Protein AF-A0A813G9D3-F1 (afdb_monomer_lite)

Foldseek 3Di:
DDLPLLVVLLVLLVVVLVLLVVVVVVPQDCVLRVVLNVLSVVLNVLSVVVSVDVVVDDDWDDDDPVLVVVLVVLSVLLVVLSVLLVVQSPPPNHCRVPVVSSVSNVVSSVSSVVSSVVNVVSVVVRRPDDDDDDDDDDDDDDDDDDDDDDDDDDDDDDDDDDPPDLQALVNLVVVLVVPPDPVCPVVVVLLCVLQPNDDDDDPDPPDPPDDDDDDDPPPDDDGDSVVSVLCSLLPPQDQLVVCVVVVLLVVVLVVCVVVPDDHDDDDDDDDDCVPADPDADPALDDPVDLQSSVCSGHNPVVLVVQLQFEEEEEDCALVNLSVLLNSLSSNGQLDVNREYEYEAQDADDPVRVVRNVLDDPVRGRPQRQVSSVVSSCVSHVSHHYHYYNDHDDPVCCVVCDPCNLLSHQAYEYPDDDPRSLVRVLVSCQVNQHWYWDKDDDPPDIDTDTDHGPPDDTCVVDPPPPPVPPDPPCCLQPNPDDVVSVVVNVVVVCCLPPPPLVVLVVVCVVPVPVSVVVCVPPPPCVVNDDDDDDDPVVVVVVVVLCCCVRPPPSNDDVVVPPDFDDPVVVPPPPDDDDPDDDDDPAQDFAEEEEADPPVVLVVVLVVVFPQEDEPDAPVVLCCQLAVLCDQAEPCNVVSVHALADALVQQQALVRHPVSHRSLVSSLVSVVVVCVSVRPDSVVNHDYYYYDNSCLRVLSNVQSSCVVPSHNDGYEYEYEDAQQLVQLLVQLVVVVPDSSQHDDPSRNLVNLVVVVVVVPQVFDPQLVVQCDPPHDSSSNSSSSSLSVRVSSSVSNVVSVVVCVVPYHYDYDYSVCCLVPVPVVVVVVCVRTVTDDDPVSVVVSVVSSPPDDDDPDDDDPSRLVSLVRSPPTNSVVVSVVNVHDHPPDDPPDD

InterPro domains:
  IPR000594 THIF-type NAD/FAD binding fold [PF00899] (295-561)
  IPR019572 Ubiquitin-activating enzyme, SCCH domain [PF10585] (479-526)
  IPR027417 P-loop containing nucleoside triphosphate hydrolase [G3DSA:3.40.50.300] (592-875)
  IPR027417 P-loop containing nucleoside triphosphate hydrolase [SSF52540] (594-849)
  IPR033127 Ubiquitin-activating enzyme E1, Cys active site [PS00865] (471-479)
  IPR035985 Ubiquitin-activating enzyme-like [SSF69572] (220-278)
  IPR035985 Ubiquitin-activating enzyme-like [SSF69572] (285-508)
  IPR042063 Ubiquitin-activating enzyme E1, SCCH domain [G3DSA:1.10.10.2660] (463-535)
  IPR045886 ThiF/MoeB/HesA family [PTHR10953] (240-519)

Sequence (891 aa):
SDTTVLKEHAARLEVLTVQLLRATEAAVPDVLVRPALERLAEQKQVLYELIGEAARGSAPARPSGSDLESLQALESELSDLVGSQTMELDADHGPWHNPPALRRFRQAGEAISKNLFELQKLRKRMLSSRPTAGREESSSSGSQRAAAPSMAAGHSGGPRAGRDTGMTVEQALGMLLDKKDASYKGGLIGIVHAAGVQEMTPITSHSPGKFEFVFAPKSQVDVDDEFVAKFVRHFGTPIQPLCAFLGGIVAQEVVKIAGKFTPIPGWLHFNAMEALPSEQPMDCDPIGSRYDSLAAVYGHAFCQKLQKLKYFMVGCGALGCEFMKNFALNGVCCGEGGMLTVTDADRIEMSNLTRQFLFREHNVGHPKSVAASKMAKVMNPGMNVKALEMFVGPKTEDSFDDDFWIGQDGICNALDNMEARFYVDDQCVKYEKSLLESGTMGPAGNVDPVIPFKTVTYRDGGQADEGGGIPMCTLRNFPHLPDHCIEWARDQFELLFVKSVKQMHKFAEDPGTFIADRSSSTDDAQSIFEVGLEIGHVLCRGLSLFLNLLHFQFRSPDESSGIFSPRTFKNSEKSDIFVIHERISLKDNYAAGGRSGSTIFSEILSQYGQVIFLNEPRQIWIPVLPSMDVWSTAANDRAGRLQFSPREANSSAMHPGGLPVHQAIAAAYKDIAHLAGVDASRGNIILEKFPEHAFRIGLLEEISASGLCPGQCTFIHLWRNGVEVARSIARFGSSASWYGVKGERKWCQLAELMQRSELGLSAEFRAWLEEPTPLEARLFARGLVEWYLTVQAARDGLKALQATTKFIEVRYEELLESPGKILSDVEELMGLQTSAEARQYAQQVLRRSPPAAQAATSVEEEILATVRGSKLEAMLLEAGSQLPGEDDGKP

Radius of gyration: 41.53 Å; chains: 1; bounding box: 102×83×125 Å

pLDDT: mean 72.58, std 21.41, range [20.66, 98.62]

Organism: Polarella glacialis (NCBI:txid89957)

Structure (mmCIF, N/CA/C/O backbone):
data_AF-A0A813G9D3-F1
#
_entry.id   AF-A0A813G9D3-F1
#
loop_
_atom_site.group_PDB
_atom_site.id
_atom_site.type_symbol
_atom_site.label_atom_id
_atom_site.label_alt_id
_atom_site.label_comp_id
_atom_site.label_asym_id
_atom_site.label_entity_id
_atom_site.label_seq_id
_atom_site.pdbx_PDB_ins_code
_atom_site.Cartn_x
_atom_site.Cartn_y
_atom_site.Cartn_z
_atom_site.occupancy
_atom_site.B_iso_or_equiv
_atom_site.auth_seq_id
_atom_site.auth_comp_id
_atom_site.auth_asym_id
_atom_site.auth_atom_id
_atom_site.pdbx_PDB_model_num
ATOM 1 N N . SER A 1 1 ? 26.123 30.126 17.797 1.00 47.00 1 SER A N 1
ATOM 2 C CA . SER A 1 1 ? 27.139 30.340 16.746 1.00 47.00 1 SER A CA 1
ATOM 3 C C . SER A 1 1 ? 28.203 29.255 16.764 1.00 47.00 1 SER A C 1
ATOM 5 O O . SER A 1 1 ? 28.761 28.981 15.710 1.00 47.00 1 SER A O 1
ATOM 7 N N . ASP A 1 2 ? 28.473 28.608 17.902 1.00 60.81 2 ASP A N 1
ATOM 8 C CA . ASP A 1 2 ? 29.395 27.477 17.943 1.00 60.81 2 ASP A CA 1
ATOM 9 C C . ASP A 1 2 ? 28.707 26.181 17.461 1.00 60.81 2 ASP A C 1
ATOM 11 O O . ASP A 1 2 ? 27.772 25.690 18.086 1.00 60.81 2 ASP A O 1
ATOM 15 N N . THR A 1 3 ? 29.106 25.682 16.286 1.00 72.94 3 THR A N 1
ATOM 16 C CA . THR A 1 3 ? 28.625 24.401 15.706 1.00 72.94 3 THR A CA 1
ATOM 17 C C . THR A 1 3 ? 29.599 23.248 15.940 1.00 72.94 3 THR A C 1
ATOM 19 O O . THR A 1 3 ? 29.398 22.164 15.394 1.00 72.94 3 THR A O 1
ATOM 22 N N . THR A 1 4 ? 30.672 23.481 16.698 1.00 78.94 4 THR A N 1
ATOM 23 C CA . THR A 1 4 ? 31.807 22.555 16.810 1.00 78.94 4 THR A CA 1
ATOM 24 C C . THR A 1 4 ? 31.377 21.205 17.377 1.00 78.94 4 THR A C 1
ATOM 26 O O . THR A 1 4 ? 31.695 20.177 16.787 1.00 78.94 4 THR A O 1
ATOM 29 N N . VAL A 1 5 ? 30.543 21.213 18.419 1.00 80.06 5 VAL A N 1
ATOM 30 C CA . VAL A 1 5 ? 30.021 20.003 19.074 1.00 80.06 5 VAL A CA 1
ATOM 31 C C . VAL A 1 5 ? 29.170 19.154 18.117 1.00 80.06 5 VAL A C 1
ATOM 33 O O . VAL A 1 5 ? 29.385 17.954 17.975 1.00 80.06 5 VAL A O 1
ATOM 36 N N . LEU A 1 6 ? 28.260 19.774 17.355 1.00 81.06 6 LEU A N 1
ATOM 37 C CA . LEU A 1 6 ? 27.426 19.049 16.383 1.00 81.06 6 LEU A CA 1
ATOM 38 C C . LEU A 1 6 ? 28.238 18.449 15.235 1.00 81.06 6 LEU A C 1
ATOM 40 O O . LEU A 1 6 ? 27.954 17.339 14.786 1.00 81.06 6 LEU A O 1
ATOM 44 N N . LYS A 1 7 ? 29.253 19.178 14.758 1.00 83.56 7 LYS A N 1
ATOM 45 C CA . LYS A 1 7 ? 30.166 18.683 13.721 1.00 83.56 7 LYS A CA 1
ATOM 46 C C . LYS A 1 7 ? 30.992 17.502 14.225 1.00 83.56 7 LYS A C 1
ATOM 48 O O . LYS A 1 7 ? 31.224 16.566 13.465 1.00 83.56 7 LYS A O 1
ATOM 53 N N . GLU A 1 8 ? 31.393 17.524 15.493 1.00 86.00 8 GLU A N 1
ATOM 54 C CA . GLU A 1 8 ? 32.084 16.409 16.136 1.00 86.00 8 GLU A CA 1
ATOM 55 C C . GLU A 1 8 ? 31.185 15.168 16.238 1.00 86.00 8 GLU A C 1
ATOM 57 O O . GLU A 1 8 ? 31.610 14.075 15.863 1.00 86.00 8 GLU A O 1
ATOM 62 N N . HIS A 1 9 ? 29.922 15.321 16.647 1.00 84.50 9 HIS A N 1
ATOM 63 C CA . HIS A 1 9 ? 28.967 14.207 16.662 1.00 84.50 9 HIS A CA 1
ATOM 64 C C . HIS A 1 9 ? 28.716 13.636 15.265 1.00 84.50 9 HIS A C 1
ATOM 66 O O . HIS A 1 9 ? 28.762 12.420 15.095 1.00 84.50 9 HIS A O 1
ATOM 72 N N . ALA A 1 10 ? 28.527 14.488 14.251 1.00 85.69 10 ALA A N 1
ATOM 73 C CA . ALA A 1 10 ? 28.357 14.040 12.869 1.00 85.69 10 ALA A CA 1
ATOM 74 C C . ALA A 1 10 ? 29.569 13.225 12.378 1.00 85.69 10 ALA A C 1
ATOM 76 O O . ALA A 1 10 ? 29.397 12.170 11.771 1.00 85.69 10 ALA A O 1
ATOM 77 N N . ALA A 1 11 ? 30.791 13.661 12.703 1.00 86.31 11 ALA A N 1
ATOM 78 C CA . ALA A 1 11 ? 32.008 12.921 12.375 1.00 86.31 11 ALA A CA 1
ATOM 79 C C . ALA A 1 11 ? 32.083 11.559 13.091 1.00 86.31 11 ALA A C 1
ATOM 81 O O . ALA A 1 11 ? 32.472 10.565 12.480 1.00 86.31 11 ALA A O 1
ATOM 82 N N . ARG A 1 12 ? 31.675 11.479 14.363 1.00 84.69 12 ARG A N 1
ATOM 83 C CA . ARG A 1 12 ? 31.635 10.208 15.108 1.00 84.69 12 ARG A CA 1
ATOM 84 C C . ARG A 1 12 ? 30.587 9.236 14.549 1.00 84.69 12 ARG A C 1
ATOM 86 O O . ARG A 1 12 ? 30.875 8.049 14.424 1.00 84.69 12 ARG A O 1
ATOM 93 N N . LEU A 1 13 ? 29.412 9.724 14.141 1.00 87.44 13 LEU A N 1
ATOM 94 C CA . LEU A 1 13 ? 28.397 8.886 13.485 1.00 87.44 13 LEU A CA 1
ATOM 95 C C . LEU A 1 13 ? 28.847 8.387 12.100 1.00 87.44 13 LEU A C 1
ATOM 97 O O . LEU A 1 13 ? 28.481 7.282 11.697 1.00 87.44 13 LEU A O 1
ATOM 101 N N . GLU A 1 14 ? 29.662 9.157 11.372 1.00 87.88 14 GLU A N 1
ATOM 102 C CA . GLU A 1 14 ? 30.286 8.691 10.124 1.00 87.88 14 GLU A CA 1
ATOM 103 C C . GLU A 1 14 ? 31.252 7.527 10.364 1.00 87.88 14 GLU A C 1
ATOM 105 O O . GLU A 1 14 ? 31.208 6.522 9.652 1.00 87.88 14 GLU A O 1
ATOM 110 N N . VAL A 1 15 ? 32.079 7.617 11.409 1.00 85.50 15 VAL A N 1
ATOM 111 C CA . VAL A 1 15 ? 32.982 6.523 11.799 1.00 85.50 15 VAL A CA 1
ATOM 112 C C . VAL A 1 15 ? 32.186 5.261 12.146 1.00 85.50 15 VAL A C 1
ATOM 114 O O . VAL A 1 15 ? 32.488 4.193 11.611 1.00 85.50 15 VAL A O 1
ATOM 117 N N . LEU A 1 16 ? 31.119 5.391 12.942 1.00 86.38 16 LEU A N 1
ATOM 118 C CA . LEU A 1 16 ? 30.202 4.289 13.267 1.00 86.38 16 LEU A CA 1
ATOM 119 C C . LEU A 1 16 ? 29.565 3.667 12.014 1.00 86.38 16 LEU A C 1
ATOM 121 O O . LEU A 1 16 ? 29.460 2.445 11.909 1.00 86.38 16 LEU A O 1
ATOM 125 N N . THR A 1 17 ? 29.177 4.492 11.037 1.00 89.19 17 THR A N 1
ATOM 126 C CA . THR A 1 17 ? 28.597 4.026 9.766 1.00 89.19 17 THR A CA 1
ATOM 127 C C . THR A 1 17 ? 29.592 3.154 9.001 1.00 89.19 17 THR A C 1
ATOM 129 O O . THR A 1 17 ? 29.254 2.053 8.567 1.00 89.19 17 THR A O 1
ATOM 132 N N . VAL A 1 18 ? 30.845 3.602 8.883 1.00 86.38 18 VAL A N 1
ATOM 133 C CA . VAL A 1 18 ? 31.913 2.841 8.214 1.00 86.38 18 VAL A CA 1
ATOM 134 C C . VAL A 1 18 ? 32.212 1.534 8.953 1.00 86.38 18 VAL A C 1
ATOM 136 O O . VAL A 1 18 ? 32.402 0.499 8.317 1.00 86.38 18 VAL A O 1
ATOM 139 N N . GLN A 1 19 ? 32.236 1.554 10.287 1.00 84.00 19 GLN A N 1
ATOM 140 C CA . GLN A 1 19 ? 32.470 0.358 11.100 1.00 84.00 19 GLN A CA 1
ATOM 141 C C . GLN A 1 19 ? 31.348 -0.681 10.944 1.00 84.00 19 GLN A C 1
ATOM 143 O O . GLN A 1 19 ? 31.631 -1.872 10.812 1.00 84.00 19 GLN A O 1
ATOM 148 N N . LEU A 1 20 ? 30.086 -0.251 10.877 1.00 85.38 20 LEU A N 1
ATOM 149 C CA . LEU A 1 20 ? 28.953 -1.148 10.631 1.00 85.38 20 LEU A CA 1
ATOM 150 C C . LEU A 1 20 ? 28.949 -1.720 9.213 1.00 85.38 20 LEU A C 1
ATOM 152 O O . LEU A 1 20 ? 28.687 -2.907 9.041 1.00 85.38 20 LEU A O 1
ATOM 156 N N . LEU A 1 21 ? 29.295 -0.921 8.201 1.00 83.19 21 LEU A N 1
ATOM 157 C CA . LEU A 1 21 ? 29.444 -1.422 6.831 1.00 83.19 21 LEU A CA 1
ATOM 158 C C . LEU A 1 21 ? 30.542 -2.494 6.752 1.00 83.19 21 LEU A C 1
ATOM 160 O O . LEU A 1 21 ? 30.319 -3.560 6.185 1.00 83.19 21 LEU A O 1
ATOM 164 N N . ARG A 1 22 ? 31.676 -2.300 7.433 1.00 81.69 22 ARG A N 1
ATOM 165 C CA . ARG A 1 22 ? 32.717 -3.340 7.545 1.00 81.69 22 ARG A CA 1
ATOM 166 C C . ARG A 1 22 ? 32.227 -4.603 8.257 1.00 81.69 22 ARG A C 1
ATOM 168 O O . ARG A 1 22 ? 32.640 -5.701 7.897 1.00 81.69 22 ARG A O 1
ATOM 175 N N . ALA A 1 23 ? 31.328 -4.480 9.236 1.00 78.00 23 ALA A N 1
ATOM 176 C CA . ALA A 1 23 ? 30.721 -5.642 9.887 1.00 78.00 23 ALA A CA 1
ATOM 177 C C . ALA A 1 23 ? 29.853 -6.466 8.914 1.00 78.00 23 ALA A C 1
ATOM 179 O O . ALA A 1 23 ? 29.864 -7.695 8.993 1.00 78.00 23 ALA A O 1
ATOM 180 N N . THR A 1 24 ? 29.166 -5.824 7.956 1.00 73.00 24 THR A N 1
ATOM 181 C CA . THR A 1 24 ? 28.432 -6.546 6.894 1.00 73.00 24 THR A CA 1
ATOM 182 C C . THR A 1 24 ? 29.361 -7.314 5.949 1.00 73.00 24 THR A C 1
ATOM 184 O O . THR A 1 24 ? 29.026 -8.415 5.519 1.00 73.00 24 THR A O 1
ATOM 187 N N . GLU A 1 25 ? 30.565 -6.793 5.691 1.00 73.06 25 GLU A N 1
ATOM 188 C CA . GLU A 1 25 ? 31.597 -7.472 4.892 1.00 73.06 25 GLU A CA 1
ATOM 189 C C . GLU A 1 25 ? 32.242 -8.651 5.649 1.00 73.06 25 GLU A C 1
ATOM 191 O O . GLU A 1 25 ? 32.649 -9.639 5.039 1.00 73.06 25 GLU A O 1
ATOM 196 N N . ALA A 1 26 ? 32.282 -8.594 6.985 1.00 67.44 26 ALA A N 1
ATOM 197 C CA . ALA A 1 26 ? 32.881 -9.599 7.869 1.00 67.44 26 ALA A CA 1
ATOM 198 C C . ALA A 1 26 ? 31.948 -10.781 8.232 1.00 67.44 26 ALA A C 1
ATOM 200 O O . ALA A 1 26 ? 32.136 -11.425 9.264 1.00 67.44 26 ALA A O 1
ATOM 201 N N . ALA A 1 27 ? 30.948 -11.082 7.396 1.00 71.38 27 ALA A N 1
ATOM 202 C CA . ALA A 1 27 ? 29.980 -12.174 7.575 1.00 71.38 27 ALA A CA 1
ATOM 203 C C . ALA A 1 27 ? 29.052 -12.065 8.811 1.00 71.38 27 ALA A C 1
ATOM 205 O O . ALA A 1 27 ? 28.471 -13.068 9.239 1.00 71.38 27 ALA A O 1
ATOM 206 N N . VAL A 1 28 ? 28.845 -10.862 9.365 1.00 78.62 28 VAL A N 1
ATOM 207 C CA . VAL A 1 28 ? 27.774 -10.629 10.349 1.00 78.62 28 VAL A CA 1
ATOM 208 C C . VAL A 1 28 ? 26.421 -10.631 9.620 1.00 78.62 28 VAL A C 1
ATOM 210 O O . VAL A 1 28 ? 26.281 -9.940 8.611 1.00 78.62 28 VAL A O 1
ATOM 213 N N . PRO A 1 29 ? 25.402 -11.373 10.100 1.00 77.44 29 PRO A N 1
ATOM 214 C CA . PRO A 1 29 ? 24.091 -11.405 9.457 1.00 77.44 29 PRO A CA 1
ATOM 215 C C . PRO A 1 29 ? 23.488 -10.006 9.272 1.00 77.44 29 PRO A C 1
ATOM 217 O O . PRO A 1 29 ? 23.349 -9.258 10.241 1.00 77.44 29 PRO A O 1
ATOM 220 N N . ASP A 1 30 ? 23.045 -9.696 8.050 1.00 77.19 30 ASP A N 1
ATOM 221 C CA . ASP A 1 30 ? 22.475 -8.389 7.673 1.00 77.19 30 ASP A CA 1
ATOM 222 C C . ASP A 1 30 ? 21.322 -7.956 8.601 1.00 77.19 30 ASP A C 1
ATOM 224 O O . ASP A 1 30 ? 21.215 -6.797 8.994 1.00 77.19 30 ASP A O 1
ATOM 228 N N . VAL A 1 31 ? 20.527 -8.920 9.080 1.00 74.44 31 VAL A N 1
ATOM 229 C CA . VAL A 1 31 ? 19.430 -8.707 10.045 1.00 74.44 31 VAL A CA 1
ATOM 230 C C . VAL A 1 31 ? 19.875 -8.073 11.375 1.00 74.44 31 VAL A C 1
ATOM 232 O O . VAL A 1 31 ? 19.063 -7.472 12.079 1.00 74.44 31 VAL A O 1
ATOM 235 N N . LEU A 1 32 ? 21.152 -8.197 11.750 1.00 74.88 32 LEU A N 1
ATOM 236 C CA . LEU A 1 32 ? 21.699 -7.608 12.974 1.00 74.88 32 LEU A CA 1
ATOM 237 C C . LEU A 1 32 ? 22.241 -6.192 12.756 1.00 74.88 32 LEU A C 1
ATOM 239 O O . LEU A 1 32 ? 22.173 -5.386 13.686 1.00 74.88 32 LEU A O 1
ATOM 243 N N . VAL A 1 33 ? 22.744 -5.898 11.554 1.00 81.56 33 VAL A N 1
ATOM 244 C CA . VAL A 1 33 ? 23.496 -4.673 11.236 1.00 81.56 33 VAL A CA 1
ATOM 245 C C . VAL A 1 33 ? 22.619 -3.624 10.551 1.00 81.56 33 VAL A C 1
ATOM 247 O O . VAL A 1 33 ? 22.665 -2.446 10.906 1.00 81.56 33 VAL A O 1
ATOM 250 N N . ARG A 1 34 ? 21.762 -4.047 9.618 1.00 82.94 34 ARG A N 1
ATOM 251 C CA . ARG A 1 34 ? 20.936 -3.162 8.791 1.00 82.94 34 ARG A CA 1
ATOM 252 C C . ARG A 1 34 ? 20.032 -2.202 9.578 1.00 82.94 34 ARG A C 1
ATOM 254 O O . ARG A 1 34 ? 20.058 -1.016 9.260 1.00 82.94 34 ARG A O 1
ATOM 261 N N . PRO A 1 35 ? 19.330 -2.618 10.655 1.00 84.31 35 PRO A N 1
ATOM 262 C CA . PRO A 1 35 ? 18.522 -1.684 11.444 1.00 84.31 35 PRO A CA 1
ATOM 263 C C . PRO A 1 35 ? 19.343 -0.568 12.109 1.00 84.31 35 PRO A C 1
ATOM 265 O O . PRO A 1 35 ? 18.836 0.524 12.348 1.00 84.31 35 PRO A O 1
ATOM 268 N N . ALA A 1 36 ? 20.614 -0.833 12.433 1.00 84.38 36 ALA A N 1
ATOM 269 C CA . ALA A 1 36 ? 21.503 0.172 13.007 1.00 84.38 36 ALA A CA 1
ATOM 270 C C . ALA A 1 36 ? 22.026 1.148 11.943 1.00 84.38 36 ALA A C 1
ATOM 272 O O . ALA A 1 36 ? 22.144 2.337 12.227 1.00 84.38 36 ALA A O 1
ATOM 273 N N . LEU A 1 37 ? 22.292 0.663 10.723 1.00 85.81 37 LEU A N 1
ATOM 274 C CA . LEU A 1 37 ? 22.684 1.498 9.582 1.00 85.81 37 LEU A CA 1
ATOM 275 C C . LEU A 1 37 ? 21.572 2.471 9.172 1.00 85.81 37 LEU A C 1
ATOM 277 O O . LEU A 1 37 ? 21.837 3.657 8.997 1.00 85.81 37 LEU A O 1
ATOM 281 N N . GLU A 1 38 ? 20.334 1.984 9.069 1.00 86.12 38 GLU A N 1
ATOM 282 C CA . GLU A 1 38 ? 19.163 2.809 8.740 1.00 86.12 38 GLU A CA 1
ATOM 283 C C . GLU A 1 38 ? 18.964 3.914 9.794 1.00 86.12 38 GLU A C 1
ATOM 285 O O . GLU A 1 38 ? 18.857 5.093 9.460 1.00 86.12 38 GLU A O 1
ATOM 290 N N . ARG A 1 39 ? 19.062 3.559 11.080 1.00 88.44 39 ARG A N 1
ATOM 291 C CA . ARG A 1 39 ? 18.946 4.512 12.192 1.00 88.44 39 ARG A CA 1
ATOM 292 C C . ARG A 1 39 ? 20.067 5.558 12.217 1.00 88.44 39 ARG A C 1
ATOM 294 O O . ARG A 1 39 ? 19.812 6.722 12.513 1.00 88.44 39 ARG A O 1
ATOM 301 N N . LEU A 1 40 ? 21.308 5.179 11.907 1.00 88.31 40 LEU A N 1
ATOM 302 C CA . LEU A 1 40 ? 22.415 6.140 11.814 1.00 88.31 40 LEU A CA 1
ATOM 303 C C . LEU A 1 40 ? 22.229 7.122 10.659 1.00 88.31 40 LEU A C 1
ATOM 305 O O . LEU A 1 40 ? 22.580 8.293 10.803 1.00 88.31 40 LEU A O 1
ATOM 309 N N . ALA A 1 41 ? 21.671 6.674 9.532 1.00 84.69 41 ALA A N 1
ATOM 310 C CA . ALA A 1 41 ? 21.366 7.558 8.412 1.00 84.69 41 ALA A CA 1
ATOM 311 C C . ALA A 1 41 ? 20.365 8.652 8.825 1.00 84.69 41 ALA A C 1
ATOM 313 O O . ALA A 1 41 ? 20.606 9.830 8.558 1.00 84.69 41 ALA A O 1
ATOM 314 N N . GLU A 1 42 ? 19.311 8.285 9.560 1.00 88.12 42 GLU A N 1
ATOM 315 C CA . GLU A 1 42 ? 18.338 9.232 10.123 1.00 88.12 42 GLU A CA 1
ATOM 316 C C . GLU A 1 42 ? 18.993 10.217 11.105 1.00 88.12 42 GLU A C 1
ATOM 318 O O . GLU A 1 42 ? 18.824 11.431 10.991 1.00 88.12 42 GLU A O 1
ATOM 323 N N . GLN A 1 43 ? 19.799 9.720 12.047 1.00 91.62 43 GLN A N 1
ATOM 324 C CA . GLN A 1 43 ? 20.481 10.561 13.040 1.00 91.62 43 GLN A CA 1
ATOM 325 C C . GLN A 1 43 ? 21.445 11.563 12.394 1.00 91.62 43 GLN A C 1
ATOM 327 O O . GLN A 1 43 ? 21.501 12.730 12.791 1.00 91.62 43 GLN A O 1
ATOM 332 N N . LYS A 1 44 ? 22.191 11.125 11.373 1.00 91.38 44 LYS A N 1
ATOM 333 C CA . LYS A 1 44 ? 23.090 11.987 10.599 1.00 91.38 44 LYS A CA 1
ATOM 334 C C . LYS A 1 44 ? 22.321 13.071 9.853 1.00 91.38 44 LYS A C 1
ATOM 336 O O . LYS A 1 44 ? 22.753 14.222 9.869 1.00 91.38 44 LYS A O 1
ATOM 341 N N . GLN A 1 45 ? 21.188 12.725 9.244 1.00 87.56 45 GLN A N 1
ATOM 342 C CA . GLN A 1 45 ? 20.337 13.685 8.545 1.00 87.56 45 GLN A CA 1
ATOM 343 C C . GLN A 1 45 ? 19.883 14.811 9.486 1.00 87.56 45 GLN A C 1
ATOM 345 O O . GLN A 1 45 ? 20.097 15.985 9.181 1.00 87.56 45 GLN A O 1
ATOM 350 N N . VAL A 1 46 ? 19.376 14.464 10.675 1.00 87.56 46 VAL A N 1
ATOM 351 C CA . VAL A 1 46 ? 18.958 15.447 11.691 1.00 87.56 46 VAL A CA 1
ATOM 352 C C . VAL A 1 46 ? 20.134 16.328 12.137 1.00 87.56 46 VAL A C 1
ATOM 354 O O . VAL A 1 46 ? 20.000 17.547 12.244 1.00 87.56 46 VAL A O 1
ATOM 357 N N . LEU A 1 47 ? 21.323 15.754 12.349 1.00 87.38 47 LEU A N 1
ATOM 358 C CA . LEU A 1 47 ? 22.520 16.529 12.702 1.00 87.38 47 LEU A CA 1
ATOM 359 C C . LEU A 1 47 ? 22.946 17.505 11.598 1.00 87.38 47 LEU A C 1
ATOM 361 O O . LEU A 1 47 ? 23.275 18.655 11.899 1.00 87.38 47 LEU A O 1
ATOM 365 N N . TYR A 1 48 ? 22.929 17.087 10.330 1.00 86.38 48 TYR A N 1
ATOM 366 C CA . TYR A 1 48 ? 23.266 17.967 9.209 1.00 86.38 48 TYR A CA 1
ATOM 367 C C . TYR A 1 48 ? 22.256 19.101 9.037 1.00 86.38 48 TYR A C 1
ATOM 369 O O . TYR A 1 48 ? 22.659 20.235 8.758 1.00 86.38 48 TYR A O 1
ATOM 377 N N . GLU A 1 49 ? 20.972 18.839 9.274 1.00 84.44 49 GLU A N 1
ATOM 378 C CA . GLU A 1 49 ? 19.938 19.873 9.314 1.00 84.44 49 GLU A CA 1
ATOM 379 C C . GLU A 1 49 ? 20.219 20.898 10.416 1.00 84.44 49 GLU A C 1
ATOM 381 O O . GLU A 1 49 ? 20.269 22.096 10.130 1.00 84.44 49 GLU A O 1
ATOM 386 N N . LEU A 1 50 ? 20.525 20.448 11.638 1.00 81.69 50 LEU A N 1
ATOM 387 C CA . LEU A 1 50 ? 20.857 21.321 12.771 1.00 81.69 50 LEU A CA 1
ATOM 388 C C . LEU A 1 50 ? 22.127 22.154 12.539 1.00 81.69 50 LEU A C 1
ATOM 390 O O . LEU A 1 50 ? 22.204 23.313 12.965 1.00 81.69 50 LEU A O 1
ATOM 394 N N . ILE A 1 51 ? 23.133 21.587 11.865 1.00 84.12 51 ILE A N 1
ATOM 395 C CA . ILE A 1 51 ? 24.349 22.305 11.453 1.00 84.12 51 ILE A CA 1
ATOM 396 C C . ILE A 1 51 ? 24.006 23.357 10.391 1.00 84.12 51 ILE A C 1
ATOM 398 O O . ILE A 1 51 ? 24.459 24.500 10.491 1.00 84.12 51 ILE A O 1
ATOM 402 N N . GLY A 1 52 ? 23.187 22.996 9.399 1.00 79.62 52 GLY A N 1
ATOM 403 C CA . GLY A 1 52 ? 22.732 23.897 8.342 1.00 79.62 52 GLY A CA 1
ATOM 404 C C . GLY A 1 52 ? 21.892 25.058 8.876 1.00 79.62 52 GLY A C 1
ATOM 405 O O . GLY A 1 52 ? 22.104 26.204 8.486 1.00 79.62 52 GLY A O 1
ATOM 406 N N . GLU A 1 53 ? 20.979 24.796 9.812 1.00 74.69 53 GLU A N 1
ATOM 407 C CA . GLU A 1 53 ? 20.185 25.818 10.505 1.00 74.69 53 GLU A CA 1
ATOM 408 C C . GLU A 1 53 ? 21.064 26.795 11.287 1.00 74.69 53 GLU A C 1
ATOM 410 O O . GLU A 1 53 ? 20.877 28.007 11.190 1.00 74.69 53 GLU A O 1
ATOM 415 N N . ALA A 1 54 ? 22.068 26.287 12.003 1.00 70.44 54 ALA A N 1
ATOM 416 C CA . ALA A 1 54 ? 23.004 27.126 12.742 1.00 70.44 54 ALA A CA 1
ATOM 417 C C . ALA A 1 54 ? 23.913 27.970 11.829 1.00 70.44 54 ALA A C 1
ATOM 419 O O . ALA A 1 54 ? 24.303 29.074 12.213 1.00 70.44 54 ALA A O 1
ATOM 420 N N . ALA A 1 55 ? 24.241 27.474 10.630 1.00 70.81 55 ALA A N 1
ATOM 421 C CA . ALA A 1 55 ? 25.057 28.181 9.643 1.00 70.81 55 ALA A CA 1
ATOM 422 C C . ALA A 1 55 ? 24.292 29.299 8.907 1.00 70.81 55 ALA A C 1
ATOM 424 O O . ALA A 1 55 ? 24.890 30.306 8.536 1.00 70.81 55 ALA A O 1
ATOM 425 N N . ARG A 1 56 ? 22.969 29.162 8.733 1.00 70.69 56 ARG A N 1
ATOM 426 C CA . ARG A 1 56 ? 22.086 30.122 8.032 1.00 70.69 56 ARG A CA 1
ATOM 427 C C . ARG A 1 56 ? 21.706 31.371 8.852 1.00 70.69 56 ARG A C 1
ATOM 429 O O . ARG A 1 56 ? 20.798 32.095 8.460 1.00 70.69 56 ARG A O 1
ATOM 436 N N . GLY A 1 57 ? 22.368 31.604 9.986 1.00 56.09 57 GLY A N 1
ATOM 437 C CA . GLY A 1 57 ? 21.961 32.499 11.075 1.00 56.09 57 GLY A CA 1
ATOM 438 C C . GLY A 1 57 ? 21.096 33.719 10.718 1.00 56.09 57 GLY A C 1
ATOM 439 O O . GLY A 1 57 ? 21.535 34.647 10.048 1.00 56.09 57 GLY A O 1
ATOM 440 N N . SER A 1 58 ? 19.897 33.765 11.303 1.00 42.59 58 SER A N 1
ATOM 441 C CA . SER A 1 58 ? 19.244 35.016 11.715 1.00 42.59 58 SER A CA 1
ATOM 442 C C . SER A 1 58 ? 19.511 35.198 13.213 1.00 42.59 58 SER A C 1
ATOM 444 O O . SER A 1 58 ? 19.514 34.211 13.948 1.00 42.59 58 SER A O 1
ATOM 446 N N . ALA A 1 59 ? 19.787 36.420 13.674 1.00 48.00 59 ALA A N 1
ATOM 447 C CA . ALA A 1 59 ? 20.146 36.681 15.071 1.00 48.00 59 ALA A CA 1
ATOM 448 C C . ALA A 1 59 ? 19.088 36.123 16.054 1.00 48.00 59 ALA A C 1
ATOM 450 O O . ALA A 1 59 ? 17.909 36.452 15.904 1.00 48.00 59 ALA A O 1
ATOM 451 N N . PRO A 1 60 ? 19.472 35.305 17.053 1.00 49.97 60 PRO A N 1
ATOM 452 C CA . PRO A 1 60 ? 18.523 34.766 18.017 1.00 49.97 60 PRO A CA 1
ATOM 453 C C . PRO A 1 60 ? 18.092 35.848 19.014 1.00 49.97 60 PRO A C 1
ATOM 455 O O . PRO A 1 60 ? 18.886 36.710 19.409 1.00 49.97 60 PRO A O 1
ATOM 458 N N . ALA A 1 61 ? 16.843 35.767 19.474 1.00 54.66 61 ALA A N 1
ATOM 459 C CA . ALA A 1 61 ? 16.462 36.370 20.744 1.00 54.66 61 ALA A CA 1
ATOM 460 C C . ALA A 1 61 ? 17.404 35.845 21.842 1.00 54.66 61 ALA A C 1
ATOM 462 O O . ALA A 1 61 ? 17.841 34.696 21.776 1.00 54.66 61 ALA A O 1
ATOM 463 N N . ARG A 1 62 ? 17.759 36.677 22.833 1.00 57.75 62 ARG A N 1
ATOM 464 C CA . ARG A 1 62 ? 18.623 36.241 23.945 1.00 57.75 62 ARG A CA 1
ATOM 465 C C . ARG A 1 62 ? 18.003 34.987 24.589 1.00 57.75 62 ARG A C 1
ATOM 467 O O . ARG A 1 62 ? 16.910 35.118 25.141 1.00 57.75 62 ARG A O 1
ATOM 474 N N . PRO A 1 63 ? 18.652 33.809 24.512 1.00 63.88 63 PRO A N 1
ATOM 475 C CA . PRO A 1 63 ? 18.126 32.600 25.132 1.00 63.88 63 PRO A CA 1
ATOM 476 C C . PRO A 1 63 ? 18.060 32.790 26.649 1.00 63.88 63 PRO A C 1
ATOM 478 O O . PRO A 1 63 ? 18.898 33.490 27.230 1.00 63.88 63 PRO A O 1
ATOM 481 N N . SER A 1 64 ? 17.051 32.199 27.290 1.00 69.81 64 SER A N 1
ATOM 482 C CA . SER A 1 64 ? 16.963 32.197 28.750 1.00 69.81 64 SER A CA 1
ATOM 483 C C . SER A 1 64 ? 18.113 31.375 29.354 1.00 69.81 64 SER A C 1
ATOM 485 O O . SER A 1 64 ? 18.661 30.487 28.697 1.00 69.81 64 SER A O 1
ATOM 487 N N . GLY A 1 65 ? 18.493 31.653 30.607 1.00 71.69 65 GLY A N 1
ATOM 488 C CA . GLY A 1 65 ? 19.530 30.872 31.301 1.00 71.69 65 GLY A CA 1
ATOM 489 C C . GLY A 1 65 ? 19.201 29.372 31.368 1.00 71.69 65 GLY A C 1
ATOM 490 O O . GLY A 1 65 ? 20.079 28.547 31.144 1.00 71.69 65 GLY A O 1
ATOM 491 N N . SER A 1 66 ? 17.922 29.022 31.545 1.00 76.44 66 SER A N 1
ATOM 492 C CA . SER A 1 66 ? 17.439 27.635 31.576 1.00 76.44 66 SER A CA 1
ATOM 493 C C . SER A 1 66 ? 17.494 26.921 30.218 1.00 76.44 66 SER A C 1
ATOM 495 O O . SER A 1 66 ? 17.700 25.708 30.175 1.00 76.44 66 SER A O 1
ATOM 497 N N . ASP A 1 67 ? 17.329 27.642 29.101 1.00 78.94 67 ASP A N 1
ATOM 498 C CA . ASP A 1 67 ? 17.451 27.045 27.759 1.00 78.94 67 ASP A CA 1
ATOM 499 C C . ASP A 1 67 ? 18.910 26.696 27.440 1.00 78.94 67 ASP A C 1
ATOM 501 O O . ASP A 1 67 ? 19.181 25.664 26.829 1.00 78.94 67 ASP A O 1
ATOM 505 N N . LEU A 1 68 ? 19.850 27.544 27.876 1.00 78.62 68 LEU A N 1
ATOM 506 C CA . LEU A 1 68 ? 21.288 27.311 27.724 1.00 78.62 68 LEU A CA 1
ATOM 507 C C . LEU A 1 68 ? 21.751 26.095 28.537 1.00 78.62 68 LEU A C 1
ATOM 509 O O . LEU A 1 68 ? 22.485 25.264 28.008 1.00 78.62 68 LEU A O 1
ATOM 513 N N . GLU A 1 69 ? 21.284 25.960 29.781 1.00 82.44 69 GLU A N 1
ATOM 514 C CA . GLU A 1 69 ? 21.567 24.794 30.630 1.00 82.44 69 GLU A CA 1
ATOM 515 C C . GLU A 1 69 ? 20.990 23.500 30.035 1.00 82.44 69 GLU A C 1
ATOM 517 O O . GLU A 1 69 ? 21.681 22.485 29.963 1.00 82.44 69 GLU A O 1
ATOM 522 N N . SER A 1 70 ? 19.751 23.546 29.532 1.00 84.31 70 SER A N 1
ATOM 523 C CA . SER A 1 70 ? 19.105 22.393 28.884 1.00 84.31 70 SER A CA 1
ATOM 524 C C . SER A 1 70 ? 19.826 21.970 27.600 1.00 84.31 70 SER A C 1
ATOM 526 O O . SER A 1 70 ? 19.953 20.780 27.320 1.00 84.31 70 SER A O 1
ATOM 528 N N . LEU A 1 71 ? 20.324 22.938 26.823 1.00 83.12 71 LEU A N 1
ATOM 529 C CA . LEU A 1 71 ? 21.094 22.674 25.610 1.00 83.12 71 LEU A CA 1
ATOM 530 C C . LEU A 1 71 ? 22.439 22.013 25.937 1.00 83.12 71 LEU A C 1
ATOM 532 O O . LEU A 1 71 ? 22.788 21.020 25.306 1.00 83.12 71 LEU A O 1
ATOM 536 N N . GLN A 1 72 ? 23.156 22.512 26.948 1.00 83.69 72 GLN A N 1
ATOM 537 C CA . GLN A 1 72 ? 24.423 21.922 27.392 1.00 83.69 72 GLN A CA 1
ATOM 538 C C . GLN A 1 72 ? 24.241 20.503 27.948 1.00 83.69 72 GLN A C 1
ATOM 540 O O . GLN A 1 72 ? 25.061 19.630 27.669 1.00 83.69 72 GLN A O 1
ATOM 545 N N . ALA A 1 73 ? 23.158 20.252 28.690 1.00 86.75 73 ALA A N 1
ATOM 546 C CA . ALA A 1 73 ? 22.841 18.923 29.207 1.00 86.75 73 ALA A CA 1
ATOM 547 C C . ALA A 1 73 ? 22.588 17.912 28.075 1.00 86.75 73 ALA A C 1
ATOM 549 O O . ALA A 1 73 ? 23.166 16.826 28.084 1.00 86.75 73 ALA A O 1
ATOM 550 N N . LEU A 1 74 ? 21.790 18.292 27.070 1.00 87.56 74 LEU A N 1
ATOM 551 C CA . LEU A 1 74 ? 21.496 17.439 25.913 1.00 87.56 74 LEU A CA 1
ATOM 552 C C . LEU A 1 74 ? 22.738 17.167 25.054 1.00 87.56 74 LEU A C 1
ATOM 554 O O . LEU A 1 74 ? 22.939 16.037 24.613 1.00 87.56 74 LEU A O 1
ATOM 558 N N . GLU A 1 75 ? 23.580 18.177 24.821 1.00 85.44 75 GLU A N 1
ATOM 559 C CA . GLU A 1 75 ? 24.835 18.016 24.072 1.00 85.44 75 GLU A CA 1
ATOM 560 C C . GLU A 1 75 ? 25.835 17.109 24.819 1.00 85.44 75 GLU A C 1
ATOM 562 O O . GLU A 1 75 ? 26.482 16.264 24.199 1.00 85.44 75 GLU A O 1
ATOM 567 N N . SER A 1 76 ? 25.913 17.208 26.152 1.00 86.06 76 SER A N 1
ATOM 568 C CA . SER A 1 76 ? 26.735 16.304 26.970 1.00 86.06 76 SER A CA 1
ATOM 569 C C . SER A 1 76 ? 26.235 14.860 26.904 1.00 86.06 76 SER A C 1
ATOM 571 O O . SER A 1 76 ? 27.022 13.948 26.658 1.00 86.06 76 SER A O 1
ATOM 573 N N . GLU A 1 77 ? 24.929 14.646 27.070 1.00 90.38 77 GLU A N 1
ATOM 574 C CA . GLU A 1 77 ? 24.332 13.307 27.042 1.00 90.38 77 GLU A CA 1
ATOM 575 C C . GLU A 1 77 ? 24.479 12.649 25.658 1.00 90.38 77 GLU A C 1
ATOM 577 O O . GLU A 1 77 ? 24.783 11.461 25.557 1.00 90.38 77 GLU A O 1
ATOM 582 N N . LEU A 1 78 ? 24.350 13.423 24.573 1.00 88.12 78 LEU A N 1
ATOM 583 C CA . LEU A 1 78 ? 24.633 12.946 23.214 1.00 88.12 78 LEU A CA 1
ATOM 584 C C . LEU A 1 78 ? 26.085 12.480 23.052 1.00 88.12 78 LEU A C 1
ATOM 586 O O . LEU A 1 78 ? 26.329 11.457 22.411 1.00 88.12 78 LEU A O 1
ATOM 590 N N . SER A 1 79 ? 27.047 13.195 23.639 1.00 86.25 79 SER A N 1
ATOM 591 C CA . SER A 1 79 ? 28.459 12.800 23.610 1.00 86.25 79 SER A CA 1
ATOM 592 C C . SER A 1 79 ? 28.694 11.446 24.277 1.00 86.25 79 SER A C 1
ATOM 594 O O . SER A 1 79 ? 29.368 10.586 23.697 1.00 86.25 79 SER A O 1
ATOM 596 N N . ASP A 1 80 ? 28.088 11.235 25.445 1.00 89.31 80 ASP A N 1
ATOM 597 C CA . ASP A 1 80 ? 28.209 9.995 26.212 1.00 89.31 80 ASP A CA 1
ATOM 598 C C . ASP A 1 80 ? 27.555 8.814 25.482 1.00 89.31 80 ASP A C 1
ATOM 600 O O . ASP A 1 80 ? 28.133 7.727 25.395 1.00 89.31 80 ASP A O 1
ATOM 604 N N . LEU A 1 81 ? 26.376 9.029 24.891 1.00 90.44 81 LEU A N 1
ATOM 605 C CA . LEU A 1 81 ? 25.651 7.999 24.147 1.00 90.44 81 LEU A CA 1
ATOM 606 C C . LEU A 1 81 ? 26.386 7.571 22.871 1.00 90.44 81 LEU A C 1
ATOM 608 O O . LEU A 1 81 ? 26.520 6.372 22.615 1.00 90.44 81 LEU A O 1
ATOM 612 N N . VAL A 1 82 ? 26.907 8.529 22.096 1.00 86.56 82 VAL A N 1
ATOM 613 C CA . VAL A 1 82 ? 27.714 8.242 20.898 1.00 86.56 82 VAL A CA 1
ATOM 614 C C . VAL A 1 82 ? 29.011 7.522 21.283 1.00 86.56 82 VAL A C 1
ATOM 616 O O . VAL A 1 82 ? 29.419 6.577 20.603 1.00 86.56 82 VAL A O 1
ATOM 619 N N . GLY A 1 83 ? 29.642 7.913 22.395 1.00 85.19 83 GLY A N 1
ATOM 620 C CA . GLY A 1 83 ? 30.821 7.232 22.932 1.00 85.19 83 GLY A CA 1
ATOM 621 C C . GLY A 1 83 ? 30.533 5.780 23.323 1.00 85.19 83 GLY A C 1
ATOM 622 O O . GLY A 1 83 ? 31.246 4.875 22.895 1.00 85.19 83 GLY A O 1
ATOM 623 N N . SER A 1 84 ? 29.445 5.545 24.057 1.00 84.69 84 SER A N 1
ATOM 624 C CA . SER A 1 84 ? 28.995 4.207 24.463 1.00 84.69 84 SER A CA 1
ATOM 625 C C . SER A 1 84 ? 28.718 3.295 23.263 1.00 84.69 84 SER A C 1
ATOM 627 O O . SER A 1 84 ? 29.173 2.151 23.220 1.00 84.69 84 SER A O 1
ATOM 629 N N . GLN A 1 85 ? 28.037 3.819 22.239 1.00 86.00 85 GLN A N 1
ATOM 630 C CA . GLN A 1 85 ? 27.741 3.063 21.023 1.00 86.00 85 GLN A CA 1
ATOM 631 C C . GLN A 1 85 ? 29.013 2.700 20.237 1.00 86.00 85 GLN A C 1
ATOM 633 O O . GLN A 1 85 ? 29.099 1.600 19.692 1.00 86.00 85 GLN A O 1
ATOM 638 N N . THR A 1 86 ? 30.009 3.590 20.227 1.00 84.44 86 THR A N 1
ATOM 639 C CA . THR A 1 86 ? 31.324 3.349 19.606 1.00 84.44 86 THR A CA 1
ATOM 640 C C . THR A 1 86 ? 32.101 2.269 20.357 1.00 84.44 86 THR A C 1
ATOM 642 O O . THR A 1 86 ? 32.589 1.326 19.743 1.00 84.44 86 THR A O 1
ATOM 645 N N . MET A 1 87 ? 32.133 2.331 21.691 1.00 84.12 87 MET A N 1
ATOM 646 C CA . MET A 1 87 ? 32.819 1.330 22.518 1.00 84.12 87 MET A CA 1
ATOM 647 C C . MET A 1 87 ? 32.256 -0.085 22.347 1.00 84.12 87 MET A C 1
ATOM 649 O O . MET A 1 87 ? 33.019 -1.047 22.305 1.00 84.12 87 MET A O 1
ATOM 653 N N . GLU A 1 88 ? 30.932 -0.229 22.254 1.00 83.75 88 GLU A N 1
ATOM 654 C CA . GLU A 1 88 ? 30.300 -1.538 22.031 1.00 83.75 88 GLU A CA 1
ATOM 655 C C . GLU A 1 88 ? 30.623 -2.106 20.637 1.00 83.75 88 GLU A C 1
ATOM 657 O O . GLU A 1 88 ? 30.658 -3.325 20.464 1.00 83.75 88 GLU A O 1
ATOM 662 N N . LEU A 1 89 ? 30.877 -1.241 19.649 1.00 81.69 89 LEU A N 1
ATOM 663 C CA . LEU A 1 89 ? 31.237 -1.638 18.287 1.00 81.69 89 LEU A CA 1
ATOM 664 C C . LEU A 1 89 ? 32.726 -1.992 18.142 1.00 81.69 89 LEU A C 1
ATOM 666 O O . LEU A 1 89 ? 33.046 -2.921 17.404 1.00 81.69 89 LEU A O 1
ATOM 670 N N . ASP A 1 90 ? 33.600 -1.300 18.879 1.00 76.44 90 ASP A N 1
ATOM 671 C CA . ASP A 1 90 ? 35.061 -1.488 18.879 1.00 76.44 90 ASP A CA 1
ATOM 672 C C . ASP A 1 90 ? 35.547 -2.691 19.709 1.00 76.44 90 ASP A C 1
ATOM 674 O O . ASP A 1 90 ? 36.734 -3.022 19.685 1.00 76.44 90 ASP A O 1
ATOM 678 N N . ALA A 1 91 ? 34.664 -3.366 20.451 1.00 73.44 91 ALA A N 1
ATOM 679 C CA . ALA A 1 91 ? 35.009 -4.612 21.134 1.00 73.44 91 ALA A CA 1
ATOM 680 C C . ALA A 1 91 ? 35.480 -5.682 20.122 1.00 73.44 91 ALA A C 1
ATOM 682 O O . ALA A 1 91 ? 34.964 -5.728 19.009 1.00 73.44 91 ALA A O 1
ATOM 683 N N . ASP A 1 92 ? 36.395 -6.585 20.515 1.00 60.31 92 ASP A N 1
ATOM 684 C CA . ASP A 1 92 ? 37.116 -7.539 19.632 1.00 60.31 92 ASP A CA 1
ATOM 685 C C . ASP A 1 92 ? 36.240 -8.355 18.648 1.00 60.31 92 ASP A C 1
ATOM 687 O O . ASP A 1 92 ? 36.740 -8.880 17.650 1.00 60.31 92 ASP A O 1
ATOM 691 N N . HIS A 1 93 ? 34.927 -8.453 18.890 1.00 66.50 93 HIS A N 1
ATOM 692 C CA . HIS A 1 93 ? 33.955 -9.124 18.020 1.00 66.50 93 HIS A CA 1
ATOM 693 C C . HIS A 1 93 ? 32.658 -8.323 17.777 1.00 66.50 93 HIS A C 1
ATOM 695 O O . HIS A 1 93 ? 31.659 -8.897 17.337 1.00 66.50 93 HIS A O 1
ATOM 701 N N . GLY A 1 94 ? 32.641 -7.023 18.087 1.00 77.62 94 GLY A N 1
ATOM 702 C CA . GLY A 1 94 ? 31.439 -6.188 18.114 1.00 77.62 94 GLY A CA 1
ATOM 703 C C . GLY A 1 94 ? 30.346 -6.717 19.062 1.00 77.62 94 GLY A C 1
ATOM 704 O O . GLY A 1 94 ? 30.534 -7.706 19.780 1.00 77.62 94 GLY A O 1
ATOM 705 N N . PRO A 1 95 ? 29.143 -6.116 19.061 1.00 85.00 95 PRO A N 1
ATOM 706 C CA . PRO A 1 95 ? 28.061 -6.540 19.949 1.00 85.00 95 PRO A CA 1
ATOM 707 C C . PRO A 1 95 ? 27.358 -7.828 19.472 1.00 85.00 95 PRO A C 1
ATOM 709 O O . PRO A 1 95 ? 26.464 -8.341 20.146 1.00 85.00 95 PRO A O 1
ATOM 712 N N . TRP A 1 96 ? 27.740 -8.363 18.309 1.00 83.88 96 TRP A N 1
ATOM 713 C CA . TRP A 1 96 ? 26.986 -9.354 17.529 1.00 83.88 96 TRP A CA 1
ATOM 714 C C . TRP A 1 96 ? 26.796 -10.695 18.235 1.00 83.88 96 TRP A C 1
ATOM 716 O O . TRP A 1 96 ? 25.755 -11.334 18.093 1.00 83.88 96 TRP A O 1
ATOM 726 N N . HIS A 1 97 ? 27.786 -11.104 19.026 1.00 77.75 97 HIS A N 1
ATOM 727 C CA . HIS A 1 97 ? 27.801 -12.398 19.711 1.00 77.75 97 HIS A CA 1
ATOM 728 C C . HIS A 1 97 ? 27.386 -12.302 21.190 1.00 77.75 97 HIS A C 1
ATOM 730 O O . HIS A 1 97 ? 27.355 -13.312 21.891 1.00 77.75 97 HIS A O 1
ATOM 736 N N . ASN A 1 98 ? 27.043 -11.101 21.673 1.00 78.94 98 ASN A N 1
ATOM 737 C CA . ASN A 1 98 ? 26.713 -10.829 23.071 1.00 78.94 98 ASN A CA 1
ATOM 738 C C . ASN A 1 98 ? 25.344 -10.123 23.165 1.00 78.94 98 ASN A C 1
ATOM 740 O O . ASN A 1 98 ? 25.256 -8.907 23.001 1.00 78.94 98 ASN A O 1
ATOM 744 N N . PRO A 1 99 ? 24.246 -10.851 23.455 1.00 69.50 99 PRO A N 1
ATOM 745 C CA . PRO A 1 99 ? 22.902 -10.267 23.471 1.00 69.50 99 PRO A CA 1
ATOM 746 C C . PRO A 1 99 ? 22.715 -9.079 24.442 1.00 69.50 99 PRO A C 1
ATOM 748 O O . PRO A 1 99 ? 21.994 -8.139 24.103 1.00 69.50 99 PRO A O 1
ATOM 751 N N . PRO A 1 100 ? 23.325 -9.057 25.647 1.00 74.62 100 PRO A N 1
ATOM 752 C CA . PRO A 1 100 ? 23.420 -7.841 26.462 1.00 74.62 100 PRO A CA 1
ATOM 753 C C . PRO A 1 100 ? 24.106 -6.650 25.772 1.00 74.62 100 PRO A C 1
ATOM 755 O O . PRO A 1 100 ? 23.561 -5.550 25.829 1.00 74.62 100 PRO A O 1
ATOM 758 N N . ALA A 1 101 ? 25.249 -6.860 25.111 1.00 78.12 101 ALA A N 1
ATOM 759 C CA . ALA A 1 101 ? 25.963 -5.815 24.365 1.00 78.12 101 ALA A CA 1
ATOM 760 C C . ALA A 1 101 ? 25.124 -5.277 23.199 1.00 78.12 101 ALA A C 1
ATOM 762 O O . ALA A 1 101 ? 24.937 -4.071 23.070 1.00 78.12 101 ALA A O 1
ATOM 763 N N . LEU A 1 102 ? 24.494 -6.167 22.425 1.00 80.44 102 LEU A N 1
ATOM 764 C CA . LEU A 1 102 ? 23.592 -5.790 21.334 1.00 80.44 102 LEU A CA 1
ATOM 765 C C . LEU A 1 102 ? 22.381 -4.985 21.816 1.00 80.44 102 LEU A C 1
ATOM 767 O O . LEU A 1 102 ? 21.948 -4.051 21.141 1.00 80.44 102 LEU A O 1
ATOM 771 N N . ARG A 1 103 ? 21.834 -5.314 22.993 1.00 79.88 103 ARG A N 1
ATOM 772 C CA . ARG A 1 103 ? 20.759 -4.522 23.608 1.00 79.88 103 ARG A CA 1
ATOM 773 C C . ARG A 1 103 ? 21.233 -3.129 24.001 1.00 79.88 103 ARG A C 1
ATOM 775 O O . ARG A 1 103 ? 20.551 -2.172 23.651 1.00 79.88 103 ARG A O 1
ATOM 782 N N . ARG A 1 104 ? 22.390 -3.005 24.657 1.00 84.31 104 ARG A N 1
ATOM 783 C CA . ARG A 1 104 ? 22.958 -1.695 25.021 1.00 84.31 104 ARG A CA 1
ATOM 784 C C . ARG A 1 104 ? 23.270 -0.851 23.787 1.00 84.31 104 ARG A C 1
ATOM 786 O O . ARG A 1 104 ? 22.881 0.309 23.743 1.00 84.31 104 ARG A O 1
ATOM 793 N N . PHE A 1 105 ? 23.852 -1.457 22.752 1.00 85.81 105 PHE A N 1
ATOM 794 C CA . PHE A 1 105 ? 24.118 -0.810 21.467 1.00 85.81 105 PHE A CA 1
ATOM 795 C C . PHE A 1 105 ? 22.835 -0.259 20.813 1.00 85.81 105 PHE A C 1
ATOM 797 O O . PHE A 1 105 ? 22.804 0.881 20.350 1.00 85.81 105 PHE A O 1
ATOM 804 N N . ARG A 1 106 ? 21.740 -1.035 20.817 1.00 85.50 106 ARG A N 1
ATOM 805 C CA . ARG A 1 106 ? 20.438 -0.598 20.274 1.00 85.50 106 ARG A CA 1
ATOM 806 C C . ARG A 1 106 ? 19.770 0.487 21.120 1.00 85.50 106 ARG A C 1
ATOM 808 O O . ARG A 1 106 ? 19.232 1.433 20.549 1.00 85.50 106 ARG A O 1
ATOM 815 N N . GLN A 1 107 ? 19.830 0.361 22.446 1.00 86.31 107 GLN A N 1
ATOM 816 C CA . GLN A 1 107 ? 19.289 1.343 23.392 1.00 86.31 107 GLN A CA 1
ATOM 817 C C . GLN A 1 107 ? 20.018 2.686 23.295 1.00 86.31 107 GLN A C 1
ATOM 819 O O . GLN A 1 107 ? 19.364 3.725 23.276 1.00 86.31 107 GLN A O 1
ATOM 824 N N . ALA A 1 108 ? 21.348 2.671 23.161 1.00 87.38 108 ALA A N 1
ATOM 825 C CA . ALA A 1 108 ? 22.134 3.877 22.913 1.00 87.38 108 ALA A CA 1
ATOM 826 C C . ALA A 1 108 ? 21.693 4.559 21.609 1.00 87.38 108 ALA A C 1
ATOM 828 O O . ALA A 1 108 ? 21.431 5.758 21.603 1.00 87.38 108 ALA A O 1
ATOM 829 N N . GLY A 1 109 ? 21.492 3.784 20.536 1.00 87.75 109 GLY A N 1
ATOM 830 C CA . GLY A 1 109 ? 20.942 4.301 19.283 1.00 87.75 109 GLY A CA 1
ATOM 831 C C . GLY A 1 109 ? 19.558 4.950 19.443 1.00 87.75 109 GLY A C 1
ATOM 832 O O . GLY A 1 109 ? 19.315 6.010 18.883 1.00 87.75 109 GLY A O 1
ATOM 833 N N . GLU A 1 110 ? 18.645 4.369 20.222 1.00 87.75 110 GLU A N 1
ATOM 834 C CA . GLU A 1 110 ? 17.319 4.973 20.472 1.00 87.75 110 GLU A CA 1
ATOM 835 C C . GLU A 1 110 ? 17.405 6.268 21.280 1.00 87.75 110 GLU A C 1
ATOM 837 O O . GLU A 1 110 ? 16.731 7.249 20.958 1.00 87.75 110 GLU A O 1
ATOM 842 N N . ALA A 1 111 ? 18.267 6.293 22.295 1.00 89.75 111 ALA A N 1
ATOM 843 C CA . ALA A 1 111 ? 18.490 7.474 23.115 1.00 89.75 111 ALA A CA 1
ATOM 844 C C . ALA A 1 111 ? 19.098 8.632 22.303 1.00 89.75 111 ALA A C 1
ATOM 846 O O . ALA A 1 111 ? 18.662 9.771 22.458 1.00 89.75 111 ALA A O 1
ATOM 847 N N . ILE A 1 112 ? 20.022 8.352 21.373 1.00 90.62 112 ILE A N 1
ATOM 848 C CA . ILE A 1 112 ? 20.580 9.369 20.463 1.00 90.62 112 ILE A CA 1
ATOM 849 C C . ILE A 1 112 ? 19.472 9.990 19.610 1.00 90.62 112 ILE A C 1
ATOM 851 O O . ILE A 1 112 ? 19.374 11.214 19.541 1.00 90.62 112 ILE A O 1
ATOM 855 N N . SER A 1 113 ? 18.602 9.175 19.002 1.00 90.50 113 SER A N 1
ATOM 856 C CA . SER A 1 113 ? 17.491 9.687 18.186 1.00 90.50 113 SER A CA 1
ATOM 857 C C . SER A 1 113 ? 16.548 10.580 19.000 1.00 90.50 113 SER A C 1
ATOM 859 O O . SER A 1 113 ? 16.168 11.658 18.543 1.00 90.50 113 SER A O 1
ATOM 861 N N . LYS A 1 114 ? 16.218 10.176 20.234 1.00 90.94 114 LYS A N 1
ATOM 862 C CA . LYS A 1 114 ? 15.387 10.974 21.144 1.00 90.94 114 LYS A CA 1
ATOM 863 C C . LYS A 1 114 ? 16.046 12.310 21.500 1.00 90.94 114 LYS A C 1
ATOM 865 O O . LYS A 1 114 ? 15.391 13.349 21.447 1.00 90.94 114 LYS A O 1
ATOM 870 N N . ASN A 1 115 ? 17.336 12.298 21.826 1.00 89.81 115 ASN A N 1
ATOM 871 C CA . ASN A 1 115 ? 18.051 13.508 22.218 1.00 89.81 115 ASN A CA 1
ATOM 872 C C . ASN A 1 115 ? 18.250 14.474 21.045 1.00 89.81 115 ASN A C 1
ATOM 874 O O . ASN A 1 115 ? 18.123 15.682 21.234 1.00 89.81 115 ASN A O 1
ATOM 878 N N . LEU A 1 116 ? 18.484 13.970 19.829 1.00 89.25 116 LEU A N 1
ATOM 879 C CA . LEU A 1 116 ? 18.532 14.802 18.621 1.00 89.25 116 LEU A CA 1
ATOM 880 C C . LEU A 1 116 ? 17.186 15.482 18.338 1.00 89.25 116 LEU A C 1
ATOM 882 O O . LEU A 1 116 ? 17.161 16.664 17.992 1.00 89.25 116 LEU A O 1
ATOM 886 N N . PHE A 1 117 ? 16.073 14.777 18.554 1.00 87.12 117 PHE A N 1
ATOM 887 C CA . PHE A 1 117 ? 14.732 15.345 18.418 1.00 87.12 117 PHE A CA 1
ATOM 888 C C . PHE A 1 117 ? 14.455 16.453 19.451 1.00 87.12 117 PHE A C 1
ATOM 890 O O . PHE A 1 117 ? 13.997 17.543 19.097 1.00 87.12 117 PHE A O 1
ATOM 897 N N . GLU A 1 118 ? 14.785 16.226 20.727 1.00 87.25 118 GLU A N 1
ATOM 898 C CA . GLU A 1 118 ? 14.634 17.254 21.768 1.00 87.25 118 GLU A CA 1
ATOM 899 C C . GLU A 1 118 ? 15.547 18.464 21.523 1.00 87.25 118 GLU A C 1
ATOM 901 O O . GLU A 1 118 ? 15.128 19.612 21.704 1.00 87.25 118 GLU A O 1
ATOM 906 N N . LEU A 1 119 ? 16.764 18.235 21.022 1.00 85.38 119 LEU A N 1
ATOM 907 C CA . LEU A 1 119 ? 17.690 19.295 20.633 1.00 85.38 119 LEU A CA 1
ATOM 908 C C . LEU A 1 119 ? 17.127 20.150 19.484 1.00 85.38 119 LEU A C 1
ATOM 910 O O . LEU A 1 119 ? 17.199 21.384 19.533 1.00 85.38 119 LEU A O 1
ATOM 914 N N . GLN A 1 120 ? 16.505 19.519 18.485 1.00 84.56 120 GLN A N 1
ATOM 915 C CA . GLN A 1 120 ? 15.824 20.201 17.381 1.00 84.56 120 GLN A CA 1
ATOM 916 C C . GLN A 1 120 ? 14.636 21.037 17.875 1.00 84.56 120 GLN A C 1
ATOM 918 O O . GLN A 1 120 ? 14.502 22.212 17.520 1.00 84.56 120 GLN A O 1
ATOM 923 N N . LYS A 1 121 ? 13.815 20.485 18.775 1.00 83.94 121 LYS A N 1
ATOM 924 C CA . LYS A 1 121 ? 12.684 21.190 19.398 1.00 83.94 121 LYS A CA 1
ATOM 925 C C . LYS A 1 121 ? 13.138 22.393 20.226 1.00 83.94 121 LYS A C 1
ATOM 927 O O . LYS A 1 121 ? 12.537 23.469 20.142 1.00 83.94 121 LYS A O 1
ATOM 932 N N . LEU A 1 122 ? 14.198 22.239 21.020 1.00 82.50 122 LEU A N 1
ATOM 933 C CA . LEU A 1 122 ? 14.762 23.313 21.837 1.00 82.50 122 LEU A CA 1
ATOM 934 C C . LEU A 1 122 ? 15.321 24.447 20.964 1.00 82.50 122 LEU A C 1
ATOM 936 O O . LEU A 1 122 ? 15.021 25.616 21.215 1.00 82.50 122 LEU A O 1
ATOM 940 N N . ARG A 1 123 ? 16.050 24.128 19.887 1.00 76.00 123 ARG A N 1
ATOM 941 C CA . ARG A 1 123 ? 16.563 25.135 18.940 1.00 76.00 123 ARG A CA 1
ATOM 942 C C . ARG A 1 123 ? 15.459 25.860 18.175 1.00 76.00 123 ARG A C 1
ATOM 944 O O . ARG A 1 123 ? 15.513 27.084 18.069 1.00 76.00 123 ARG A O 1
ATOM 951 N N . LYS A 1 124 ? 14.416 25.154 17.728 1.00 75.12 124 LYS A N 1
ATOM 952 C CA . LYS A 1 124 ? 13.249 25.771 17.074 1.00 75.12 124 LYS A CA 1
ATOM 953 C C . LYS A 1 124 ? 12.523 26.747 18.006 1.00 75.12 124 LYS A C 1
ATOM 955 O O . LYS A 1 124 ? 12.158 27.846 17.590 1.00 75.12 124 LYS A O 1
ATOM 960 N N . ARG A 1 125 ? 12.392 26.392 19.289 1.00 74.94 125 ARG A N 1
ATOM 961 C CA . ARG A 1 125 ? 11.837 27.267 20.335 1.00 74.94 125 ARG A CA 1
ATOM 962 C C . ARG A 1 125 ? 12.659 28.547 20.492 1.00 74.94 125 ARG A C 1
ATOM 964 O O . ARG A 1 125 ? 12.083 29.631 20.450 1.00 74.94 125 ARG A O 1
ATOM 971 N N . MET A 1 126 ? 13.987 28.429 20.575 1.00 70.50 126 MET A N 1
ATOM 972 C CA . MET A 1 126 ? 14.903 29.577 20.664 1.00 70.50 126 MET A CA 1
ATOM 973 C C . MET A 1 126 ? 14.868 30.500 19.432 1.00 70.50 126 MET A C 1
ATOM 975 O O . MET A 1 126 ? 15.152 31.688 19.556 1.00 70.50 126 MET A O 1
ATOM 979 N N . LEU A 1 127 ? 14.496 29.986 18.254 1.00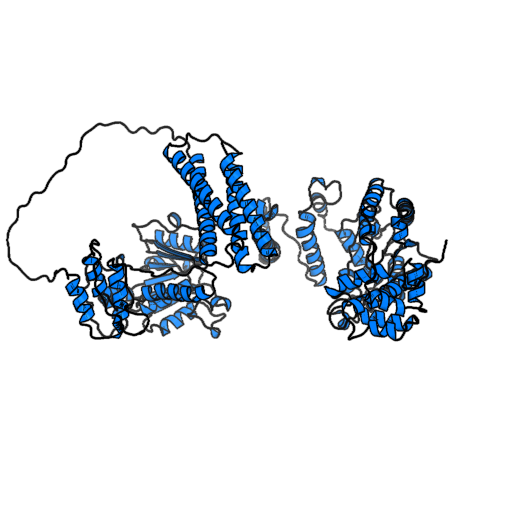 64.75 127 LEU A N 1
ATOM 980 C CA . LEU A 1 127 ? 14.336 30.776 17.024 1.00 64.75 127 LEU A CA 1
ATOM 981 C C . LEU A 1 127 ? 12.961 31.467 16.913 1.00 64.75 127 LEU A C 1
ATOM 983 O O . LEU A 1 127 ? 12.824 32.446 16.183 1.00 64.75 127 LEU A O 1
ATOM 987 N N . SER A 1 128 ? 11.946 30.975 17.631 1.00 54.56 128 SER A N 1
ATOM 988 C CA . SER A 1 128 ? 10.545 31.419 17.521 1.00 54.56 128 SER A CA 1
ATOM 989 C C . SER A 1 128 ? 10.130 32.583 18.441 1.00 54.56 128 SER A C 1
ATOM 991 O O . SER A 1 128 ? 9.031 33.118 18.285 1.00 54.56 128 SER A O 1
ATOM 993 N N . SER A 1 129 ? 10.974 33.029 19.380 1.00 45.47 129 SER A N 1
ATOM 994 C CA . SER A 1 129 ? 10.613 34.088 20.336 1.00 45.47 129 SER A CA 1
ATOM 995 C C . SER A 1 129 ? 10.780 35.505 19.754 1.00 45.47 129 SER A C 1
ATOM 997 O O . SER A 1 129 ? 11.839 36.126 19.828 1.00 45.47 129 SER A O 1
ATOM 999 N N . ARG A 1 130 ? 9.703 36.072 19.193 1.00 34.72 130 ARG A N 1
ATOM 1000 C CA . ARG A 1 130 ? 9.582 37.526 18.955 1.00 34.72 130 ARG A CA 1
ATOM 1001 C C . ARG A 1 130 ? 9.132 38.250 20.235 1.00 34.72 130 ARG A C 1
ATOM 1003 O O . ARG A 1 130 ? 8.286 37.719 20.951 1.00 34.72 130 ARG A O 1
ATOM 1010 N N . PRO A 1 131 ? 9.612 39.478 20.509 1.00 33.53 131 PRO A N 1
ATOM 1011 C CA . PRO A 1 131 ? 9.097 40.289 21.605 1.00 33.53 131 PRO A CA 1
ATOM 1012 C C . PRO A 1 131 ? 7.720 40.857 21.230 1.00 33.53 131 PRO A C 1
ATOM 1014 O O . PRO A 1 131 ? 7.587 41.604 20.260 1.00 33.53 131 PRO A O 1
ATOM 1017 N N . THR A 1 132 ? 6.688 40.528 22.002 1.00 31.27 132 THR A N 1
ATOM 1018 C CA . THR A 1 132 ? 5.398 41.225 21.954 1.00 31.27 132 THR A CA 1
ATOM 1019 C C . THR A 1 132 ? 5.525 42.563 22.677 1.00 31.27 132 THR A C 1
ATOM 1021 O O . THR A 1 132 ? 5.708 42.607 23.893 1.00 31.27 132 THR A O 1
ATOM 1024 N N . ALA A 1 133 ? 5.438 43.661 21.928 1.00 29.28 133 ALA A N 1
ATOM 1025 C CA . ALA A 1 133 ? 5.288 44.999 22.476 1.00 29.28 133 ALA A CA 1
ATOM 1026 C C . ALA A 1 133 ? 3.822 45.249 22.874 1.00 29.28 133 ALA A C 1
ATOM 1028 O O . ALA A 1 133 ? 2.930 45.134 22.041 1.00 29.28 133 ALA A O 1
ATOM 1029 N N . GLY A 1 134 ? 3.617 45.635 24.136 1.00 27.75 134 GLY A N 1
ATOM 1030 C CA . GLY A 1 134 ? 2.544 46.528 24.581 1.00 27.75 134 GLY A CA 1
ATOM 1031 C C . GLY A 1 134 ? 1.113 45.985 24.612 1.00 27.75 134 GLY A C 1
ATOM 1032 O O . GLY A 1 134 ? 0.334 46.225 23.694 1.00 27.75 134 GLY A O 1
ATOM 1033 N N . ARG A 1 135 ? 0.704 45.440 25.761 1.00 27.06 135 ARG A N 1
ATOM 1034 C CA . ARG A 1 135 ? -0.601 45.780 26.343 1.00 27.06 135 ARG A CA 1
ATOM 1035 C C . ARG A 1 135 ? -0.456 45.908 27.853 1.00 27.06 135 ARG A C 1
ATOM 1037 O O . ARG A 1 135 ? 0.060 45.019 28.518 1.00 27.06 135 ARG A O 1
ATOM 1044 N N . GLU A 1 136 ? -0.818 47.091 28.319 1.00 25.77 136 GLU A N 1
ATOM 1045 C CA . GLU A 1 136 ? -0.789 47.546 29.698 1.00 25.77 136 GLU A CA 1
ATOM 1046 C C . GLU A 1 136 ? -1.685 46.660 30.567 1.00 25.77 136 GLU A C 1
ATOM 1048 O O . GLU A 1 136 ? -2.882 46.556 30.310 1.00 25.77 136 GLU A O 1
ATOM 1053 N N . GLU A 1 137 ? -1.124 46.083 31.627 1.00 25.56 137 GLU A N 1
ATOM 1054 C CA . GLU A 1 137 ? -1.903 45.734 32.809 1.00 25.56 137 GLU A CA 1
ATOM 1055 C C . GLU A 1 137 ? -1.399 46.563 33.985 1.00 25.56 137 GLU A C 1
ATOM 1057 O O . GLU A 1 137 ? -0.239 46.524 34.401 1.00 25.56 137 GLU A O 1
ATOM 1062 N N . SER A 1 138 ? -2.320 47.393 34.453 1.00 25.62 138 SER A N 1
ATOM 1063 C CA . SER A 1 138 ? -2.223 48.280 35.592 1.00 25.62 138 SER A CA 1
ATOM 1064 C C . SER A 1 138 ? -1.870 47.530 36.872 1.00 25.62 138 SER A C 1
ATOM 1066 O O . SER A 1 138 ? -2.519 46.562 37.261 1.00 25.62 138 SER A O 1
ATOM 1068 N N . SER A 1 139 ? -0.884 48.068 37.575 1.00 24.23 139 SER A N 1
ATOM 1069 C CA . SER A 1 139 ? -0.514 47.726 38.940 1.00 24.23 139 SER A CA 1
ATOM 1070 C C . SER A 1 139 ? -1.650 47.962 39.945 1.00 24.23 139 SER A C 1
ATOM 1072 O O . SER A 1 139 ? -2.122 49.092 40.079 1.00 24.23 139 SER A O 1
ATOM 1074 N N . SER A 1 140 ? -1.954 46.967 40.779 1.00 25.69 140 SER A N 1
ATOM 1075 C CA . SER A 1 140 ? -2.407 47.212 42.153 1.00 25.69 140 SER A CA 1
ATOM 1076 C C . SER A 1 140 ? -1.879 46.138 43.110 1.00 25.69 140 SER A C 1
ATOM 1078 O O . SER A 1 140 ? -2.366 45.016 43.164 1.00 25.69 140 SER A O 1
ATOM 1080 N N . SER A 1 141 ? -0.825 46.531 43.823 1.00 25.19 141 SER A N 1
ATOM 1081 C CA . SER A 1 141 ? -0.479 46.213 45.213 1.00 25.19 141 SER A CA 1
ATOM 1082 C C . SER A 1 141 ? -1.188 45.054 45.939 1.00 25.19 141 SER A C 1
ATOM 1084 O O . SER A 1 141 ? -2.353 45.162 46.303 1.00 25.19 141 SER A O 1
ATOM 1086 N N . GLY A 1 142 ? -0.365 44.116 46.416 1.00 23.22 142 GLY A N 1
ATOM 1087 C CA . GLY A 1 142 ? -0.179 43.937 47.858 1.00 23.22 142 GLY A CA 1
ATOM 1088 C C . GLY A 1 142 ? -0.946 42.808 48.552 1.00 23.22 142 GLY A C 1
ATOM 1089 O O . GLY A 1 142 ? -2.138 42.623 48.365 1.00 23.22 142 GLY A O 1
ATOM 1090 N N . SER A 1 143 ? -0.224 42.182 49.489 1.00 23.45 143 SER A N 1
ATOM 1091 C CA . SER A 1 143 ? -0.712 41.466 50.680 1.00 23.45 143 SER A CA 1
ATOM 1092 C C . SER A 1 143 ? -0.723 39.931 50.651 1.00 23.45 143 SER A C 1
ATOM 1094 O O . SER A 1 143 ? -1.684 39.282 50.267 1.00 23.45 143 SER A O 1
ATOM 1096 N N . GLN A 1 144 ? 0.379 39.394 51.186 1.00 24.20 144 GLN A N 1
ATOM 1097 C CA . GLN A 1 144 ? 0.442 38.488 52.343 1.00 24.20 144 GLN A CA 1
ATOM 1098 C C . GLN A 1 144 ? -0.448 37.232 52.400 1.00 24.20 144 GLN A C 1
ATOM 1100 O O . GLN A 1 144 ? -1.666 37.274 52.528 1.00 24.20 144 GLN A O 1
ATOM 1105 N N . ARG A 1 145 ? 0.274 36.107 52.518 1.00 26.91 145 ARG A N 1
ATOM 1106 C CA . ARG A 1 145 ? -0.074 34.892 53.270 1.00 26.91 145 ARG A CA 1
ATOM 1107 C C . ARG A 1 145 ? -0.995 35.161 54.470 1.00 26.91 145 ARG A C 1
ATOM 1109 O O . ARG A 1 145 ? -0.602 35.883 55.383 1.00 26.91 145 ARG A O 1
ATOM 1116 N N . ALA A 1 146 ? -2.093 34.415 54.548 1.00 22.50 146 ALA A N 1
ATOM 1117 C CA . ALA A 1 146 ? -2.703 34.017 55.811 1.00 22.50 146 ALA A CA 1
ATOM 1118 C C . ALA A 1 146 ? -3.422 32.670 55.649 1.00 22.50 146 ALA A C 1
ATOM 1120 O O . ALA A 1 146 ? -4.280 32.502 54.788 1.00 22.50 146 ALA A O 1
ATOM 1121 N N . ALA A 1 147 ? -3.032 31.718 56.494 1.00 28.03 147 ALA A N 1
ATOM 1122 C CA . ALA A 1 147 ? -3.786 30.513 56.801 1.00 28.03 147 ALA A CA 1
ATOM 1123 C C . ALA A 1 147 ? -5.060 30.869 57.584 1.00 28.03 147 ALA A C 1
ATOM 1125 O O . ALA A 1 147 ? -5.044 31.814 58.373 1.00 28.03 147 ALA A O 1
ATOM 1126 N N . ALA A 1 148 ? -6.126 30.085 57.420 1.00 22.62 148 ALA A N 1
ATOM 1127 C CA . ALA A 1 148 ? -7.305 30.089 58.290 1.00 22.62 148 ALA A CA 1
ATOM 1128 C C . ALA A 1 148 ? -8.112 28.775 58.082 1.00 22.62 148 ALA A C 1
ATOM 1130 O O . ALA A 1 148 ? -7.861 28.072 57.106 1.00 22.62 148 ALA A O 1
ATOM 1131 N N . PRO A 1 149 ? -9.049 28.398 58.970 1.00 27.05 149 PRO A N 1
ATOM 1132 C CA . PRO A 1 149 ? -8.734 27.586 60.146 1.00 27.05 149 PRO A CA 1
ATOM 1133 C C . PRO A 1 149 ? -9.683 26.384 60.340 1.00 27.05 149 PRO A C 1
ATOM 1135 O O . PRO A 1 149 ? -10.775 26.314 59.782 1.00 27.05 149 PRO A O 1
ATOM 1138 N N . SER A 1 150 ? -9.289 25.462 61.222 1.00 24.94 150 SER A N 1
ATOM 1139 C CA . SER A 1 150 ? -10.187 24.464 61.809 1.00 24.94 150 SER A CA 1
ATOM 1140 C C . SER A 1 150 ? -11.155 25.117 62.800 1.00 24.94 150 SER A C 1
ATOM 1142 O O . SER A 1 150 ? -10.707 25.846 63.686 1.00 24.94 150 SER A O 1
ATOM 1144 N N . MET A 1 151 ? -12.440 24.769 62.740 1.00 25.05 151 MET A N 1
ATOM 1145 C CA . MET A 1 151 ? -13.387 24.922 63.849 1.00 25.05 151 MET A CA 1
ATOM 1146 C C . MET A 1 151 ? -14.402 23.779 63.797 1.00 25.05 151 MET A C 1
ATOM 1148 O O . MET A 1 151 ? -15.125 23.613 62.819 1.00 25.05 151 MET A O 1
ATOM 1152 N N . ALA A 1 152 ? -14.437 22.999 64.872 1.00 25.56 152 ALA A N 1
ATOM 1153 C CA . ALA A 1 152 ? -15.444 21.990 65.151 1.00 25.56 152 ALA A CA 1
ATOM 1154 C C . ALA A 1 152 ? -16.591 22.597 65.974 1.00 25.56 152 ALA A C 1
ATOM 1156 O O . ALA A 1 152 ? -16.340 23.381 66.886 1.00 25.56 152 ALA A O 1
ATOM 1157 N N . ALA A 1 153 ? -17.826 22.161 65.718 1.00 26.00 153 ALA A N 1
ATOM 1158 C CA . ALA A 1 153 ? -18.909 22.106 66.702 1.00 26.00 153 ALA A CA 1
ATOM 1159 C C . ALA A 1 153 ? -19.981 21.124 66.199 1.00 26.00 153 ALA A C 1
ATOM 1161 O O . ALA A 1 153 ? -20.548 21.311 65.126 1.00 26.00 153 ALA A O 1
ATOM 1162 N N . GLY A 1 154 ? -20.216 20.048 66.955 1.00 25.56 154 GLY A N 1
ATOM 1163 C CA . GLY A 1 154 ? -21.187 19.005 66.620 1.00 25.56 154 GLY A CA 1
ATOM 1164 C C . GLY A 1 154 ? -22.611 19.328 67.063 1.00 25.56 154 GLY A C 1
ATOM 1165 O O . GLY A 1 154 ? -22.810 20.261 67.833 1.00 25.56 154 GLY A O 1
ATOM 1166 N N . HIS A 1 155 ? -23.570 18.506 66.627 1.00 27.19 155 HIS A N 1
ATOM 1167 C CA . HIS A 1 155 ? -24.835 18.206 67.310 1.00 27.19 155 HIS A CA 1
ATOM 1168 C C . HIS A 1 155 ? -25.259 16.760 66.986 1.00 27.19 155 HIS A C 1
ATOM 1170 O O . HIS A 1 155 ? -24.954 16.215 65.928 1.00 27.19 155 HIS A O 1
ATOM 1176 N N . SER A 1 156 ? -25.895 16.141 67.971 1.00 27.50 156 SER A N 1
ATOM 1177 C CA . SER A 1 156 ? -26.168 14.720 68.173 1.00 27.50 156 SER A CA 1
ATOM 1178 C C . SER A 1 156 ? -27.497 14.245 67.563 1.00 27.50 156 SER A C 1
ATOM 1180 O O . SER A 1 156 ? -28.482 14.977 67.579 1.00 27.50 156 SER A O 1
ATOM 1182 N N . GLY A 1 157 ? -27.564 12.976 67.125 1.00 25.52 157 GLY A N 1
ATOM 1183 C CA . GLY A 1 157 ? -28.845 12.296 66.876 1.00 25.52 157 GLY A CA 1
ATOM 1184 C C . GLY A 1 157 ? -28.781 10.968 66.104 1.00 25.52 157 GLY A C 1
ATOM 1185 O O . GLY A 1 157 ? -28.934 10.978 64.895 1.00 25.52 157 GLY A O 1
ATOM 1186 N N . GLY A 1 158 ? -28.646 9.842 66.826 1.00 26.44 158 GLY A N 1
ATOM 1187 C CA . GLY A 1 158 ? -29.244 8.520 66.521 1.00 26.44 158 GLY A CA 1
ATOM 1188 C C . GLY A 1 158 ? -28.771 7.708 65.289 1.00 26.44 158 GLY A C 1
ATOM 1189 O O . GLY A 1 158 ? -28.938 8.155 64.161 1.00 26.44 158 GLY A O 1
ATOM 1190 N N . PRO A 1 159 ? -28.299 6.451 65.450 1.00 28.23 159 PRO A N 1
ATOM 1191 C CA . PRO A 1 159 ? -27.860 5.620 64.330 1.00 28.23 159 PRO A CA 1
ATOM 1192 C C . PRO A 1 159 ? -29.048 4.944 63.622 1.00 28.23 159 PRO A C 1
ATOM 1194 O O . PRO A 1 159 ? -29.819 4.206 64.239 1.00 28.23 159 PRO A O 1
ATOM 1197 N N . ARG A 1 160 ? -29.165 5.121 62.301 1.00 30.03 160 ARG A N 1
ATOM 1198 C CA . ARG A 1 160 ? -29.879 4.183 61.420 1.00 30.03 160 ARG A CA 1
ATOM 1199 C C . ARG A 1 160 ? -28.940 3.756 60.299 1.00 30.03 160 ARG A C 1
ATOM 1201 O O . ARG A 1 160 ? -28.365 4.588 59.613 1.00 30.03 160 ARG A O 1
ATOM 1208 N N . ALA A 1 161 ? -28.759 2.444 60.204 1.00 35.62 161 ALA A N 1
ATOM 1209 C CA . ALA A 1 161 ? -27.741 1.759 59.425 1.00 35.62 161 ALA A CA 1
ATOM 1210 C C . ALA A 1 161 ? -27.777 2.113 57.927 1.00 35.62 161 ALA A C 1
ATOM 1212 O O . ALA A 1 161 ? -28.619 1.607 57.190 1.00 35.62 161 ALA A O 1
ATOM 1213 N N . GLY A 1 162 ? -26.818 2.924 57.483 1.00 28.36 162 GLY A N 1
ATOM 1214 C CA . GLY A 1 162 ? -26.288 2.869 56.126 1.00 28.36 162 GLY A CA 1
ATOM 1215 C C . GLY A 1 162 ? -25.081 1.938 56.149 1.00 28.36 162 GLY A C 1
ATOM 1216 O O . GLY A 1 162 ? -24.175 2.137 56.958 1.00 28.36 162 GLY A O 1
ATOM 1217 N N . ARG A 1 163 ? -25.080 0.884 55.327 1.00 39.38 163 ARG A N 1
ATOM 1218 C CA . ARG A 1 163 ? -23.871 0.088 55.072 1.00 39.38 163 ARG A CA 1
ATOM 1219 C C . ARG A 1 163 ? -22.953 0.904 54.172 1.00 39.38 163 ARG A C 1
ATOM 1221 O O . ARG A 1 163 ? -22.866 0.650 52.981 1.00 39.38 163 ARG A O 1
ATOM 1228 N N . ASP A 1 164 ? -22.313 1.885 54.782 1.00 37.25 164 ASP A N 1
ATOM 1229 C CA . ASP A 1 164 ? -21.097 2.505 54.291 1.00 37.25 164 ASP A CA 1
ATOM 1230 C C . ASP A 1 164 ? -19.998 2.062 55.260 1.00 37.25 164 ASP A C 1
ATOM 1232 O O . ASP A 1 164 ? -19.637 2.741 56.218 1.00 37.25 164 ASP A O 1
ATOM 1236 N N . THR A 1 165 ? -19.604 0.797 55.137 1.00 36.50 165 THR A N 1
ATOM 1237 C CA . THR A 1 165 ? -18.454 0.268 55.867 1.00 36.50 165 THR A CA 1
ATOM 1238 C C . THR A 1 165 ? -17.344 0.128 54.850 1.00 36.50 165 THR A C 1
ATOM 1240 O O . THR A 1 165 ? -17.399 -0.785 54.023 1.00 36.50 165 THR A O 1
ATOM 1243 N N . GLY A 1 166 ? -16.370 1.041 54.904 1.00 41.81 166 GLY A N 1
ATOM 1244 C CA . GLY A 1 166 ? -15.093 0.887 54.218 1.00 41.81 166 GLY A CA 1
ATOM 1245 C C . GLY A 1 166 ? -14.562 -0.518 54.485 1.00 41.81 166 GLY A C 1
ATOM 1246 O O . GLY A 1 166 ? -14.352 -0.905 55.635 1.00 41.81 166 GLY A O 1
ATOM 1247 N N . MET A 1 167 ? -14.478 -1.314 53.425 1.00 45.41 167 MET A N 1
ATOM 1248 C CA . MET A 1 167 ? -13.960 -2.671 53.484 1.00 45.41 167 MET A CA 1
ATOM 1249 C C . MET A 1 167 ? -12.443 -2.566 53.585 1.00 45.41 167 MET A C 1
ATOM 1251 O O . MET A 1 167 ? -11.825 -1.991 52.694 1.00 45.41 167 MET A O 1
ATOM 1255 N N . THR A 1 168 ? -11.844 -3.087 54.656 1.00 45.06 168 THR A N 1
ATOM 1256 C CA . THR A 1 168 ? -10.378 -3.064 54.786 1.00 45.06 168 THR A CA 1
ATOM 1257 C C . THR A 1 168 ? -9.742 -4.020 53.776 1.00 45.06 168 THR A C 1
ATOM 1259 O O . THR A 1 168 ? -10.377 -4.988 53.338 1.00 45.06 168 THR A O 1
ATOM 1262 N N . VAL A 1 169 ? -8.472 -3.796 53.423 1.00 45.47 169 VAL A N 1
ATOM 1263 C CA . VAL A 1 169 ? -7.701 -4.696 52.545 1.00 45.47 169 VAL A CA 1
ATOM 1264 C C . VAL A 1 169 ? -7.757 -6.148 53.037 1.00 45.47 169 VAL A C 1
ATOM 1266 O O . VAL A 1 169 ? -7.903 -7.057 52.218 1.00 45.47 169 VAL A O 1
ATOM 1269 N N . GLU A 1 170 ? -7.742 -6.397 54.354 1.00 44.72 170 GLU A N 1
ATOM 1270 C CA . GLU A 1 170 ? -7.875 -7.760 54.889 1.00 44.72 170 GLU A CA 1
ATOM 1271 C C . GLU A 1 170 ? -9.255 -8.380 54.633 1.00 44.72 170 GLU A C 1
ATOM 1273 O O . GLU A 1 170 ? -9.346 -9.572 54.339 1.00 44.72 170 GLU A O 1
ATOM 1278 N N . GLN A 1 171 ? -10.334 -7.596 54.711 1.00 47.56 171 GLN A N 1
ATOM 1279 C CA . GLN A 1 171 ? -11.690 -8.076 54.421 1.00 47.56 171 GLN A CA 1
ATOM 1280 C C . GLN A 1 171 ? -11.871 -8.370 52.927 1.00 47.56 171 GLN A C 1
ATOM 1282 O O . GLN A 1 171 ? -12.449 -9.396 52.562 1.00 47.56 171 GLN A O 1
ATOM 1287 N N . ALA A 1 172 ? -11.321 -7.511 52.067 1.00 46.59 172 ALA A N 1
ATOM 1288 C CA . ALA A 1 172 ? -11.349 -7.673 50.618 1.00 46.59 172 ALA A CA 1
ATOM 1289 C C . ALA A 1 172 ? -10.537 -8.908 50.166 1.00 46.59 172 ALA A C 1
ATOM 1291 O O . ALA A 1 172 ? -11.009 -9.714 49.359 1.00 46.59 172 ALA A O 1
ATOM 1292 N N . LEU A 1 173 ? -9.351 -9.121 50.750 1.00 49.25 173 LEU A N 1
ATOM 1293 C CA . LEU A 1 173 ? -8.538 -10.325 50.541 1.00 49.25 173 LEU A CA 1
ATOM 1294 C C . LEU A 1 173 ? -9.211 -11.589 51.100 1.00 49.25 173 LEU A C 1
ATOM 1296 O O . LEU A 1 173 ? -9.162 -12.638 50.458 1.00 49.25 173 LEU A O 1
ATOM 1300 N N . GLY A 1 174 ? -9.890 -11.495 52.247 1.00 48.19 174 GLY A N 1
ATOM 1301 C CA . GLY A 1 174 ? -10.666 -12.595 52.828 1.00 48.19 174 GLY A CA 1
ATOM 1302 C C . GLY A 1 174 ? -11.772 -13.100 51.895 1.00 48.19 174 GLY A C 1
ATOM 1303 O O . GLY A 1 174 ? -11.898 -14.304 51.686 1.00 48.19 174 GLY A O 1
ATOM 1304 N N . MET A 1 175 ? -12.504 -12.195 51.234 1.00 50.56 175 MET A N 1
ATOM 1305 C CA . MET A 1 175 ? -13.544 -12.560 50.256 1.00 50.56 175 MET A CA 1
ATOM 1306 C C . MET A 1 175 ? -12.996 -13.271 49.010 1.00 50.56 175 MET A C 1
ATOM 1308 O O . MET A 1 175 ? -13.677 -14.113 48.421 1.00 50.56 175 MET A O 1
ATOM 1312 N N . LEU A 1 176 ? -11.771 -12.937 48.599 1.00 47.34 176 LEU A N 1
ATOM 1313 C CA . LEU A 1 176 ? -11.058 -13.596 47.503 1.00 47.34 176 LEU A CA 1
ATOM 1314 C C . LEU A 1 176 ? -10.604 -15.010 47.871 1.00 47.34 176 LEU A C 1
ATOM 1316 O O . LEU A 1 176 ? -10.661 -15.906 47.031 1.00 47.34 176 LEU A O 1
ATOM 1320 N N . LEU A 1 177 ? -10.174 -15.209 49.118 1.00 48.03 177 LEU A N 1
ATOM 1321 C CA . LEU A 1 177 ? -9.723 -16.501 49.636 1.00 48.03 177 LEU A CA 1
ATOM 1322 C C . LEU A 1 177 ? -10.892 -17.444 49.979 1.00 48.03 177 LEU A C 1
ATOM 1324 O O . LEU A 1 177 ? -10.754 -18.658 49.824 1.00 48.03 177 LEU A O 1
ATOM 1328 N N . ASP A 1 178 ? -12.052 -16.907 50.373 1.00 47.62 178 ASP A N 1
ATOM 1329 C CA . ASP A 1 178 ? -13.262 -17.687 50.677 1.00 47.62 178 ASP A CA 1
ATOM 1330 C C . ASP A 1 178 ? -13.990 -18.216 49.425 1.00 47.62 178 ASP A C 1
ATOM 1332 O O . ASP A 1 178 ? -14.741 -19.198 49.500 1.00 47.62 178 ASP A O 1
ATOM 1336 N N . LYS A 1 179 ? -13.743 -17.638 48.239 1.00 46.38 179 LYS A N 1
ATOM 1337 C CA . LYS A 1 179 ? -14.193 -18.208 46.959 1.00 46.38 179 LYS A CA 1
ATOM 1338 C C . LYS A 1 179 ? -13.336 -19.440 46.625 1.00 46.38 179 LYS A C 1
ATOM 1340 O O . LYS A 1 179 ? -12.310 -19.344 45.963 1.00 46.38 179 LYS A O 1
ATOM 1345 N N . LYS A 1 180 ? -13.783 -20.610 47.101 1.00 39.97 180 LYS A N 1
ATOM 1346 C CA . LYS A 1 180 ? -13.173 -21.965 47.041 1.00 39.97 180 LYS A CA 1
ATOM 1347 C C . LYS A 1 180 ? -12.791 -22.537 45.654 1.00 39.97 180 LYS A C 1
ATOM 1349 O O . LYS A 1 180 ? -12.700 -23.757 45.517 1.00 39.97 180 LYS A O 1
ATOM 1354 N N . ASP A 1 181 ? -12.557 -21.733 44.625 1.00 41.12 181 ASP A N 1
ATOM 1355 C CA . ASP A 1 181 ? -12.237 -22.237 43.288 1.00 41.12 181 ASP A CA 1
ATOM 1356 C C . ASP A 1 181 ? -10.742 -22.058 42.954 1.00 41.12 181 ASP A C 1
ATOM 1358 O O . ASP A 1 181 ? -10.205 -20.953 42.871 1.00 41.12 181 ASP A O 1
ATOM 1362 N N . ALA A 1 182 ? -10.041 -23.186 42.789 1.00 39.28 182 ALA A N 1
ATOM 1363 C CA . ALA A 1 182 ? -8.591 -23.259 42.589 1.00 39.28 182 ALA A CA 1
ATOM 1364 C C . ALA A 1 182 ? -8.102 -22.605 41.279 1.00 39.28 182 ALA A C 1
ATOM 1366 O O . ALA A 1 182 ? -6.901 -22.365 41.134 1.00 39.28 182 ALA A O 1
ATOM 1367 N N . SER A 1 183 ? -9.017 -22.295 40.358 1.00 40.88 183 SER A N 1
ATOM 1368 C CA . SER A 1 183 ? -8.764 -21.575 39.104 1.00 40.88 183 SER A CA 1
ATOM 1369 C C . SER A 1 183 ? -8.406 -20.089 39.296 1.00 40.88 183 SER A C 1
ATOM 1371 O O . SER A 1 183 ? -7.750 -19.501 38.437 1.00 40.88 183 SER A O 1
ATOM 1373 N N . TYR A 1 184 ? -8.730 -19.491 40.449 1.00 46.22 184 TYR A N 1
ATOM 1374 C CA . TYR A 1 184 ? -8.508 -18.063 40.734 1.00 46.22 184 TYR A CA 1
ATOM 1375 C C . TYR A 1 184 ? -7.094 -17.690 41.217 1.00 46.22 184 TYR A C 1
ATOM 1377 O O . TYR A 1 184 ? -6.788 -16.508 41.394 1.00 46.22 184 TYR A O 1
ATOM 1385 N N . LYS A 1 185 ? -6.192 -18.668 41.381 1.00 41.47 185 LYS A N 1
ATOM 1386 C CA . LYS A 1 185 ? -4.834 -18.457 41.924 1.00 41.47 185 LYS A CA 1
ATOM 1387 C C . LYS A 1 185 ? -3.951 -17.512 41.091 1.00 41.47 185 LYS A C 1
ATOM 1389 O O . LYS A 1 185 ? -3.038 -16.912 41.648 1.00 41.47 185 LYS A O 1
ATOM 1394 N N . GLY A 1 186 ? -4.228 -17.343 39.794 1.00 43.41 186 GLY A N 1
ATOM 1395 C CA . GLY A 1 186 ? -3.505 -16.404 38.922 1.00 43.41 186 GLY A CA 1
ATOM 1396 C C . GLY A 1 186 ? -3.932 -14.936 39.071 1.00 43.41 186 GLY A C 1
ATOM 1397 O O . GLY A 1 186 ? -3.117 -14.043 38.867 1.00 43.41 186 GLY A O 1
ATOM 1398 N N . GLY A 1 187 ? -5.181 -14.669 39.476 1.00 40.50 187 GLY A N 1
ATOM 1399 C CA . GLY A 1 187 ? -5.710 -13.303 39.616 1.00 40.50 187 GLY A CA 1
ATOM 1400 C C . GLY A 1 187 ? -5.231 -12.576 40.878 1.00 40.50 187 GLY A C 1
ATOM 1401 O O . GLY A 1 187 ? -5.112 -11.354 40.871 1.00 40.50 187 GLY A O 1
ATOM 1402 N N . LEU A 1 188 ? -4.867 -13.323 41.928 1.00 45.12 188 LEU A N 1
ATOM 1403 C CA . LEU A 1 188 ? -4.261 -12.780 43.153 1.00 45.12 188 LEU A CA 1
ATOM 1404 C C . LEU A 1 188 ? -2.892 -12.120 42.909 1.00 45.12 188 LEU A C 1
ATOM 1406 O O . LEU A 1 188 ? -2.529 -11.188 43.618 1.00 45.12 188 LEU A O 1
ATOM 1410 N N . ILE A 1 189 ? -2.151 -12.560 41.887 1.00 45.72 189 ILE A N 1
ATOM 1411 C CA . ILE A 1 189 ? -0.828 -12.020 41.534 1.00 45.72 189 ILE A CA 1
ATOM 1412 C C . ILE A 1 189 ? -0.948 -10.560 41.053 1.00 45.72 189 ILE A C 1
ATOM 1414 O O . ILE A 1 189 ? -0.129 -9.720 41.423 1.00 45.72 189 ILE A O 1
ATOM 1418 N N . GLY A 1 190 ? -2.005 -10.232 40.299 1.00 45.00 190 GLY A N 1
ATOM 1419 C CA . GLY A 1 190 ? -2.272 -8.866 39.830 1.00 45.00 190 GLY A CA 1
ATOM 1420 C C . GLY A 1 190 ? -2.647 -7.898 40.958 1.00 45.00 190 GLY A C 1
ATOM 1421 O O . GLY A 1 190 ? -2.194 -6.760 40.954 1.00 45.00 190 GLY A O 1
ATOM 1422 N N . ILE A 1 191 ? -3.398 -8.374 41.959 1.00 46.28 191 ILE A N 1
ATOM 1423 C CA . ILE A 1 191 ? -3.810 -7.599 43.147 1.00 46.28 191 ILE A CA 1
ATOM 1424 C C . ILE A 1 191 ? -2.593 -7.169 43.965 1.00 46.28 191 ILE A C 1
ATOM 1426 O O . ILE A 1 191 ? -2.469 -6.013 44.352 1.00 46.28 191 ILE A O 1
ATOM 1430 N N . VAL A 1 192 ? -1.673 -8.107 44.190 1.00 46.66 192 VAL A N 1
ATOM 1431 C CA . VAL A 1 192 ? -0.460 -7.908 44.991 1.00 46.66 192 VAL A CA 1
ATOM 1432 C C . VAL A 1 192 ? 0.505 -6.931 44.303 1.00 46.66 192 VAL A C 1
ATOM 1434 O O . VAL A 1 192 ? 1.092 -6.077 44.962 1.00 46.66 192 VAL A O 1
ATOM 1437 N N . HIS A 1 193 ? 0.610 -6.982 42.973 1.00 46.31 193 HIS A N 1
ATOM 1438 C CA . HIS A 1 193 ? 1.485 -6.086 42.213 1.00 46.31 193 HIS A CA 1
ATOM 1439 C C . HIS A 1 193 ? 0.885 -4.678 42.020 1.00 46.31 193 HIS A C 1
ATOM 1441 O O . HIS A 1 193 ? 1.617 -3.692 42.090 1.00 46.31 193 HIS A O 1
ATOM 1447 N N . ALA A 1 194 ? -0.437 -4.564 41.817 1.00 43.22 194 ALA A N 1
ATOM 1448 C CA . ALA A 1 194 ? -1.143 -3.278 41.735 1.00 43.22 194 ALA A CA 1
ATOM 1449 C C . ALA A 1 194 ? -1.191 -2.544 43.090 1.00 43.22 194 ALA A C 1
ATOM 1451 O O . ALA A 1 194 ? -1.158 -1.320 43.119 1.00 43.22 194 ALA A O 1
ATOM 1452 N N . ALA A 1 195 ? -1.182 -3.287 44.203 1.00 42.44 195 ALA A N 1
ATOM 1453 C CA . ALA A 1 195 ? -1.033 -2.766 45.563 1.00 42.44 195 ALA A CA 1
ATOM 1454 C C . ALA A 1 195 ? 0.435 -2.475 45.969 1.00 42.44 195 ALA A C 1
ATOM 1456 O O . ALA A 1 195 ? 0.716 -2.250 47.141 1.00 42.44 195 ALA A O 1
ATOM 1457 N N . GLY A 1 196 ? 1.393 -2.489 45.031 1.00 39.84 196 GLY A N 1
ATOM 1458 C CA . GLY A 1 196 ? 2.770 -2.042 45.280 1.00 39.84 196 GLY A CA 1
ATOM 1459 C C . GLY A 1 196 ? 3.759 -3.089 45.815 1.00 39.84 196 GLY A C 1
ATOM 1460 O O . GLY A 1 196 ? 4.856 -2.721 46.231 1.00 39.84 196 GLY A O 1
ATOM 1461 N N . VAL A 1 197 ? 3.446 -4.389 45.784 1.00 41.31 197 VAL A N 1
ATOM 1462 C CA . VAL A 1 197 ? 4.388 -5.442 46.214 1.00 41.31 197 VAL A CA 1
ATOM 1463 C C . VAL A 1 197 ? 5.237 -5.916 45.025 1.00 41.31 197 VAL A C 1
ATOM 1465 O O . VAL A 1 197 ? 4.741 -6.565 44.105 1.00 41.31 197 VAL A O 1
ATOM 1468 N N . GLN A 1 198 ? 6.535 -5.588 45.044 1.00 37.53 198 GLN A N 1
ATOM 1469 C CA . GLN A 1 198 ? 7.449 -5.719 43.894 1.00 37.53 198 GLN A CA 1
ATOM 1470 C C . GLN A 1 198 ? 8.264 -7.029 43.786 1.00 37.53 198 GLN A C 1
ATOM 1472 O O . GLN A 1 198 ? 9.026 -7.166 42.834 1.00 37.53 198 GLN A O 1
ATOM 1477 N N . GLU A 1 199 ? 8.145 -8.016 44.685 1.00 37.22 199 GLU A N 1
ATOM 1478 C CA . GLU A 1 199 ? 8.927 -9.267 44.563 1.00 37.22 199 GLU A CA 1
ATOM 1479 C C . GLU A 1 199 ? 8.109 -10.545 44.799 1.00 37.22 199 GLU A C 1
ATOM 1481 O O . GLU A 1 199 ? 7.410 -10.684 45.799 1.00 37.22 199 GLU A O 1
ATOM 1486 N N . MET A 1 200 ? 8.282 -11.523 43.899 1.00 37.50 200 MET A N 1
ATOM 1487 C CA . MET A 1 200 ? 7.948 -12.935 44.112 1.00 37.50 200 MET A CA 1
ATOM 1488 C C . MET A 1 200 ? 9.220 -13.771 43.939 1.00 37.50 200 MET A C 1
ATOM 1490 O O . MET A 1 200 ? 9.831 -13.750 42.872 1.00 37.50 200 MET A O 1
ATOM 1494 N N . THR A 1 201 ? 9.627 -14.521 44.966 1.00 32.66 201 THR A N 1
ATOM 1495 C CA . THR A 1 201 ? 10.763 -15.455 44.881 1.00 32.66 201 THR A CA 1
ATOM 1496 C C . THR A 1 201 ? 10.265 -16.890 44.653 1.00 32.66 201 THR A C 1
ATOM 1498 O O . THR A 1 201 ? 9.399 -17.354 45.397 1.00 32.66 201 THR A O 1
ATOM 1501 N N . PRO A 1 202 ? 10.792 -17.641 43.664 1.00 29.67 202 PRO A N 1
ATOM 1502 C CA . PRO A 1 202 ? 10.503 -19.067 43.529 1.00 29.67 202 PRO A CA 1
ATOM 1503 C C . PRO A 1 202 ? 11.198 -19.833 44.660 1.00 29.67 202 PRO A C 1
ATOM 1505 O O . PRO A 1 202 ? 12.403 -19.682 44.846 1.00 29.67 202 PRO A O 1
ATOM 1508 N N . ILE A 1 203 ? 10.469 -20.680 45.395 1.00 39.38 203 ILE A N 1
ATOM 1509 C CA . ILE A 1 203 ? 11.035 -21.361 46.572 1.00 39.38 203 ILE A CA 1
ATOM 1510 C C . ILE A 1 203 ? 12.131 -22.369 46.199 1.00 39.38 203 ILE A C 1
ATOM 1512 O O . ILE A 1 203 ? 13.099 -22.469 46.936 1.00 39.38 203 ILE A O 1
ATOM 1516 N N . THR A 1 204 ? 12.063 -23.082 45.072 1.00 35.09 204 THR A N 1
ATOM 1517 C CA . THR A 1 204 ? 13.169 -23.945 44.602 1.00 35.09 204 THR A CA 1
ATOM 1518 C C . THR A 1 204 ? 12.995 -24.340 43.134 1.00 35.09 204 THR A C 1
ATOM 1520 O O . THR A 1 204 ? 11.882 -24.438 42.622 1.00 35.09 204 THR A O 1
ATOM 1523 N N . SER A 1 205 ? 14.103 -24.652 42.462 1.00 36.47 205 SER A N 1
ATOM 1524 C CA . SER A 1 205 ? 14.198 -25.092 41.060 1.00 36.47 205 SER A CA 1
ATOM 1525 C C . SER A 1 205 ? 13.583 -26.472 40.742 1.00 36.47 205 SER A C 1
ATOM 1527 O O . SER A 1 205 ? 13.800 -26.983 39.649 1.00 36.47 205 SER A O 1
ATOM 1529 N N . HIS A 1 206 ? 12.845 -27.106 41.665 1.00 34.94 206 HIS A N 1
ATOM 1530 C CA . HIS A 1 206 ? 12.532 -28.545 41.586 1.00 34.94 206 HIS A CA 1
ATOM 1531 C C . HIS A 1 206 ? 11.049 -28.931 41.777 1.00 34.94 206 HIS A C 1
ATOM 1533 O O . HIS A 1 206 ? 10.747 -30.105 41.988 1.00 34.94 206 HIS A O 1
ATOM 1539 N N . SER A 1 207 ? 10.081 -28.011 41.676 1.00 32.34 207 SER A N 1
ATOM 1540 C CA . SER A 1 207 ? 8.653 -28.394 41.627 1.00 32.34 207 SER A CA 1
ATOM 1541 C C . SER A 1 207 ? 7.763 -27.336 40.955 1.00 32.34 207 SER A C 1
ATOM 1543 O O . SER A 1 207 ? 7.427 -26.340 41.592 1.00 32.34 207 SER A O 1
ATOM 1545 N N . PRO A 1 208 ? 7.301 -27.548 39.707 1.00 34.38 208 PRO A N 1
ATOM 1546 C CA . PRO A 1 208 ? 6.542 -26.555 38.935 1.00 34.38 208 PRO A CA 1
ATOM 1547 C C . PRO A 1 208 ? 5.054 -26.421 39.338 1.00 34.38 208 PRO A C 1
ATOM 1549 O O . PRO A 1 208 ? 4.216 -26.111 38.501 1.00 34.38 208 PRO A O 1
ATOM 1552 N N . GLY A 1 209 ? 4.685 -26.658 40.604 1.00 32.34 209 GLY A N 1
ATOM 1553 C CA . GLY A 1 209 ? 3.267 -26.739 41.000 1.00 32.34 209 GLY A CA 1
ATOM 1554 C C . GLY A 1 209 ? 2.895 -26.262 42.404 1.00 32.34 209 GLY A C 1
ATOM 1555 O O . GLY A 1 209 ? 1.732 -26.387 42.785 1.00 32.34 209 GLY A O 1
ATOM 1556 N N . LYS A 1 210 ? 3.831 -25.723 43.193 1.00 31.31 210 LYS A N 1
ATOM 1557 C CA . LYS A 1 210 ? 3.540 -25.202 44.539 1.00 31.31 210 LYS A CA 1
ATOM 1558 C C . LYS A 1 210 ? 4.105 -23.794 44.698 1.00 31.31 210 LYS A C 1
ATOM 1560 O O . LYS A 1 210 ? 5.275 -23.625 45.016 1.00 31.31 210 LYS A O 1
ATOM 1565 N N . PHE A 1 211 ? 3.255 -22.797 44.476 1.00 36.81 211 PHE A N 1
ATOM 1566 C CA . PHE A 1 211 ? 3.492 -21.436 44.949 1.00 36.81 211 PHE A CA 1
ATOM 1567 C C . PHE A 1 211 ? 2.931 -21.343 46.371 1.00 36.81 211 PHE A C 1
ATOM 1569 O O . PHE A 1 211 ? 1.721 -21.468 46.559 1.00 36.81 211 PHE A O 1
ATOM 1576 N N . GLU A 1 212 ? 3.796 -21.180 47.371 1.00 34.66 212 GLU A N 1
ATOM 1577 C CA . GLU A 1 212 ? 3.380 -20.694 48.688 1.00 34.66 212 GLU A CA 1
ATOM 1578 C C . GLU A 1 212 ? 3.514 -19.169 48.684 1.00 34.66 212 GLU A C 1
ATOM 1580 O O . GLU A 1 212 ? 4.586 -18.632 48.405 1.00 34.66 212 GLU A O 1
ATOM 1585 N N . PHE A 1 213 ? 2.403 -18.474 48.933 1.00 38.62 213 PHE A N 1
ATOM 1586 C CA . PHE A 1 213 ? 2.354 -17.015 48.982 1.00 38.62 213 PHE A CA 1
ATOM 1587 C C . PHE A 1 213 ? 2.986 -16.538 50.294 1.00 38.62 213 PHE A C 1
ATOM 1589 O O . PHE A 1 213 ? 2.320 -16.479 51.327 1.00 38.62 213 PHE A O 1
ATOM 1596 N N . VAL A 1 214 ? 4.279 -16.213 50.271 1.00 32.59 214 VAL A N 1
ATOM 1597 C CA . VAL A 1 214 ? 4.930 -15.538 51.400 1.00 32.59 214 VAL A CA 1
ATOM 1598 C C . VAL A 1 214 ? 4.636 -14.043 51.285 1.00 32.59 214 VAL A C 1
ATOM 1600 O O . VAL A 1 214 ? 5.270 -13.326 50.515 1.00 32.59 214 VAL A O 1
ATOM 1603 N N . PHE A 1 215 ? 3.641 -13.576 52.042 1.00 37.84 215 PHE A N 1
ATOM 1604 C CA . PHE A 1 215 ? 3.366 -12.153 52.227 1.00 37.84 215 PHE A CA 1
ATOM 1605 C C . PHE A 1 215 ? 4.480 -11.539 53.082 1.00 37.84 215 PHE A C 1
ATOM 1607 O O . PHE A 1 215 ? 4.441 -11.604 54.308 1.00 37.84 215 PHE A O 1
ATOM 1614 N N . ALA A 1 216 ? 5.492 -10.959 52.441 1.00 34.12 216 ALA A N 1
ATOM 1615 C CA . ALA A 1 216 ? 6.462 -10.105 53.114 1.00 34.12 216 ALA A CA 1
ATOM 1616 C C . ALA A 1 216 ? 6.218 -8.656 52.667 1.00 34.12 216 ALA A C 1
ATOM 1618 O O . ALA A 1 216 ? 6.657 -8.284 51.577 1.00 34.12 216 ALA A O 1
ATOM 1619 N N . PRO A 1 217 ? 5.507 -7.826 53.455 1.00 35.31 217 PRO A N 1
ATOM 1620 C CA . PRO A 1 217 ? 5.437 -6.403 53.169 1.00 35.31 217 PRO A CA 1
ATOM 1621 C C . PRO A 1 217 ? 6.854 -5.830 53.296 1.00 35.31 217 PRO A C 1
ATOM 1623 O O . PRO A 1 217 ? 7.391 -5.716 54.399 1.00 35.31 217 PRO A O 1
ATOM 1626 N N . LYS A 1 218 ? 7.490 -5.478 52.170 1.00 35.03 218 LYS A N 1
ATOM 1627 C CA . LYS A 1 218 ? 8.585 -4.507 52.218 1.00 35.03 218 LYS A CA 1
ATOM 1628 C C . LYS A 1 218 ? 7.929 -3.185 52.608 1.00 35.03 218 LYS A C 1
ATOM 1630 O O . LYS A 1 218 ? 7.062 -2.681 51.908 1.00 35.03 218 LYS A O 1
ATOM 1635 N N . SER A 1 219 ? 8.289 -2.715 53.793 1.00 43.31 219 SER A N 1
ATOM 1636 C CA . SER A 1 219 ? 7.934 -1.424 54.377 1.00 43.31 219 SER A CA 1
ATOM 1637 C C . SER A 1 219 ? 7.705 -0.305 53.343 1.00 43.31 219 SER A C 1
ATOM 1639 O O . SER A 1 219 ? 8.580 -0.090 52.508 1.00 43.31 219 SER A O 1
ATOM 1641 N N . GLN A 1 220 ? 6.615 0.460 53.522 1.00 41.28 220 GLN A N 1
ATOM 1642 C CA . GLN A 1 220 ? 6.308 1.777 52.917 1.00 41.28 220 GLN A CA 1
ATOM 1643 C C . GLN A 1 220 ? 5.665 1.836 51.513 1.00 41.28 220 GLN A C 1
ATOM 1645 O O . GLN A 1 220 ? 6.139 2.575 50.655 1.00 41.28 220 GLN A O 1
ATOM 1650 N N . VAL A 1 221 ? 4.519 1.183 51.297 1.00 46.25 221 VAL A N 1
ATOM 1651 C CA . VAL A 1 221 ? 3.555 1.654 50.281 1.00 46.25 221 VAL A CA 1
ATOM 1652 C C . VAL A 1 221 ? 2.182 1.747 50.944 1.00 46.25 221 VAL A C 1
ATOM 1654 O O . VAL A 1 221 ? 1.666 0.733 51.408 1.00 46.25 221 VAL A O 1
ATOM 1657 N N . ASP A 1 222 ? 1.628 2.959 51.041 1.00 50.16 222 ASP A N 1
ATOM 1658 C CA . ASP A 1 222 ? 0.223 3.164 51.413 1.00 50.16 222 ASP A CA 1
ATOM 1659 C C . ASP A 1 222 ? -0.639 2.569 50.293 1.00 50.16 222 ASP A C 1
ATOM 1661 O O . ASP A 1 222 ? -0.659 3.076 49.169 1.00 50.16 222 ASP A O 1
ATOM 1665 N N . VAL A 1 223 ? -1.289 1.442 50.572 1.00 53.84 223 VAL A N 1
ATOM 1666 C CA . VAL A 1 223 ? -2.236 0.815 49.648 1.00 53.84 223 VAL A CA 1
ATOM 1667 C C . VAL A 1 223 ? -3.540 1.603 49.714 1.00 53.84 223 VAL A C 1
ATOM 1669 O O . VAL A 1 223 ? -4.085 1.793 50.796 1.00 53.84 223 VAL A O 1
ATOM 1672 N N . ASP A 1 224 ? -4.037 2.061 48.566 1.00 69.25 224 ASP A N 1
ATOM 1673 C CA . ASP A 1 224 ? -5.331 2.740 48.487 1.00 69.25 224 ASP A CA 1
ATOM 1674 C C . ASP A 1 224 ? -6.473 1.735 48.721 1.00 69.25 224 ASP A C 1
ATOM 1676 O O . ASP A 1 224 ? -6.818 0.928 47.849 1.00 69.25 224 ASP A O 1
ATOM 1680 N N . ASP A 1 225 ? -7.053 1.788 49.922 1.00 67.56 225 ASP A N 1
ATOM 1681 C CA . ASP A 1 225 ? -8.191 0.968 50.339 1.00 67.56 225 ASP A CA 1
ATOM 1682 C C . ASP A 1 225 ? -9.384 1.102 49.374 1.00 67.56 225 ASP A C 1
ATOM 1684 O O . ASP A 1 225 ? -10.082 0.119 49.105 1.00 67.56 225 ASP A O 1
ATOM 1688 N N . GLU A 1 226 ? -9.608 2.292 48.801 1.00 75.06 226 GLU A N 1
ATOM 1689 C CA . GLU A 1 226 ? -10.711 2.541 47.870 1.00 75.06 226 GLU A CA 1
ATOM 1690 C C . GLU A 1 226 ? -10.486 1.806 46.543 1.00 75.06 226 GLU A C 1
ATOM 1692 O O . GLU A 1 226 ? -11.401 1.156 46.017 1.00 75.06 226 GLU A O 1
ATOM 1697 N N . PHE A 1 227 ? -9.259 1.847 46.021 1.00 75.12 227 PHE A N 1
ATOM 1698 C CA . PHE A 1 227 ? -8.874 1.102 44.826 1.00 75.12 227 PHE A CA 1
ATOM 1699 C C . PHE A 1 227 ? -9.039 -0.408 45.025 1.00 75.12 227 PHE A C 1
ATOM 1701 O O . PHE A 1 227 ? -9.652 -1.080 44.188 1.00 75.12 227 PHE A O 1
ATOM 1708 N N . VAL A 1 228 ? -8.536 -0.951 46.140 1.00 69.31 228 VAL A N 1
ATOM 1709 C CA . VAL A 1 228 ? -8.634 -2.389 46.433 1.00 69.31 228 VAL A CA 1
ATOM 1710 C C . VAL A 1 228 ? -10.096 -2.809 46.575 1.00 69.31 228 VAL A C 1
ATOM 1712 O O . VAL A 1 228 ? -10.501 -3.811 45.981 1.00 69.31 228 VAL A O 1
ATOM 1715 N N . ALA A 1 229 ? -10.916 -2.026 47.279 1.00 71.12 229 ALA A N 1
ATOM 1716 C CA . ALA A 1 229 ? -12.340 -2.306 47.424 1.00 71.12 229 ALA A CA 1
ATOM 1717 C C . ALA A 1 229 ? -13.070 -2.325 46.067 1.00 71.12 229 ALA A C 1
ATOM 1719 O O . ALA A 1 229 ? -13.829 -3.263 45.791 1.00 71.12 229 ALA A O 1
ATOM 1720 N N . LYS A 1 230 ? -12.816 -1.340 45.190 1.00 77.38 230 LYS A N 1
ATOM 1721 C CA . LYS A 1 230 ? -13.378 -1.302 43.825 1.00 77.38 230 LYS A CA 1
ATOM 1722 C C . LYS A 1 230 ? -12.924 -2.502 42.995 1.00 77.38 230 LYS A C 1
ATOM 1724 O O . LYS A 1 230 ? -13.746 -3.148 42.347 1.00 77.38 230 LYS A O 1
ATOM 1729 N N . PHE A 1 231 ? -11.639 -2.844 43.047 1.00 75.12 231 PHE A N 1
ATOM 1730 C CA . PHE A 1 231 ? -11.092 -3.977 42.306 1.00 75.12 231 PHE A CA 1
ATOM 1731 C C . PHE A 1 231 ? -11.721 -5.307 42.740 1.00 75.12 231 PHE A C 1
ATOM 1733 O O . PHE A 1 231 ? -12.219 -6.059 41.901 1.00 75.12 231 PHE A O 1
ATOM 1740 N N . VAL A 1 232 ? -11.737 -5.600 44.047 1.00 70.88 232 VAL A N 1
ATOM 1741 C CA . VAL A 1 232 ? -12.266 -6.866 44.584 1.00 70.88 232 VAL A CA 1
ATOM 1742 C C . VAL A 1 232 ? -13.752 -7.022 44.281 1.00 70.88 232 VAL A C 1
ATOM 1744 O O . VAL A 1 232 ? -14.199 -8.120 43.946 1.00 70.88 232 VAL A O 1
ATOM 1747 N N . ARG A 1 233 ? -14.512 -5.924 44.331 1.00 75.19 233 ARG A N 1
ATOM 1748 C CA . ARG A 1 233 ? -15.942 -5.918 44.009 1.00 75.19 233 ARG A CA 1
ATOM 1749 C C . ARG A 1 233 ? -16.231 -6.419 42.595 1.00 75.19 233 ARG A C 1
ATOM 1751 O O . ARG A 1 233 ? -17.169 -7.189 42.411 1.00 75.19 233 ARG A O 1
ATOM 1758 N N . HIS A 1 234 ? -15.432 -6.005 41.615 1.00 78.44 234 HIS A N 1
ATOM 1759 C CA . HIS A 1 234 ? -15.636 -6.358 40.206 1.00 78.44 234 HIS A CA 1
ATOM 1760 C C . HIS A 1 234 ? -14.756 -7.527 39.742 1.00 78.44 234 HIS A C 1
ATOM 1762 O O . HIS A 1 234 ? -14.807 -7.936 38.579 1.00 78.44 234 HIS A O 1
ATOM 1768 N N . PHE A 1 235 ? -13.972 -8.110 40.648 1.00 74.69 235 PHE A N 1
ATOM 1769 C CA . PHE A 1 235 ? -13.034 -9.174 40.334 1.00 74.69 235 PHE A CA 1
ATOM 1770 C C . PHE A 1 235 ? -13.716 -10.401 39.716 1.00 74.69 235 PHE A C 1
ATOM 1772 O O . PHE A 1 235 ? -14.719 -10.914 40.216 1.00 74.69 235 PHE A O 1
ATOM 1779 N N . GLY A 1 236 ? -13.128 -10.903 38.629 1.00 71.19 236 GLY A N 1
ATOM 1780 C CA . GLY A 1 236 ? -13.649 -12.050 37.887 1.00 71.19 236 GLY A CA 1
ATOM 1781 C C . GLY A 1 236 ? -14.846 -11.731 36.986 1.00 71.19 236 GLY A C 1
ATOM 1782 O O . GLY A 1 236 ? -15.402 -12.657 36.403 1.00 71.19 236 GLY A O 1
ATOM 1783 N N . THR A 1 237 ? -15.230 -10.459 36.849 1.00 84.00 237 THR A N 1
ATOM 1784 C CA . THR A 1 237 ? -16.315 -10.036 35.956 1.00 84.00 237 THR A CA 1
ATOM 1785 C C . THR A 1 237 ? -15.755 -9.697 34.571 1.00 84.00 237 THR A C 1
ATOM 1787 O O . THR A 1 237 ? -14.997 -8.733 34.448 1.00 84.00 237 THR A O 1
ATOM 1790 N N . PRO A 1 238 ? -16.088 -10.456 33.511 1.00 85.69 238 PRO A N 1
ATOM 1791 C CA . PRO A 1 238 ? -15.631 -10.136 32.166 1.00 85.69 238 PRO A CA 1
ATOM 1792 C C . PRO A 1 238 ? -16.411 -8.941 31.606 1.00 85.69 238 PRO A C 1
ATOM 1794 O O . PRO A 1 238 ? -17.640 -8.953 31.560 1.00 85.69 238 PRO A O 1
ATOM 1797 N N . ILE A 1 239 ? -15.691 -7.924 31.133 1.00 89.69 239 ILE A N 1
ATOM 1798 C CA . ILE A 1 239 ? -16.268 -6.754 30.463 1.00 89.69 239 ILE A CA 1
ATOM 1799 C C . ILE A 1 239 ? -15.739 -6.710 29.033 1.00 89.69 239 ILE A C 1
ATOM 1801 O O . ILE A 1 239 ? -14.531 -6.645 28.802 1.00 89.69 239 ILE A O 1
ATOM 1805 N N . GLN A 1 240 ? -16.650 -6.741 28.062 1.00 92.19 240 GLN A N 1
ATOM 1806 C CA . GLN A 1 240 ? -16.310 -6.966 26.659 1.00 92.19 240 GLN A CA 1
ATOM 1807 C C . GLN A 1 240 ? -15.320 -5.936 26.065 1.00 92.19 240 GLN A C 1
ATOM 1809 O O . GLN A 1 240 ? -14.390 -6.368 25.379 1.00 92.19 240 GLN A O 1
ATOM 1814 N N . PRO A 1 241 ? -15.438 -4.614 26.322 1.00 91.94 241 PRO A N 1
ATOM 1815 C CA . PRO A 1 241 ? -14.420 -3.642 25.914 1.00 91.94 241 PRO A CA 1
ATOM 1816 C C . PRO A 1 241 ? -13.006 -3.969 26.420 1.00 91.94 241 PRO A C 1
ATOM 1818 O O . PRO A 1 241 ? -12.053 -3.904 25.646 1.00 91.94 241 PRO A O 1
ATOM 1821 N N . LEU A 1 242 ? -12.866 -4.400 27.681 1.00 90.94 242 LEU A N 1
ATOM 1822 C CA . LEU A 1 242 ? -11.572 -4.801 28.245 1.00 90.94 242 LEU A CA 1
ATOM 1823 C C . LEU A 1 242 ? -11.061 -6.102 27.621 1.00 90.94 242 LEU A C 1
ATOM 1825 O O . LEU A 1 242 ? -9.869 -6.218 27.346 1.00 90.94 242 LEU A O 1
ATOM 1829 N N . CYS A 1 243 ? -11.950 -7.058 27.335 1.00 93.06 243 CYS A N 1
ATOM 1830 C CA . CYS A 1 243 ? -11.589 -8.276 26.611 1.00 93.06 243 CYS A CA 1
ATOM 1831 C C . CYS A 1 243 ? -11.072 -7.970 25.197 1.00 93.06 243 CYS A C 1
ATOM 1833 O O . CYS A 1 243 ? -10.098 -8.581 24.767 1.00 93.06 243 CYS A O 1
ATOM 1835 N N . ALA A 1 244 ? -11.691 -7.025 24.481 1.00 94.38 244 ALA A N 1
ATOM 1836 C CA . ALA A 1 244 ? -11.232 -6.604 23.159 1.00 94.38 244 ALA A CA 1
ATOM 1837 C C . ALA A 1 244 ? -9.863 -5.903 23.229 1.00 94.38 244 ALA A C 1
ATOM 1839 O O . ALA A 1 244 ? -8.961 -6.251 22.470 1.00 94.38 244 ALA A O 1
ATOM 1840 N N . PHE A 1 245 ? -9.689 -4.979 24.178 1.00 93.69 245 PHE A N 1
ATOM 1841 C CA . PHE A 1 245 ? -8.438 -4.246 24.381 1.00 93.69 245 PHE A CA 1
ATOM 1842 C C . PHE A 1 245 ? -7.269 -5.171 24.755 1.00 93.69 245 PHE A C 1
ATOM 1844 O O . PHE A 1 245 ? -6.259 -5.225 24.051 1.00 93.69 245 PHE A O 1
ATOM 1851 N N . LEU A 1 246 ? -7.422 -5.963 25.823 1.00 91.75 246 LEU A N 1
ATOM 1852 C CA . LEU A 1 246 ? -6.386 -6.898 26.272 1.00 91.75 246 LEU A CA 1
ATOM 1853 C C . LEU A 1 246 ? -6.164 -8.026 25.262 1.00 91.75 246 LEU A C 1
ATOM 1855 O O . LEU A 1 246 ? -5.025 -8.425 25.038 1.00 91.75 246 LEU A O 1
ATOM 1859 N N . GLY A 1 247 ? -7.227 -8.516 24.619 1.00 94.00 247 GLY A N 1
ATOM 1860 C CA . GLY A 1 247 ? -7.132 -9.525 23.566 1.00 94.00 247 GLY A CA 1
ATOM 1861 C C . GLY A 1 247 ? -6.295 -9.049 22.380 1.00 94.00 247 GLY A C 1
ATOM 1862 O O . GLY A 1 247 ? -5.452 -9.802 21.898 1.00 94.00 247 GLY A O 1
ATOM 1863 N N . GLY A 1 248 ? -6.464 -7.789 21.961 1.00 94.00 248 GLY A N 1
ATOM 1864 C CA . GLY A 1 248 ? -5.638 -7.167 20.926 1.00 94.00 248 GLY A CA 1
ATOM 1865 C C . GLY A 1 248 ? -4.163 -7.073 21.323 1.00 94.00 248 GLY A C 1
ATOM 1866 O O . GLY A 1 248 ? -3.293 -7.456 20.543 1.00 94.00 248 GLY A O 1
ATOM 1867 N N . ILE A 1 249 ? -3.874 -6.649 22.559 1.00 93.00 249 ILE A N 1
ATOM 1868 C CA . ILE A 1 249 ? -2.500 -6.578 23.081 1.00 93.00 249 ILE A CA 1
ATOM 1869 C C . ILE A 1 249 ? -1.862 -7.967 23.129 1.00 93.00 249 ILE A C 1
ATOM 1871 O O . ILE A 1 249 ? -0.764 -8.152 22.615 1.00 93.00 249 ILE A O 1
ATOM 1875 N N . VAL A 1 250 ? -2.553 -8.959 23.696 1.00 92.62 250 VAL A N 1
ATOM 1876 C CA . VAL A 1 250 ? -2.041 -10.333 23.801 1.00 92.62 250 VAL A CA 1
ATOM 1877 C C . VAL A 1 250 ? -1.814 -10.939 22.417 1.00 92.62 250 VAL A C 1
ATOM 1879 O O . VAL A 1 250 ? -0.769 -11.545 22.184 1.00 92.62 250 VAL A O 1
ATOM 1882 N N . ALA A 1 251 ? -2.743 -10.747 21.476 1.00 93.88 251 ALA A N 1
ATOM 1883 C CA . ALA A 1 251 ? -2.563 -11.194 20.097 1.00 93.88 251 ALA A CA 1
ATOM 1884 C C . ALA A 1 251 ? -1.327 -10.545 19.458 1.00 93.88 251 ALA A C 1
ATOM 1886 O O . ALA A 1 251 ? -0.539 -11.233 18.805 1.00 93.88 251 ALA A O 1
ATOM 1887 N N . GLN A 1 252 ? -1.108 -9.250 19.702 1.00 93.19 252 GLN A N 1
ATOM 1888 C CA . GLN A 1 252 ? 0.084 -8.564 19.226 1.00 93.19 252 GLN A CA 1
ATOM 1889 C C . GLN A 1 252 ? 1.354 -9.122 19.882 1.00 93.19 252 GLN A C 1
ATOM 1891 O O . GLN A 1 252 ? 2.307 -9.393 19.159 1.00 93.19 252 GLN A O 1
ATOM 1896 N N . GLU A 1 253 ? 1.381 -9.371 21.196 1.00 91.75 253 GLU A N 1
ATOM 1897 C CA . GLU A 1 253 ? 2.528 -9.992 21.884 1.00 91.75 253 GLU A CA 1
ATOM 1898 C C . GLU A 1 253 ? 2.898 -11.360 21.291 1.00 91.75 253 GLU A C 1
ATOM 1900 O O . GLU A 1 253 ? 4.081 -11.662 21.132 1.00 91.75 253 GLU A O 1
ATOM 1905 N N . VAL A 1 254 ? 1.910 -12.160 20.877 1.00 91.25 254 VAL A N 1
ATOM 1906 C CA . VAL A 1 254 ? 2.162 -13.429 20.172 1.00 91.25 254 VAL A CA 1
ATOM 1907 C C . VAL A 1 254 ? 2.850 -13.185 18.825 1.00 91.25 254 VAL A C 1
ATOM 1909 O O . VAL A 1 254 ? 3.808 -13.878 18.488 1.00 91.25 254 VAL A O 1
ATOM 1912 N N . VAL A 1 255 ? 2.428 -12.170 18.065 1.00 88.75 255 VAL A N 1
ATOM 1913 C CA . VAL A 1 255 ? 3.073 -11.804 16.789 1.00 88.75 255 VAL A CA 1
ATOM 1914 C C . VAL A 1 255 ? 4.508 -11.309 17.002 1.00 88.75 255 VAL A C 1
ATOM 1916 O O . VAL A 1 255 ? 5.379 -11.560 16.166 1.00 88.75 255 VAL A O 1
ATOM 1919 N N . LYS A 1 256 ? 4.803 -10.658 18.135 1.00 90.31 256 LYS A N 1
ATOM 1920 C CA . LYS A 1 256 ? 6.155 -10.167 18.463 1.00 90.31 256 LYS A CA 1
ATOM 1921 C C . LYS A 1 256 ? 7.195 -11.278 18.612 1.00 90.31 256 LYS A C 1
ATOM 1923 O O . LYS A 1 256 ? 8.382 -10.996 18.455 1.00 90.31 256 LYS A O 1
ATOM 1928 N N . ILE A 1 257 ? 6.779 -12.535 18.798 1.00 80.44 257 ILE A N 1
ATOM 1929 C CA . ILE A 1 257 ? 7.669 -13.711 18.765 1.00 80.44 257 ILE A CA 1
ATOM 1930 C C . ILE A 1 257 ? 8.444 -13.791 17.436 1.00 80.44 257 ILE A C 1
ATOM 1932 O O . ILE A 1 257 ? 9.577 -14.263 17.417 1.00 80.44 257 ILE A O 1
ATOM 1936 N N . ALA A 1 258 ? 7.896 -13.252 16.340 1.00 82.12 258 ALA A N 1
ATOM 1937 C CA . ALA A 1 258 ? 8.581 -13.161 15.049 1.00 82.12 258 ALA A CA 1
ATOM 1938 C C . ALA A 1 258 ? 9.782 -12.185 15.031 1.00 82.12 258 ALA A C 1
ATOM 1940 O O . ALA A 1 258 ? 10.443 -12.050 14.005 1.00 82.12 258 ALA A O 1
ATOM 1941 N N . GLY A 1 259 ? 10.060 -11.474 16.130 1.00 81.38 259 GLY A N 1
ATOM 1942 C CA . GLY A 1 259 ? 11.230 -10.603 16.278 1.00 81.38 259 GLY A CA 1
ATOM 1943 C C . GLY A 1 259 ? 11.103 -9.219 15.632 1.00 81.38 259 GLY A C 1
ATOM 1944 O O . GLY A 1 259 ? 12.090 -8.492 15.581 1.00 81.38 259 GLY A O 1
ATOM 1945 N N . LYS A 1 260 ? 9.909 -8.839 15.148 1.00 83.19 260 LYS A N 1
ATOM 1946 C CA . LYS A 1 260 ? 9.676 -7.562 14.445 1.00 83.19 260 LYS A CA 1
ATOM 1947 C C . LYS A 1 260 ? 9.460 -6.356 15.370 1.00 83.19 260 LYS A C 1
ATOM 1949 O O . LYS A 1 260 ? 9.881 -5.259 15.022 1.00 83.19 260 LYS A O 1
ATOM 1954 N N . PHE A 1 261 ? 8.801 -6.531 16.519 1.00 89.19 261 PHE A N 1
ATOM 1955 C CA . PHE A 1 261 ? 8.535 -5.441 17.471 1.00 89.19 261 PHE A CA 1
ATOM 1956 C C . PHE A 1 261 ? 8.966 -5.819 18.889 1.00 89.19 261 PHE A C 1
ATOM 1958 O O . PHE A 1 261 ? 9.026 -7.000 19.223 1.00 89.19 261 PHE A O 1
ATOM 1965 N N . THR A 1 262 ? 9.206 -4.813 19.732 1.00 90.75 262 THR A N 1
ATOM 1966 C CA . THR A 1 262 ? 9.622 -4.985 21.131 1.00 90.75 262 THR A CA 1
ATOM 1967 C C . THR A 1 262 ? 8.494 -5.585 21.984 1.00 90.75 262 THR A C 1
ATOM 1969 O O . THR A 1 262 ? 7.439 -4.946 22.116 1.00 90.75 262 THR A O 1
ATOM 1972 N N . PRO A 1 263 ? 8.671 -6.794 22.560 1.00 89.62 263 PRO A N 1
ATOM 1973 C CA . PRO A 1 263 ? 7.720 -7.373 23.510 1.00 89.62 263 PRO A CA 1
ATOM 1974 C C . PRO A 1 263 ? 7.619 -6.540 24.786 1.00 89.62 263 PRO A C 1
ATOM 1976 O O . PRO A 1 263 ? 8.570 -5.847 25.152 1.00 89.62 263 PRO A O 1
ATOM 1979 N N . ILE A 1 264 ? 6.488 -6.629 25.480 1.00 86.00 264 ILE A N 1
ATOM 1980 C CA . ILE A 1 264 ? 6.321 -6.013 26.798 1.00 86.00 264 ILE A CA 1
ATOM 1981 C C . ILE A 1 264 ? 7.274 -6.710 27.785 1.00 86.00 264 ILE A C 1
ATOM 1983 O O . ILE A 1 264 ? 7.167 -7.924 27.989 1.00 86.00 264 ILE A O 1
ATOM 1987 N N . PRO A 1 265 ? 8.216 -5.988 28.420 1.00 77.81 265 PRO A N 1
ATOM 1988 C CA . PRO A 1 265 ? 9.124 -6.593 29.381 1.00 77.81 265 PRO A CA 1
ATOM 1989 C C . PRO A 1 265 ? 8.411 -6.796 30.724 1.00 77.81 265 PRO A C 1
ATOM 1991 O O . PRO A 1 265 ? 8.249 -5.865 31.510 1.00 77.81 265 PRO A O 1
ATOM 1994 N N . GLY A 1 266 ? 8.004 -8.032 31.010 1.00 77.75 266 GLY A N 1
ATOM 1995 C CA . GLY A 1 266 ? 7.393 -8.389 32.291 1.00 77.75 266 GLY A CA 1
ATOM 1996 C C . GLY A 1 266 ? 5.883 -8.165 32.308 1.00 77.75 266 GLY A C 1
ATOM 1997 O O . GLY A 1 266 ? 5.148 -8.971 31.744 1.00 77.75 266 GLY A O 1
ATOM 1998 N N . TRP A 1 267 ? 5.420 -7.118 32.995 1.00 73.38 267 TRP A N 1
ATOM 1999 C CA . TRP A 1 267 ? 4.005 -6.938 33.342 1.00 73.38 267 TRP A CA 1
ATOM 2000 C C . TRP A 1 267 ? 3.399 -5.690 32.701 1.00 73.38 267 TRP A C 1
ATOM 2002 O O . TRP A 1 267 ? 3.980 -4.610 32.768 1.00 73.38 267 TRP A O 1
ATOM 2012 N N . LEU A 1 268 ? 2.185 -5.831 32.164 1.00 78.44 268 LEU A N 1
ATOM 2013 C CA . LEU A 1 268 ? 1.317 -4.715 31.797 1.00 78.44 268 LEU A CA 1
ATOM 2014 C C . LEU A 1 268 ? 0.082 -4.735 32.697 1.00 78.44 268 LEU A C 1
ATOM 2016 O O . LEU A 1 268 ? -0.700 -5.684 32.656 1.00 78.44 268 LEU A O 1
ATOM 2020 N N . HIS A 1 269 ? -0.100 -3.669 33.472 1.00 78.56 269 HIS A N 1
ATOM 2021 C CA . HIS A 1 269 ? -1.306 -3.440 34.263 1.00 78.56 269 HIS A CA 1
ATOM 2022 C C . HIS A 1 269 ? -2.129 -2.344 33.598 1.00 78.56 269 HIS A C 1
ATOM 2024 O O . HIS A 1 269 ? -1.605 -1.274 33.296 1.00 78.56 269 HIS A O 1
ATOM 2030 N N . PHE A 1 270 ? -3.411 -2.610 33.373 1.00 83.25 270 PHE A N 1
ATOM 2031 C CA . PHE A 1 270 ? -4.349 -1.644 32.813 1.00 83.25 270 PHE A CA 1
ATOM 2032 C C . PHE A 1 270 ? -5.643 -1.661 33.621 1.00 83.25 270 PHE A C 1
ATOM 2034 O O . PHE A 1 270 ? -6.160 -2.730 33.951 1.00 83.25 270 PHE A O 1
ATOM 2041 N N . ASN A 1 271 ? -6.168 -0.478 33.925 1.00 84.50 271 ASN A N 1
ATOM 2042 C CA . ASN A 1 271 ? -7.477 -0.297 34.531 1.00 84.50 271 ASN A CA 1
ATOM 2043 C C . ASN A 1 271 ? -8.190 0.884 33.856 1.00 84.50 271 ASN A C 1
ATOM 2045 O O . ASN A 1 271 ? -7.543 1.724 33.240 1.00 84.50 271 ASN A O 1
ATOM 2049 N N . ALA A 1 272 ? -9.515 0.907 33.968 1.00 87.69 272 ALA A N 1
ATOM 2050 C CA . ALA A 1 272 ? -10.370 1.988 33.486 1.00 87.69 272 ALA A CA 1
ATOM 2051 C C . ALA A 1 272 ? -11.396 2.326 34.578 1.00 87.69 272 ALA A C 1
ATOM 2053 O O . ALA A 1 272 ? -12.607 2.231 34.369 1.00 87.69 272 ALA A O 1
ATOM 2054 N N . MET A 1 273 ? -10.907 2.598 35.793 1.00 85.88 273 MET A N 1
ATOM 2055 C CA . MET A 1 273 ? -11.761 2.828 36.965 1.00 85.88 273 MET A CA 1
ATOM 2056 C C . MET A 1 273 ? -12.605 4.101 36.827 1.00 85.88 273 MET A C 1
ATOM 2058 O O . MET A 1 273 ? -13.676 4.187 37.419 1.00 85.88 273 MET A O 1
ATOM 2062 N N . GLU A 1 274 ? -12.175 5.051 35.998 1.00 88.25 274 GLU A N 1
ATOM 2063 C CA . GLU A 1 274 ? -12.901 6.274 35.644 1.00 88.25 274 GLU A CA 1
ATOM 2064 C C . GLU A 1 274 ? -14.206 5.980 34.897 1.00 88.25 274 GLU A C 1
ATOM 2066 O O . GLU A 1 274 ? -15.106 6.816 34.863 1.00 88.25 274 GLU A O 1
ATOM 2071 N N . ALA A 1 275 ? -14.322 4.790 34.297 1.00 89.94 275 ALA A N 1
ATOM 2072 C CA . ALA A 1 275 ? -15.554 4.355 33.664 1.00 89.94 275 ALA A CA 1
ATOM 2073 C C . ALA A 1 275 ? -16.610 3.915 34.686 1.00 89.94 275 ALA A C 1
ATOM 2075 O O . ALA A 1 275 ? -17.770 3.799 34.304 1.00 89.94 275 ALA A O 1
ATOM 2076 N N . LEU A 1 276 ? -16.245 3.636 35.945 1.00 90.06 276 LEU A N 1
ATOM 2077 C CA . LEU A 1 276 ? -17.196 3.187 36.962 1.00 90.06 276 LEU A CA 1
ATOM 2078 C C . LEU A 1 276 ? -18.194 4.299 37.329 1.00 90.06 276 LEU A C 1
ATOM 2080 O O . LEU A 1 276 ? -17.837 5.479 37.342 1.00 90.06 276 LEU A O 1
ATOM 2084 N N . PRO A 1 277 ? -19.440 3.941 37.685 1.00 87.00 277 PRO A N 1
ATOM 2085 C CA . PRO A 1 277 ? -20.381 4.887 38.271 1.00 87.00 277 PRO A CA 1
ATOM 2086 C C . PRO A 1 277 ? -19.799 5.556 39.526 1.00 87.00 277 PRO A C 1
ATOM 2088 O O . PRO A 1 277 ? -19.133 4.901 40.329 1.00 87.00 277 PRO A O 1
ATOM 2091 N N . SER A 1 278 ? -20.091 6.845 39.725 1.00 84.62 278 SER A N 1
ATOM 2092 C CA . SER A 1 278 ? -19.663 7.586 40.923 1.00 84.62 278 SER A CA 1
ATOM 2093 C C . SER A 1 278 ? -20.231 6.996 42.216 1.00 84.62 278 SER A C 1
ATOM 2095 O O . SER A 1 278 ? -19.589 7.061 43.258 1.00 84.62 278 SER A O 1
ATOM 2097 N N . GLU A 1 279 ? -21.423 6.402 42.138 1.00 85.69 279 GLU A N 1
ATOM 2098 C CA . GLU A 1 279 ? -22.076 5.677 43.226 1.00 85.69 279 GLU A CA 1
ATOM 2099 C C . GLU A 1 279 ? -22.380 4.247 42.786 1.00 85.69 279 GLU A C 1
ATOM 2101 O O . GLU A 1 279 ? -22.764 4.008 41.640 1.00 85.69 279 GLU A O 1
ATOM 2106 N N . GLN A 1 280 ? -22.235 3.286 43.700 1.00 82.31 280 GLN A N 1
ATOM 2107 C CA . GLN A 1 280 ? -22.482 1.885 43.383 1.00 82.31 280 GLN A CA 1
ATOM 2108 C C . GLN A 1 280 ? -23.974 1.648 43.079 1.00 82.31 280 GLN A C 1
ATOM 2110 O O . GLN A 1 280 ? -24.819 1.945 43.927 1.00 82.31 280 GLN A O 1
ATOM 2115 N N . PRO A 1 281 ? -24.314 1.051 41.922 1.00 89.06 281 PRO A N 1
ATOM 2116 C CA . PRO A 1 281 ? -25.691 0.686 41.620 1.00 89.06 281 PRO A CA 1
ATOM 2117 C C . PRO A 1 281 ? -26.211 -0.387 42.586 1.00 89.06 281 PRO A C 1
ATOM 2119 O O . PRO A 1 281 ? -25.478 -1.283 43.008 1.00 89.06 281 PRO A O 1
ATOM 2122 N N . MET A 1 282 ? -27.496 -0.300 42.929 1.00 90.81 282 MET A N 1
ATOM 2123 C CA . MET A 1 282 ? -28.157 -1.240 43.846 1.00 90.81 282 MET A CA 1
ATOM 2124 C C . MET A 1 282 ? -28.784 -2.439 43.119 1.00 90.81 282 MET A C 1
ATOM 2126 O O . MET A 1 282 ? -29.201 -3.400 43.758 1.00 90.81 282 MET A O 1
ATOM 2130 N N . ASP A 1 283 ? -28.866 -2.388 41.791 1.00 94.00 283 ASP A N 1
ATOM 2131 C CA . ASP A 1 283 ? -29.528 -3.355 40.918 1.00 94.00 283 ASP A CA 1
ATOM 2132 C C . ASP A 1 283 ? -28.513 -4.179 40.105 1.00 94.00 283 ASP A C 1
ATOM 2134 O O . ASP A 1 283 ? -28.589 -4.255 38.880 1.00 94.00 283 ASP A O 1
ATOM 2138 N N . CYS A 1 284 ? -27.550 -4.794 40.796 1.00 90.88 284 CYS A N 1
ATOM 2139 C CA . CYS A 1 284 ? -26.457 -5.568 40.189 1.00 90.88 284 CYS A CA 1
ATOM 2140 C C . CYS A 1 284 ? -26.642 -7.096 40.259 1.00 90.88 284 CYS A C 1
ATOM 2142 O O . CYS A 1 284 ? -25.811 -7.832 39.723 1.00 90.88 284 CYS A O 1
ATOM 2144 N N . ASP A 1 285 ? -27.686 -7.587 40.936 1.00 90.25 285 ASP A N 1
ATOM 2145 C C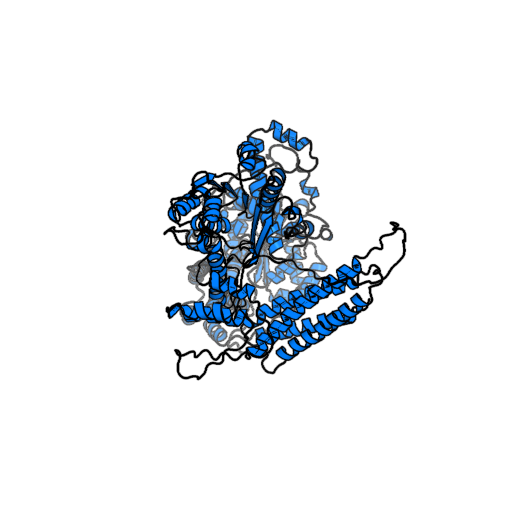A . ASP A 1 285 ? -27.908 -9.026 41.121 1.00 90.25 285 ASP A CA 1
ATOM 2146 C C . ASP A 1 285 ? -28.182 -9.724 39.775 1.00 90.25 285 ASP A C 1
ATOM 2148 O O . ASP A 1 285 ? -28.951 -9.203 38.964 1.00 90.25 285 ASP A O 1
ATOM 2152 N N . PRO A 1 286 ? -27.591 -10.901 39.502 1.00 91.69 286 PRO A N 1
ATOM 2153 C CA . PRO A 1 286 ? -27.780 -11.592 38.229 1.00 91.69 286 PRO A CA 1
ATOM 2154 C C . PRO A 1 286 ? -29.237 -12.037 38.049 1.00 91.69 286 PRO A C 1
ATOM 2156 O O . PRO A 1 286 ? -29.839 -12.603 38.962 1.00 91.69 286 PRO A O 1
ATOM 2159 N N . ILE A 1 287 ? -29.792 -11.829 36.851 1.00 94.75 287 ILE A N 1
ATOM 2160 C CA . ILE A 1 287 ? -31.181 -12.202 36.515 1.00 94.75 287 ILE A CA 1
ATOM 2161 C C . ILE A 1 287 ? -31.258 -13.308 35.453 1.00 94.75 287 ILE A C 1
ATOM 2163 O O . ILE A 1 287 ? -32.328 -13.572 34.904 1.00 94.75 287 ILE A O 1
ATOM 2167 N N . GLY A 1 288 ? -30.130 -13.949 35.134 1.00 93.44 288 GLY A N 1
ATOM 2168 C CA . GLY A 1 288 ? -30.029 -14.906 34.033 1.00 93.44 288 GLY A CA 1
ATOM 2169 C C . GLY A 1 288 ? -29.997 -14.222 32.666 1.00 93.44 288 GLY A C 1
ATOM 2170 O O . GLY A 1 288 ? -30.316 -14.842 31.650 1.00 93.44 288 GLY A O 1
ATOM 2171 N N . SER A 1 289 ? -29.641 -12.936 32.629 1.00 93.06 289 SER A N 1
ATOM 2172 C CA . SER A 1 289 ? -29.484 -12.178 31.395 1.00 93.06 289 SER A CA 1
ATOM 2173 C C . SER A 1 289 ? -28.090 -12.391 30.818 1.00 93.06 289 SER A C 1
ATOM 2175 O O . SER A 1 289 ? -27.093 -12.471 31.533 1.00 93.06 289 SER A O 1
ATOM 2177 N N . ARG A 1 290 ? -27.976 -12.364 29.487 1.00 93.94 290 ARG A N 1
ATOM 2178 C CA . ARG A 1 290 ? -26.668 -12.368 28.811 1.00 93.94 290 ARG A CA 1
ATOM 2179 C C . ARG A 1 290 ? -25.804 -11.139 29.134 1.00 93.94 290 ARG A C 1
ATOM 2181 O O . ARG A 1 290 ? -24.626 -11.135 28.795 1.00 93.94 290 ARG A O 1
ATOM 2188 N N . TYR A 1 291 ? -26.392 -10.105 29.740 1.00 95.00 291 TYR A N 1
ATOM 2189 C CA . TYR A 1 291 ? -25.712 -8.877 30.154 1.00 95.00 291 TYR A CA 1
ATOM 2190 C C . TYR A 1 291 ? -25.392 -8.845 31.655 1.00 95.00 291 TYR A C 1
ATOM 2192 O O . TYR A 1 291 ? -24.946 -7.810 32.138 1.00 95.00 291 TYR A O 1
ATOM 2200 N N . ASP A 1 292 ? -25.588 -9.947 32.394 1.00 93.25 292 ASP A N 1
ATOM 2201 C CA . ASP A 1 292 ? -25.370 -9.991 33.849 1.00 93.25 292 ASP A CA 1
ATOM 2202 C C . ASP A 1 292 ? -23.949 -9.544 34.246 1.00 93.25 292 ASP A C 1
ATOM 2204 O O . ASP A 1 292 ? -23.782 -8.867 35.254 1.00 93.25 292 ASP A O 1
ATOM 2208 N N . SER A 1 293 ? -22.920 -9.828 33.435 1.00 92.44 293 SER A N 1
ATOM 2209 C CA . SER A 1 293 ? -21.554 -9.343 33.703 1.00 92.44 293 SER A CA 1
ATOM 2210 C C . SER A 1 293 ? -21.419 -7.821 33.579 1.00 92.44 293 SER A C 1
ATOM 2212 O O . SER A 1 293 ? -20.694 -7.205 34.353 1.00 92.44 293 SER A O 1
ATOM 2214 N N . LEU A 1 294 ? -22.132 -7.195 32.639 1.00 93.69 294 LEU A N 1
ATOM 2215 C CA . LEU A 1 294 ? -22.151 -5.737 32.515 1.00 93.69 294 LEU A CA 1
ATOM 2216 C C . LEU A 1 294 ? -22.978 -5.111 33.650 1.00 93.69 294 LEU A C 1
ATOM 2218 O O . LEU A 1 294 ? -22.555 -4.129 34.258 1.00 93.69 294 LEU A O 1
ATOM 2222 N N . ALA A 1 295 ? -24.120 -5.719 33.984 1.00 94.25 295 ALA A N 1
ATOM 2223 C CA . ALA A 1 295 ? -24.989 -5.284 35.074 1.00 94.25 295 ALA A CA 1
ATOM 2224 C C . ALA A 1 295 ? -24.318 -5.406 36.450 1.00 94.25 295 ALA A C 1
ATOM 2226 O O . ALA A 1 295 ? -24.526 -4.549 37.299 1.00 94.25 295 ALA A O 1
ATOM 2227 N N . ALA A 1 296 ? -23.441 -6.391 36.658 1.00 90.88 296 ALA A N 1
ATOM 2228 C CA . ALA A 1 296 ? -22.664 -6.519 37.892 1.00 90.88 296 ALA A CA 1
ATOM 2229 C C . ALA A 1 296 ? -21.746 -5.308 38.168 1.00 90.88 296 ALA A C 1
ATOM 2231 O O . ALA A 1 296 ? -21.329 -5.089 39.307 1.00 90.88 296 ALA A O 1
ATOM 2232 N N . VAL A 1 297 ? -21.416 -4.526 37.134 1.00 91.31 297 VAL A N 1
ATOM 2233 C CA . VAL A 1 297 ? -20.558 -3.335 37.236 1.00 91.31 297 VAL A CA 1
ATOM 2234 C C . VAL A 1 297 ? -21.384 -2.050 37.186 1.00 91.31 297 VAL A C 1
ATOM 2236 O O . VAL A 1 297 ? -21.156 -1.149 37.990 1.00 91.31 297 VAL A O 1
ATOM 2239 N N . TYR A 1 298 ? -22.358 -1.976 36.277 1.00 94.06 298 TYR A N 1
ATOM 2240 C CA . TYR A 1 298 ? -23.091 -0.742 35.974 1.00 94.06 298 TYR A CA 1
ATOM 2241 C C . TYR A 1 298 ? -24.566 -0.733 36.405 1.00 94.06 298 TYR A C 1
ATOM 2243 O O . TYR A 1 298 ? -25.212 0.310 36.323 1.00 94.06 298 TYR A O 1
ATOM 2251 N N . GLY A 1 299 ? -25.103 -1.860 36.870 1.00 95.00 299 GLY A N 1
ATOM 2252 C CA . GLY A 1 299 ? -26.520 -2.042 37.187 1.00 95.00 299 GLY A CA 1
ATOM 2253 C C . GLY A 1 299 ? -27.385 -2.379 35.966 1.00 95.00 299 GLY A C 1
ATOM 2254 O O . GLY A 1 299 ? -27.054 -2.071 34.811 1.00 95.00 299 GLY A O 1
ATOM 2255 N N . HIS A 1 300 ? -28.529 -3.021 36.208 1.00 95.56 300 HIS A N 1
ATOM 2256 C CA . HIS A 1 300 ? -29.504 -3.364 35.164 1.00 95.56 300 HIS A CA 1
ATOM 2257 C C . HIS A 1 300 ? -30.125 -2.130 34.510 1.00 95.56 300 HIS A C 1
ATOM 2259 O O . HIS A 1 300 ? -30.342 -2.125 33.297 1.00 95.56 300 HIS A O 1
ATOM 2265 N N . ALA A 1 301 ? -30.360 -1.061 35.268 1.00 95.38 301 ALA A N 1
ATOM 2266 C CA . ALA A 1 301 ? -30.893 0.201 34.768 1.00 95.38 301 ALA A CA 1
ATOM 2267 C C . ALA A 1 301 ? -29.969 0.834 33.717 1.00 95.38 301 ALA A C 1
ATOM 2269 O O . ALA A 1 301 ? -30.438 1.330 32.689 1.00 95.38 301 ALA A O 1
ATOM 2270 N N . PHE A 1 302 ? -28.650 0.764 33.920 1.00 95.75 302 PHE A N 1
ATOM 2271 C CA . PHE A 1 302 ? -27.681 1.227 32.930 1.00 95.75 302 PHE A CA 1
ATOM 2272 C C . PHE A 1 302 ? -27.704 0.362 31.668 1.00 95.75 302 PHE A C 1
ATOM 2274 O O . PHE A 1 302 ? -27.748 0.891 30.557 1.00 95.75 302 PHE A O 1
ATOM 2281 N N . CYS A 1 303 ? -27.758 -0.964 31.819 1.00 96.00 303 CYS A N 1
ATOM 2282 C CA . CYS A 1 303 ? -27.868 -1.881 30.682 1.00 96.00 303 CYS A CA 1
ATOM 2283 C C . CYS A 1 303 ? -29.135 -1.607 29.854 1.00 96.00 303 CYS A C 1
ATOM 2285 O O . CYS A 1 303 ? -29.078 -1.555 28.626 1.00 96.00 303 CYS A O 1
ATOM 2287 N N . GLN A 1 304 ? -30.272 -1.356 30.510 1.00 96.31 304 GLN A N 1
ATOM 2288 C CA . GLN A 1 304 ? -31.516 -0.960 29.840 1.00 96.31 304 GLN A CA 1
ATOM 2289 C C . GLN A 1 304 ? -31.384 0.383 29.115 1.00 96.31 304 GLN A C 1
ATOM 2291 O O . GLN A 1 304 ? -31.965 0.560 28.044 1.00 96.31 304 GLN A O 1
ATOM 2296 N N . LYS A 1 305 ? -30.616 1.330 29.669 1.00 96.88 305 LYS A N 1
ATOM 2297 C CA . LYS A 1 305 ? -30.321 2.599 28.997 1.00 96.88 305 LYS A CA 1
ATOM 2298 C C . LYS A 1 305 ? -29.548 2.355 27.702 1.00 96.88 305 LYS A C 1
ATOM 2300 O O . LYS A 1 305 ? -29.983 2.843 26.666 1.00 96.88 305 LYS A O 1
ATOM 2305 N N . LEU A 1 306 ? -28.485 1.543 27.735 1.00 96.88 306 LEU A N 1
ATOM 2306 C CA . LEU A 1 306 ? -27.705 1.182 26.541 1.00 96.88 306 LEU A CA 1
ATOM 2307 C C . LEU A 1 306 ? -28.559 0.514 25.456 1.00 96.88 306 LEU A C 1
ATOM 2309 O O . LEU A 1 306 ? -28.428 0.814 24.269 1.00 96.88 306 LEU A O 1
ATOM 2313 N N . GLN A 1 307 ? -29.458 -0.376 25.868 1.00 97.81 307 GLN A N 1
ATOM 2314 C CA . GLN A 1 307 ? -30.362 -1.092 24.972 1.00 97.81 307 GLN A CA 1
ATOM 2315 C C . GLN A 1 307 ? -31.302 -0.172 24.193 1.00 97.81 307 GLN A C 1
ATOM 2317 O O . GLN A 1 307 ? -31.624 -0.479 23.047 1.00 97.81 307 GLN A O 1
ATOM 2322 N N . LYS A 1 308 ? -31.716 0.951 24.785 1.00 98.06 308 LYS A N 1
ATOM 2323 C CA . LYS A 1 308 ? -32.650 1.913 24.182 1.00 98.06 308 LYS A CA 1
ATOM 2324 C C . LYS A 1 308 ? -31.974 2.985 23.327 1.00 98.06 308 LYS A C 1
ATOM 2326 O O . LYS A 1 308 ? -32.684 3.775 22.713 1.00 98.06 308 LYS A O 1
ATOM 2331 N N . LEU A 1 309 ? -30.640 3.017 23.288 1.00 98.19 309 LEU A N 1
ATOM 2332 C CA . LEU A 1 309 ? -29.904 4.023 22.525 1.00 98.19 309 LEU A CA 1
ATOM 2333 C C . LEU A 1 309 ? -30.168 3.907 21.020 1.00 98.19 309 LEU A C 1
ATOM 2335 O O . LEU A 1 309 ? -30.308 2.806 20.476 1.00 98.19 309 LEU A O 1
ATOM 2339 N N . LYS A 1 310 ? -30.168 5.057 20.352 1.00 98.38 310 LYS A N 1
ATOM 2340 C CA . LYS A 1 310 ? -30.124 5.215 18.901 1.00 98.38 310 LYS A CA 1
ATOM 2341 C C . LYS A 1 310 ? -28.762 5.765 18.507 1.00 98.38 310 LYS A C 1
ATOM 2343 O O . LYS A 1 310 ? -28.453 6.914 18.805 1.00 98.38 310 LYS A O 1
ATOM 2348 N N . TYR A 1 311 ? -27.932 4.941 17.886 1.00 98.19 311 TYR A N 1
ATOM 2349 C CA . TYR A 1 311 ? -26.588 5.337 17.476 1.00 98.19 311 TYR A CA 1
ATOM 2350 C C . TYR A 1 311 ? -26.457 5.339 15.962 1.00 98.19 311 TYR A C 1
ATOM 2352 O O . TYR A 1 311 ? -26.988 4.457 15.280 1.00 98.19 311 TYR A O 1
ATOM 2360 N N . PHE A 1 312 ? -25.670 6.283 15.458 1.0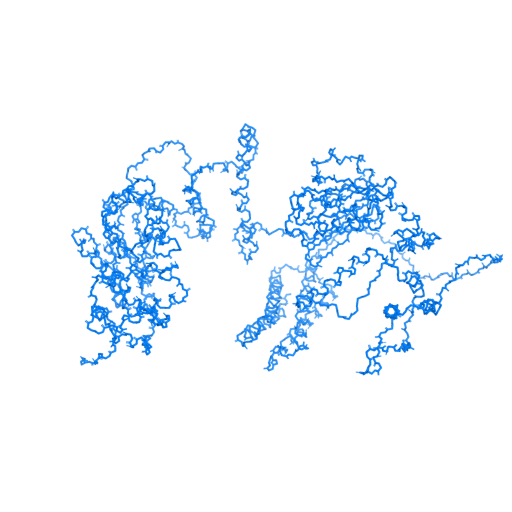0 98.62 312 PHE A N 1
ATOM 2361 C CA . PHE A 1 312 ? -25.237 6.297 14.069 1.00 98.62 312 PHE A CA 1
ATOM 2362 C C . PHE A 1 312 ? -23.755 5.932 13.978 1.00 98.62 312 PHE A C 1
ATOM 2364 O O . PHE A 1 312 ? -22.902 6.590 14.567 1.00 98.62 312 PHE A O 1
ATOM 2371 N N . MET A 1 313 ? -23.455 4.855 13.257 1.00 98.50 313 MET A N 1
ATOM 2372 C CA . MET A 1 313 ? -22.101 4.387 12.995 1.00 98.50 313 MET A CA 1
ATOM 2373 C C . MET A 1 313 ? -21.721 4.666 11.543 1.00 98.50 313 MET A C 1
ATOM 2375 O O . MET A 1 313 ? -22.379 4.180 10.617 1.00 98.50 313 MET A O 1
ATOM 2379 N N . VAL A 1 314 ? -20.644 5.425 11.355 1.00 97.94 314 VAL A N 1
ATOM 2380 C CA . VAL A 1 314 ? -20.157 5.819 10.032 1.00 97.94 314 VAL A CA 1
ATOM 2381 C C . VAL A 1 314 ? -18.930 4.991 9.669 1.00 97.94 314 VAL A C 1
ATOM 2383 O O . VAL A 1 314 ? -17.853 5.171 10.234 1.00 97.94 314 VAL A O 1
ATOM 2386 N N . GLY A 1 315 ? -19.103 4.079 8.716 1.00 96.12 315 GLY A N 1
ATOM 2387 C CA . GLY A 1 315 ? -18.115 3.081 8.322 1.00 96.12 315 GLY A CA 1
ATOM 2388 C C . GLY A 1 315 ? -18.299 1.747 9.050 1.00 96.12 315 GLY A C 1
ATOM 2389 O O . GLY A 1 315 ? -18.638 1.679 10.231 1.00 96.12 315 GLY A O 1
ATOM 2390 N N . CYS A 1 316 ? -18.054 0.646 8.342 1.00 93.50 316 CYS A N 1
ATOM 2391 C CA . CYS A 1 316 ? -18.061 -0.709 8.896 1.00 93.50 316 CYS A CA 1
ATOM 2392 C C . CYS A 1 316 ? -16.875 -1.558 8.406 1.00 93.50 316 CYS A C 1
ATOM 2394 O O . CYS A 1 316 ? -16.968 -2.777 8.257 1.00 93.50 316 CYS A O 1
ATOM 2396 N N . GLY A 1 317 ? -15.731 -0.894 8.210 1.00 92.62 317 GLY A N 1
ATOM 2397 C CA . GLY A 1 317 ? -14.432 -1.518 7.972 1.00 92.62 317 GLY A CA 1
ATOM 2398 C C . GLY A 1 317 ? -13.864 -2.228 9.212 1.00 92.62 317 GLY A C 1
ATOM 2399 O O . GLY A 1 317 ? -14.588 -2.860 9.976 1.00 92.62 317 GLY A O 1
ATOM 2400 N N . ALA A 1 318 ? -12.544 -2.154 9.424 1.00 92.88 318 ALA A N 1
ATOM 2401 C CA . ALA A 1 318 ? -11.876 -2.885 10.514 1.00 92.88 318 ALA A CA 1
ATOM 2402 C C . ALA A 1 318 ? -12.401 -2.467 11.899 1.00 92.88 318 ALA A C 1
ATOM 2404 O O . ALA A 1 318 ? -12.885 -3.305 12.659 1.00 92.88 318 ALA A O 1
ATOM 2405 N N . LEU A 1 319 ? -12.386 -1.160 12.175 1.00 94.31 319 LEU A N 1
ATOM 2406 C CA . LEU A 1 319 ? -12.911 -0.584 13.413 1.00 94.31 319 LEU A CA 1
ATOM 2407 C C . LEU A 1 319 ? -14.411 -0.846 13.567 1.00 94.31 319 LEU A C 1
ATOM 2409 O O . LEU A 1 319 ? -14.854 -1.326 14.606 1.00 94.31 319 LEU A O 1
ATOM 2413 N N . GLY A 1 320 ? -15.196 -0.620 12.513 1.00 96.38 320 GLY A N 1
ATOM 2414 C CA . GLY A 1 320 ? -16.644 -0.789 12.594 1.00 96.38 320 GLY A CA 1
ATOM 2415 C C . GLY A 1 320 ? -17.075 -2.244 12.807 1.00 96.38 320 GLY A C 1
ATOM 2416 O O . GLY A 1 320 ? -18.044 -2.486 13.520 1.00 96.38 320 GLY A O 1
ATOM 2417 N N . CYS A 1 321 ? -16.324 -3.232 12.302 1.00 97.06 321 CYS A N 1
ATOM 2418 C CA . CYS A 1 321 ? -16.536 -4.642 12.650 1.00 97.06 321 CYS A CA 1
ATOM 2419 C C . CYS A 1 321 ? -16.355 -4.903 14.158 1.00 97.06 321 CYS A C 1
ATOM 2421 O O . CYS A 1 321 ? -17.177 -5.581 14.781 1.00 97.06 321 CYS A O 1
ATOM 2423 N N . GLU A 1 322 ? -15.299 -4.348 14.756 1.00 96.88 322 GLU A N 1
ATOM 2424 C CA . GLU A 1 322 ? -15.023 -4.453 16.193 1.00 96.88 322 GLU A CA 1
ATOM 2425 C C . GLU A 1 322 ? -16.070 -3.719 17.041 1.00 96.88 322 GLU A C 1
ATOM 2427 O O . GLU A 1 322 ? -16.578 -4.271 18.024 1.00 96.88 322 GLU A O 1
ATOM 2432 N N . PHE A 1 323 ? -16.463 -2.509 16.636 1.00 97.12 323 PHE A N 1
ATOM 2433 C CA . PHE A 1 323 ? -17.501 -1.735 17.313 1.00 97.12 323 PHE A CA 1
ATOM 2434 C C . PHE A 1 323 ? -18.855 -2.414 17.232 1.00 97.12 323 PHE A C 1
ATOM 2436 O O . PHE A 1 323 ? -19.524 -2.532 18.252 1.00 97.12 323 PHE A O 1
ATOM 2443 N N . MET A 1 324 ? -19.238 -2.945 16.073 1.00 96.88 324 MET A N 1
ATOM 2444 C CA . MET A 1 324 ? -20.510 -3.639 15.917 1.00 96.88 324 MET A CA 1
ATOM 2445 C C . MET A 1 324 ? -20.574 -4.910 16.774 1.00 96.88 324 MET A C 1
ATOM 2447 O O . MET A 1 324 ? -21.588 -5.151 17.430 1.00 96.88 324 MET A O 1
ATOM 2451 N N . LYS A 1 325 ? -19.475 -5.674 16.865 1.00 96.94 325 LYS A N 1
ATOM 2452 C CA . LYS A 1 325 ? -19.348 -6.784 17.825 1.00 96.94 325 LYS A CA 1
ATOM 2453 C C . LYS A 1 325 ? -19.509 -6.290 19.265 1.00 96.94 325 LYS A C 1
ATOM 2455 O O . LYS A 1 325 ? -20.261 -6.885 20.033 1.00 96.94 325 LYS A O 1
ATOM 2460 N N . ASN A 1 326 ? -18.828 -5.211 19.648 1.00 96.69 326 ASN A N 1
ATOM 2461 C CA . ASN A 1 326 ? -18.927 -4.670 21.004 1.00 96.69 326 ASN A CA 1
ATOM 2462 C C . ASN A 1 326 ? -20.334 -4.128 21.308 1.00 96.69 326 ASN A C 1
ATOM 2464 O O . ASN A 1 326 ? -20.838 -4.368 22.401 1.00 96.69 326 ASN A O 1
ATOM 2468 N N . PHE A 1 327 ? -21.006 -3.477 20.361 1.00 97.19 327 PHE A N 1
ATOM 2469 C CA . PHE A 1 327 ? -22.380 -3.000 20.520 1.00 97.19 327 PHE A CA 1
ATOM 2470 C C . PHE A 1 327 ? -23.328 -4.185 20.721 1.00 97.19 327 PHE A C 1
ATOM 2472 O O . PHE A 1 327 ? -24.080 -4.207 21.694 1.00 97.19 327 PHE A O 1
ATOM 2479 N N . ALA A 1 328 ? -23.212 -5.218 19.878 1.00 96.75 328 ALA A N 1
ATOM 2480 C CA . ALA A 1 328 ? -23.998 -6.441 19.992 1.00 96.75 328 ALA A CA 1
ATOM 2481 C C . ALA A 1 328 ? -23.804 -7.124 21.355 1.00 96.75 328 ALA A C 1
ATOM 2483 O O . ALA A 1 328 ? -24.776 -7.479 22.018 1.00 96.75 328 ALA A O 1
ATOM 2484 N N . LEU A 1 329 ? -22.558 -7.308 21.797 1.00 95.75 329 LEU A N 1
ATOM 2485 C CA . LEU A 1 329 ? -22.250 -8.053 23.021 1.00 95.75 329 LEU A CA 1
ATOM 2486 C C . LEU A 1 329 ? -22.562 -7.277 24.309 1.00 95.75 329 LEU A C 1
ATOM 2488 O O . LEU A 1 329 ? -22.942 -7.900 25.296 1.00 95.75 329 LEU A O 1
ATOM 2492 N N . ASN A 1 330 ? -22.475 -5.943 24.296 1.00 95.62 330 ASN A N 1
ATOM 2493 C CA . ASN A 1 330 ? -22.881 -5.101 25.431 1.00 95.62 330 ASN A CA 1
ATOM 2494 C C . ASN A 1 330 ? -24.374 -4.728 25.403 1.00 95.62 330 ASN A C 1
ATOM 2496 O O . ASN A 1 330 ? -24.847 -4.017 26.285 1.00 95.62 330 ASN A O 1
ATOM 2500 N N . GLY A 1 331 ? -25.125 -5.192 24.401 1.00 96.12 331 GLY A N 1
ATOM 2501 C CA . GLY A 1 331 ? -26.561 -4.944 24.303 1.00 96.12 331 GLY A CA 1
ATOM 2502 C C . GLY A 1 331 ? -26.925 -3.523 23.884 1.00 96.12 331 GLY A C 1
ATOM 2503 O O . GLY A 1 331 ? -28.063 -3.117 24.088 1.00 96.12 331 GLY A O 1
ATOM 2504 N N . VAL A 1 332 ? -26.001 -2.766 23.296 1.00 97.25 332 VAL A N 1
ATOM 2505 C CA . VAL A 1 332 ? -26.268 -1.416 22.785 1.00 97.25 332 VAL A CA 1
ATOM 2506 C C . VAL A 1 332 ? -27.259 -1.509 21.622 1.00 97.25 332 VAL A C 1
ATOM 2508 O O . VAL A 1 332 ? -27.103 -2.367 20.752 1.00 97.25 332 VAL A O 1
ATOM 2511 N N . CYS A 1 333 ? -28.290 -0.656 21.609 1.00 97.75 333 CYS A N 1
ATOM 2512 C CA . CYS A 1 333 ? -29.355 -0.661 20.588 1.00 97.75 333 CYS A CA 1
ATOM 2513 C C . CYS A 1 333 ? -30.162 -1.981 20.491 1.00 97.75 333 CYS A C 1
ATOM 2515 O O . CYS A 1 333 ? -30.802 -2.243 19.471 1.00 97.75 333 CYS A O 1
ATOM 2517 N N . CYS A 1 334 ? -30.102 -2.852 21.507 1.00 96.69 334 CYS A N 1
ATOM 2518 C CA . CYS A 1 334 ? -30.729 -4.182 21.479 1.00 96.69 334 CYS A CA 1
ATOM 2519 C C . CYS A 1 334 ? -32.094 -4.260 22.191 1.00 96.69 334 CYS A C 1
ATOM 2521 O O . CYS A 1 334 ? -32.626 -5.353 22.380 1.00 96.69 334 CYS A O 1
ATOM 2523 N N . GLY A 1 335 ? -32.625 -3.132 22.664 1.00 93.75 335 GLY A N 1
ATOM 2524 C CA . GLY A 1 335 ? -33.912 -3.048 23.352 1.00 93.75 335 GLY A CA 1
ATOM 2525 C C . GLY A 1 335 ? -34.992 -2.390 22.510 1.00 93.75 335 GLY A C 1
ATOM 2526 O O . GLY A 1 335 ? -34.752 -1.867 21.423 1.00 93.75 335 GLY A O 1
ATOM 2527 N N . GLU A 1 336 ? -36.204 -2.379 23.053 1.00 93.31 336 GLU A N 1
ATOM 2528 C CA . GLU A 1 336 ? -37.328 -1.676 22.445 1.00 93.31 336 GLU A CA 1
ATOM 2529 C C . GLU A 1 336 ? -37.017 -0.178 22.293 1.00 93.31 336 GLU A C 1
ATOM 2531 O O . GLU A 1 336 ? -36.625 0.491 23.250 1.00 93.31 336 GLU A O 1
ATOM 2536 N N . GLY A 1 337 ? -37.165 0.340 21.071 1.00 91.94 337 GLY A N 1
ATOM 2537 C CA . GLY A 1 337 ? -36.851 1.730 20.726 1.00 91.94 337 GLY A CA 1
ATOM 2538 C C . GLY A 1 337 ? -35.376 2.014 20.411 1.00 91.94 337 GLY A C 1
ATOM 2539 O O . GLY A 1 337 ? -35.095 3.074 19.849 1.00 91.94 337 GLY A O 1
ATOM 2540 N N . GLY A 1 338 ? -34.465 1.077 20.696 1.00 97.56 338 GLY A N 1
ATOM 2541 C CA . GLY A 1 338 ? -33.057 1.177 20.312 1.00 97.56 338 GLY A CA 1
ATOM 2542 C C . GLY A 1 338 ? -32.840 0.928 18.819 1.00 97.56 338 GLY A C 1
ATOM 2543 O O . GLY A 1 338 ? -33.609 0.200 18.186 1.00 97.56 338 GLY A O 1
ATOM 2544 N N . MET A 1 339 ? -31.812 1.546 18.236 1.00 98.12 339 MET A N 1
ATOM 2545 C CA . MET A 1 339 ? -31.495 1.422 16.807 1.00 98.12 339 MET A CA 1
ATOM 2546 C C . MET A 1 339 ? -30.027 1.744 16.527 1.00 98.12 339 MET A C 1
ATOM 2548 O O . MET A 1 339 ? -29.586 2.858 16.778 1.00 98.12 339 MET A O 1
ATOM 2552 N N . LEU A 1 340 ? -29.295 0.822 15.905 1.00 98.50 340 LEU A N 1
ATOM 2553 C CA . LEU A 1 340 ? -28.017 1.137 15.275 1.00 98.50 340 LEU A CA 1
ATOM 2554 C C . LEU A 1 340 ? -28.250 1.430 13.791 1.00 98.50 340 LEU A C 1
ATOM 2556 O O . LEU A 1 340 ? -28.525 0.519 13.013 1.00 98.50 340 LEU A O 1
ATOM 2560 N N . THR A 1 341 ? -28.110 2.678 13.365 1.00 98.50 341 THR A N 1
ATOM 2561 C CA . THR A 1 341 ? -27.970 2.973 11.934 1.00 98.50 341 THR A CA 1
ATOM 2562 C C . THR A 1 341 ? -26.497 2.843 11.573 1.00 98.50 341 THR A C 1
ATOM 2564 O O . THR A 1 341 ? -25.661 3.473 12.207 1.00 98.50 341 THR A O 1
ATOM 2567 N N . VAL A 1 342 ? -26.160 2.024 10.581 1.00 98.31 342 VAL A N 1
ATOM 2568 C CA . VAL A 1 342 ? -24.784 1.860 10.095 1.00 98.31 342 VAL A CA 1
ATOM 2569 C C . VAL A 1 342 ? -24.734 2.134 8.604 1.00 98.31 342 VAL A C 1
ATOM 2571 O O . VAL A 1 342 ? -25.567 1.616 7.861 1.00 98.31 342 VAL A O 1
ATOM 2574 N N . THR A 1 343 ? -23.762 2.924 8.156 1.00 98.00 343 THR A N 1
ATOM 2575 C CA . THR A 1 343 ? -23.572 3.211 6.731 1.00 98.00 343 THR A CA 1
ATOM 2576 C C . THR A 1 343 ? -22.141 2.966 6.290 1.00 98.00 343 THR A C 1
ATOM 2578 O O . THR A 1 343 ? -21.202 3.278 7.018 1.00 98.00 343 THR A O 1
ATOM 2581 N N . ASP A 1 344 ? -21.980 2.387 5.106 1.00 96.50 344 ASP A N 1
ATOM 2582 C CA . ASP A 1 344 ? -20.691 2.194 4.446 1.00 96.50 344 ASP A CA 1
ATOM 2583 C C . ASP A 1 344 ? -20.944 2.019 2.946 1.00 96.50 344 ASP A C 1
ATOM 2585 O O . ASP A 1 344 ? -21.757 1.178 2.557 1.00 96.50 344 ASP A O 1
ATOM 2589 N N . ALA A 1 345 ? -20.298 2.838 2.118 1.00 92.94 345 ALA A N 1
ATOM 2590 C CA . ALA A 1 345 ? -20.481 2.818 0.667 1.00 92.94 345 ALA A CA 1
ATOM 2591 C C . ALA A 1 345 ? -19.679 1.701 -0.024 1.00 92.94 345 ALA A C 1
ATOM 2593 O O . ALA A 1 345 ? -19.899 1.421 -1.205 1.00 92.94 345 ALA A O 1
ATOM 2594 N N . ASP A 1 346 ? -18.757 1.055 0.692 1.00 93.69 346 ASP A N 1
ATOM 2595 C CA . ASP A 1 346 ? -17.859 0.077 0.106 1.00 93.69 346 ASP A CA 1
ATOM 2596 C C . ASP A 1 346 ? -18.463 -1.327 0.023 1.00 93.69 346 ASP A C 1
ATOM 2598 O O . ASP A 1 346 ? -19.319 -1.774 0.800 1.00 93.69 346 ASP A O 1
ATOM 2602 N N . ARG A 1 347 ? -17.884 -2.091 -0.901 1.00 95.00 347 ARG A N 1
ATOM 2603 C CA . ARG A 1 347 ? -18.067 -3.536 -1.011 1.00 95.00 347 ARG A CA 1
ATOM 2604 C C . ARG A 1 347 ? -16.909 -4.274 -0.351 1.00 95.00 347 ARG A C 1
ATOM 2606 O O . ARG A 1 347 ? -15.815 -3.744 -0.187 1.00 95.00 347 ARG A O 1
ATOM 2613 N N . ILE A 1 348 ? -17.162 -5.516 0.042 1.00 95.38 348 ILE A N 1
ATOM 2614 C CA . ILE A 1 348 ? -16.158 -6.379 0.668 1.00 95.38 348 ILE A CA 1
ATOM 2615 C C . ILE A 1 348 ? -15.151 -6.850 -0.382 1.00 95.38 348 ILE A C 1
ATOM 2617 O O . ILE A 1 348 ? -15.536 -7.422 -1.402 1.00 95.38 348 ILE A O 1
ATOM 2621 N N . GLU A 1 349 ? -13.864 -6.707 -0.082 1.00 89.06 349 GLU A N 1
ATOM 2622 C CA . GLU A 1 349 ? -12.761 -7.217 -0.901 1.00 89.06 349 GLU A CA 1
ATOM 2623 C C . GLU A 1 349 ? -11.971 -8.328 -0.194 1.00 89.06 349 GLU A C 1
ATOM 2625 O O . GLU A 1 349 ? -11.959 -8.426 1.033 1.00 89.06 349 GLU A O 1
ATOM 2630 N N . MET A 1 350 ? -11.220 -9.132 -0.956 1.00 89.75 350 MET A N 1
ATOM 2631 C CA . MET A 1 350 ? -10.342 -10.176 -0.396 1.00 89.75 350 MET A CA 1
ATOM 2632 C C . MET A 1 350 ? -9.336 -9.619 0.620 1.00 89.75 350 MET A C 1
ATOM 2634 O O . MET A 1 350 ? -9.105 -10.214 1.672 1.00 89.75 350 MET A O 1
ATOM 2638 N N . SER A 1 351 ? -8.776 -8.439 0.336 1.00 86.69 351 SER A N 1
ATOM 2639 C CA . SER A 1 351 ? -7.807 -7.749 1.195 1.00 86.69 351 SER A CA 1
ATOM 2640 C C . SER A 1 351 ? -8.378 -7.375 2.570 1.00 86.69 351 SER A C 1
ATOM 2642 O O . SER A 1 351 ? -7.622 -7.134 3.513 1.00 86.69 351 SER A O 1
ATOM 2644 N N . ASN A 1 352 ? -9.707 -7.291 2.695 1.00 91.12 352 ASN A N 1
ATOM 2645 C CA . ASN A 1 352 ? -10.398 -6.863 3.906 1.00 91.12 352 ASN A CA 1
ATOM 2646 C C . ASN A 1 352 ? -10.494 -7.983 4.953 1.00 91.12 352 ASN A C 1
ATOM 2648 O O . ASN A 1 352 ? -10.468 -7.706 6.154 1.00 91.12 352 ASN A O 1
ATOM 2652 N N . LEU A 1 353 ? -10.554 -9.246 4.514 1.00 91.81 353 LEU A N 1
ATOM 2653 C CA . LEU A 1 353 ? -10.827 -10.411 5.368 1.00 91.81 353 LEU A CA 1
ATOM 2654 C C . LEU A 1 353 ? -9.777 -10.634 6.469 1.00 91.81 353 LEU A C 1
ATOM 2656 O O . LEU A 1 353 ? -10.071 -11.257 7.484 1.00 91.81 353 LEU A O 1
ATOM 2660 N N . THR A 1 354 ? -8.571 -10.093 6.297 1.00 88.56 354 THR A N 1
ATOM 2661 C CA . THR A 1 354 ? -7.470 -10.180 7.271 1.00 88.56 354 THR A CA 1
ATOM 2662 C C . THR A 1 354 ? -7.738 -9.424 8.572 1.00 88.56 354 THR A C 1
ATOM 2664 O O . THR A 1 354 ? -7.138 -9.747 9.592 1.00 88.56 354 THR A O 1
ATOM 2667 N N . ARG A 1 355 ? -8.619 -8.414 8.542 1.00 89.81 355 ARG A N 1
ATOM 2668 C CA . ARG A 1 355 ? -8.884 -7.509 9.678 1.00 89.81 355 ARG A CA 1
ATOM 2669 C C . ARG A 1 355 ? -10.361 -7.170 9.893 1.00 89.81 355 ARG A C 1
ATOM 2671 O O . ARG A 1 355 ? -10.706 -6.562 10.895 1.00 89.81 355 ARG A O 1
ATOM 2678 N N . GLN A 1 356 ? -11.241 -7.553 8.969 1.00 94.75 356 GLN A N 1
ATOM 2679 C CA . GLN A 1 356 ? -12.689 -7.330 9.042 1.00 94.75 356 GLN A CA 1
ATOM 2680 C C . GLN A 1 356 ? -13.392 -8.667 9.291 1.00 94.75 356 GLN A C 1
ATOM 2682 O O . GLN A 1 356 ? -14.023 -9.252 8.412 1.00 94.75 356 GLN A O 1
ATOM 2687 N N . PHE A 1 357 ? -13.227 -9.191 10.507 1.00 95.62 357 PHE A N 1
ATOM 2688 C CA . PHE A 1 357 ? -13.570 -10.573 10.866 1.00 95.62 357 PHE A CA 1
ATOM 2689 C C . PHE A 1 357 ? -15.078 -10.894 10.851 1.00 95.62 357 PHE A C 1
ATOM 2691 O O . PHE A 1 357 ? -15.443 -12.062 11.012 1.00 95.62 357 PHE A O 1
ATOM 2698 N N . LEU A 1 358 ? -15.968 -9.911 10.664 1.00 96.38 358 LEU A N 1
ATOM 2699 C CA . LEU A 1 358 ? -17.395 -10.173 10.426 1.00 96.38 358 LEU A CA 1
ATOM 2700 C C . LEU A 1 358 ? -17.656 -10.746 9.026 1.00 96.38 358 LEU A C 1
ATOM 2702 O O . LEU A 1 358 ? -18.714 -11.329 8.795 1.00 96.38 358 LEU A O 1
ATOM 2706 N N . PHE A 1 359 ? -16.693 -10.620 8.110 1.00 96.69 359 PHE A N 1
ATOM 2707 C CA . PHE A 1 359 ? -16.812 -11.059 6.726 1.00 96.69 359 PHE A CA 1
ATOM 2708 C C . PHE A 1 359 ? -16.128 -12.407 6.486 1.00 96.69 359 PHE A C 1
ATOM 2710 O O . PHE A 1 359 ? -15.225 -12.836 7.211 1.00 96.69 359 PHE A O 1
ATOM 2717 N N . ARG A 1 360 ? -16.589 -13.114 5.459 1.00 94.31 360 ARG A N 1
ATOM 2718 C CA . ARG A 1 360 ? -16.032 -14.374 4.956 1.00 94.31 360 ARG A CA 1
ATOM 2719 C C . ARG A 1 360 ? -15.832 -14.269 3.449 1.00 94.31 360 ARG A C 1
ATOM 2721 O O . ARG A 1 360 ? -16.388 -13.386 2.805 1.00 94.31 360 ARG A O 1
ATOM 2728 N N . GLU A 1 361 ? -15.090 -15.213 2.882 1.00 94.00 361 GLU A N 1
ATOM 2729 C CA . GLU A 1 361 ? -14.797 -15.266 1.442 1.00 94.00 361 GLU A CA 1
ATOM 2730 C C . GLU A 1 361 ? -16.065 -15.224 0.572 1.00 94.00 361 GLU A C 1
ATOM 2732 O O . GLU A 1 361 ? -16.141 -14.466 -0.388 1.00 94.00 361 GLU A O 1
ATOM 2737 N N . HIS A 1 362 ? -17.129 -15.922 0.974 1.00 94.81 362 HIS A N 1
ATOM 2738 C CA . HIS A 1 362 ? -18.413 -15.898 0.262 1.00 94.81 362 HIS A CA 1
ATOM 2739 C C . HIS A 1 362 ? -19.172 -14.556 0.359 1.00 94.81 362 HIS A C 1
ATOM 2741 O O . HIS A 1 362 ? -20.249 -14.416 -0.217 1.00 94.81 362 HIS A O 1
ATOM 2747 N N . ASN A 1 363 ? -18.679 -13.584 1.134 1.00 94.25 363 ASN A N 1
ATOM 2748 C CA . ASN A 1 363 ? -19.246 -12.238 1.205 1.00 94.25 363 ASN A CA 1
ATOM 2749 C C . ASN A 1 363 ? -18.545 -11.244 0.269 1.00 94.25 363 ASN A C 1
ATOM 2751 O O . ASN A 1 363 ? -19.003 -10.109 0.173 1.00 94.25 363 ASN A O 1
ATOM 2755 N N . VAL A 1 364 ? -17.464 -11.636 -0.409 1.00 94.12 364 VAL A N 1
ATOM 2756 C CA . VAL A 1 364 ? -16.724 -10.753 -1.322 1.00 94.12 364 VAL A CA 1
ATOM 2757 C C . VAL A 1 364 ? -17.650 -10.221 -2.420 1.00 94.12 364 VAL A C 1
ATOM 2759 O O . VAL A 1 364 ? -18.428 -10.964 -3.014 1.00 94.12 364 VAL A O 1
ATOM 2762 N N . GLY A 1 365 ? -17.598 -8.908 -2.651 1.00 94.06 365 GLY A N 1
ATOM 2763 C CA . GLY A 1 365 ? -18.480 -8.174 -3.559 1.00 94.06 365 GLY A CA 1
ATOM 2764 C C . GLY A 1 365 ? -19.809 -7.715 -2.944 1.00 94.06 365 GLY A C 1
ATOM 2765 O O . GLY A 1 365 ? -20.468 -6.848 -3.523 1.00 94.06 365 GLY A O 1
ATOM 2766 N N . HIS A 1 366 ? -20.217 -8.223 -1.775 1.00 96.62 366 HIS A N 1
ATOM 2767 C CA . HIS A 1 366 ? -21.413 -7.727 -1.084 1.00 96.62 366 HIS A CA 1
ATOM 2768 C C . HIS A 1 366 ? -21.148 -6.400 -0.348 1.00 96.62 366 HIS A C 1
ATOM 2770 O O . HIS A 1 366 ? -20.003 -6.131 0.023 1.00 96.62 366 HIS A O 1
ATOM 2776 N N . PRO A 1 367 ? -22.190 -5.581 -0.102 1.00 97.94 367 PRO A N 1
ATOM 2777 C CA . PRO A 1 367 ? -22.061 -4.356 0.687 1.00 97.94 367 PRO A CA 1
ATOM 2778 C C . PRO A 1 367 ? -21.626 -4.660 2.123 1.00 97.94 367 PRO A C 1
ATOM 2780 O O . PRO A 1 367 ? -22.205 -5.543 2.776 1.00 97.94 367 PRO A O 1
ATOM 2783 N N . LYS A 1 368 ? -20.624 -3.925 2.624 1.00 97.88 368 LYS A N 1
ATOM 2784 C CA . LYS A 1 368 ? -20.066 -4.156 3.966 1.00 97.88 368 LYS A CA 1
ATOM 2785 C C . LYS A 1 368 ? -21.133 -3.987 5.053 1.00 97.88 368 LYS A C 1
ATOM 2787 O O . LYS A 1 368 ? -21.295 -4.873 5.894 1.00 97.88 368 LYS A O 1
ATOM 2792 N N . SER A 1 369 ? -21.923 -2.912 4.988 1.00 97.62 369 SER A N 1
ATOM 2793 C CA . SER A 1 369 ? -22.922 -2.563 6.011 1.00 97.62 369 SER A CA 1
ATOM 2794 C C . SER A 1 369 ? -24.005 -3.632 6.159 1.00 97.62 369 SER A C 1
ATOM 2796 O O . SER A 1 369 ? -24.370 -4.015 7.275 1.00 97.62 369 SER A O 1
ATOM 2798 N N . VAL A 1 370 ? -24.470 -4.185 5.037 1.00 97.50 370 VAL A N 1
ATOM 2799 C CA . VAL A 1 370 ? -25.478 -5.251 4.992 1.00 97.50 370 VAL A CA 1
ATOM 2800 C C . VAL A 1 370 ? -24.924 -6.558 5.556 1.00 97.50 370 VAL A C 1
ATOM 2802 O O . VAL A 1 370 ? -25.593 -7.222 6.353 1.00 97.50 370 VAL A O 1
ATOM 2805 N N . ALA A 1 371 ? -23.713 -6.949 5.158 1.00 97.00 371 ALA A N 1
ATOM 2806 C CA . ALA A 1 371 ? -23.087 -8.178 5.637 1.00 97.00 371 ALA A CA 1
ATOM 2807 C C . ALA A 1 371 ? -22.763 -8.110 7.139 1.00 97.00 371 ALA A C 1
ATOM 2809 O O . ALA A 1 371 ? -23.082 -9.046 7.877 1.00 97.00 371 ALA A O 1
ATOM 2810 N N . ALA A 1 372 ? -22.210 -6.984 7.604 1.00 97.12 372 ALA A N 1
ATOM 2811 C CA . ALA A 1 372 ? -21.874 -6.760 9.008 1.00 97.12 372 ALA A CA 1
ATOM 2812 C C . ALA A 1 372 ? -23.138 -6.817 9.875 1.00 97.12 372 ALA A C 1
ATOM 2814 O O . ALA A 1 372 ? -23.189 -7.557 10.856 1.00 97.12 372 ALA A O 1
ATOM 2815 N N . SER A 1 373 ? -24.203 -6.142 9.433 1.00 97.00 373 SER A N 1
ATOM 2816 C CA . SER A 1 373 ? -25.511 -6.138 10.095 1.00 97.00 373 SER A CA 1
ATOM 2817 C C . SER A 1 373 ? -26.106 -7.537 10.262 1.00 97.00 373 SER A C 1
ATOM 2819 O O . SER A 1 373 ? -26.654 -7.863 11.317 1.00 97.00 373 SER A O 1
ATOM 2821 N N . LYS A 1 374 ? -25.987 -8.395 9.239 1.00 96.00 374 LYS A N 1
ATOM 2822 C CA . LYS A 1 374 ? -26.429 -9.796 9.329 1.00 96.00 374 LYS A CA 1
ATOM 2823 C C . LYS A 1 374 ? -25.641 -10.554 10.396 1.00 96.00 374 LYS A C 1
ATOM 2825 O O . LYS A 1 374 ? -26.245 -11.258 11.200 1.00 96.00 374 LYS A O 1
ATOM 2830 N N . MET A 1 375 ? -24.319 -10.389 10.432 1.00 95.38 375 MET A N 1
ATOM 2831 C CA . MET A 1 375 ? -23.468 -11.067 11.412 1.00 95.38 375 MET A CA 1
ATOM 2832 C C . MET A 1 375 ? -23.711 -10.567 12.843 1.00 95.38 375 MET A C 1
ATOM 2834 O O . MET A 1 375 ? -23.768 -11.362 13.779 1.00 95.38 375 MET A O 1
ATOM 2838 N N . ALA A 1 376 ? -23.938 -9.268 13.020 1.00 95.00 376 ALA A N 1
ATOM 2839 C CA . ALA A 1 376 ? -24.249 -8.685 14.319 1.00 95.00 376 ALA A CA 1
ATOM 2840 C C . ALA A 1 376 ? -25.547 -9.254 14.915 1.00 95.00 376 ALA A C 1
ATOM 2842 O O . ALA A 1 376 ? -25.583 -9.599 16.096 1.00 95.00 376 ALA A O 1
ATOM 2843 N N . LYS A 1 377 ? -26.574 -9.477 14.080 1.00 96.19 377 LYS A N 1
ATOM 2844 C CA . LYS A 1 377 ? -27.810 -10.169 14.489 1.00 96.19 377 LYS A CA 1
ATOM 2845 C C . LYS A 1 377 ? -27.595 -11.638 14.854 1.00 96.19 377 LYS A C 1
ATOM 2847 O O . LYS A 1 377 ? -28.317 -12.163 15.695 1.00 96.19 377 LYS A O 1
ATOM 2852 N N . VAL A 1 378 ? -26.609 -12.309 14.256 1.00 96.12 378 VAL A N 1
ATOM 2853 C CA . VAL A 1 378 ? -26.227 -13.671 14.667 1.00 96.12 378 VAL A CA 1
ATOM 2854 C C . VAL A 1 378 ? -25.591 -13.650 16.059 1.00 96.12 378 VAL A C 1
ATOM 2856 O O . VAL A 1 378 ? -25.929 -14.482 16.897 1.00 96.12 378 VAL A O 1
ATOM 2859 N N . MET A 1 379 ? -24.714 -12.680 16.340 1.00 95.62 379 MET A N 1
ATOM 2860 C CA . MET A 1 379 ? -24.106 -12.514 17.669 1.00 95.62 379 MET A CA 1
ATOM 2861 C C . MET A 1 379 ? -25.145 -12.140 18.734 1.00 95.62 379 MET A C 1
ATOM 2863 O O . MET A 1 379 ? -25.114 -12.640 19.868 1.00 95.62 379 MET A O 1
ATOM 2867 N N . ASN A 1 380 ? -26.077 -11.260 18.374 1.00 96.88 380 ASN A N 1
ATOM 2868 C CA . ASN A 1 380 ? -27.176 -10.864 19.230 1.00 96.88 380 ASN A CA 1
ATOM 2869 C C . ASN A 1 380 ? -28.488 -10.696 18.452 1.00 96.88 380 ASN A C 1
ATOM 2871 O O . ASN A 1 380 ? -28.691 -9.656 17.826 1.00 96.88 380 ASN A O 1
ATOM 2875 N N . PRO A 1 381 ? -29.419 -11.667 18.554 1.00 95.56 381 PRO A N 1
ATOM 2876 C CA . PRO A 1 381 ? -30.719 -11.582 17.889 1.00 95.56 381 PRO A CA 1
ATOM 2877 C C . PRO A 1 381 ? -31.559 -10.365 18.294 1.00 95.56 381 PRO A C 1
ATOM 2879 O O . PRO A 1 381 ? -32.435 -9.963 17.536 1.00 95.56 381 PRO A O 1
ATOM 2882 N N . GLY A 1 382 ? -31.295 -9.774 19.467 1.00 93.81 382 GLY A N 1
ATOM 2883 C CA . GLY A 1 382 ? -31.966 -8.555 19.923 1.00 93.81 382 GLY A CA 1
ATOM 2884 C C . GLY A 1 382 ? -31.476 -7.277 19.240 1.00 93.81 382 GLY A C 1
ATOM 2885 O O . GLY A 1 382 ? -32.100 -6.235 19.398 1.00 93.81 382 GLY A O 1
ATOM 2886 N N . MET A 1 383 ? -30.375 -7.322 18.486 1.00 95.81 383 MET A N 1
ATOM 2887 C CA . MET A 1 383 ? -29.784 -6.128 17.892 1.00 95.81 383 MET A CA 1
ATOM 2888 C C . MET A 1 383 ? -30.654 -5.554 16.770 1.00 95.81 383 MET A C 1
ATOM 2890 O O . MET A 1 383 ? -30.857 -6.182 15.723 1.00 95.81 383 MET A O 1
ATOM 2894 N N . ASN A 1 384 ? -31.123 -4.322 16.969 1.00 95.12 384 ASN A N 1
ATOM 2895 C CA . ASN A 1 384 ? -31.827 -3.572 15.943 1.00 95.12 384 ASN A CA 1
ATOM 2896 C C . ASN A 1 384 ? -30.820 -2.767 15.121 1.00 95.12 384 ASN A C 1
ATOM 2898 O O . ASN A 1 384 ? -30.166 -1.869 15.648 1.00 95.12 384 ASN A O 1
ATOM 2902 N N . VAL A 1 385 ? -30.672 -3.104 13.841 1.00 97.31 385 VAL A N 1
ATOM 2903 C CA . VAL A 1 385 ? -29.709 -2.445 12.954 1.00 97.31 385 VAL A CA 1
ATOM 2904 C C . VAL A 1 385 ? -30.348 -2.110 11.609 1.00 97.31 385 VAL A C 1
ATOM 2906 O O . VAL A 1 385 ? -31.015 -2.957 10.999 1.00 97.31 385 VAL A O 1
ATOM 2909 N N . LYS A 1 386 ? -30.119 -0.880 11.147 1.00 97.94 386 LYS A N 1
ATOM 2910 C CA . LYS A 1 386 ? -30.478 -0.369 9.822 1.00 97.94 386 LYS A CA 1
ATOM 2911 C C . LYS A 1 386 ? -29.193 -0.165 9.022 1.00 97.94 386 LYS A C 1
ATOM 2913 O O . LYS A 1 386 ? -28.412 0.728 9.332 1.00 97.94 386 LYS A O 1
ATOM 2918 N N . ALA A 1 387 ? -28.987 -0.999 8.006 1.00 98.06 387 ALA A N 1
ATOM 2919 C CA . ALA A 1 387 ? -27.846 -0.896 7.102 1.00 98.06 387 ALA A CA 1
ATOM 2920 C C . ALA A 1 387 ? -28.145 0.078 5.957 1.00 98.06 387 ALA A C 1
ATOM 2922 O O . ALA A 1 387 ? -29.194 -0.024 5.321 1.00 98.06 387 ALA A O 1
ATOM 2923 N N . LEU A 1 388 ? -27.208 0.980 5.690 1.00 98.00 388 LEU A N 1
ATOM 2924 C CA . LEU A 1 388 ? -27.208 1.912 4.569 1.00 98.00 388 LEU A CA 1
ATOM 2925 C C . LEU A 1 388 ? -25.921 1.732 3.752 1.00 98.00 388 LEU A C 1
ATOM 2927 O O . LEU A 1 388 ? -24.887 1.315 4.274 1.00 98.00 388 LEU A O 1
ATOM 2931 N N . GLU A 1 389 ? -25.991 2.031 2.460 1.00 96.75 389 GLU A N 1
ATOM 2932 C CA . GLU A 1 389 ? -24.879 1.877 1.506 1.00 96.75 389 GLU A CA 1
ATOM 2933 C C . GLU A 1 389 ? -24.414 3.246 0.982 1.00 96.75 389 GLU A C 1
ATOM 2935 O O . GLU A 1 389 ? -24.078 3.409 -0.187 1.00 96.75 389 GLU A O 1
ATOM 2940 N N . MET A 1 390 ? -24.491 4.273 1.835 1.00 94.19 390 MET A N 1
ATOM 2941 C CA . MET A 1 390 ? -24.307 5.671 1.450 1.00 94.19 390 MET A CA 1
ATOM 2942 C C . MET A 1 390 ? -22.998 6.235 2.001 1.00 94.19 390 MET A C 1
ATOM 2944 O O . MET A 1 390 ? -22.634 5.979 3.151 1.00 94.19 390 MET A O 1
ATOM 2948 N N . PHE A 1 391 ? -22.317 7.044 1.189 1.00 92.69 391 PHE A N 1
ATOM 2949 C CA . PHE A 1 391 ? -21.203 7.871 1.649 1.00 92.69 391 PHE A CA 1
ATOM 2950 C C . PHE A 1 391 ? -21.746 8.996 2.531 1.00 92.69 391 PHE A C 1
ATOM 2952 O O . PHE A 1 391 ? -22.758 9.583 2.175 1.00 92.69 391 PHE A O 1
ATOM 2959 N N . VAL A 1 392 ? -21.096 9.310 3.651 1.00 94.50 392 VAL A N 1
ATOM 2960 C CA . VAL A 1 392 ? -21.519 10.427 4.509 1.00 94.50 392 VAL A CA 1
ATOM 2961 C C . VAL A 1 392 ? -20.761 11.681 4.108 1.00 94.50 392 VAL A C 1
ATOM 2963 O O . VAL A 1 392 ? -19.539 11.735 4.205 1.00 94.50 392 VAL A O 1
ATOM 2966 N N . GLY A 1 393 ? -21.498 12.683 3.645 1.00 93.94 393 GLY A N 1
ATOM 2967 C CA . GLY A 1 393 ? -20.956 13.974 3.245 1.00 93.94 393 GLY A CA 1
ATOM 2968 C C . GLY A 1 393 ? -22.042 14.922 2.732 1.00 93.94 393 GLY A C 1
ATOM 2969 O O . GLY A 1 393 ? -23.222 14.553 2.711 1.00 93.94 393 GLY A O 1
ATOM 2970 N N . PRO A 1 394 ? -21.656 16.103 2.214 1.00 92.31 394 PRO A N 1
ATOM 2971 C CA . PRO A 1 394 ? -22.602 17.147 1.806 1.00 92.31 394 PRO A CA 1
ATOM 2972 C C . PRO A 1 394 ? -23.641 16.694 0.769 1.00 92.31 394 PRO A C 1
ATOM 2974 O O . PRO A 1 394 ? -24.757 17.192 0.723 1.00 92.31 394 PRO A O 1
ATOM 2977 N N . LYS A 1 395 ? -23.300 15.711 -0.075 1.00 92.50 395 LYS A N 1
ATOM 2978 C CA . LYS A 1 395 ? -24.190 15.193 -1.133 1.00 92.50 395 LYS A CA 1
ATOM 2979 C C . LYS A 1 395 ? -25.286 14.249 -0.632 1.00 92.50 395 LYS A C 1
ATOM 2981 O O . LYS A 1 395 ? -26.100 13.800 -1.430 1.00 92.50 395 LYS A O 1
ATOM 2986 N N . THR A 1 396 ? -25.267 13.889 0.646 1.00 92.62 396 THR A N 1
ATOM 2987 C CA . THR A 1 396 ? -26.194 12.913 1.242 1.00 92.62 396 THR A CA 1
ATOM 2988 C C . THR A 1 396 ? -27.053 13.498 2.355 1.00 92.62 396 THR A C 1
ATOM 2990 O O . THR A 1 396 ? -27.732 12.752 3.054 1.00 92.62 396 THR A O 1
ATOM 2993 N N . GLU A 1 397 ? -27.056 14.822 2.499 1.00 92.06 397 GLU A N 1
ATOM 2994 C CA . GLU A 1 397 ? -27.851 15.539 3.505 1.00 92.06 397 GLU A CA 1
ATOM 2995 C C . GLU A 1 397 ? -29.359 15.348 3.311 1.00 92.06 397 GLU A C 1
ATOM 2997 O O . GLU A 1 397 ? -30.090 15.335 4.289 1.00 92.06 397 GLU A O 1
ATOM 3002 N N . ASP A 1 398 ? -29.821 15.050 2.092 1.00 91.81 398 ASP A N 1
ATOM 3003 C CA . ASP A 1 398 ? -31.223 14.677 1.846 1.00 91.81 398 ASP A CA 1
ATOM 3004 C C . ASP A 1 398 ? -31.634 13.376 2.565 1.00 91.81 398 ASP A C 1
ATOM 3006 O O . ASP A 1 398 ? -32.816 13.116 2.771 1.00 91.81 398 ASP A O 1
ATOM 3010 N N . SER A 1 399 ? -30.671 12.507 2.890 1.00 92.06 399 SER A N 1
ATOM 3011 C CA . SER A 1 399 ? -30.906 11.246 3.615 1.00 92.06 399 SER A CA 1
ATOM 3012 C C . SER A 1 399 ? -30.455 11.295 5.071 1.00 92.06 399 SER A C 1
ATOM 3014 O O . SER A 1 399 ? -30.985 10.552 5.898 1.00 92.06 399 SER A O 1
ATOM 3016 N N . PHE A 1 400 ? -29.473 12.143 5.372 1.00 95.62 400 PHE A N 1
ATOM 3017 C CA . PHE A 1 400 ? -28.995 12.450 6.717 1.00 95.62 400 PHE A CA 1
ATOM 3018 C C . PHE A 1 400 ? -29.381 13.891 7.055 1.00 95.62 400 PHE A C 1
ATOM 3020 O O . PHE A 1 400 ? -28.519 14.754 7.220 1.00 95.62 400 PHE A O 1
ATOM 3027 N N . ASP A 1 401 ? -30.688 14.131 7.080 1.00 95.56 401 ASP A N 1
ATOM 3028 C CA . ASP A 1 401 ? -31.288 15.440 7.311 1.00 95.56 401 ASP A CA 1
ATOM 3029 C C . ASP A 1 401 ? -31.269 15.834 8.799 1.00 95.56 401 ASP A C 1
ATOM 3031 O O . ASP A 1 401 ? -30.815 15.083 9.670 1.00 95.56 401 ASP A O 1
ATOM 3035 N N . ASP A 1 402 ? -31.762 17.039 9.101 1.00 95.44 402 ASP A N 1
ATOM 3036 C CA . ASP A 1 402 ? -31.823 17.562 10.469 1.00 95.44 402 ASP A CA 1
ATOM 3037 C C . ASP A 1 402 ? -32.543 16.588 11.422 1.00 95.44 402 ASP A C 1
ATOM 3039 O O . ASP A 1 402 ? -32.050 16.314 12.520 1.00 95.44 402 ASP A O 1
ATOM 3043 N N . ASP A 1 403 ? -33.671 16.015 10.991 1.00 97.06 403 ASP A N 1
ATOM 3044 C CA . ASP A 1 403 ? -34.465 15.075 11.788 1.00 97.06 403 ASP A CA 1
ATOM 3045 C C . ASP A 1 403 ? -33.685 13.787 12.087 1.00 97.06 403 ASP A C 1
ATOM 3047 O O . ASP A 1 403 ? -33.724 13.275 13.215 1.00 97.06 403 ASP A O 1
ATOM 3051 N N . PHE A 1 404 ? -32.938 13.272 11.104 1.00 97.56 404 PHE A N 1
ATOM 3052 C CA . PHE A 1 404 ? -32.074 12.116 11.293 1.00 97.56 404 PHE A CA 1
ATOM 3053 C C . PHE A 1 404 ? -31.021 12.373 12.370 1.00 97.56 404 PHE A C 1
ATOM 3055 O O . PHE A 1 404 ? -30.901 11.560 13.293 1.00 97.56 404 PHE A O 1
ATOM 3062 N N . TRP A 1 405 ? -30.273 13.477 12.272 1.00 96.94 405 TRP A N 1
ATOM 3063 C CA . TRP A 1 405 ? -29.212 13.795 13.228 1.00 96.94 405 TRP A CA 1
ATOM 3064 C C . TRP A 1 405 ? -29.773 14.055 14.620 1.00 96.94 405 TRP A C 1
ATOM 3066 O O . TRP A 1 405 ? -29.300 13.449 15.583 1.00 96.94 405 TRP A O 1
ATOM 3076 N N . ILE A 1 406 ? -30.822 14.877 14.738 1.00 96.69 406 ILE A N 1
ATOM 3077 C CA . ILE A 1 406 ? -31.497 15.173 16.011 1.00 96.69 406 ILE A CA 1
ATOM 3078 C C . ILE A 1 406 ? -31.974 13.884 16.688 1.00 96.69 406 ILE A C 1
ATOM 3080 O O . ILE A 1 406 ? -31.862 13.765 17.912 1.00 96.69 406 ILE A O 1
ATOM 3084 N N . GLY A 1 407 ? -32.443 12.906 15.910 1.00 96.44 407 GLY A N 1
ATOM 3085 C CA . GLY A 1 407 ? -32.928 11.618 16.396 1.00 96.44 407 GLY A CA 1
ATOM 3086 C C . GLY A 1 407 ? -31.871 10.659 16.964 1.00 96.44 407 GLY A C 1
ATOM 3087 O O . GLY A 1 407 ? -32.267 9.632 17.523 1.00 96.44 407 GLY A O 1
ATOM 3088 N N . GLN A 1 408 ? -30.570 10.951 16.835 1.00 97.88 408 GLN A N 1
ATOM 3089 C CA . GLN A 1 408 ? -29.491 10.117 17.383 1.00 97.88 408 GLN A CA 1
ATOM 3090 C C . GLN A 1 408 ? -29.123 10.518 18.820 1.00 97.88 408 GLN A C 1
ATOM 3092 O O . GLN A 1 408 ? -29.101 11.700 19.164 1.00 97.88 408 GLN A O 1
ATOM 3097 N N . ASP A 1 409 ? -28.753 9.541 19.646 1.00 97.88 409 ASP A N 1
ATOM 3098 C CA . ASP A 1 409 ? -28.187 9.755 20.985 1.00 97.88 409 ASP A CA 1
ATOM 3099 C C . ASP A 1 409 ? -26.661 9.963 20.942 1.00 97.88 409 ASP A C 1
ATOM 3101 O O . ASP A 1 409 ? -26.086 10.633 21.802 1.00 97.88 409 ASP A O 1
ATOM 3105 N N . GLY A 1 410 ? -25.994 9.407 19.928 1.00 97.62 410 GLY A N 1
ATOM 3106 C CA . GLY A 1 410 ? -24.554 9.537 19.735 1.00 97.62 410 GLY A CA 1
ATOM 3107 C C . GLY A 1 410 ? -24.077 8.965 18.404 1.00 97.62 410 GLY A C 1
ATOM 3108 O O . GLY A 1 410 ? -24.778 8.190 17.745 1.00 97.62 410 GLY A O 1
ATOM 3109 N N . ILE A 1 411 ? -22.874 9.374 18.015 1.00 98.44 411 ILE A N 1
ATOM 3110 C CA . ILE A 1 411 ? -22.238 9.055 16.738 1.00 98.44 411 ILE A CA 1
ATOM 3111 C C . ILE A 1 411 ? -20.935 8.293 17.000 1.00 98.44 411 ILE A C 1
ATOM 3113 O O . ILE A 1 411 ? -20.216 8.566 17.962 1.00 98.44 411 ILE A O 1
ATOM 3117 N N . CYS A 1 412 ? -20.627 7.309 16.161 1.00 97.81 412 CYS A N 1
ATOM 3118 C CA . CYS A 1 412 ? -19.401 6.524 16.245 1.00 97.81 412 CYS A CA 1
ATOM 3119 C C . CYS A 1 412 ? -18.749 6.422 14.867 1.00 97.81 412 CYS A C 1
ATOM 3121 O O . CYS A 1 412 ? -19.316 5.835 13.944 1.00 97.81 412 CYS A O 1
ATOM 3123 N N . ASN A 1 413 ? -17.550 6.978 14.737 1.00 97.31 413 ASN A N 1
ATOM 3124 C CA . ASN A 1 413 ? -16.795 6.934 13.496 1.00 97.31 413 ASN A CA 1
ATOM 3125 C C . ASN A 1 413 ? -15.909 5.690 13.431 1.00 97.31 413 ASN A C 1
ATOM 3127 O O . ASN A 1 413 ? -15.225 5.321 14.383 1.00 97.31 413 ASN A O 1
ATOM 3131 N N . ALA A 1 414 ? -15.894 5.073 12.255 1.00 95.19 414 ALA A N 1
ATOM 3132 C CA . ALA A 1 414 ? -15.006 3.990 11.855 1.00 95.19 414 ALA A CA 1
ATOM 3133 C C . ALA A 1 414 ? -14.470 4.264 10.438 1.00 95.19 414 ALA A C 1
ATOM 3135 O O . ALA A 1 414 ? -14.521 3.409 9.549 1.00 95.19 414 ALA A O 1
ATOM 3136 N N . LEU A 1 415 ? -14.002 5.498 10.247 1.00 91.00 415 LEU A N 1
ATOM 3137 C CA . LEU A 1 415 ? -13.603 6.086 8.972 1.00 91.00 415 LEU A CA 1
ATOM 3138 C C . LEU A 1 415 ? -12.114 5.865 8.675 1.00 91.00 415 LEU A C 1
ATOM 3140 O O . LEU A 1 415 ? -11.313 5.580 9.564 1.00 91.00 415 LEU A O 1
ATOM 3144 N N . ASP A 1 416 ? -11.719 6.032 7.418 1.00 85.06 416 ASP A N 1
ATOM 3145 C CA . ASP A 1 416 ? -10.335 5.879 6.952 1.00 85.06 416 ASP A CA 1
ATOM 3146 C C . ASP A 1 416 ? -9.734 7.163 6.360 1.00 85.06 416 ASP A C 1
ATOM 3148 O O . ASP A 1 416 ? -8.534 7.212 6.102 1.00 85.06 416 ASP A O 1
ATOM 3152 N N . ASN A 1 417 ? -10.526 8.227 6.221 1.00 81.75 417 ASN A N 1
ATOM 3153 C CA . ASN A 1 417 ? -10.104 9.494 5.631 1.00 81.75 417 ASN A CA 1
ATOM 3154 C C . ASN A 1 417 ? -10.488 10.694 6.511 1.00 81.75 417 ASN A C 1
ATOM 3156 O O . ASN A 1 417 ? -11.468 10.656 7.253 1.00 81.75 417 ASN A O 1
ATOM 3160 N N . MET A 1 418 ? -9.679 11.755 6.451 1.00 83.81 418 MET A N 1
ATOM 3161 C CA . MET A 1 418 ? -9.856 12.957 7.278 1.00 83.81 418 MET A CA 1
ATOM 3162 C C . MET A 1 418 ? -11.064 13.800 6.863 1.00 83.81 418 MET A C 1
ATOM 3164 O O . MET A 1 418 ? -11.712 14.389 7.721 1.00 83.81 418 MET A O 1
ATOM 3168 N N . GLU A 1 419 ? -11.394 13.836 5.571 1.00 87.69 419 GLU A N 1
ATOM 3169 C CA . GLU A 1 419 ? -12.511 14.634 5.050 1.00 87.69 419 GLU A CA 1
ATOM 3170 C C . GLU A 1 419 ? -13.847 14.201 5.667 1.00 87.69 419 GLU A C 1
ATOM 3172 O O . GLU A 1 419 ? -14.573 15.030 6.215 1.00 87.69 419 GLU A O 1
ATOM 3177 N N . ALA A 1 420 ? -14.137 12.897 5.660 1.00 90.69 420 ALA A N 1
ATOM 3178 C CA . ALA A 1 420 ? -15.347 12.360 6.271 1.00 90.69 420 ALA A CA 1
ATOM 3179 C C . ALA A 1 420 ? -15.355 12.551 7.796 1.00 90.69 420 ALA A C 1
ATOM 3181 O O . ALA A 1 420 ? -16.403 12.864 8.359 1.00 90.69 420 ALA A O 1
ATOM 3182 N N . ARG A 1 421 ? -14.200 12.409 8.470 1.00 93.38 421 ARG A N 1
ATOM 3183 C CA . ARG A 1 421 ? -14.093 12.647 9.922 1.00 93.38 421 ARG A CA 1
ATOM 3184 C C . ARG A 1 421 ? -14.486 14.073 10.273 1.00 93.38 421 ARG A C 1
ATOM 3186 O O . ARG A 1 421 ? -15.333 14.276 11.134 1.00 93.38 421 ARG A O 1
ATOM 3193 N N . PHE A 1 422 ? -13.907 15.038 9.567 1.00 93.50 422 PHE A N 1
ATOM 3194 C CA . PHE A 1 422 ? -14.193 16.452 9.757 1.00 93.50 422 PHE A CA 1
ATOM 3195 C C . PHE A 1 422 ? -15.641 16.809 9.434 1.00 93.50 422 PHE A C 1
ATOM 3197 O O . PHE A 1 422 ? -16.261 17.542 10.194 1.00 93.50 422 PHE A O 1
ATOM 3204 N N . TYR A 1 423 ? -16.206 16.256 8.358 1.00 95.75 423 TYR A N 1
ATOM 3205 C CA . TYR A 1 423 ? -17.618 16.468 8.052 1.00 95.75 423 TYR A CA 1
ATOM 3206 C C . TYR A 1 423 ? -18.524 15.967 9.185 1.00 95.75 423 TYR A C 1
ATOM 3208 O O . TYR A 1 423 ? -19.420 16.687 9.618 1.00 95.75 423 TYR A O 1
ATOM 3216 N N . VAL A 1 424 ? -18.291 14.749 9.689 1.00 97.06 424 VAL A N 1
ATOM 3217 C CA . VAL A 1 424 ? -19.099 14.193 10.784 1.00 97.06 424 VAL A CA 1
ATOM 3218 C C . VAL A 1 424 ? -18.898 14.975 12.083 1.00 97.06 424 VAL A C 1
ATOM 3220 O O . VAL A 1 424 ? -19.877 15.214 12.781 1.00 97.06 424 VAL A O 1
ATOM 3223 N N . ASP A 1 425 ? -17.676 15.406 12.400 1.00 96.31 425 ASP A N 1
ATOM 3224 C CA . ASP A 1 425 ? -17.394 16.277 13.550 1.00 96.31 425 ASP A CA 1
ATOM 3225 C C . ASP A 1 425 ? -18.190 17.589 13.465 1.00 96.31 425 ASP A C 1
ATOM 3227 O O . ASP A 1 425 ? -18.900 17.937 14.408 1.00 96.31 425 ASP A O 1
ATOM 3231 N N . ASP A 1 426 ? -18.193 18.249 12.301 1.00 95.44 426 ASP A N 1
ATOM 3232 C CA . ASP A 1 426 ? -18.962 19.477 12.075 1.00 95.44 426 ASP A CA 1
ATOM 3233 C C . ASP A 1 426 ? -20.481 19.241 12.274 1.00 95.44 426 ASP A C 1
ATOM 3235 O O . ASP A 1 426 ? -21.161 20.062 12.899 1.00 95.44 426 ASP A O 1
ATOM 3239 N N . GLN A 1 427 ? -21.027 18.102 11.818 1.00 97.00 427 GLN A N 1
ATOM 3240 C CA . GLN A 1 427 ? -22.433 17.744 12.077 1.00 97.00 427 GLN A CA 1
ATOM 3241 C C . GLN A 1 427 ? -22.686 17.456 13.567 1.00 97.00 427 GLN A C 1
ATOM 3243 O O . GLN A 1 427 ? -23.686 17.908 14.126 1.00 97.00 427 GLN A O 1
ATOM 3248 N N . CYS A 1 428 ? -21.781 16.750 14.248 1.00 97.06 428 CYS A N 1
ATOM 3249 C CA . CYS A 1 428 ? -21.891 16.486 15.684 1.00 97.06 428 CYS A CA 1
ATOM 3250 C C . CYS A 1 428 ? -21.906 17.781 16.499 1.00 97.06 428 CYS A C 1
ATOM 3252 O O . CYS A 1 428 ? -22.701 17.902 17.429 1.00 97.06 428 CYS A O 1
ATOM 3254 N N . VAL A 1 429 ? -21.089 18.767 16.124 1.00 95.06 429 VAL A N 1
ATOM 3255 C CA . VAL A 1 429 ? -21.111 20.103 16.730 1.00 95.06 429 VAL A CA 1
ATOM 3256 C C . VAL A 1 429 ? -22.439 20.803 16.441 1.00 95.06 429 VAL A C 1
ATOM 3258 O O . VAL A 1 429 ? -23.073 21.300 17.370 1.00 95.06 429 VAL A O 1
ATOM 3261 N N . LYS A 1 430 ? -22.899 20.798 15.181 1.00 95.50 430 LYS A N 1
ATOM 3262 C CA . LYS A 1 430 ? -24.155 21.442 14.756 1.00 95.50 430 LYS A CA 1
ATOM 3263 C C . LYS A 1 430 ? -25.383 20.914 15.507 1.00 95.50 430 LYS A C 1
ATOM 3265 O O . LYS A 1 430 ? -26.250 21.704 15.868 1.00 95.50 430 LYS A O 1
ATOM 3270 N N . TYR A 1 431 ? -25.465 19.603 15.732 1.00 97.12 431 TYR A N 1
ATOM 3271 C CA . TYR A 1 431 ? -26.616 18.955 16.380 1.00 97.12 431 TYR A CA 1
ATOM 3272 C C . TYR A 1 431 ? -26.361 18.539 17.832 1.00 97.12 431 TYR A C 1
ATOM 3274 O O . TYR A 1 431 ? -27.159 17.790 18.401 1.00 97.12 431 TYR A O 1
ATOM 3282 N N . GLU A 1 432 ? -25.256 18.998 18.424 1.00 96.81 432 GLU A N 1
ATOM 3283 C CA . GLU A 1 432 ? -24.887 18.746 19.821 1.00 96.81 432 GLU A CA 1
ATOM 3284 C C . GLU A 1 432 ? -24.845 17.247 20.170 1.00 96.81 432 GLU A C 1
ATOM 3286 O O . GLU A 1 432 ? -25.347 16.798 21.206 1.00 96.81 432 GLU A O 1
ATOM 3291 N N . LYS A 1 433 ? -24.257 16.439 19.284 1.00 97.31 433 LYS A N 1
ATOM 3292 C CA . LYS A 1 433 ? -24.142 14.987 19.451 1.00 97.31 433 LYS A CA 1
ATOM 3293 C C . LYS A 1 433 ? -22.768 14.592 19.958 1.00 97.31 433 LYS A C 1
ATOM 3295 O O . LYS A 1 433 ? -21.749 15.150 19.566 1.00 97.31 433 LYS A O 1
ATOM 3300 N N . SER A 1 434 ? -22.756 13.600 20.848 1.00 97.25 434 SER A N 1
ATOM 3301 C CA . SER A 1 434 ? -21.506 12.962 21.256 1.00 97.25 434 SER A CA 1
ATOM 3302 C C . SER A 1 434 ? -20.907 12.188 20.087 1.00 97.25 434 SER A C 1
ATOM 3304 O O . SER A 1 434 ? -21.639 11.518 19.356 1.00 97.25 434 SER A O 1
ATOM 3306 N N . LEU A 1 435 ? -19.590 12.277 19.926 1.00 97.69 435 LEU A N 1
ATOM 3307 C CA . LEU A 1 435 ? -18.848 11.587 18.879 1.00 97.69 435 LEU A CA 1
ATOM 3308 C C . LEU A 1 435 ? -17.744 10.730 19.497 1.00 97.69 435 LEU A C 1
ATOM 3310 O O . LEU A 1 435 ? -16.932 11.198 20.291 1.00 97.69 435 LEU A O 1
ATOM 3314 N N . LEU A 1 436 ? -17.727 9.456 19.119 1.00 96.62 436 LEU A N 1
ATOM 3315 C CA . LEU A 1 436 ? -16.635 8.532 19.398 1.00 96.62 436 LEU A CA 1
ATOM 3316 C C . LEU A 1 436 ? -15.766 8.417 18.144 1.00 96.62 436 LEU A C 1
ATOM 3318 O O . LEU A 1 436 ? -16.159 7.738 17.191 1.00 96.62 436 LEU A O 1
ATOM 3322 N N . GLU A 1 437 ? -14.610 9.079 18.145 1.00 94.62 437 GLU A N 1
ATOM 3323 C CA . GLU A 1 437 ? -13.638 9.041 17.049 1.00 94.62 437 GLU A CA 1
ATOM 3324 C C . GLU A 1 437 ? -12.458 8.120 17.381 1.00 94.62 437 GLU A C 1
ATOM 3326 O O . GLU A 1 437 ? -12.049 7.979 18.538 1.00 94.62 437 GLU A O 1
ATOM 3331 N N . SER A 1 438 ? -11.918 7.455 16.357 1.00 91.19 438 SER A N 1
ATOM 3332 C CA . SER A 1 438 ? -10.758 6.581 16.502 1.00 91.19 438 SER A CA 1
ATOM 3333 C C . SER A 1 438 ? -10.033 6.360 15.175 1.00 91.19 438 SER A C 1
ATOM 3335 O O . SER A 1 438 ? -10.623 6.328 14.091 1.00 91.19 438 SER A O 1
ATOM 3337 N N . GLY A 1 439 ? -8.726 6.149 15.268 1.00 86.94 439 GLY A N 1
ATOM 3338 C CA . GLY A 1 439 ? -7.861 5.890 14.124 1.00 86.94 439 GLY A CA 1
ATOM 3339 C C . GLY A 1 439 ? -6.877 4.766 14.405 1.00 86.94 439 GLY A C 1
ATOM 3340 O O . GLY A 1 439 ? -6.544 4.468 15.552 1.00 86.94 439 GLY A O 1
ATOM 3341 N N . THR A 1 440 ? -6.409 4.123 13.337 1.00 84.56 440 THR A N 1
ATOM 3342 C CA . THR A 1 440 ? -5.339 3.121 13.403 1.00 84.56 440 THR A CA 1
ATOM 3343 C C . THR A 1 440 ? -4.377 3.304 12.244 1.00 84.56 440 THR A C 1
ATOM 3345 O O . THR A 1 440 ? -4.819 3.456 11.104 1.00 84.56 440 THR A O 1
ATOM 3348 N N . MET A 1 441 ? -3.079 3.200 12.515 1.00 78.81 441 MET A N 1
ATOM 3349 C CA . MET A 1 441 ? -2.022 3.205 11.508 1.00 78.81 441 MET A CA 1
ATOM 3350 C C . MET A 1 441 ? -0.973 2.153 11.878 1.00 78.81 441 MET A C 1
ATOM 3352 O O . MET A 1 441 ? -0.167 2.331 12.790 1.00 78.81 441 MET A O 1
ATOM 3356 N N . GLY A 1 442 ? -1.006 1.006 11.193 1.00 83.44 442 GLY A N 1
ATOM 3357 C CA . GLY A 1 442 ? -0.173 -0.139 11.565 1.00 83.44 442 GLY A CA 1
ATOM 3358 C C . GLY A 1 442 ? -0.457 -0.590 13.011 1.00 83.44 442 GLY A C 1
ATOM 3359 O O . GLY A 1 442 ? -1.611 -0.882 13.316 1.00 83.44 442 GLY A O 1
ATOM 3360 N N . PRO A 1 443 ? 0.555 -0.681 13.900 1.00 82.81 443 PRO A N 1
ATOM 3361 C CA . PRO A 1 443 ? 0.356 -1.016 15.312 1.00 82.81 443 PRO A CA 1
ATOM 3362 C C . PRO A 1 443 ? -0.081 0.177 16.184 1.00 82.81 443 PRO A C 1
ATOM 3364 O O . PRO A 1 443 ? -0.360 -0.026 17.364 1.00 82.81 443 PRO A O 1
ATOM 3367 N N . ALA A 1 444 ? -0.094 1.403 15.649 1.00 81.25 444 ALA A N 1
ATOM 3368 C CA . ALA A 1 444 ? -0.531 2.589 16.377 1.00 81.25 444 ALA A CA 1
ATOM 3369 C C . ALA A 1 444 ? -2.050 2.772 16.273 1.00 81.25 444 ALA A C 1
ATOM 3371 O O . ALA A 1 444 ? -2.670 2.406 15.270 1.00 81.25 444 ALA A O 1
ATOM 3372 N N . GLY A 1 445 ? -2.640 3.389 17.292 1.00 84.62 445 GLY A N 1
ATOM 3373 C CA . GLY A 1 445 ? -4.032 3.814 17.271 1.00 84.62 445 GLY A CA 1
ATOM 3374 C C . GLY A 1 445 ? -4.306 4.913 18.289 1.00 84.62 445 GLY A C 1
ATOM 3375 O O . GLY A 1 445 ? -3.555 5.075 19.251 1.00 84.62 445 GLY A O 1
ATOM 3376 N N . ASN A 1 446 ? -5.379 5.659 18.056 1.00 86.94 446 ASN A N 1
ATOM 3377 C CA . ASN A 1 446 ? -5.846 6.765 18.889 1.00 86.94 446 ASN A CA 1
ATOM 3378 C C . ASN A 1 446 ? -7.361 6.663 19.112 1.00 86.94 446 ASN A C 1
ATOM 3380 O O . ASN A 1 446 ? -8.078 6.047 18.317 1.00 86.94 446 ASN A O 1
ATOM 3384 N N . VAL A 1 447 ? -7.836 7.267 20.201 1.00 90.50 447 VAL A N 1
ATOM 3385 C CA . VAL A 1 447 ? -9.256 7.367 20.556 1.00 90.50 447 VAL A CA 1
ATOM 3386 C C . VAL A 1 447 ? -9.509 8.778 21.066 1.00 90.50 447 VAL A C 1
ATOM 3388 O O . VAL A 1 447 ? -8.858 9.200 22.018 1.00 90.50 447 VAL A O 1
ATOM 3391 N N . ASP A 1 448 ? -10.475 9.465 20.465 1.00 90.56 448 ASP A N 1
ATOM 3392 C CA . ASP A 1 448 ? -10.792 10.865 20.746 1.00 90.56 448 ASP A CA 1
ATOM 3393 C C . ASP A 1 448 ? -12.304 11.008 20.997 1.00 90.56 448 ASP A C 1
ATOM 3395 O O . ASP A 1 448 ? -13.098 11.116 20.058 1.00 90.56 448 ASP A O 1
ATOM 3399 N N . PRO A 1 449 ? -12.758 10.947 22.262 1.00 92.88 449 PRO A N 1
ATOM 3400 C CA . PRO A 1 449 ? -14.156 11.185 22.588 1.00 92.88 449 PRO A CA 1
ATOM 3401 C C . PRO A 1 449 ? -14.464 12.689 22.567 1.00 92.88 449 PRO A C 1
ATOM 3403 O O . PRO A 1 449 ? -13.889 13.458 23.339 1.00 92.88 449 PRO A O 1
ATOM 3406 N N . VAL A 1 450 ? -15.429 13.097 21.743 1.00 94.50 450 VAL A N 1
ATOM 3407 C CA . VAL A 1 450 ? -15.945 14.470 21.687 1.00 94.50 450 VAL A CA 1
ATOM 3408 C C . VAL A 1 450 ? -17.297 14.525 22.394 1.00 94.50 450 VAL A C 1
ATOM 3410 O O . VAL A 1 450 ? -18.272 13.883 21.992 1.00 94.50 450 VAL A O 1
ATOM 3413 N N . ILE A 1 451 ? -17.357 15.287 23.485 1.00 95.25 451 ILE A N 1
ATOM 3414 C CA . ILE A 1 451 ? -18.543 15.446 24.324 1.00 95.25 451 ILE A CA 1
ATOM 3415 C C . ILE A 1 451 ? -19.025 16.901 24.236 1.00 95.25 451 ILE A C 1
ATOM 3417 O O . ILE A 1 451 ? -18.280 17.807 24.635 1.00 95.25 451 ILE A O 1
ATOM 3421 N N . PRO A 1 452 ? -20.278 17.135 23.794 1.00 94.38 452 PRO A N 1
ATOM 3422 C CA . PRO A 1 452 ? -20.859 18.467 23.691 1.00 94.38 452 PRO A CA 1
ATOM 3423 C C . PRO A 1 452 ? -20.684 19.275 24.977 1.00 94.38 452 PRO A C 1
ATOM 3425 O O . PRO A 1 452 ? -20.932 18.778 26.080 1.00 94.38 452 PRO A O 1
ATOM 3428 N N . PHE A 1 453 ? -20.245 20.526 24.822 1.00 94.38 453 PHE A N 1
ATOM 3429 C CA . PHE A 1 453 ? -20.036 21.489 25.910 1.00 94.38 453 PHE A CA 1
ATOM 3430 C C . PHE A 1 453 ? -19.015 21.072 26.985 1.00 94.38 453 PHE A C 1
ATOM 3432 O O . PHE A 1 453 ? -18.987 21.673 28.060 1.00 94.38 453 PHE A O 1
ATOM 3439 N N . LYS A 1 454 ? -18.182 20.052 26.730 1.00 94.00 454 LYS A N 1
ATOM 3440 C CA . LYS A 1 454 ? -17.168 19.576 27.687 1.00 94.00 454 LYS A CA 1
ATOM 3441 C C . LYS A 1 454 ? -15.771 19.443 27.100 1.00 94.00 454 LYS A C 1
ATOM 3443 O O . LYS A 1 454 ? -14.811 19.780 27.786 1.00 94.00 454 LYS A O 1
ATOM 3448 N N . THR A 1 455 ? -15.647 18.930 25.882 1.00 92.94 455 THR A N 1
ATOM 3449 C CA . THR A 1 455 ? -14.351 18.729 25.221 1.00 92.94 455 THR A CA 1
ATOM 3450 C C . THR A 1 455 ? -14.199 19.668 24.030 1.00 92.94 455 THR A C 1
ATOM 3452 O O . THR A 1 455 ? -15.162 20.295 23.589 1.00 92.94 455 THR A O 1
ATOM 3455 N N . VAL A 1 456 ? -12.981 19.749 23.500 1.00 90.88 456 VAL A N 1
ATOM 3456 C CA . VAL A 1 456 ? -12.730 20.327 22.174 1.00 90.88 456 VAL A CA 1
ATOM 3457 C C . VAL A 1 456 ? -13.284 19.411 21.076 1.00 90.88 456 VAL A C 1
ATOM 3459 O O . VAL A 1 456 ? -13.534 18.226 21.325 1.00 90.88 456 VAL A O 1
ATOM 3462 N N . THR A 1 457 ? -13.502 19.976 19.890 1.00 90.50 457 THR A N 1
ATOM 3463 C CA . THR A 1 457 ? -13.916 19.245 18.683 1.00 90.50 457 THR A CA 1
ATOM 3464 C C . THR A 1 457 ? -12.762 18.386 18.165 1.00 90.50 457 THR A C 1
ATOM 3466 O O . THR A 1 457 ? -11.600 18.621 18.523 1.00 90.50 457 THR A O 1
ATOM 3469 N N . TYR A 1 458 ? -13.049 17.398 17.314 1.00 86.56 458 TYR A N 1
ATOM 3470 C CA . TYR A 1 458 ? -11.977 16.617 16.697 1.00 86.56 458 TYR A CA 1
ATOM 3471 C C . TYR A 1 458 ? -11.110 17.495 15.784 1.00 86.56 458 TYR A C 1
ATOM 3473 O O . TYR A 1 458 ? -9.885 17.375 15.795 1.00 86.56 458 TYR A O 1
ATOM 3481 N N . ARG A 1 459 ? -11.726 18.428 15.049 1.00 84.31 459 ARG A N 1
ATOM 3482 C CA . ARG A 1 459 ? -11.030 19.389 14.184 1.00 84.31 459 ARG A CA 1
ATOM 3483 C C . ARG A 1 459 ? -10.052 20.290 14.945 1.00 84.31 459 ARG A C 1
ATOM 3485 O O . ARG A 1 459 ? -8.959 20.536 14.444 1.00 84.31 459 ARG A O 1
ATOM 3492 N N . ASP A 1 460 ? -10.425 20.768 16.130 1.00 81.06 460 ASP A N 1
ATOM 3493 C CA . ASP A 1 460 ? -9.608 21.716 16.902 1.00 81.06 460 ASP A CA 1
ATOM 3494 C C . ASP A 1 460 ? -8.603 21.028 17.843 1.00 81.06 460 ASP A C 1
ATOM 3496 O O . ASP A 1 460 ? -7.607 21.636 18.238 1.00 81.06 460 ASP A O 1
ATOM 3500 N N . GLY A 1 461 ? -8.882 19.784 18.249 1.00 66.69 461 GLY A N 1
ATOM 3501 C CA . GLY A 1 461 ? -8.117 19.058 19.268 1.00 66.69 461 GLY A CA 1
ATOM 3502 C C . GLY A 1 461 ? -7.347 17.831 18.783 1.00 66.69 461 GLY A C 1
ATOM 3503 O O . GLY A 1 461 ? -6.480 17.343 19.510 1.00 66.69 461 GLY A O 1
ATOM 3504 N N . GLY A 1 462 ? -7.653 17.312 17.595 1.00 57.81 462 GLY A N 1
ATOM 3505 C CA . GLY A 1 462 ? -7.038 16.097 17.080 1.00 57.81 462 GLY A CA 1
ATOM 3506 C C . GLY A 1 462 ? -5.561 16.302 16.747 1.00 57.81 462 GLY A C 1
ATOM 3507 O O . GLY A 1 462 ? -5.195 17.245 16.049 1.00 57.81 462 GLY A O 1
ATOM 3508 N N . GLN A 1 463 ? -4.706 15.362 17.164 1.00 53.25 463 GLN A N 1
ATOM 3509 C CA . GLN A 1 463 ? -3.380 15.168 16.559 1.00 53.25 463 GLN A CA 1
ATOM 3510 C C . GLN A 1 463 ? -3.542 14.550 15.165 1.00 53.25 463 GLN A C 1
ATOM 3512 O O . GLN A 1 463 ? -3.027 13.471 14.879 1.00 53.25 463 GLN A O 1
ATOM 3517 N N . ALA A 1 464 ? -4.325 15.196 14.303 1.00 48.78 464 ALA A N 1
ATOM 3518 C CA . ALA A 1 464 ? -4.310 14.870 12.899 1.00 48.78 464 ALA A CA 1
ATOM 3519 C C . ALA A 1 464 ? -2.901 15.202 12.413 1.00 48.78 464 ALA A C 1
ATOM 3521 O O . ALA A 1 464 ? -2.531 16.374 12.330 1.00 48.78 464 ALA A O 1
ATOM 3522 N N . ASP A 1 465 ? -2.102 14.170 12.142 1.00 44.81 465 ASP A N 1
ATOM 3523 C CA . ASP A 1 465 ? -0.954 14.313 11.262 1.00 44.81 465 ASP A CA 1
ATOM 3524 C C . ASP A 1 465 ? -1.537 14.808 9.936 1.00 44.81 465 ASP A C 1
ATOM 3526 O O . ASP A 1 465 ? -1.986 14.037 9.083 1.00 44.81 465 ASP A O 1
ATOM 3530 N N . GLU A 1 466 ? -1.577 16.128 9.765 1.00 46.31 466 GLU A N 1
ATOM 3531 C CA . GLU A 1 466 ? -1.495 16.733 8.453 1.00 46.31 466 GLU A CA 1
ATOM 3532 C C . GLU A 1 466 ? -0.129 16.309 7.930 1.00 46.31 466 GLU A C 1
ATOM 3534 O O . GLU A 1 466 ? 0.860 17.031 8.054 1.00 46.31 466 GLU A O 1
ATOM 3539 N N . GLY A 1 467 ? -0.054 15.077 7.420 1.00 43.62 467 GLY A N 1
ATOM 3540 C CA . GLY A 1 467 ? 1.057 14.614 6.621 1.00 43.62 467 GLY A CA 1
ATOM 3541 C C . GLY A 1 467 ? 1.157 15.610 5.487 1.00 43.62 467 GLY A C 1
ATOM 3542 O O . GLY A 1 467 ? 0.388 15.539 4.529 1.00 43.62 467 GLY A O 1
ATOM 3543 N N . GLY A 1 468 ? 2.015 16.615 5.672 1.00 45.75 468 GLY A N 1
ATOM 3544 C CA . GLY A 1 468 ? 2.205 17.683 4.718 1.00 45.75 468 GLY A CA 1
ATOM 3545 C C . GLY A 1 468 ? 2.537 17.004 3.409 1.00 45.75 468 GLY A C 1
ATOM 3546 O O . GLY A 1 468 ? 3.573 16.347 3.307 1.00 45.75 468 GLY A O 1
ATOM 3547 N N . GLY A 1 469 ? 1.606 17.073 2.453 1.00 55.31 469 GLY A N 1
ATOM 3548 C CA . GLY A 1 469 ? 1.778 16.426 1.163 1.00 55.31 469 GLY A CA 1
ATOM 3549 C C . GLY A 1 469 ? 3.135 16.811 0.585 1.00 55.31 469 GLY A C 1
ATOM 3550 O O . GLY A 1 469 ? 3.613 17.930 0.800 1.00 55.31 469 GLY A O 1
ATOM 3551 N N . ILE A 1 470 ? 3.776 15.879 -0.119 1.00 61.72 470 ILE A N 1
ATOM 3552 C CA . ILE A 1 470 ? 5.102 16.120 -0.687 1.00 61.72 470 ILE A CA 1
ATOM 3553 C C . ILE A 1 470 ? 5.021 17.406 -1.528 1.00 61.72 470 ILE A C 1
ATOM 3555 O O . ILE A 1 470 ? 4.171 17.486 -2.421 1.00 61.72 470 ILE A O 1
ATOM 3559 N N . PRO A 1 471 ? 5.859 18.428 -1.261 1.00 65.69 471 PRO A N 1
ATOM 3560 C CA . PRO A 1 471 ? 5.780 19.686 -1.986 1.00 65.69 471 PRO A CA 1
ATOM 3561 C C . PRO A 1 471 ? 5.835 19.448 -3.496 1.00 65.69 471 PRO A C 1
ATOM 3563 O O . PRO A 1 471 ? 6.690 18.705 -3.980 1.00 65.69 471 PRO A O 1
ATOM 3566 N N . MET A 1 472 ? 4.963 20.108 -4.263 1.00 54.81 472 MET A N 1
ATOM 3567 C CA . MET A 1 472 ? 4.874 19.893 -5.717 1.00 54.81 472 MET A CA 1
ATOM 3568 C C . MET A 1 472 ? 6.208 20.128 -6.441 1.00 54.81 472 MET A C 1
ATOM 3570 O O . MET A 1 472 ? 6.501 19.455 -7.427 1.00 54.81 472 MET A O 1
ATOM 3574 N N . CYS A 1 473 ? 7.046 21.041 -5.939 1.00 52.50 473 CYS A N 1
ATOM 3575 C CA . CYS A 1 473 ? 8.398 21.266 -6.456 1.00 52.50 473 CYS A CA 1
ATOM 3576 C C . CYS A 1 473 ? 9.313 20.044 -6.263 1.00 52.50 473 CYS A C 1
ATOM 3578 O O . CYS A 1 473 ? 10.119 19.741 -7.140 1.00 52.50 473 CYS A O 1
ATOM 3580 N N . THR A 1 474 ? 9.166 19.332 -5.144 1.00 67.19 474 THR A N 1
ATOM 3581 C CA . THR A 1 474 ? 9.892 18.094 -4.840 1.00 67.19 474 THR A CA 1
ATOM 3582 C C . THR A 1 474 ? 9.417 16.957 -5.739 1.00 67.19 474 THR A C 1
ATOM 3584 O O . THR A 1 474 ? 10.250 16.290 -6.341 1.00 67.19 474 THR A O 1
ATOM 3587 N N . LEU A 1 475 ? 8.098 16.780 -5.902 1.00 71.25 475 LEU A N 1
ATOM 3588 C CA . LEU A 1 475 ? 7.534 15.748 -6.785 1.00 71.25 475 LEU A CA 1
ATOM 3589 C C . LEU A 1 475 ? 7.909 15.952 -8.256 1.00 71.25 475 LEU A C 1
ATOM 3591 O O . LEU A 1 475 ? 8.182 14.984 -8.957 1.00 71.25 475 LEU A O 1
ATOM 3595 N N . ARG A 1 476 ? 7.903 17.201 -8.740 1.00 63.12 476 ARG A N 1
ATOM 3596 C CA . ARG A 1 476 ? 8.117 17.489 -10.167 1.00 63.12 476 ARG A CA 1
ATOM 3597 C C . ARG A 1 476 ? 9.579 17.532 -10.581 1.00 63.12 476 ARG A C 1
ATOM 3599 O O . ARG A 1 476 ? 9.885 17.093 -11.680 1.00 63.12 476 ARG A O 1
ATOM 3606 N N . ASN A 1 477 ? 10.453 18.084 -9.741 1.00 65.19 477 ASN A N 1
ATOM 3607 C CA . ASN A 1 477 ? 11.807 18.437 -10.175 1.00 65.19 477 ASN A CA 1
ATOM 3608 C C . ASN A 1 477 ? 12.908 17.738 -9.372 1.00 65.19 477 ASN A C 1
ATOM 3610 O O . ASN A 1 477 ? 13.991 17.521 -9.906 1.00 65.19 477 ASN A O 1
ATOM 3614 N N . PHE A 1 478 ? 12.661 17.399 -8.102 1.00 71.62 478 PHE A N 1
ATOM 3615 C CA . PHE A 1 478 ? 13.710 16.918 -7.193 1.00 71.62 478 PHE A CA 1
ATOM 3616 C C . PHE A 1 478 ? 13.275 15.704 -6.344 1.00 71.62 478 PHE A C 1
ATOM 3618 O O . PHE A 1 478 ? 13.385 15.745 -5.108 1.00 71.62 478 PHE A O 1
ATOM 3625 N N . PRO A 1 479 ? 12.776 14.612 -6.960 1.00 74.88 479 PRO A N 1
ATOM 3626 C CA . PRO A 1 479 ? 12.483 13.391 -6.226 1.00 74.88 479 PRO A CA 1
ATOM 3627 C C . PRO A 1 479 ? 13.795 12.760 -5.743 1.00 74.88 479 PRO A C 1
ATOM 3629 O O . PRO A 1 479 ? 14.742 12.588 -6.505 1.00 74.88 479 PRO A O 1
ATOM 3632 N N . HIS A 1 480 ? 13.858 12.430 -4.458 1.00 71.69 480 HIS A N 1
ATOM 3633 C CA . HIS A 1 480 ? 15.045 11.859 -3.813 1.00 71.69 480 HIS A CA 1
ATOM 3634 C C . HIS A 1 480 ? 14.707 10.663 -2.914 1.00 71.69 480 HIS A C 1
ATOM 3636 O O . HIS A 1 480 ? 15.608 10.015 -2.392 1.00 71.69 480 HIS A O 1
ATOM 3642 N N . LEU A 1 481 ? 13.416 10.347 -2.770 1.00 72.12 481 LEU A N 1
ATOM 3643 C CA . LEU A 1 481 ? 12.909 9.157 -2.100 1.00 72.12 481 LEU A CA 1
ATOM 3644 C C . LEU A 1 481 ? 12.048 8.355 -3.085 1.00 72.12 481 LEU A C 1
ATOM 3646 O O . LEU A 1 481 ? 11.369 8.967 -3.917 1.00 72.12 481 LEU A O 1
ATOM 3650 N N . PRO A 1 482 ? 12.018 7.013 -2.982 1.00 77.00 482 PRO A N 1
ATOM 3651 C CA . PRO A 1 482 ? 11.125 6.180 -3.786 1.00 77.00 482 PRO A CA 1
ATOM 3652 C C . PRO A 1 482 ? 9.658 6.628 -3.723 1.00 77.00 482 PRO A C 1
ATOM 3654 O O . PRO A 1 482 ? 8.989 6.659 -4.753 1.00 77.00 482 PRO A O 1
ATOM 3657 N N . ASP A 1 483 ? 9.189 7.070 -2.554 1.00 73.88 483 ASP A N 1
ATOM 3658 C CA . ASP A 1 483 ? 7.816 7.549 -2.351 1.00 73.88 483 ASP A CA 1
ATOM 3659 C C . ASP A 1 483 ? 7.480 8.770 -3.220 1.00 73.88 483 ASP A C 1
ATOM 3661 O O . ASP A 1 483 ? 6.367 8.883 -3.731 1.00 73.88 483 ASP A O 1
ATOM 3665 N N . HIS A 1 484 ? 8.453 9.652 -3.482 1.00 80.50 484 HIS A N 1
ATOM 3666 C CA . HIS A 1 484 ? 8.257 10.805 -4.367 1.00 80.50 484 HIS A CA 1
ATOM 3667 C C . HIS A 1 484 ? 8.023 10.354 -5.811 1.00 80.50 484 HIS A C 1
ATOM 3669 O O . HIS A 1 484 ? 7.166 10.899 -6.503 1.00 80.50 484 HIS A O 1
ATOM 3675 N N . CYS A 1 485 ? 8.758 9.332 -6.256 1.00 79.06 485 CYS A N 1
ATOM 3676 C CA . CYS A 1 485 ? 8.576 8.741 -7.577 1.00 79.06 485 CYS A CA 1
ATOM 3677 C C . CYS A 1 485 ? 7.228 8.014 -7.686 1.00 79.06 485 CYS A C 1
ATOM 3679 O O . CYS A 1 485 ? 6.595 8.075 -8.737 1.00 79.06 485 CYS A O 1
ATOM 3681 N N . ILE A 1 486 ? 6.780 7.350 -6.614 1.00 81.62 486 ILE A N 1
ATOM 3682 C CA . ILE A 1 486 ? 5.483 6.662 -6.563 1.00 81.62 486 ILE A CA 1
ATOM 3683 C C . ILE A 1 486 ? 4.334 7.671 -6.652 1.00 81.62 486 ILE A C 1
ATOM 3685 O O . ILE A 1 486 ? 3.452 7.500 -7.493 1.00 81.62 486 ILE A O 1
ATOM 3689 N N . GLU A 1 487 ? 4.353 8.741 -5.853 1.00 78.62 487 GLU A N 1
ATOM 3690 C CA . GLU A 1 487 ? 3.317 9.781 -5.914 1.00 78.62 487 GLU A CA 1
ATOM 3691 C C . GLU A 1 487 ? 3.333 10.532 -7.250 1.00 78.62 487 GLU A C 1
ATOM 3693 O O . GLU A 1 487 ? 2.276 10.786 -7.827 1.00 78.62 487 GLU A O 1
ATOM 3698 N N . TRP A 1 488 ? 4.514 10.808 -7.814 1.00 81.19 488 TRP A N 1
ATOM 3699 C CA . TRP A 1 488 ? 4.611 11.358 -9.166 1.00 81.19 488 TRP A CA 1
ATOM 3700 C C . TRP A 1 488 ? 4.015 10.404 -10.214 1.00 81.19 488 TRP A C 1
ATOM 3702 O O . TRP A 1 488 ? 3.234 10.835 -11.061 1.00 81.19 488 TRP A O 1
ATOM 3712 N N . ALA A 1 489 ? 4.315 9.102 -10.143 1.00 80.75 489 ALA A N 1
ATOM 3713 C CA . ALA A 1 489 ? 3.790 8.110 -11.082 1.00 80.75 489 ALA A CA 1
ATOM 3714 C C . ALA A 1 489 ? 2.267 7.952 -10.957 1.00 80.75 489 ALA A C 1
ATOM 3716 O O . ALA A 1 489 ? 1.570 7.831 -11.967 1.00 80.75 489 ALA A O 1
ATOM 3717 N N . ARG A 1 490 ? 1.738 8.006 -9.729 1.00 84.94 490 ARG A N 1
ATOM 3718 C CA . ARG A 1 490 ? 0.299 8.037 -9.454 1.00 84.94 490 ARG A CA 1
ATOM 3719 C C . ARG A 1 490 ? -0.358 9.282 -10.058 1.00 84.94 490 ARG A C 1
ATOM 3721 O O . ARG A 1 490 ? -1.402 9.145 -10.692 1.00 84.94 490 ARG A O 1
ATOM 3728 N N . ASP A 1 491 ? 0.237 10.468 -9.911 1.00 76.50 491 ASP A N 1
ATOM 3729 C CA . ASP A 1 491 ? -0.285 11.703 -10.520 1.00 76.50 491 ASP A CA 1
ATOM 3730 C C . ASP A 1 491 ? -0.267 11.622 -12.056 1.00 76.50 491 ASP A C 1
ATOM 3732 O O . ASP A 1 491 ? -1.264 11.951 -12.701 1.00 76.50 491 ASP A O 1
ATOM 3736 N N . GLN A 1 492 ? 0.803 11.082 -12.659 1.00 76.44 492 GLN A N 1
ATOM 3737 C CA . GLN A 1 492 ? 0.841 10.820 -14.105 1.00 76.44 492 GLN A CA 1
ATOM 3738 C C . GLN A 1 492 ? -0.268 9.854 -14.537 1.00 76.44 492 GLN A C 1
ATOM 3740 O O . GLN A 1 492 ? -0.929 10.091 -15.549 1.00 76.44 492 GLN A O 1
ATOM 3745 N N . PHE A 1 493 ? -0.520 8.791 -13.769 1.00 79.81 493 PHE A N 1
ATOM 3746 C CA . PHE A 1 493 ? -1.605 7.856 -14.056 1.00 79.81 493 PHE A CA 1
ATOM 3747 C C . PHE A 1 493 ? -2.982 8.539 -14.004 1.00 79.81 493 PHE A C 1
ATOM 3749 O O . PHE A 1 493 ? -3.777 8.408 -14.939 1.00 79.81 493 PHE A O 1
ATOM 3756 N N . GLU A 1 494 ? -3.252 9.312 -12.948 1.00 75.81 494 GLU A N 1
ATOM 3757 C CA . GLU A 1 494 ? -4.511 10.042 -12.776 1.00 75.81 494 GLU A CA 1
ATOM 3758 C C . GLU A 1 494 ? -4.725 11.062 -13.905 1.00 75.81 494 GLU A C 1
ATOM 3760 O O . GLU A 1 494 ? -5.822 11.167 -14.455 1.00 75.81 494 GLU A O 1
ATOM 3765 N N . LEU A 1 495 ? -3.682 11.795 -14.302 1.00 66.56 495 LEU A N 1
ATOM 3766 C CA . LEU A 1 495 ? -3.745 12.760 -15.401 1.00 66.56 495 LEU A CA 1
ATOM 3767 C C . LEU A 1 495 ? -4.032 12.081 -16.747 1.00 66.56 495 LEU A C 1
ATOM 3769 O O . LEU A 1 495 ? -4.942 12.500 -17.468 1.00 66.56 495 LEU A O 1
ATOM 3773 N N . LEU A 1 496 ? -3.272 11.036 -17.077 1.00 66.31 496 LEU A N 1
ATOM 3774 C CA . LEU A 1 496 ? -3.263 10.439 -18.413 1.00 66.31 496 LEU A CA 1
ATOM 3775 C C . LEU A 1 496 ? -4.425 9.486 -18.666 1.00 66.31 496 LEU A C 1
ATOM 3777 O O . LEU A 1 496 ? -4.891 9.418 -19.803 1.00 66.31 496 LEU A O 1
ATOM 3781 N N . PHE A 1 497 ? -4.891 8.765 -17.645 1.00 74.25 497 PHE A N 1
ATOM 3782 C CA . PHE A 1 497 ? -5.863 7.681 -17.821 1.00 74.25 497 PHE A CA 1
ATOM 3783 C C . PHE A 1 497 ? -7.197 7.917 -17.112 1.00 74.25 497 PHE A C 1
ATOM 3785 O O . PHE A 1 497 ? -8.181 7.272 -17.466 1.00 74.25 497 PHE A O 1
ATOM 3792 N N . VAL A 1 498 ? -7.268 8.839 -16.146 1.00 76.56 498 VAL A N 1
ATOM 3793 C CA . VAL A 1 498 ? -8.500 9.085 -15.378 1.00 76.56 498 VAL A CA 1
ATOM 3794 C C . VAL A 1 498 ? -9.112 10.439 -15.726 1.00 76.56 498 VAL A C 1
ATOM 3796 O O . VAL A 1 498 ? -10.247 10.500 -16.203 1.00 76.56 498 VAL A O 1
ATOM 3799 N N . LYS A 1 499 ? -8.379 11.538 -15.522 1.00 69.50 499 LYS A N 1
ATOM 3800 C CA . LYS A 1 499 ? -8.857 12.906 -15.782 1.00 69.50 499 LYS A CA 1
ATOM 3801 C C . LYS A 1 499 ? -9.128 13.135 -17.263 1.00 69.50 499 LYS A C 1
ATOM 3803 O O . LYS A 1 499 ? -10.201 13.638 -17.593 1.00 69.50 499 LYS A O 1
ATOM 3808 N N . SER A 1 500 ? -8.208 12.729 -18.138 1.00 63.00 500 SER A N 1
ATOM 3809 C CA . SER A 1 500 ? -8.374 12.811 -19.597 1.00 63.00 500 SER A CA 1
ATOM 3810 C C . SER A 1 500 ? -9.663 12.115 -20.062 1.00 63.00 500 SER A C 1
ATOM 3812 O O . SER A 1 500 ? -10.468 12.701 -20.782 1.00 63.00 500 SER A O 1
ATOM 3814 N N . VAL A 1 501 ? -9.920 10.898 -19.573 1.00 72.69 501 VAL A N 1
ATOM 3815 C CA . VAL A 1 501 ? -11.096 10.093 -19.930 1.00 72.69 501 VAL A CA 1
ATOM 3816 C C . VAL A 1 501 ? -12.384 10.698 -19.378 1.00 72.69 501 VAL A C 1
ATOM 3818 O O . VAL A 1 501 ? -13.361 10.828 -20.114 1.00 72.69 501 VAL A O 1
ATOM 3821 N N . LYS A 1 502 ? -12.388 11.151 -18.119 1.00 72.38 502 LYS A N 1
ATOM 3822 C CA . LYS A 1 502 ? -13.537 11.861 -17.528 1.00 72.38 502 LYS A CA 1
ATOM 3823 C C . LYS A 1 502 ? -13.869 13.146 -18.291 1.00 72.38 502 LYS A C 1
ATOM 3825 O O . LYS A 1 502 ? -15.041 13.461 -18.467 1.00 72.38 502 LYS A O 1
ATOM 3830 N N . GLN A 1 503 ? -12.859 13.888 -18.743 1.00 65.44 503 GLN A N 1
ATOM 3831 C CA . GLN A 1 503 ? -13.056 15.096 -19.546 1.00 65.44 503 GLN A CA 1
ATOM 3832 C C . GLN A 1 503 ? -13.639 14.772 -20.925 1.00 65.44 503 GLN A C 1
ATOM 3834 O O . GLN A 1 503 ? -14.568 15.453 -21.347 1.00 65.44 503 GLN A O 1
ATOM 3839 N N . MET A 1 504 ? -13.165 13.710 -21.585 1.00 65.50 504 MET A N 1
ATOM 3840 C CA . MET A 1 504 ? -13.762 13.237 -22.839 1.00 65.50 504 MET A CA 1
ATOM 3841 C C . MET A 1 504 ? -15.225 12.818 -22.658 1.00 65.50 504 MET A C 1
ATOM 3843 O O . MET A 1 504 ? -16.050 13.139 -23.505 1.00 65.50 504 MET A O 1
ATOM 3847 N N . HIS A 1 505 ? -15.563 12.155 -21.548 1.00 73.56 505 HIS A N 1
ATOM 3848 C CA . HIS A 1 505 ? -16.946 11.777 -21.246 1.00 73.56 505 HIS A CA 1
ATOM 3849 C C . HIS A 1 505 ? -17.849 13.002 -21.057 1.00 73.56 505 HIS A C 1
ATOM 3851 O O . HIS A 1 505 ? -18.890 13.092 -21.694 1.00 73.56 505 HIS A O 1
ATOM 3857 N N . LYS A 1 506 ? -17.418 13.985 -20.253 1.00 72.00 506 LYS A N 1
ATOM 3858 C CA . LYS A 1 506 ? -18.167 15.240 -20.059 1.00 72.00 506 LYS A CA 1
ATOM 3859 C C . LYS A 1 506 ? -18.362 16.007 -21.365 1.00 72.00 506 LYS A C 1
ATOM 3861 O O . LYS A 1 506 ? -19.447 16.515 -21.619 1.00 72.00 506 LYS A O 1
ATOM 3866 N N . PHE A 1 507 ? -17.319 16.071 -22.195 1.00 70.12 507 PHE A N 1
ATOM 3867 C CA . PHE A 1 507 ? -17.412 16.670 -23.523 1.00 70.12 507 PHE A CA 1
ATOM 3868 C C . PHE A 1 507 ? -18.402 15.916 -24.419 1.00 70.12 507 PHE A C 1
ATOM 3870 O O . PHE A 1 507 ? -19.138 16.549 -25.165 1.00 70.12 507 PHE A O 1
ATOM 3877 N N . ALA A 1 508 ? -18.443 14.583 -24.345 1.00 72.25 508 ALA A N 1
ATOM 3878 C CA . ALA A 1 508 ? -19.386 13.776 -25.115 1.00 72.25 508 ALA A CA 1
ATOM 3879 C C . ALA A 1 508 ? -20.848 13.944 -24.655 1.00 72.25 508 ALA A C 1
ATOM 3881 O O . ALA A 1 508 ? -21.748 13.829 -25.483 1.00 72.25 508 ALA A O 1
ATOM 3882 N N . GLU A 1 509 ? -21.089 14.210 -23.367 1.00 81.56 509 GLU A N 1
ATOM 3883 C CA . GLU A 1 509 ? -22.432 14.420 -22.803 1.00 81.56 509 GLU A CA 1
ATOM 3884 C C . GLU A 1 509 ? -23.018 15.794 -23.154 1.00 81.56 509 GLU A C 1
ATOM 3886 O O . GLU A 1 509 ? -24.149 15.867 -23.636 1.00 81.56 509 GLU A O 1
ATOM 3891 N N . ASP A 1 510 ? -22.264 16.875 -22.934 1.00 79.19 510 ASP A N 1
ATOM 3892 C CA . ASP A 1 510 ? -22.682 18.236 -23.291 1.00 79.19 510 ASP A CA 1
ATOM 3893 C C . ASP A 1 510 ? -21.472 19.093 -23.717 1.00 79.19 510 ASP A C 1
ATOM 3895 O O . ASP A 1 510 ? -20.816 19.744 -22.893 1.00 79.19 510 ASP A O 1
ATOM 3899 N N . PRO A 1 511 ? -21.164 19.127 -25.028 1.00 75.38 511 PRO A N 1
ATOM 3900 C CA . PRO A 1 511 ? -20.063 19.923 -25.559 1.00 75.38 511 PRO A CA 1
ATOM 3901 C C . PRO A 1 511 ? -20.215 21.429 -25.297 1.00 75.38 511 PRO A C 1
ATOM 3903 O O . PRO A 1 511 ? -19.215 22.139 -25.190 1.00 75.38 511 PRO A O 1
ATOM 3906 N N . GLY A 1 512 ? -21.454 21.933 -25.225 1.00 73.31 512 GLY A N 1
ATOM 3907 C CA . GLY A 1 512 ? -21.746 23.365 -25.164 1.00 73.31 512 GLY A CA 1
ATOM 3908 C C . GLY A 1 512 ? -21.404 23.972 -23.807 1.00 73.31 512 GLY A C 1
ATOM 3909 O O . GLY A 1 512 ? -20.689 24.974 -23.743 1.00 73.31 512 GLY A O 1
ATOM 3910 N N . THR A 1 513 ? -21.861 23.344 -22.721 1.00 72.56 513 THR A N 1
ATOM 3911 C CA . THR A 1 513 ? -21.502 23.759 -21.354 1.00 72.56 513 THR A CA 1
ATOM 3912 C C . THR A 1 513 ? -20.035 23.482 -21.040 1.00 72.56 513 THR A C 1
ATOM 3914 O O . THR A 1 513 ? -19.383 24.328 -20.434 1.00 72.56 513 THR A O 1
ATOM 3917 N N . PHE A 1 514 ? -19.467 22.371 -21.523 1.00 69.12 514 PHE A N 1
ATOM 3918 C CA . PHE A 1 514 ? -18.053 22.048 -21.306 1.00 69.12 514 PHE A CA 1
ATOM 3919 C C . PHE A 1 514 ? -17.094 23.108 -21.877 1.00 69.12 514 PHE A C 1
ATOM 3921 O O . PHE A 1 514 ? -16.100 23.462 -21.239 1.00 69.12 514 PHE A O 1
ATOM 3928 N N . ILE A 1 515 ? -17.389 23.630 -23.074 1.00 68.38 515 ILE A N 1
ATOM 3929 C CA . ILE A 1 515 ? -16.606 24.707 -23.699 1.00 68.38 515 ILE A CA 1
ATOM 3930 C C . ILE A 1 515 ? -16.829 26.038 -22.963 1.00 68.38 515 ILE A C 1
ATOM 3932 O O . ILE A 1 515 ? -15.874 26.791 -22.759 1.00 68.38 515 ILE A O 1
ATOM 3936 N N . ALA A 1 516 ? -18.062 26.321 -22.529 1.00 66.69 516 ALA A N 1
ATOM 3937 C CA . ALA A 1 516 ? -18.393 27.542 -21.799 1.00 66.69 516 ALA A CA 1
ATOM 3938 C C . ALA A 1 516 ? -17.689 27.619 -20.428 1.00 66.69 516 ALA A C 1
ATOM 3940 O O . ALA A 1 516 ? -17.028 28.620 -20.154 1.00 66.69 516 ALA A O 1
ATOM 3941 N N . ASP A 1 517 ? -17.730 26.552 -19.623 1.00 64.50 517 ASP A N 1
ATOM 3942 C CA . ASP A 1 517 ? -17.106 26.483 -18.287 1.00 64.50 517 ASP A CA 1
ATOM 3943 C C . ASP A 1 517 ? -15.577 26.659 -18.326 1.00 64.50 517 ASP A C 1
ATOM 3945 O O . ASP A 1 517 ? -14.975 27.219 -17.408 1.00 64.50 517 ASP A O 1
ATOM 3949 N N . ARG A 1 518 ? -14.923 26.213 -19.407 1.00 61.38 518 ARG A N 1
ATOM 3950 C CA . ARG A 1 518 ? -13.466 26.341 -19.584 1.00 61.38 518 ARG A CA 1
ATOM 3951 C C . ARG A 1 518 ? -13.020 27.656 -20.212 1.00 61.38 518 ARG A C 1
ATOM 3953 O O . ARG A 1 518 ? -11.853 28.016 -20.081 1.00 61.38 518 ARG A O 1
ATOM 3960 N N . SER A 1 519 ? -13.929 28.404 -20.835 1.00 52.03 519 SER A N 1
ATOM 3961 C CA . SER A 1 519 ? -13.626 29.724 -21.402 1.00 52.03 519 SER A CA 1
ATOM 3962 C C . SER A 1 519 ? -13.387 30.813 -20.340 1.00 52.03 519 SER A C 1
ATOM 3964 O O . SER A 1 519 ? -12.809 31.853 -20.653 1.00 52.03 519 SER A O 1
ATOM 3966 N N . SER A 1 520 ? -13.753 30.563 -19.073 1.00 47.16 520 SER A N 1
ATOM 3967 C CA . SER A 1 520 ? -13.522 31.471 -17.936 1.00 47.16 520 SER A CA 1
ATOM 3968 C C . SER A 1 520 ? -12.232 31.224 -17.138 1.00 47.16 520 SER A C 1
ATOM 3970 O O . SER A 1 520 ? -11.887 32.050 -16.295 1.00 47.16 520 SER A O 1
ATOM 3972 N N . SER A 1 521 ? -11.498 30.132 -17.383 1.00 41.28 521 SER A N 1
ATOM 3973 C CA . SER A 1 521 ? -10.228 29.822 -16.705 1.00 41.28 521 SER A CA 1
ATOM 3974 C C . SER A 1 521 ? -9.067 29.848 -17.702 1.00 41.28 521 SER A C 1
ATOM 3976 O O . SER A 1 521 ? -8.972 28.990 -18.576 1.00 41.28 521 SER A O 1
ATOM 3978 N N . THR A 1 522 ? -8.169 30.823 -17.576 1.00 37.56 522 THR A N 1
ATOM 3979 C CA . THR A 1 522 ? -7.106 31.125 -18.554 1.00 37.56 522 THR A CA 1
ATOM 3980 C C . THR A 1 522 ? -5.987 30.080 -18.687 1.00 37.56 522 THR A C 1
ATOM 3982 O O . THR A 1 522 ? -5.176 30.223 -19.596 1.00 37.56 522 THR A O 1
ATOM 3985 N N . ASP A 1 523 ? -5.941 29.030 -17.857 1.00 37.00 523 ASP A N 1
ATOM 3986 C CA . ASP A 1 523 ? -4.820 28.066 -17.824 1.00 37.00 523 ASP A CA 1
ATOM 3987 C C . ASP A 1 523 ? -5.110 26.676 -18.434 1.00 37.00 523 ASP A C 1
ATOM 3989 O O . ASP A 1 523 ? -4.176 25.925 -18.704 1.00 37.00 523 ASP A O 1
ATOM 3993 N N . ASP A 1 524 ? -6.367 26.325 -18.732 1.00 36.88 524 ASP A N 1
ATOM 3994 C CA . ASP A 1 524 ? -6.739 24.926 -19.037 1.00 36.88 524 ASP A CA 1
ATOM 3995 C C . ASP A 1 524 ? -7.026 24.621 -20.522 1.00 36.88 524 ASP A C 1
ATOM 3997 O O . ASP A 1 524 ? -7.242 23.461 -20.898 1.00 36.88 524 ASP A O 1
ATOM 4001 N N . ALA A 1 525 ? -6.994 25.638 -21.390 1.00 33.38 525 ALA A N 1
ATOM 4002 C CA . ALA A 1 525 ? -7.407 25.543 -22.795 1.00 33.38 525 ALA A CA 1
ATOM 4003 C C . ALA A 1 525 ? -6.499 24.662 -23.687 1.00 33.38 525 ALA A C 1
ATOM 4005 O O . ALA A 1 525 ? -6.888 24.331 -24.803 1.00 33.38 525 ALA A O 1
ATOM 4006 N N . GLN A 1 526 ? -5.321 24.239 -23.209 1.00 37.53 526 GLN A N 1
ATOM 4007 C CA . GLN A 1 526 ? -4.382 23.385 -23.961 1.00 37.53 526 GLN A CA 1
ATOM 4008 C C . GLN A 1 526 ? -4.591 21.867 -23.779 1.00 37.53 526 GLN A C 1
ATOM 4010 O O . GLN A 1 526 ? -3.870 21.086 -24.391 1.00 37.53 526 GLN A O 1
ATOM 4015 N N . SER A 1 527 ? -5.536 21.420 -22.943 1.00 37.25 527 SER A N 1
ATOM 4016 C CA . SER A 1 527 ? -5.619 20.011 -22.500 1.00 37.25 527 SER A CA 1
ATOM 4017 C C . SER A 1 527 ? -6.618 19.113 -23.253 1.00 37.25 527 SER A C 1
ATOM 4019 O O . SER A 1 527 ? -6.925 18.013 -22.795 1.00 37.25 527 SER A O 1
ATOM 4021 N N . ILE A 1 528 ? -7.131 19.544 -24.406 1.00 37.97 528 ILE A N 1
ATOM 4022 C CA . ILE A 1 528 ? -8.080 18.761 -25.217 1.00 37.97 528 ILE A CA 1
ATOM 4023 C C . ILE A 1 528 ? -7.361 18.279 -26.488 1.00 37.97 528 ILE A C 1
ATOM 4025 O O . ILE A 1 528 ? -6.623 19.072 -27.059 1.00 37.97 528 ILE A O 1
ATOM 4029 N N . PHE A 1 529 ? -7.640 17.030 -26.916 1.00 35.31 529 PHE A N 1
ATOM 4030 C CA . PHE A 1 529 ? -7.114 16.242 -28.067 1.00 35.31 529 PHE A CA 1
ATOM 4031 C C . PHE A 1 529 ? -6.000 15.239 -27.689 1.00 35.31 529 PHE A C 1
ATOM 4033 O O . PHE A 1 529 ? -5.071 15.577 -26.972 1.00 35.31 529 PHE A O 1
ATOM 4040 N N . GLU A 1 530 ? -5.991 13.945 -28.036 1.00 40.12 530 GLU A N 1
ATOM 4041 C CA . GLU A 1 530 ? -6.663 13.070 -29.021 1.00 40.12 530 GLU A CA 1
ATOM 4042 C C . GLU A 1 530 ? -6.678 11.630 -28.463 1.00 40.12 530 GLU A C 1
ATOM 4044 O O . GLU A 1 530 ? -5.688 11.226 -27.849 1.00 40.12 530 GLU A O 1
ATOM 4049 N N . VAL A 1 531 ? -7.701 10.801 -28.717 1.00 34.78 531 VAL A N 1
ATOM 4050 C CA . VAL A 1 531 ? -7.630 9.336 -28.496 1.00 34.78 531 VAL A CA 1
ATOM 4051 C C . VAL A 1 531 ? -8.141 8.605 -29.738 1.00 34.78 531 VAL A C 1
ATOM 4053 O O . VAL A 1 531 ? -9.340 8.440 -29.923 1.00 34.78 531 VAL A O 1
ATOM 4056 N N . GLY A 1 532 ? -7.213 8.163 -30.591 1.00 34.53 532 GLY A N 1
ATOM 4057 C CA . GLY A 1 532 ? -7.455 7.153 -31.622 1.00 34.53 532 GLY A CA 1
ATOM 4058 C C . GLY A 1 532 ? -6.900 5.806 -31.155 1.00 34.53 532 GLY A C 1
ATOM 4059 O O . GLY A 1 532 ? -5.714 5.706 -30.842 1.00 34.53 532 GLY A O 1
ATOM 4060 N N . LEU A 1 533 ? -7.754 4.785 -31.061 1.00 35.88 533 LEU A N 1
ATOM 4061 C CA . LEU A 1 533 ? -7.408 3.451 -30.561 1.00 35.88 533 LEU A CA 1
ATOM 4062 C C . LEU A 1 533 ? -7.245 2.460 -31.722 1.00 35.88 533 LEU A C 1
ATOM 4064 O O . LEU A 1 533 ? -8.183 1.765 -32.096 1.00 35.88 533 LEU A O 1
ATOM 4068 N N . GLU A 1 534 ? -6.021 2.353 -32.234 1.00 32.56 534 GLU A N 1
ATOM 4069 C CA . GLU A 1 534 ? -5.515 1.108 -32.823 1.00 32.56 534 GLU A CA 1
ATOM 4070 C C . GLU A 1 534 ? -4.354 0.607 -31.953 1.00 32.56 534 GLU A C 1
ATOM 4072 O O . GLU A 1 534 ? -3.575 1.406 -31.432 1.00 32.56 534 GLU A O 1
ATOM 4077 N N . ILE A 1 535 ? -4.220 -0.713 -31.773 1.00 32.78 535 ILE A N 1
ATOM 4078 C CA . ILE A 1 535 ? -3.219 -1.331 -30.874 1.00 32.78 535 ILE A CA 1
ATOM 4079 C C . ILE A 1 535 ? -1.780 -0.883 -31.215 1.00 32.78 535 ILE A C 1
ATOM 4081 O O . ILE A 1 535 ? -0.957 -0.725 -30.313 1.00 32.78 535 ILE A O 1
ATOM 4085 N N . GLY A 1 536 ? -1.491 -0.597 -32.492 1.00 31.23 536 GLY A N 1
ATOM 4086 C CA . GLY A 1 536 ? -0.209 -0.033 -32.932 1.00 31.23 536 GLY A CA 1
ATOM 4087 C C . GLY A 1 536 ? 0.054 1.383 -32.400 1.00 31.23 536 GLY A C 1
ATOM 4088 O O . GLY A 1 536 ? 1.146 1.663 -31.909 1.00 31.23 536 GLY A O 1
ATOM 4089 N N . HIS A 1 537 ? -0.962 2.252 -32.387 1.00 44.94 537 HIS A N 1
ATOM 4090 C CA . HIS A 1 537 ? -0.850 3.613 -31.853 1.00 44.94 537 HIS A CA 1
ATOM 4091 C C . HIS A 1 537 ? -0.639 3.640 -30.335 1.00 44.94 537 HIS A C 1
ATOM 4093 O O . HIS A 1 537 ? 0.034 4.538 -29.833 1.00 44.94 537 HIS A O 1
ATOM 4099 N N . VAL A 1 538 ? -1.147 2.649 -29.594 1.00 46.75 538 VAL A N 1
ATOM 4100 C CA . VAL A 1 538 ? -0.939 2.553 -28.138 1.00 46.75 538 VAL A CA 1
ATOM 4101 C C . VAL A 1 538 ? 0.533 2.302 -27.800 1.00 46.75 538 VAL A C 1
ATOM 4103 O O . VAL A 1 538 ? 1.054 2.914 -26.871 1.00 46.75 538 VAL A O 1
ATOM 4106 N N . LEU A 1 539 ? 1.227 1.461 -28.574 1.00 46.06 539 LEU A N 1
ATOM 4107 C CA . LEU A 1 539 ? 2.653 1.180 -28.368 1.00 46.06 539 LEU A CA 1
ATOM 4108 C C . LEU A 1 539 ? 3.527 2.393 -28.702 1.00 46.06 539 LEU A C 1
ATOM 4110 O O . LEU A 1 539 ? 4.370 2.781 -27.893 1.00 46.06 539 LEU A O 1
ATOM 4114 N N . CYS A 1 540 ? 3.285 3.039 -29.846 1.00 47.28 540 CYS A N 1
ATOM 4115 C CA . CYS A 1 540 ? 3.996 4.261 -30.235 1.00 47.28 540 CYS A CA 1
ATOM 4116 C C . CYS A 1 540 ? 3.765 5.395 -29.229 1.00 47.28 540 CYS A C 1
ATOM 4118 O O . CYS A 1 540 ? 4.698 6.107 -28.855 1.00 47.28 540 CYS A O 1
ATOM 4120 N N . ARG A 1 541 ? 2.534 5.530 -28.726 1.00 55.03 541 ARG A N 1
ATOM 4121 C CA . ARG A 1 541 ? 2.194 6.520 -27.703 1.00 55.03 541 ARG A CA 1
ATOM 4122 C C . ARG A 1 541 ? 2.799 6.181 -26.345 1.00 55.03 541 ARG A C 1
ATOM 4124 O O . ARG A 1 541 ? 3.257 7.089 -25.663 1.00 55.03 541 ARG A O 1
ATOM 4131 N N . GLY A 1 542 ? 2.871 4.901 -25.981 1.00 53.00 542 GLY A N 1
ATOM 4132 C CA . GLY A 1 542 ? 3.574 4.436 -24.785 1.00 53.00 542 GLY A CA 1
ATOM 4133 C C . GLY A 1 542 ? 5.068 4.759 -24.828 1.00 53.00 542 GLY A C 1
ATOM 4134 O O . GLY A 1 542 ? 5.611 5.275 -23.854 1.00 53.00 542 GLY A O 1
ATOM 4135 N N . LEU A 1 543 ? 5.718 4.544 -25.975 1.00 54.00 543 LEU A N 1
ATOM 4136 C CA . LEU A 1 543 ? 7.123 4.908 -26.178 1.00 54.00 543 LEU A CA 1
ATOM 4137 C C . LEU A 1 543 ? 7.334 6.428 -26.143 1.00 54.00 543 LEU A C 1
ATOM 4139 O O . LEU A 1 543 ? 8.255 6.908 -25.486 1.00 54.00 543 LEU A O 1
ATOM 4143 N N . SER A 1 544 ? 6.463 7.197 -26.800 1.00 53.38 544 SER A N 1
ATOM 4144 C CA . SER A 1 544 ? 6.500 8.664 -26.750 1.00 53.38 544 SER A CA 1
ATOM 4145 C C . SER A 1 544 ? 6.334 9.184 -25.320 1.00 53.38 544 SER A C 1
ATOM 4147 O O . SER A 1 544 ? 7.080 10.059 -24.883 1.00 53.38 544 SER A O 1
ATOM 4149 N N . LEU A 1 545 ? 5.405 8.601 -24.558 1.00 58.06 545 LEU A N 1
ATOM 4150 C CA . LEU A 1 545 ? 5.190 8.936 -23.157 1.00 58.06 545 LEU A CA 1
ATOM 4151 C C . LEU A 1 545 ? 6.427 8.614 -22.308 1.00 58.06 545 LEU A C 1
ATOM 4153 O O . LEU A 1 545 ? 6.846 9.447 -21.510 1.00 58.06 545 LEU A O 1
ATOM 4157 N N . PHE A 1 546 ? 7.041 7.447 -22.519 1.00 65.31 546 PHE A N 1
ATOM 4158 C CA . PHE A 1 546 ? 8.279 7.052 -21.848 1.00 65.31 546 PHE A CA 1
ATOM 4159 C C . PHE A 1 546 ? 9.404 8.064 -22.101 1.00 65.31 546 PHE A C 1
ATOM 4161 O O . PHE A 1 546 ? 10.022 8.548 -21.155 1.00 65.31 546 PHE A O 1
ATOM 4168 N N . LEU A 1 547 ? 9.636 8.441 -23.362 1.00 57.19 547 LEU A N 1
ATOM 4169 C CA . LEU A 1 547 ? 10.676 9.408 -23.721 1.00 57.19 547 LEU A CA 1
ATOM 4170 C C . LEU A 1 547 ? 10.387 10.801 -23.141 1.00 57.19 547 LEU A C 1
ATOM 4172 O O . LEU A 1 547 ? 11.279 11.434 -22.579 1.00 57.19 547 LEU A O 1
ATOM 4176 N N . ASN A 1 548 ? 9.141 11.268 -23.207 1.00 56.44 548 ASN A N 1
ATOM 4177 C CA . ASN A 1 548 ? 8.752 12.563 -22.645 1.00 56.44 548 ASN A CA 1
ATOM 4178 C C . ASN A 1 548 ? 8.938 12.625 -21.131 1.00 56.44 548 ASN A C 1
ATOM 4180 O O . ASN A 1 548 ? 9.537 13.574 -20.628 1.00 56.44 548 ASN A O 1
ATOM 4184 N N . LEU A 1 549 ? 8.446 11.618 -20.416 1.00 60.41 549 LEU A N 1
ATOM 4185 C CA . LEU A 1 549 ? 8.424 11.634 -18.961 1.00 60.41 549 LEU A CA 1
ATOM 4186 C C . LEU A 1 549 ? 9.767 11.257 -18.329 1.00 60.41 549 LEU A C 1
ATOM 4188 O O . LEU A 1 549 ? 10.083 11.763 -17.261 1.00 60.41 549 LEU A O 1
ATOM 4192 N N . LEU A 1 550 ? 10.553 10.380 -18.961 1.00 67.44 550 LEU A N 1
ATOM 4193 C CA . LEU A 1 550 ? 11.756 9.801 -18.348 1.00 67.44 550 LEU A CA 1
ATOM 4194 C C . LEU A 1 550 ? 13.065 10.186 -19.042 1.00 67.44 550 LEU A C 1
ATOM 4196 O O . LEU A 1 550 ? 14.132 9.917 -18.498 1.00 67.44 550 LEU A O 1
ATOM 4200 N N . HIS A 1 551 ? 13.012 10.824 -20.214 1.00 57.28 551 HIS A N 1
ATOM 4201 C CA . HIS A 1 551 ? 14.214 11.269 -20.921 1.00 57.28 551 HIS A CA 1
ATOM 4202 C C . HIS A 1 551 ? 14.262 12.789 -21.097 1.00 57.28 551 HIS A C 1
ATOM 4204 O O . HIS A 1 551 ? 15.222 13.429 -20.672 1.00 57.28 551 HIS A O 1
ATOM 4210 N N . PHE A 1 552 ? 13.235 13.388 -21.702 1.00 53.53 552 PHE A N 1
ATOM 4211 C CA . PHE A 1 552 ? 13.282 14.804 -22.077 1.00 53.53 552 PHE A CA 1
ATOM 4212 C C . PHE A 1 552 ? 13.138 15.760 -20.888 1.00 53.53 552 PHE A C 1
ATOM 4214 O O . PHE A 1 552 ? 13.801 16.793 -20.869 1.00 53.53 552 PHE A O 1
ATOM 4221 N N . GLN A 1 553 ? 12.337 15.416 -19.875 1.00 54.88 553 GLN A N 1
ATOM 4222 C CA . GLN A 1 553 ? 12.150 16.265 -18.688 1.00 54.88 553 GLN A CA 1
ATOM 4223 C C . GLN A 1 553 ? 13.401 16.406 -17.801 1.00 54.88 553 GLN A C 1
ATOM 4225 O O . GLN A 1 553 ? 13.473 17.347 -17.018 1.00 54.88 553 GLN A O 1
ATOM 4230 N N . PHE A 1 554 ? 14.393 15.521 -17.938 1.00 52.94 554 PHE A N 1
ATOM 4231 C CA . PHE A 1 554 ? 15.582 15.488 -17.076 1.00 52.94 554 PHE A CA 1
ATOM 4232 C C . PHE A 1 554 ? 16.828 16.166 -17.674 1.00 52.94 554 PHE A C 1
ATOM 4234 O O . PHE A 1 554 ? 17.880 16.164 -17.038 1.00 52.94 554 PHE A O 1
ATOM 4241 N N . ARG A 1 555 ? 16.746 16.753 -18.879 1.00 47.06 555 ARG A N 1
ATOM 4242 C CA . ARG A 1 555 ? 17.874 17.488 -19.486 1.00 47.06 555 ARG A CA 1
ATOM 4243 C C . ARG A 1 555 ? 17.933 18.941 -19.013 1.00 47.06 555 ARG A C 1
ATOM 4245 O O . ARG A 1 555 ? 16.902 19.588 -18.836 1.00 47.06 555 ARG A O 1
ATOM 4252 N N . SER A 1 556 ? 19.148 19.461 -18.824 1.00 37.72 556 SER A N 1
ATOM 4253 C CA . SER A 1 556 ? 19.359 20.818 -18.310 1.00 37.72 556 SER A CA 1
ATOM 4254 C C . SER A 1 556 ? 19.034 21.900 -19.361 1.00 37.72 556 SER A C 1
ATOM 4256 O O . SER A 1 556 ? 19.270 21.691 -20.554 1.00 37.72 556 SER A O 1
ATOM 4258 N N . PRO A 1 557 ? 18.526 23.084 -18.960 1.00 37.81 557 PRO A N 1
ATOM 4259 C CA . PRO A 1 557 ? 18.270 24.184 -19.890 1.00 37.81 557 PRO A CA 1
ATOM 4260 C C . PRO A 1 557 ? 19.539 24.735 -20.551 1.00 37.81 557 PRO A C 1
ATOM 4262 O O . PRO A 1 557 ? 19.451 25.274 -21.645 1.00 37.81 557 PRO A O 1
ATOM 4265 N N . ASP A 1 558 ? 20.721 24.596 -19.952 1.00 36.25 558 ASP A N 1
ATOM 4266 C CA . ASP A 1 558 ? 21.965 25.128 -20.534 1.00 36.25 558 ASP A CA 1
ATOM 4267 C C . ASP A 1 558 ? 22.594 24.185 -21.576 1.00 36.25 558 ASP A C 1
ATOM 4269 O O . ASP A 1 558 ? 23.380 24.615 -22.418 1.00 36.25 558 ASP A O 1
ATOM 4273 N N . GLU A 1 559 ? 22.146 22.928 -21.634 1.00 39.00 559 GLU A N 1
ATOM 4274 C CA . GLU A 1 559 ? 22.374 22.027 -22.772 1.00 39.00 559 GLU A CA 1
ATOM 4275 C C . GLU A 1 559 ? 21.413 22.314 -23.945 1.00 39.00 559 GLU A C 1
ATOM 4277 O O . GLU A 1 559 ? 21.461 21.642 -24.975 1.00 39.00 559 GLU A O 1
ATOM 4282 N N . SER A 1 560 ? 20.556 23.341 -23.838 1.00 34.47 560 SER A N 1
ATOM 4283 C CA . SER A 1 560 ? 19.605 23.743 -24.886 1.00 34.47 560 SER A CA 1
ATOM 4284 C C . SER A 1 560 ? 20.196 24.670 -25.958 1.00 34.47 560 SER A C 1
ATOM 4286 O O . SER A 1 560 ? 19.485 25.474 -26.567 1.00 34.47 560 SER A O 1
ATOM 4288 N N . SER A 1 561 ? 21.479 24.510 -26.299 1.00 32.88 561 SER A N 1
ATOM 4289 C CA . SER A 1 561 ? 21.984 25.030 -27.577 1.00 32.88 561 SER A CA 1
ATOM 4290 C C . SER A 1 561 ? 21.571 24.100 -28.721 1.00 32.88 561 SER A C 1
ATOM 4292 O O . SER A 1 561 ? 22.351 23.371 -29.318 1.00 32.88 561 SER A O 1
ATOM 4294 N N . GLY A 1 562 ? 20.279 24.181 -29.036 1.00 36.19 562 GLY A N 1
ATOM 4295 C CA . GLY A 1 562 ? 19.684 23.637 -30.244 1.00 36.19 562 GLY A CA 1
ATOM 4296 C C . GLY A 1 562 ? 19.227 22.191 -30.105 1.00 36.19 562 GLY A C 1
ATOM 4297 O O . GLY A 1 562 ? 20.033 21.278 -30.050 1.00 36.19 562 GLY A O 1
ATOM 4298 N N . ILE A 1 563 ? 17.907 22.003 -30.140 1.00 34.62 563 ILE A N 1
ATOM 4299 C CA . ILE A 1 563 ? 17.154 21.014 -30.947 1.00 34.62 563 ILE A CA 1
ATOM 4300 C C . ILE A 1 563 ? 15.809 20.701 -30.265 1.00 34.62 563 ILE A C 1
ATOM 4302 O O . ILE A 1 563 ? 14.827 20.504 -30.968 1.00 34.62 563 ILE A O 1
ATOM 4306 N N . PHE A 1 564 ? 15.674 20.819 -28.939 1.00 34.97 564 PHE A N 1
ATOM 4307 C CA . PHE A 1 564 ? 14.386 20.583 -28.267 1.00 34.97 564 PHE A CA 1
ATOM 4308 C C . PHE A 1 564 ? 14.076 21.624 -27.192 1.00 34.97 564 PHE A C 1
ATOM 4310 O O . PHE A 1 564 ? 14.403 21.471 -26.022 1.00 34.97 564 PHE A O 1
ATOM 4317 N N . SER A 1 565 ? 13.417 22.703 -27.612 1.00 27.94 565 SER A N 1
ATOM 4318 C CA . SER A 1 565 ? 12.778 23.669 -26.720 1.00 27.94 565 SER A CA 1
ATOM 4319 C C . SER A 1 565 ? 11.260 23.441 -26.747 1.00 27.94 565 SER A C 1
ATOM 4321 O O . SER A 1 565 ? 10.710 23.225 -27.831 1.00 27.94 565 SER A O 1
ATOM 4323 N N . PRO A 1 566 ? 10.542 23.566 -25.611 1.00 28.78 566 PRO A N 1
ATOM 4324 C CA . PRO A 1 566 ? 9.075 23.494 -25.562 1.00 28.78 566 PRO A CA 1
ATOM 4325 C C . PRO A 1 566 ? 8.364 24.494 -26.494 1.00 28.78 566 PRO A C 1
ATOM 4327 O O . PRO A 1 566 ? 7.163 24.379 -26.729 1.00 28.78 566 PRO A O 1
ATOM 4330 N N . ARG A 1 567 ? 9.084 25.486 -27.046 1.00 26.94 567 ARG A N 1
ATOM 4331 C CA . ARG A 1 567 ? 8.543 26.443 -28.023 1.00 26.94 567 ARG A CA 1
ATOM 4332 C C . ARG A 1 567 ? 8.317 25.843 -29.413 1.00 26.94 567 ARG A C 1
ATOM 4334 O O . ARG A 1 567 ? 7.453 26.350 -30.119 1.00 26.94 567 ARG A O 1
ATOM 4341 N N . THR A 1 568 ? 9.020 24.779 -29.808 1.00 32.47 568 THR A N 1
ATOM 4342 C CA . THR A 1 568 ? 8.884 24.209 -31.164 1.00 32.47 568 THR A CA 1
ATOM 4343 C C . THR A 1 568 ? 7.577 23.424 -31.342 1.00 32.47 568 THR A C 1
ATOM 4345 O O . THR A 1 568 ? 7.073 23.320 -32.454 1.00 32.47 568 THR A O 1
ATOM 4348 N N . PHE A 1 569 ? 6.966 22.950 -30.249 1.00 29.59 569 PHE A N 1
ATOM 4349 C CA . PHE A 1 569 ? 5.684 22.232 -30.280 1.00 29.59 569 PHE A CA 1
ATOM 4350 C C . PHE A 1 569 ? 4.453 23.145 -30.448 1.00 29.59 569 PHE A C 1
ATOM 4352 O O . PHE A 1 569 ? 3.401 22.669 -30.860 1.00 29.59 569 PHE A O 1
ATOM 4359 N N . LYS A 1 570 ? 4.566 24.457 -30.183 1.00 26.92 570 LYS A N 1
ATOM 4360 C CA . LYS A 1 570 ? 3.425 25.399 -30.195 1.00 26.92 570 LYS A CA 1
ATOM 4361 C C . LYS A 1 570 ? 2.963 25.869 -31.586 1.00 26.92 570 LYS A C 1
ATOM 4363 O O . LYS A 1 570 ? 1.930 26.516 -31.666 1.00 26.92 570 LYS A O 1
ATOM 4368 N N . ASN A 1 571 ? 3.683 25.558 -32.668 1.00 26.06 571 ASN A N 1
ATOM 4369 C CA . ASN A 1 571 ? 3.404 26.120 -34.004 1.00 26.06 571 ASN A CA 1
ATOM 4370 C C . ASN A 1 571 ? 2.827 25.130 -35.037 1.00 26.06 571 ASN A C 1
ATOM 4372 O O . ASN A 1 571 ? 2.739 25.484 -36.208 1.00 26.06 571 ASN A O 1
ATOM 4376 N N . SER A 1 572 ? 2.413 23.920 -34.642 1.00 29.59 572 SER A N 1
ATOM 4377 C CA . SER A 1 572 ? 1.737 22.973 -35.557 1.00 29.59 572 SER A CA 1
ATOM 4378 C C . SER A 1 572 ? 0.200 23.056 -35.517 1.00 29.59 572 SER A C 1
ATOM 4380 O O . SER A 1 572 ? -0.495 22.197 -36.052 1.00 29.59 572 SER A O 1
ATOM 4382 N N . GLU A 1 573 ? -0.348 24.131 -34.940 1.00 31.59 573 GLU A N 1
ATOM 4383 C CA . GLU A 1 573 ? -1.765 24.491 -35.032 1.00 31.59 573 GLU A CA 1
ATOM 4384 C C . GLU A 1 573 ? -2.093 25.016 -36.438 1.00 31.59 573 GLU A C 1
ATOM 4386 O O . GLU A 1 573 ? -2.010 26.216 -36.702 1.00 31.59 573 GLU A O 1
ATOM 4391 N N . LYS A 1 574 ? -2.464 24.121 -37.356 1.00 23.20 574 LYS A N 1
ATOM 4392 C CA . LYS A 1 574 ? -3.526 24.355 -38.348 1.00 23.20 574 LYS A CA 1
ATOM 4393 C C . LYS A 1 574 ? -3.787 23.080 -39.135 1.00 23.20 574 LYS A C 1
ATOM 4395 O O . LYS A 1 574 ? -2.933 22.579 -39.857 1.00 23.20 574 LYS A O 1
ATOM 4400 N N . SER A 1 575 ? -5.011 22.601 -38.959 1.00 26.53 575 SER A N 1
ATOM 4401 C CA . SER A 1 575 ? -5.760 21.764 -39.884 1.00 26.53 575 SER A CA 1
ATOM 4402 C C . SER A 1 575 ? -5.396 22.050 -41.338 1.00 26.53 575 SER A C 1
ATOM 4404 O O . SER A 1 575 ? -5.631 23.165 -41.788 1.00 26.53 575 SER A O 1
ATOM 4406 N N . ASP A 1 576 ? -4.859 21.052 -42.032 1.00 20.72 576 ASP A N 1
ATOM 4407 C CA . ASP A 1 576 ? -5.168 20.736 -43.426 1.00 20.72 576 ASP A CA 1
ATOM 4408 C C . ASP A 1 576 ? -4.497 19.396 -43.770 1.00 20.72 576 ASP A C 1
ATOM 4410 O O . ASP A 1 576 ? -3.279 19.282 -43.805 1.00 20.72 576 ASP A O 1
ATOM 4414 N N . ILE A 1 577 ? -5.330 18.366 -43.950 1.00 23.30 577 ILE A N 1
ATOM 4415 C CA . ILE A 1 577 ? -5.174 17.290 -44.942 1.00 23.30 577 ILE A CA 1
ATOM 4416 C C . ILE A 1 577 ? -3.710 16.855 -45.187 1.00 23.30 577 ILE A C 1
ATOM 4418 O O . ILE A 1 577 ? -3.047 17.406 -46.061 1.00 23.30 577 ILE A O 1
ATOM 4422 N N . PHE A 1 578 ? -3.217 15.801 -44.520 1.00 23.08 578 PHE A N 1
ATOM 4423 C CA . PHE A 1 578 ? -1.917 15.202 -44.876 1.00 23.08 578 PHE A CA 1
ATOM 4424 C C . PHE A 1 578 ? -2.032 14.317 -46.130 1.00 23.08 578 PHE A C 1
ATOM 4426 O O . PHE A 1 578 ? -1.909 13.096 -46.098 1.00 23.08 578 PHE A O 1
ATOM 4433 N N . VAL A 1 579 ? -2.269 14.964 -47.267 1.00 22.23 579 VAL A N 1
ATOM 4434 C CA . VAL A 1 579 ? -1.554 14.615 -48.496 1.00 22.23 579 VAL A CA 1
ATOM 4435 C C . VAL A 1 579 ? -0.227 15.391 -48.429 1.00 22.23 579 VAL A C 1
ATOM 4437 O O . VAL A 1 579 ? -0.154 16.428 -47.776 1.00 22.23 579 VAL A O 1
ATOM 4440 N N . ILE A 1 580 ? 0.779 14.955 -49.190 1.00 20.66 580 ILE A N 1
ATOM 4441 C CA . ILE A 1 580 ? 2.012 15.697 -49.518 1.00 20.66 580 ILE A CA 1
ATOM 4442 C C . ILE A 1 580 ? 3.019 15.774 -48.326 1.00 20.66 580 ILE A C 1
ATOM 4444 O O . ILE A 1 580 ? 2.669 16.093 -47.204 1.00 20.66 580 ILE A O 1
ATOM 4448 N N . HIS A 1 581 ? 4.305 15.426 -48.427 1.00 20.73 581 HIS A N 1
ATOM 4449 C CA . HIS A 1 581 ? 5.241 15.630 -49.523 1.00 20.73 581 HIS A CA 1
ATOM 4450 C C . HIS A 1 581 ? 6.300 14.523 -49.652 1.00 20.73 581 HIS A C 1
ATOM 4452 O O . HIS A 1 581 ? 6.997 14.156 -48.704 1.00 20.73 581 HIS A O 1
ATOM 4458 N N . GLU A 1 582 ? 6.456 14.062 -50.895 1.00 23.47 582 GLU A N 1
ATOM 4459 C CA . GLU A 1 582 ? 7.712 13.572 -51.457 1.00 23.47 582 GLU A CA 1
ATOM 4460 C C . GLU A 1 582 ? 8.875 14.501 -51.061 1.00 23.47 582 GLU A C 1
ATOM 4462 O O . GLU A 1 582 ? 8.732 15.722 -51.108 1.00 23.47 582 GLU A O 1
ATOM 4467 N N . ARG A 1 583 ? 10.044 13.914 -50.770 1.00 22.88 583 ARG A N 1
ATOM 4468 C CA . ARG A 1 583 ? 11.315 14.556 -50.361 1.00 22.88 583 ARG A CA 1
ATOM 4469 C C . ARG A 1 583 ? 11.496 14.799 -48.858 1.00 22.88 583 ARG A C 1
ATOM 4471 O O . ARG A 1 583 ? 11.785 15.911 -48.432 1.00 22.88 583 ARG A O 1
ATOM 4478 N N . ILE A 1 584 ? 11.536 13.720 -48.076 1.00 26.27 584 ILE A N 1
ATOM 4479 C CA . ILE A 1 584 ? 12.602 13.636 -47.065 1.00 26.27 584 ILE A CA 1
ATOM 4480 C C . ILE A 1 584 ? 13.775 12.949 -47.755 1.00 26.27 584 ILE A C 1
ATOM 4482 O O . ILE A 1 584 ? 13.779 11.736 -47.933 1.00 26.27 584 ILE A O 1
ATOM 4486 N N . SER A 1 585 ? 14.731 13.744 -48.231 1.00 28.36 585 SER A N 1
ATOM 4487 C CA . SER A 1 585 ? 15.992 13.216 -48.737 1.00 28.36 585 SER A CA 1
ATOM 4488 C C . SER A 1 585 ? 16.925 13.009 -47.547 1.00 28.36 585 SER A C 1
ATOM 4490 O O . SER A 1 585 ? 17.637 13.939 -47.180 1.00 28.36 585 SER A O 1
ATOM 4492 N N . LEU A 1 586 ? 16.913 11.821 -46.933 1.00 31.22 586 LEU A N 1
ATOM 4493 C CA . LEU A 1 586 ? 17.961 11.418 -45.990 1.00 31.22 586 LEU A CA 1
ATOM 4494 C C . LEU A 1 586 ? 19.294 11.359 -46.751 1.00 31.22 586 LEU A C 1
ATOM 4496 O O . LEU A 1 586 ? 19.560 10.434 -47.517 1.00 31.22 586 LEU A O 1
ATOM 4500 N N . LYS A 1 587 ? 20.107 12.402 -46.611 1.00 30.03 587 LYS A N 1
ATOM 4501 C CA . LYS A 1 587 ? 21.493 12.354 -47.055 1.00 30.03 587 LYS A CA 1
ATOM 4502 C C . LYS A 1 587 ? 22.286 11.526 -46.044 1.00 30.03 587 LYS A C 1
ATOM 4504 O O . LYS A 1 587 ? 22.454 11.949 -44.911 1.00 30.03 587 LYS A O 1
ATOM 4509 N N . ASP A 1 588 ? 22.768 10.392 -46.540 1.00 35.56 588 ASP A N 1
ATOM 4510 C CA . ASP A 1 588 ? 24.069 9.804 -46.219 1.00 35.56 588 ASP A CA 1
ATOM 4511 C C . ASP A 1 588 ? 24.185 8.817 -45.024 1.00 35.56 588 ASP A C 1
ATOM 4513 O O . ASP A 1 588 ? 24.030 9.146 -43.852 1.00 35.56 588 ASP A O 1
ATOM 4517 N N . ASN A 1 589 ? 24.573 7.590 -45.412 1.00 38.81 589 ASN A N 1
ATOM 4518 C CA . ASN A 1 589 ? 25.493 6.644 -44.763 1.00 38.81 589 ASN A CA 1
ATOM 4519 C C . ASN A 1 589 ? 25.065 5.909 -43.481 1.00 38.81 589 ASN A C 1
ATOM 4521 O O . ASN A 1 589 ? 25.370 6.294 -42.360 1.00 38.81 589 ASN A O 1
ATOM 4525 N N . TYR A 1 590 ? 24.493 4.722 -43.689 1.00 32.88 590 TYR A N 1
ATOM 4526 C CA . TYR A 1 590 ? 24.440 3.625 -42.713 1.00 32.88 590 TYR A CA 1
ATOM 4527 C C . TYR A 1 590 ? 25.858 3.240 -42.236 1.00 32.88 590 TYR A C 1
ATOM 4529 O O . TYR A 1 590 ? 26.827 3.480 -42.952 1.00 32.88 590 TYR A O 1
ATOM 4537 N N . ALA A 1 591 ? 26.012 2.661 -41.042 1.00 32.06 591 ALA A N 1
ATOM 4538 C CA . ALA A 1 591 ? 27.283 2.103 -40.565 1.00 32.06 591 ALA A CA 1
ATOM 4539 C C . ALA A 1 591 ? 27.024 1.029 -39.494 1.00 32.06 591 ALA A C 1
ATOM 4541 O O . ALA A 1 591 ? 26.764 1.354 -38.340 1.00 32.06 591 ALA A O 1
ATOM 4542 N N . ALA A 1 592 ? 27.081 -0.256 -39.866 1.00 33.22 592 ALA A N 1
ATOM 4543 C CA . ALA A 1 592 ? 26.876 -1.377 -38.940 1.00 33.22 592 ALA A CA 1
ATOM 4544 C C . ALA A 1 592 ? 28.199 -1.867 -38.325 1.00 33.22 592 ALA A C 1
ATOM 4546 O O . ALA A 1 592 ? 28.979 -2.508 -39.021 1.00 33.22 592 ALA A O 1
ATOM 4547 N N . GLY A 1 593 ? 28.428 -1.596 -37.032 1.00 33.00 593 GLY A N 1
ATOM 4548 C CA . GLY A 1 593 ? 29.629 -1.996 -36.277 1.00 33.00 593 GLY A CA 1
ATOM 4549 C C . GLY A 1 593 ? 29.442 -3.231 -35.379 1.00 33.00 593 GLY A C 1
ATOM 4550 O O . GLY A 1 593 ? 28.459 -3.337 -34.648 1.00 33.00 593 GLY A O 1
ATOM 4551 N N . GLY A 1 594 ? 30.413 -4.153 -35.436 1.00 38.12 594 GLY A N 1
ATOM 4552 C CA . GLY A 1 594 ? 30.407 -5.505 -34.856 1.00 38.12 594 GLY A CA 1
ATOM 4553 C C . GLY A 1 594 ? 30.498 -5.641 -33.323 1.00 38.12 594 GLY A C 1
ATOM 4554 O O . GLY A 1 594 ? 30.473 -4.684 -32.561 1.00 38.12 594 GLY A O 1
ATOM 4555 N N . ARG A 1 595 ? 30.558 -6.892 -32.853 1.00 52.50 595 ARG A N 1
ATOM 4556 C CA . ARG A 1 595 ? 30.196 -7.368 -31.496 1.00 52.50 595 ARG A CA 1
ATOM 4557 C C . ARG A 1 595 ? 31.053 -6.914 -30.303 1.00 52.50 595 ARG A C 1
ATOM 4559 O O . ARG A 1 595 ? 30.531 -6.883 -29.194 1.00 52.50 595 ARG A O 1
ATOM 4566 N N . SER A 1 596 ? 32.335 -6.592 -30.479 1.00 48.12 596 SER A N 1
ATOM 4567 C CA . SER A 1 596 ? 33.253 -6.253 -29.372 1.00 48.12 596 SER A CA 1
ATOM 4568 C C . SER A 1 596 ? 34.181 -5.106 -29.767 1.00 48.12 596 SER A C 1
ATOM 4570 O O . SER A 1 596 ? 34.580 -5.019 -30.922 1.00 48.12 596 SER A O 1
ATOM 4572 N N . GLY A 1 597 ? 34.478 -4.194 -28.834 1.00 50.38 597 GLY A N 1
ATOM 4573 C CA . GLY A 1 597 ? 35.180 -2.927 -29.115 1.00 50.38 597 GLY A CA 1
ATOM 4574 C C . GLY A 1 597 ? 34.284 -1.833 -29.716 1.00 50.38 597 GLY A C 1
ATOM 4575 O O . GLY A 1 597 ? 34.630 -0.654 -29.676 1.00 50.38 597 GLY A O 1
ATOM 4576 N N . SER A 1 598 ? 33.085 -2.192 -30.184 1.00 59.66 598 SER A N 1
ATOM 4577 C CA . SER A 1 598 ? 32.129 -1.253 -30.773 1.00 59.66 598 SER A CA 1
ATOM 4578 C C . SER A 1 598 ? 31.519 -0.290 -29.776 1.00 59.66 598 SER A C 1
ATOM 4580 O O . SER A 1 598 ? 31.086 0.770 -30.194 1.00 59.66 598 SER A O 1
ATOM 4582 N N . THR A 1 599 ? 31.474 -0.603 -28.480 1.00 63.97 599 THR A N 1
ATOM 4583 C CA . THR A 1 599 ? 31.023 0.360 -27.462 1.00 63.97 599 THR A CA 1
ATOM 4584 C C . THR A 1 599 ? 31.992 1.531 -27.365 1.00 63.97 599 THR A C 1
ATOM 4586 O O . THR A 1 599 ? 31.560 2.659 -27.543 1.00 63.97 599 THR A O 1
ATOM 4589 N N . ILE A 1 600 ? 33.294 1.262 -27.237 1.00 67.62 600 ILE A N 1
ATOM 4590 C CA . ILE A 1 600 ? 34.337 2.299 -27.238 1.00 67.62 600 ILE A CA 1
ATOM 4591 C C . ILE A 1 600 ? 34.343 3.057 -28.571 1.00 67.62 600 ILE A C 1
ATOM 4593 O O . ILE A 1 600 ? 34.380 4.281 -28.597 1.00 67.62 600 ILE A O 1
ATOM 4597 N N . PHE A 1 601 ? 34.244 2.345 -29.695 1.00 71.88 601 PHE A N 1
ATOM 4598 C CA . PHE A 1 601 ? 34.180 2.992 -31.005 1.00 71.88 601 PHE A CA 1
ATOM 4599 C C . PHE A 1 601 ? 32.905 3.845 -31.180 1.00 71.88 601 PHE A C 1
ATOM 4601 O O . PHE A 1 601 ? 32.966 4.935 -31.735 1.00 71.88 601 PHE A O 1
ATOM 4608 N N . SER A 1 602 ? 31.765 3.407 -30.636 1.00 69.81 602 SER A N 1
ATOM 4609 C CA . SER A 1 602 ? 30.510 4.179 -30.626 1.00 69.81 602 SER A CA 1
ATOM 4610 C C . SER A 1 602 ? 30.592 5.397 -29.707 1.00 69.81 602 SER A C 1
ATOM 4612 O O . SER A 1 602 ? 30.073 6.447 -30.059 1.00 69.81 602 SER A O 1
ATOM 4614 N N . GLU A 1 603 ? 31.263 5.288 -28.557 1.00 70.00 603 GLU A N 1
ATOM 4615 C CA . GLU A 1 603 ? 31.540 6.420 -27.659 1.00 70.00 603 GLU A CA 1
ATOM 4616 C C . GLU A 1 603 ? 32.408 7.484 -28.339 1.00 70.00 603 GLU A C 1
ATOM 4618 O O . GLU A 1 603 ? 32.227 8.678 -28.110 1.00 70.00 603 GLU A O 1
ATOM 4623 N N . ILE A 1 604 ? 33.335 7.069 -29.205 1.00 75.31 604 ILE A N 1
ATOM 4624 C CA . ILE A 1 604 ? 34.121 7.995 -30.023 1.00 75.31 604 ILE A CA 1
ATOM 4625 C C . ILE A 1 604 ? 33.239 8.646 -31.094 1.00 75.31 604 ILE A C 1
ATOM 4627 O O . ILE A 1 604 ? 33.276 9.862 -31.267 1.00 75.31 604 ILE A O 1
ATOM 4631 N N . LEU A 1 605 ? 32.410 7.861 -31.790 1.00 73.75 605 LEU A N 1
ATOM 4632 C CA . LEU A 1 605 ? 31.521 8.381 -32.831 1.00 73.75 605 LEU A CA 1
ATOM 4633 C C . LEU A 1 605 ? 30.401 9.282 -32.287 1.00 73.75 605 LEU A C 1
ATOM 4635 O O . LEU A 1 605 ? 29.938 10.165 -33.003 1.00 73.75 605 LEU A O 1
ATOM 4639 N N . SER A 1 606 ? 30.005 9.134 -31.021 1.00 73.50 606 SER A N 1
ATOM 4640 C CA . SER A 1 606 ? 29.020 10.019 -30.382 1.00 73.50 606 SER A CA 1
ATOM 4641 C C . SER A 1 606 ? 29.525 11.440 -30.143 1.00 73.50 606 SER A C 1
ATOM 4643 O O . SER A 1 606 ? 28.722 12.328 -29.870 1.00 73.50 606 SER A O 1
ATOM 4645 N N . GLN A 1 607 ? 30.831 11.679 -30.290 1.00 78.94 607 GLN A N 1
ATOM 4646 C CA . GLN A 1 607 ? 31.401 13.025 -30.221 1.00 78.94 607 GLN A CA 1
ATOM 4647 C C . GLN A 1 607 ? 31.129 13.847 -31.488 1.00 78.94 607 GLN A C 1
ATOM 4649 O O . GLN A 1 607 ? 31.271 15.069 -31.474 1.00 78.94 607 GLN A O 1
ATOM 4654 N N . TYR A 1 608 ? 30.725 13.206 -32.588 1.00 73.88 608 TYR A N 1
ATOM 4655 C CA . TYR A 1 608 ? 30.341 13.907 -33.805 1.00 73.88 608 TYR A CA 1
ATOM 4656 C C . TYR A 1 608 ? 28.870 14.310 -33.705 1.00 73.88 608 TYR A C 1
ATOM 4658 O O . TYR A 1 608 ? 27.986 13.461 -33.739 1.00 73.88 608 TYR A O 1
ATOM 4666 N N . GLY A 1 609 ? 28.590 15.616 -33.667 1.00 69.31 609 GLY A N 1
ATOM 4667 C CA . GLY A 1 609 ? 27.214 16.136 -33.599 1.00 69.31 609 GLY A CA 1
ATOM 4668 C C . GLY A 1 609 ? 26.328 15.767 -34.799 1.00 69.31 609 GLY A C 1
ATOM 4669 O O . GLY A 1 609 ? 25.113 15.923 -34.729 1.00 69.31 609 GLY A O 1
ATOM 4670 N N . GLN A 1 610 ? 26.927 15.264 -35.885 1.00 72.38 610 GLN A N 1
ATOM 4671 C CA . GLN A 1 610 ? 26.214 14.705 -37.034 1.00 72.38 610 GLN A CA 1
ATOM 4672 C C . GLN A 1 610 ? 25.708 13.278 -36.785 1.00 72.38 610 GLN A C 1
ATOM 4674 O O . GLN A 1 610 ? 24.802 12.857 -37.489 1.00 72.38 610 GLN A O 1
ATOM 4679 N N . VAL A 1 611 ? 26.266 12.517 -35.838 1.00 69.69 611 VAL A N 1
ATOM 4680 C CA . VAL A 1 611 ? 25.939 11.096 -35.639 1.00 69.69 611 VAL A CA 1
ATOM 4681 C C . VAL A 1 611 ? 24.797 10.936 -34.641 1.00 69.69 611 VAL A C 1
ATOM 4683 O O . VAL A 1 611 ? 24.857 11.413 -33.510 1.00 69.69 611 VAL A O 1
ATOM 4686 N N . ILE A 1 612 ? 23.766 10.199 -35.044 1.00 65.94 612 ILE A N 1
ATOM 4687 C CA . ILE A 1 612 ? 22.598 9.881 -34.225 1.00 65.94 612 ILE A CA 1
ATOM 4688 C C . ILE A 1 612 ? 22.495 8.368 -34.085 1.00 65.94 612 ILE A C 1
ATOM 4690 O O . ILE A 1 612 ? 22.351 7.647 -35.072 1.00 65.94 612 ILE A O 1
ATOM 4694 N N . PHE A 1 613 ? 22.543 7.887 -32.845 1.00 66.12 613 PHE A N 1
ATOM 4695 C CA . PHE A 1 613 ? 22.400 6.469 -32.534 1.00 66.12 613 PHE A CA 1
ATOM 4696 C C . PHE A 1 613 ? 20.930 6.098 -32.362 1.00 66.12 613 PHE A C 1
ATOM 4698 O O . PHE A 1 613 ? 20.225 6.698 -31.553 1.00 66.12 613 PHE A O 1
ATOM 4705 N N . LEU A 1 614 ? 20.492 5.053 -33.064 1.00 57.78 614 LEU A N 1
ATOM 4706 C CA . LEU A 1 614 ? 19.156 4.472 -32.877 1.00 57.78 614 LEU A CA 1
ATOM 4707 C C . LEU A 1 614 ? 19.099 3.379 -31.802 1.00 57.78 614 LEU A C 1
ATOM 4709 O O . LEU A 1 614 ? 18.015 2.914 -31.464 1.00 57.78 614 LEU A O 1
ATOM 4713 N N . ASN A 1 615 ? 20.253 3.029 -31.222 1.00 53.16 615 ASN A N 1
ATOM 4714 C CA . ASN A 1 615 ? 20.396 2.167 -30.046 1.00 53.16 615 ASN A CA 1
ATOM 4715 C C . ASN A 1 615 ? 19.581 0.863 -30.108 1.00 53.16 615 ASN A C 1
ATOM 4717 O O . ASN A 1 615 ? 18.698 0.635 -29.283 1.00 53.16 615 ASN A O 1
ATOM 4721 N N . GLU A 1 616 ? 19.940 -0.020 -31.045 1.00 58.31 616 GLU A N 1
ATOM 4722 C CA . GLU A 1 616 ? 19.426 -1.393 -31.156 1.00 58.31 616 GLU A CA 1
ATOM 4723 C C . GLU A 1 616 ? 17.897 -1.492 -31.065 1.00 58.31 616 GLU A C 1
ATOM 4725 O O . GLU A 1 616 ? 17.345 -2.047 -30.104 1.00 58.31 616 GLU A O 1
ATOM 4730 N N . PRO A 1 617 ? 17.166 -1.041 -32.090 1.00 57.12 617 PRO A N 1
ATOM 4731 C CA . PRO A 1 617 ? 15.726 -1.064 -32.082 1.00 57.12 617 PRO A CA 1
ATOM 4732 C C . PRO A 1 617 ? 15.228 -2.458 -32.467 1.00 57.12 617 PRO A C 1
ATOM 4734 O O . PRO A 1 617 ? 14.508 -2.655 -33.443 1.00 57.12 617 PRO A O 1
ATOM 4737 N N . ARG A 1 618 ? 15.571 -3.468 -31.664 1.00 64.75 618 ARG A N 1
ATOM 4738 C CA . ARG A 1 618 ? 15.034 -4.835 -31.758 1.00 64.75 618 ARG A CA 1
ATOM 4739 C C . ARG A 1 618 ? 13.504 -4.818 -31.877 1.00 64.75 618 ARG A C 1
ATOM 4741 O O . ARG A 1 618 ? 12.912 -5.653 -32.551 1.00 64.75 618 ARG A O 1
ATOM 4748 N N . GLN A 1 619 ? 12.880 -3.820 -31.255 1.00 56.91 619 GLN A N 1
ATOM 4749 C CA . GLN A 1 619 ? 11.444 -3.571 -31.266 1.00 56.91 619 GLN A CA 1
ATOM 4750 C C . GLN A 1 619 ? 10.904 -2.958 -32.571 1.00 56.91 619 GLN A C 1
ATOM 4752 O O . GLN A 1 619 ? 9.705 -3.056 -32.783 1.00 56.91 619 GLN A O 1
ATOM 4757 N N . ILE A 1 620 ? 11.731 -2.383 -33.457 1.00 64.75 620 ILE A N 1
ATOM 4758 C CA . ILE A 1 620 ? 11.325 -2.028 -34.835 1.00 64.75 620 ILE A CA 1
ATOM 4759 C C . ILE A 1 620 ? 11.246 -3.290 -35.692 1.00 64.75 620 ILE A C 1
ATOM 4761 O O . ILE A 1 620 ? 10.314 -3.478 -36.472 1.00 64.75 620 ILE A O 1
ATOM 4765 N N . TRP A 1 621 ? 12.237 -4.170 -35.546 1.00 71.94 621 TRP A N 1
ATOM 4766 C CA . TRP A 1 621 ? 12.384 -5.335 -36.410 1.00 71.94 621 TRP A CA 1
ATOM 4767 C C . TRP A 1 621 ? 11.348 -6.417 -36.126 1.00 71.94 621 TRP A C 1
ATOM 4769 O O . TRP A 1 621 ? 10.857 -7.034 -37.059 1.00 71.94 621 TRP A O 1
ATOM 4779 N N . ILE A 1 622 ? 10.979 -6.647 -34.864 1.00 77.44 622 ILE A N 1
ATOM 4780 C CA . ILE A 1 622 ? 10.049 -7.728 -34.496 1.00 77.44 622 ILE A CA 1
ATOM 4781 C C . ILE A 1 622 ? 8.621 -7.515 -35.042 1.00 77.44 622 ILE A C 1
ATOM 4783 O O . ILE A 1 622 ? 8.046 -8.480 -35.536 1.00 77.44 622 ILE A O 1
ATOM 4787 N N . PRO A 1 623 ? 8.015 -6.316 -34.991 1.00 72.19 623 PRO A N 1
ATOM 4788 C CA . PRO A 1 623 ? 6.699 -6.080 -35.586 1.00 72.19 623 PRO A CA 1
ATOM 4789 C C . PRO A 1 623 ? 6.697 -6.203 -37.111 1.00 72.19 623 PRO A C 1
ATOM 4791 O O . PRO A 1 623 ? 5.712 -6.663 -37.684 1.00 72.19 623 PRO A O 1
ATOM 4794 N N . VAL A 1 624 ? 7.796 -5.802 -37.759 1.00 75.00 624 VAL A N 1
ATOM 4795 C CA . VAL A 1 624 ? 7.887 -5.766 -39.223 1.00 75.00 624 VAL A CA 1
ATOM 4796 C C . VAL A 1 624 ? 8.314 -7.108 -39.812 1.00 75.00 624 VAL A C 1
ATOM 4798 O O . VAL A 1 624 ? 7.783 -7.542 -40.831 1.00 75.00 624 VAL A O 1
ATOM 4801 N N . LEU A 1 625 ? 9.257 -7.775 -39.152 1.00 80.50 625 LEU A N 1
ATOM 4802 C CA . LEU A 1 625 ? 9.784 -9.078 -39.516 1.00 80.50 625 LEU A CA 1
ATOM 4803 C C . LEU A 1 625 ? 9.944 -9.953 -38.257 1.00 80.50 625 LEU A C 1
ATOM 4805 O O . LEU A 1 625 ? 11.061 -10.132 -37.763 1.00 80.50 625 LEU A O 1
ATOM 4809 N N . PRO A 1 626 ? 8.851 -10.558 -37.742 1.00 84.12 626 PRO A N 1
ATOM 4810 C CA . PRO A 1 626 ? 8.862 -11.316 -36.484 1.00 84.12 626 PRO A CA 1
ATOM 4811 C C . PRO A 1 626 ? 9.901 -12.435 -36.434 1.00 84.12 626 PRO A C 1
ATOM 4813 O O . PRO A 1 626 ? 10.482 -12.699 -35.382 1.00 84.12 626 PRO A O 1
ATOM 4816 N N . SER A 1 627 ? 10.191 -13.046 -37.587 1.00 86.38 627 SER A N 1
ATOM 4817 C CA . SER A 1 627 ? 11.214 -14.089 -37.715 1.00 86.38 627 SER A CA 1
ATOM 4818 C C . SER A 1 627 ? 12.645 -13.595 -37.475 1.00 86.38 627 SER A C 1
ATOM 4820 O O . SER A 1 627 ? 13.563 -14.404 -37.454 1.00 86.38 627 SER A O 1
ATOM 4822 N N . MET A 1 628 ? 12.885 -12.298 -37.263 1.00 83.38 628 MET A N 1
ATOM 4823 C CA . MET A 1 628 ? 14.193 -11.792 -36.834 1.00 83.38 628 MET A CA 1
ATOM 4824 C C . MET A 1 628 ? 14.501 -12.051 -35.356 1.00 83.38 628 MET A C 1
ATOM 4826 O O . MET A 1 628 ? 15.666 -11.926 -34.965 1.00 83.38 628 MET A O 1
ATOM 4830 N N . ASP A 1 629 ? 13.487 -12.380 -34.554 1.00 86.62 629 ASP A N 1
ATOM 4831 C CA . ASP A 1 629 ? 13.603 -12.627 -33.120 1.00 86.62 629 ASP A CA 1
ATOM 4832 C C . ASP A 1 629 ? 14.247 -13.987 -32.838 1.00 86.62 629 ASP A C 1
ATOM 4834 O O . ASP A 1 629 ? 13.611 -15.024 -33.000 1.00 86.62 629 ASP A O 1
ATOM 4838 N N . VAL A 1 630 ? 15.509 -13.995 -32.405 1.00 85.00 630 VAL A N 1
ATOM 4839 C CA . VAL A 1 630 ? 16.241 -15.228 -32.048 1.00 85.00 630 VAL A CA 1
ATOM 4840 C C . VAL A 1 630 ? 16.560 -15.332 -30.555 1.00 85.00 630 VAL A C 1
ATOM 4842 O O . VAL A 1 630 ? 17.248 -16.263 -30.141 1.00 85.00 630 VAL A O 1
ATOM 4845 N N . TRP A 1 631 ? 16.086 -14.386 -29.742 1.00 81.06 631 TRP A N 1
ATOM 4846 C CA . TRP A 1 631 ? 16.469 -14.258 -28.331 1.00 81.06 631 TRP A CA 1
ATOM 4847 C C . TRP A 1 631 ? 15.290 -14.351 -27.366 1.00 81.06 631 TRP A C 1
ATOM 4849 O O . TRP A 1 631 ? 15.468 -14.853 -26.254 1.00 81.06 631 TRP A O 1
ATOM 4859 N N . SER A 1 632 ? 14.107 -13.856 -27.746 1.00 81.31 632 SER A N 1
ATOM 4860 C CA . SER A 1 632 ? 12.978 -13.782 -26.820 1.00 81.31 632 SER A CA 1
ATOM 4861 C C . SER A 1 632 ? 12.386 -15.161 -26.519 1.00 81.31 632 SER A C 1
ATOM 4863 O O . SER A 1 632 ? 12.604 -16.134 -27.239 1.00 81.31 632 SER A O 1
ATOM 4865 N N . THR A 1 633 ? 11.565 -15.236 -25.473 1.00 80.38 633 THR A N 1
ATOM 4866 C CA . THR A 1 633 ? 10.774 -16.435 -25.157 1.00 80.38 633 THR A CA 1
ATOM 4867 C C . THR A 1 633 ? 9.827 -16.852 -26.285 1.00 80.38 633 THR A C 1
ATOM 4869 O O . THR A 1 633 ? 9.467 -18.022 -26.356 1.00 80.38 633 THR A O 1
ATOM 4872 N N . ALA A 1 634 ? 9.444 -15.922 -27.167 1.00 82.25 634 ALA A N 1
ATOM 4873 C CA . ALA A 1 634 ? 8.576 -16.158 -28.320 1.00 82.25 634 ALA A CA 1
ATOM 4874 C C . ALA A 1 634 ? 9.359 -16.421 -29.623 1.00 82.25 634 ALA A C 1
ATOM 4876 O O . ALA A 1 634 ? 8.750 -16.590 -30.679 1.00 82.25 634 ALA A O 1
ATOM 4877 N N . ALA A 1 635 ? 10.697 -16.455 -29.580 1.00 84.44 635 ALA A N 1
ATOM 4878 C CA . ALA A 1 635 ? 11.544 -16.642 -30.761 1.00 84.44 635 ALA A CA 1
ATOM 4879 C C . ALA A 1 635 ? 11.241 -17.950 -31.512 1.00 84.44 635 ALA A C 1
ATOM 4881 O O . ALA A 1 635 ? 11.275 -17.987 -32.742 1.00 84.44 635 ALA A O 1
ATOM 4882 N N . ASN A 1 636 ? 10.910 -19.023 -30.787 1.00 82.94 636 ASN A N 1
ATOM 4883 C CA . ASN A 1 636 ? 10.534 -20.300 -31.399 1.00 82.94 636 ASN A CA 1
ATOM 4884 C C . ASN A 1 636 ? 9.192 -20.198 -32.136 1.00 82.94 636 ASN A C 1
ATOM 4886 O O . ASN A 1 636 ? 9.110 -20.593 -33.298 1.00 82.94 636 ASN A O 1
ATOM 4890 N N . ASP A 1 637 ? 8.182 -19.594 -31.505 1.00 84.69 637 ASP A N 1
ATOM 4891 C CA . ASP A 1 637 ? 6.842 -19.416 -32.083 1.00 84.69 637 ASP A CA 1
ATOM 4892 C C . ASP A 1 637 ? 6.869 -18.502 -33.316 1.00 84.69 637 ASP A C 1
ATOM 4894 O O . ASP A 1 637 ? 6.112 -18.688 -34.266 1.00 84.69 637 ASP A O 1
ATOM 4898 N N . ARG A 1 638 ? 7.787 -17.530 -33.330 1.00 85.50 638 ARG A N 1
ATOM 4899 C CA . ARG A 1 638 ? 8.015 -16.609 -34.455 1.00 85.50 638 ARG A CA 1
ATOM 4900 C C . ARG A 1 638 ? 8.919 -17.178 -35.549 1.00 85.50 638 ARG A C 1
ATOM 4902 O O . ARG A 1 638 ? 9.215 -16.469 -36.509 1.00 85.50 638 ARG A O 1
ATOM 4909 N N . ALA A 1 639 ? 9.369 -18.425 -35.411 1.00 86.94 639 ALA A N 1
ATOM 4910 C CA . ALA A 1 639 ? 10.334 -19.056 -36.306 1.00 86.94 639 ALA A CA 1
ATOM 4911 C C . ALA A 1 639 ? 11.599 -18.199 -36.516 1.00 86.94 639 ALA A C 1
ATOM 4913 O O . ALA A 1 639 ? 12.015 -17.943 -37.646 1.00 86.94 639 ALA A O 1
ATOM 4914 N N . GLY A 1 640 ? 12.216 -17.762 -35.415 1.00 88.25 640 GLY A N 1
ATOM 4915 C CA . GLY A 1 640 ? 13.416 -16.926 -35.390 1.00 88.25 640 GLY A CA 1
ATOM 4916 C C . GLY A 1 640 ? 14.560 -17.438 -36.271 1.00 88.25 640 GLY A C 1
ATOM 4917 O O . GLY A 1 640 ? 14.912 -18.617 -36.191 1.00 88.25 640 GLY A O 1
ATOM 4918 N N . ARG A 1 641 ? 15.173 -16.570 -37.081 1.00 88.94 641 ARG A N 1
ATOM 4919 C CA . ARG A 1 641 ? 16.283 -16.869 -38.000 1.00 88.94 641 ARG A CA 1
ATOM 4920 C C . ARG A 1 641 ? 17.373 -15.797 -37.927 1.00 88.94 641 ARG A C 1
ATOM 4922 O O . ARG A 1 641 ? 17.105 -14.611 -37.727 1.00 88.94 641 ARG A O 1
ATOM 4929 N N . LEU A 1 642 ? 18.628 -16.212 -38.109 1.00 86.06 642 LEU A N 1
ATOM 4930 C CA . LEU A 1 642 ? 19.762 -15.281 -38.193 1.00 86.06 642 LEU A CA 1
ATOM 4931 C C . LEU A 1 642 ? 19.926 -14.705 -39.605 1.00 86.06 642 LEU A C 1
ATOM 4933 O O . LEU A 1 642 ? 20.067 -13.492 -39.745 1.00 86.06 642 LEU A O 1
ATOM 4937 N N . GLN A 1 643 ? 19.864 -15.558 -40.630 1.00 86.56 643 GLN A N 1
ATOM 4938 C CA . GLN A 1 643 ? 20.104 -15.185 -42.024 1.00 86.56 643 GLN A CA 1
ATOM 4939 C C . GLN A 1 643 ? 18.820 -14.824 -42.769 1.00 86.56 643 GLN A C 1
ATOM 4941 O O . GLN A 1 643 ? 17.808 -15.517 -42.651 1.00 86.56 643 GLN A O 1
ATOM 4946 N N . PHE A 1 644 ? 18.916 -13.780 -43.591 1.00 86.12 644 PHE A N 1
ATOM 4947 C CA . PHE A 1 644 ? 17.864 -13.329 -44.496 1.00 86.12 644 PHE A CA 1
ATOM 4948 C C . PHE A 1 644 ? 18.462 -13.006 -45.862 1.00 86.12 644 PHE A C 1
ATOM 4950 O O . PHE A 1 644 ? 19.558 -12.456 -45.965 1.00 86.12 644 PHE A O 1
ATOM 4957 N N . SER A 1 645 ? 17.731 -13.357 -46.910 1.00 83.44 645 SER A N 1
ATOM 4958 C CA . SER A 1 645 ? 18.095 -13.082 -48.295 1.00 83.44 645 SER A CA 1
ATOM 4959 C C . SER A 1 645 ? 17.639 -11.681 -48.726 1.00 83.44 645 SER A C 1
ATOM 4961 O O . SER A 1 645 ? 16.612 -11.203 -48.241 1.00 83.44 645 SER A O 1
ATOM 4963 N N . PRO A 1 646 ? 18.311 -11.048 -49.706 1.00 80.88 646 PRO A N 1
ATOM 4964 C CA . PRO A 1 646 ? 17.871 -9.762 -50.260 1.00 80.88 646 PRO A CA 1
ATOM 4965 C C . PRO A 1 646 ? 16.418 -9.787 -50.760 1.00 80.88 646 PRO A C 1
ATOM 4967 O O . PRO A 1 646 ? 15.658 -8.848 -50.560 1.00 80.88 646 PRO A O 1
ATOM 4970 N N . ARG A 1 647 ? 15.971 -10.916 -51.330 1.00 81.44 647 ARG A N 1
ATOM 4971 C CA . ARG A 1 647 ? 14.601 -11.080 -51.853 1.00 81.44 647 ARG A CA 1
ATOM 4972 C C . ARG A 1 647 ? 13.518 -10.908 -50.787 1.00 81.44 647 ARG A C 1
ATOM 4974 O O . ARG A 1 647 ? 12.407 -10.505 -51.121 1.00 81.44 647 ARG A O 1
ATOM 4981 N N . GLU A 1 648 ? 13.823 -11.207 -49.525 1.00 83.62 648 GLU A N 1
ATOM 4982 C CA . GLU A 1 648 ? 12.868 -11.065 -48.422 1.00 83.62 648 GLU A CA 1
ATOM 4983 C C . GLU A 1 648 ? 12.549 -9.594 -48.114 1.00 83.62 648 GLU A C 1
ATOM 4985 O O . GLU A 1 648 ? 11.447 -9.321 -47.646 1.00 83.62 648 GLU A O 1
ATOM 4990 N N . ALA A 1 649 ? 13.419 -8.639 -48.472 1.00 78.00 649 ALA A N 1
ATOM 4991 C CA . ALA A 1 649 ? 13.119 -7.209 -48.344 1.00 78.00 649 ALA A CA 1
ATOM 4992 C C . ALA A 1 649 ? 11.914 -6.788 -49.203 1.00 78.00 649 ALA A C 1
ATOM 4994 O O . ALA A 1 649 ? 11.152 -5.901 -48.826 1.00 78.00 649 ALA A O 1
ATOM 4995 N N . ASN A 1 650 ? 11.705 -7.446 -50.345 1.00 80.69 650 ASN A N 1
ATOM 4996 C CA . ASN A 1 650 ? 10.628 -7.148 -51.293 1.00 80.69 650 ASN A CA 1
ATOM 4997 C C . ASN A 1 650 ? 9.349 -7.967 -51.042 1.00 80.69 650 ASN A C 1
ATOM 4999 O O . ASN A 1 650 ? 8.357 -7.798 -51.748 1.00 80.69 650 ASN A O 1
ATOM 5003 N N . SER A 1 651 ? 9.349 -8.853 -50.043 1.00 79.50 651 SER A N 1
ATOM 5004 C CA . SER A 1 651 ? 8.206 -9.717 -49.745 1.00 79.50 651 SER A CA 1
ATOM 5005 C C . SER A 1 651 ? 7.169 -8.997 -48.885 1.00 79.50 651 SER A C 1
ATOM 5007 O O . SER A 1 651 ? 7.496 -8.473 -47.824 1.00 79.50 651 SER A O 1
ATOM 5009 N N . SER A 1 652 ? 5.903 -9.022 -49.300 1.00 73.25 652 SER A N 1
ATOM 5010 C CA . SER A 1 652 ? 4.765 -8.571 -48.484 1.00 73.25 652 SER A CA 1
ATOM 5011 C C . SER A 1 652 ? 4.270 -9.634 -47.501 1.00 73.25 652 SER A C 1
ATOM 5013 O O . SER A 1 652 ? 3.620 -9.308 -46.513 1.00 73.25 652 SER A O 1
ATOM 5015 N N . ALA A 1 653 ? 4.601 -10.909 -47.738 1.00 67.25 653 ALA A N 1
ATOM 5016 C CA . ALA A 1 653 ? 4.104 -12.041 -46.954 1.00 67.25 653 ALA A CA 1
ATOM 5017 C C . ALA A 1 653 ? 4.625 -12.069 -45.507 1.00 67.25 653 ALA A C 1
ATOM 5019 O O . ALA A 1 653 ? 4.103 -12.814 -44.683 1.00 67.25 653 ALA A O 1
ATOM 5020 N N . MET A 1 654 ? 5.669 -11.297 -45.203 1.00 66.56 654 MET A N 1
ATOM 5021 C CA . MET A 1 654 ? 6.294 -11.289 -43.881 1.00 66.56 654 MET A CA 1
ATOM 5022 C C . MET A 1 654 ? 5.842 -10.129 -42.983 1.00 66.56 654 MET A C 1
ATOM 5024 O O . MET A 1 654 ? 6.089 -10.190 -41.781 1.00 66.56 654 MET A O 1
ATOM 5028 N N . HIS A 1 655 ? 5.156 -9.119 -43.534 1.00 70.69 655 HIS A N 1
ATOM 5029 C CA . HIS A 1 655 ? 4.641 -7.977 -42.780 1.00 70.69 655 HIS A CA 1
ATOM 5030 C C . HIS A 1 655 ? 3.138 -8.145 -42.471 1.00 70.69 655 HIS A C 1
ATOM 5032 O O . HIS A 1 655 ? 2.359 -8.393 -43.396 1.00 70.69 655 HIS A O 1
ATOM 5038 N N . PRO A 1 656 ? 2.679 -7.927 -41.222 1.00 62.59 656 PRO A N 1
ATOM 5039 C CA . PRO A 1 656 ? 1.269 -8.100 -40.843 1.00 62.59 656 PRO A CA 1
ATOM 5040 C C . PRO A 1 656 ? 0.270 -7.238 -41.635 1.00 62.59 656 PRO A C 1
ATOM 5042 O O . PRO A 1 656 ? -0.875 -7.634 -41.820 1.00 62.59 656 PRO A O 1
ATOM 5045 N N . GLY A 1 657 ? 0.699 -6.067 -42.117 1.00 65.88 657 GLY A N 1
ATOM 5046 C CA . GLY A 1 657 ? -0.120 -5.130 -42.899 1.00 65.88 657 GLY A CA 1
ATOM 5047 C C . GLY A 1 657 ? -0.009 -5.267 -44.425 1.00 65.88 657 GLY A C 1
ATOM 5048 O O . GLY A 1 657 ? -0.468 -4.380 -45.134 1.00 65.88 657 GLY A O 1
ATOM 5049 N N . GLY A 1 658 ? 0.659 -6.303 -44.950 1.00 72.62 658 GLY A N 1
ATOM 5050 C CA . GLY A 1 658 ? 0.738 -6.570 -46.399 1.00 72.62 658 GLY A CA 1
ATOM 5051 C C . GLY A 1 658 ? 1.647 -5.643 -47.223 1.00 72.62 658 GLY A C 1
ATOM 5052 O O . GLY A 1 658 ? 1.740 -5.804 -48.440 1.00 72.62 658 GLY A O 1
ATOM 5053 N N . LEU A 1 659 ? 2.341 -4.696 -46.588 1.00 74.25 659 LEU A N 1
ATOM 5054 C CA . LEU A 1 659 ? 3.407 -3.907 -47.209 1.00 74.25 659 LEU A CA 1
ATOM 5055 C C . LEU A 1 659 ? 4.677 -4.752 -47.418 1.00 74.25 659 LEU A C 1
ATOM 5057 O O . LEU A 1 659 ? 4.975 -5.607 -46.583 1.00 74.25 659 LEU A O 1
ATOM 5061 N N . PRO A 1 660 ? 5.465 -4.512 -48.482 1.00 79.81 660 PRO A N 1
ATOM 5062 C CA . PRO A 1 660 ? 6.816 -5.051 -48.584 1.00 79.81 660 PRO A CA 1
ATOM 5063 C C . PRO A 1 660 ? 7.658 -4.685 -47.354 1.00 79.81 660 PRO A C 1
ATOM 5065 O O . PRO A 1 660 ? 7.598 -3.550 -46.875 1.00 79.81 660 PRO A O 1
ATOM 5068 N N . VAL A 1 661 ? 8.466 -5.631 -46.867 1.00 78.12 661 VAL A N 1
ATOM 5069 C CA . VAL A 1 661 ? 9.296 -5.471 -45.657 1.00 78.12 661 VAL A CA 1
ATOM 5070 C C . VAL A 1 661 ? 10.131 -4.187 -45.688 1.00 78.12 661 VAL A C 1
ATOM 5072 O O . VAL A 1 661 ? 10.154 -3.461 -44.698 1.00 78.12 661 VAL A O 1
ATOM 5075 N N . HIS A 1 662 ? 10.753 -3.849 -46.819 1.00 74.31 662 HIS A N 1
ATOM 5076 C CA . HIS A 1 662 ? 11.529 -2.614 -46.945 1.00 74.31 662 HIS A CA 1
ATOM 5077 C C . HIS A 1 662 ? 10.688 -1.351 -46.701 1.00 74.31 662 HIS A C 1
ATOM 5079 O O . HIS A 1 662 ? 11.129 -0.465 -45.980 1.00 74.31 662 HIS A O 1
ATOM 5085 N N . GLN A 1 663 ? 9.452 -1.278 -47.207 1.00 75.06 663 GLN A N 1
ATOM 5086 C CA . GLN A 1 663 ? 8.578 -0.110 -47.019 1.00 75.06 663 GLN A CA 1
ATOM 5087 C C . GLN A 1 663 ? 8.081 0.013 -45.578 1.00 75.06 663 GLN A C 1
ATOM 5089 O O . GLN A 1 663 ? 7.955 1.115 -45.052 1.00 75.06 663 GLN A O 1
ATOM 5094 N N . ALA A 1 664 ? 7.815 -1.114 -44.920 1.00 74.12 664 ALA A N 1
ATOM 5095 C CA . ALA A 1 664 ? 7.415 -1.116 -43.519 1.00 74.12 664 ALA A CA 1
ATOM 5096 C C . ALA A 1 664 ? 8.562 -0.665 -42.599 1.00 74.12 664 ALA A C 1
ATOM 5098 O O . ALA A 1 664 ? 8.358 0.143 -41.692 1.00 74.12 664 ALA A O 1
ATOM 5099 N N . ILE A 1 665 ? 9.787 -1.123 -42.877 1.00 71.75 665 ILE A N 1
ATOM 5100 C CA . ILE A 1 665 ? 10.995 -0.656 -42.186 1.00 71.75 665 ILE A CA 1
ATOM 5101 C C . ILE A 1 665 ? 11.209 0.836 -42.466 1.00 71.75 665 ILE A C 1
ATOM 5103 O O . ILE A 1 665 ? 11.529 1.581 -41.544 1.00 71.75 665 ILE A O 1
ATOM 5107 N N . ALA A 1 666 ? 10.952 1.293 -43.696 1.00 69.62 666 ALA A N 1
ATOM 5108 C CA . ALA A 1 666 ? 11.047 2.702 -44.081 1.00 69.62 666 ALA A CA 1
ATOM 5109 C C . ALA A 1 666 ? 10.214 3.604 -43.195 1.00 69.62 666 ALA A C 1
ATOM 5111 O O . ALA A 1 666 ? 10.717 4.587 -42.652 1.00 69.62 666 ALA A O 1
ATOM 5112 N N . ALA A 1 667 ? 8.941 3.246 -43.062 1.00 69.62 667 ALA A N 1
ATOM 5113 C CA . ALA A 1 667 ? 7.991 3.978 -42.253 1.00 69.62 667 ALA A CA 1
ATOM 5114 C C . ALA A 1 667 ? 8.458 4.024 -40.793 1.00 69.62 667 ALA A C 1
ATOM 5116 O O . ALA A 1 667 ? 8.619 5.108 -40.242 1.00 69.62 667 ALA A O 1
ATOM 5117 N N . ALA A 1 668 ? 8.812 2.872 -40.215 1.00 69.00 668 ALA A N 1
ATOM 5118 C CA . ALA A 1 668 ? 9.244 2.797 -38.822 1.00 69.00 668 ALA A CA 1
ATOM 5119 C C . ALA A 1 668 ? 10.511 3.627 -38.533 1.00 69.00 668 ALA A C 1
ATOM 5121 O O . ALA A 1 668 ? 10.574 4.340 -37.532 1.00 69.00 668 ALA A O 1
ATOM 5122 N N . TYR A 1 669 ? 11.513 3.575 -39.417 1.00 65.94 669 TYR A N 1
ATOM 5123 C CA . TYR A 1 669 ? 12.734 4.374 -39.279 1.00 65.94 669 TYR A CA 1
ATOM 5124 C C . TYR A 1 669 ? 12.465 5.873 -39.454 1.00 65.94 669 TYR A C 1
ATOM 5126 O O . TYR A 1 669 ? 13.019 6.683 -38.710 1.00 65.94 669 TYR A O 1
ATOM 5134 N N . LYS A 1 670 ? 11.598 6.253 -40.399 1.00 65.00 670 LYS A N 1
ATOM 5135 C CA . LYS A 1 670 ? 11.211 7.651 -40.633 1.00 65.00 670 LYS A CA 1
ATOM 5136 C C . LYS A 1 670 ? 10.465 8.237 -39.435 1.00 65.00 670 LYS A C 1
ATOM 5138 O O . LYS A 1 670 ? 10.770 9.356 -39.025 1.00 65.00 670 LYS A O 1
ATOM 5143 N N . ASP A 1 671 ? 9.548 7.475 -38.850 1.00 62.31 671 ASP A N 1
ATOM 5144 C CA . ASP A 1 671 ? 8.782 7.891 -37.675 1.00 62.31 671 ASP A CA 1
ATOM 5145 C C . ASP A 1 671 ? 9.698 8.097 -36.466 1.00 62.31 671 ASP A C 1
ATOM 5147 O O . ASP A 1 671 ? 9.587 9.094 -35.754 1.00 62.31 671 ASP A O 1
ATOM 5151 N N . ILE A 1 672 ? 10.668 7.204 -36.265 1.00 58.31 672 ILE A N 1
ATOM 5152 C CA . ILE A 1 672 ? 11.627 7.314 -35.161 1.00 58.31 672 ILE A CA 1
ATOM 5153 C C . ILE A 1 672 ? 12.614 8.456 -35.384 1.00 58.31 672 ILE A C 1
ATOM 5155 O O . ILE A 1 672 ? 12.889 9.199 -34.446 1.00 58.31 672 ILE A O 1
ATOM 5159 N N . ALA A 1 673 ? 13.105 8.653 -36.608 1.00 57.16 673 ALA A N 1
ATOM 5160 C CA . ALA A 1 673 ? 13.938 9.803 -36.946 1.00 57.16 673 ALA A CA 1
ATOM 5161 C C . ALA A 1 673 ? 13.185 11.124 -36.701 1.00 57.16 673 ALA A C 1
ATOM 5163 O O . ALA A 1 673 ? 13.734 12.060 -36.123 1.00 57.16 673 ALA A O 1
ATOM 5164 N N . HIS A 1 674 ? 11.900 11.187 -37.056 1.00 58.19 674 HIS A N 1
ATOM 5165 C CA . HIS A 1 674 ? 11.059 12.345 -36.767 1.00 58.19 674 HIS A CA 1
ATOM 5166 C C . HIS A 1 674 ? 10.879 12.565 -35.254 1.00 58.19 674 HIS A C 1
ATOM 5168 O O . HIS A 1 674 ? 11.071 13.678 -34.765 1.00 58.19 674 HIS A O 1
ATOM 5174 N N . LEU A 1 675 ? 10.583 11.508 -34.489 1.00 51.53 675 LEU A N 1
ATOM 5175 C CA . LEU A 1 675 ? 10.462 11.564 -33.024 1.00 51.53 675 LEU A CA 1
ATOM 5176 C C . LEU A 1 675 ? 11.779 11.941 -32.327 1.00 51.53 675 LEU A C 1
ATOM 5178 O O . LEU A 1 675 ? 11.758 12.605 -31.293 1.00 51.53 675 LEU A O 1
ATOM 5182 N N . ALA A 1 676 ? 12.918 11.557 -32.901 1.00 49.03 676 ALA A N 1
ATOM 5183 C CA . ALA A 1 676 ? 14.251 11.925 -32.434 1.00 49.03 676 ALA A CA 1
ATOM 5184 C C . ALA A 1 676 ? 14.683 13.340 -32.874 1.00 49.03 676 ALA A C 1
ATOM 5186 O O . ALA A 1 676 ? 15.783 13.773 -32.532 1.00 49.03 676 ALA A O 1
ATOM 5187 N N . GLY A 1 677 ? 13.833 14.080 -33.602 1.00 50.78 677 GLY A N 1
ATOM 5188 C CA . GLY A 1 677 ? 14.107 15.456 -34.036 1.00 50.78 677 GLY A CA 1
ATOM 5189 C C . GLY A 1 677 ? 15.186 15.550 -35.105 1.00 50.78 677 GLY A C 1
ATOM 5190 O O . GLY A 1 677 ? 15.899 16.552 -35.179 1.00 50.78 677 GLY A O 1
ATOM 5191 N N . VAL A 1 678 ? 15.332 14.498 -35.914 1.00 52.50 678 VAL A N 1
ATOM 5192 C CA . VAL A 1 678 ? 16.284 14.458 -37.022 1.00 52.50 678 VAL A CA 1
ATOM 5193 C C . VAL A 1 678 ? 15.843 15.465 -38.083 1.00 52.50 678 VAL A C 1
ATOM 5195 O O . VAL A 1 678 ? 14.962 15.212 -38.900 1.00 52.50 678 VAL A O 1
ATOM 5198 N N . ASP A 1 679 ? 16.477 16.632 -38.064 1.00 52.78 679 ASP A N 1
ATOM 5199 C CA . ASP A 1 679 ? 16.297 17.669 -39.072 1.00 52.78 679 ASP A CA 1
ATOM 5200 C C . ASP A 1 679 ? 17.098 17.314 -40.335 1.00 52.78 679 ASP A C 1
ATOM 5202 O O . ASP A 1 679 ? 18.329 17.392 -40.359 1.00 52.78 679 ASP A O 1
ATOM 5206 N N . ALA A 1 680 ? 16.396 16.934 -41.406 1.00 48.97 680 ALA A N 1
ATOM 5207 C CA . ALA A 1 680 ? 17.003 16.576 -42.689 1.00 48.97 680 ALA A CA 1
ATOM 5208 C C . ALA A 1 680 ? 17.833 17.718 -43.314 1.00 48.97 680 ALA A C 1
ATOM 5210 O O . ALA A 1 680 ? 18.678 17.460 -44.170 1.00 48.97 680 ALA A O 1
ATOM 5211 N N . SER A 1 681 ? 17.641 18.971 -42.879 1.00 47.72 681 SER A N 1
ATOM 5212 C CA . SER A 1 681 ? 18.439 20.116 -43.334 1.00 47.72 681 SER A CA 1
ATOM 5213 C C . SER A 1 681 ? 19.836 20.197 -42.698 1.00 47.72 681 SER A C 1
ATOM 5215 O O . SER A 1 681 ? 20.687 20.927 -43.207 1.00 47.72 681 SER A O 1
ATOM 5217 N N . ARG A 1 682 ? 20.104 19.425 -41.631 1.00 53.25 682 ARG A N 1
ATOM 5218 C CA . ARG A 1 682 ? 21.381 19.423 -40.890 1.00 53.25 682 ARG A CA 1
ATOM 5219 C C . ARG A 1 682 ? 22.396 18.371 -41.346 1.00 53.25 682 ARG A C 1
ATOM 5221 O O . ARG A 1 682 ? 23.527 18.400 -40.875 1.00 53.25 682 ARG A O 1
ATOM 5228 N N . GLY A 1 683 ? 22.028 17.473 -42.265 1.00 56.28 683 GLY A N 1
ATOM 5229 C CA . GLY A 1 683 ? 22.938 16.427 -42.760 1.00 56.28 683 GLY A CA 1
ATOM 5230 C C . GLY A 1 683 ? 23.333 15.400 -41.690 1.00 56.28 683 GLY A C 1
ATOM 5231 O O . GLY A 1 683 ? 24.492 14.996 -41.622 1.00 56.28 683 GLY A O 1
ATOM 5232 N N . ASN A 1 684 ? 22.385 15.034 -40.823 1.00 66.50 684 ASN A N 1
ATOM 5233 C CA . ASN A 1 684 ? 22.594 14.060 -39.753 1.00 66.50 684 ASN A CA 1
ATOM 5234 C C . ASN A 1 684 ? 22.734 12.633 -40.312 1.00 66.50 684 ASN A C 1
ATOM 5236 O O . ASN A 1 684 ? 21.960 12.226 -41.176 1.00 66.50 684 ASN A O 1
ATOM 5240 N N . ILE A 1 685 ? 23.661 11.867 -39.744 1.00 67.25 685 ILE A N 1
ATOM 5241 C CA . ILE A 1 685 ? 23.974 10.478 -40.066 1.00 67.25 685 ILE A CA 1
ATOM 5242 C C . ILE A 1 685 ? 23.370 9.561 -39.006 1.00 67.25 685 ILE A C 1
ATOM 5244 O O . ILE A 1 685 ? 23.602 9.722 -37.808 1.00 67.25 685 ILE A O 1
ATOM 5248 N N . ILE A 1 686 ? 22.607 8.569 -39.455 1.00 67.62 686 ILE A N 1
ATOM 5249 C CA . ILE A 1 686 ? 21.977 7.577 -38.587 1.00 67.62 686 ILE A CA 1
ATOM 5250 C C . ILE A 1 686 ? 22.899 6.364 -38.459 1.00 67.62 686 ILE A C 1
ATOM 5252 O O . ILE A 1 686 ? 23.164 5.667 -39.439 1.00 67.62 686 ILE A O 1
ATOM 5256 N N . LEU A 1 687 ? 23.339 6.077 -37.235 1.00 68.06 687 LEU A N 1
ATOM 5257 C CA . LEU A 1 687 ? 24.169 4.920 -36.924 1.00 68.06 687 LEU A CA 1
ATOM 5258 C C . LEU A 1 687 ? 23.349 3.859 -36.185 1.00 68.06 687 LEU A C 1
ATOM 5260 O O . LEU A 1 687 ? 22.829 4.081 -35.088 1.00 68.06 687 LEU A O 1
ATOM 5264 N N . GLU A 1 688 ? 23.257 2.683 -36.804 1.00 68.38 688 GLU A N 1
ATOM 5265 C CA . GLU A 1 688 ? 22.608 1.504 -36.239 1.00 68.38 688 GLU A CA 1
ATOM 5266 C C . GLU A 1 688 ? 23.648 0.463 -35.830 1.00 68.38 688 GLU A C 1
ATOM 5268 O O . GLU A 1 688 ? 24.530 0.094 -36.606 1.00 68.38 688 GLU A O 1
ATOM 5273 N N . LYS A 1 689 ? 23.517 -0.060 -34.614 1.00 67.88 689 LYS A N 1
ATOM 5274 C CA . LYS A 1 689 ? 24.520 -0.929 -34.004 1.00 67.88 689 LYS A CA 1
ATOM 5275 C C . LYS A 1 689 ? 23.854 -2.194 -33.489 1.00 67.88 689 LYS A C 1
ATOM 5277 O O . LYS A 1 689 ? 23.740 -2.360 -32.287 1.00 67.88 689 LYS A O 1
ATOM 5282 N N . PHE A 1 690 ? 23.452 -3.098 -34.383 1.00 70.38 690 PHE A N 1
ATOM 5283 C CA . PHE A 1 690 ? 22.900 -4.394 -33.986 1.00 70.38 690 PHE A CA 1
ATOM 5284 C C . PHE A 1 690 ? 23.802 -5.558 -34.434 1.00 70.38 690 PHE A C 1
ATOM 5286 O O . PHE A 1 690 ? 23.945 -5.797 -35.634 1.00 70.38 690 PHE A O 1
ATOM 5293 N N . PRO A 1 691 ? 24.416 -6.306 -33.500 1.00 68.94 691 PRO A N 1
ATOM 5294 C CA . PRO A 1 691 ? 25.364 -7.375 -33.802 1.00 68.94 691 PRO A CA 1
ATOM 5295 C C . PRO A 1 691 ? 24.937 -8.426 -34.833 1.00 68.94 691 PRO A C 1
ATOM 5297 O O . PRO A 1 691 ? 25.753 -8.900 -35.622 1.00 68.94 691 PRO A O 1
ATOM 5300 N N . GLU A 1 692 ? 23.668 -8.826 -34.823 1.00 76.38 692 GLU A N 1
ATOM 5301 C CA . GLU A 1 692 ? 23.126 -9.841 -35.725 1.00 76.38 692 GLU A CA 1
ATOM 5302 C C . GLU A 1 692 ? 23.010 -9.344 -37.181 1.00 76.38 692 GLU A C 1
ATOM 5304 O O . GLU A 1 692 ? 22.804 -10.156 -38.084 1.00 76.38 692 GLU A O 1
ATOM 5309 N N . HIS A 1 693 ? 23.199 -8.043 -37.447 1.00 77.88 693 HIS A N 1
ATOM 5310 C CA . HIS A 1 693 ? 23.227 -7.488 -38.806 1.00 77.88 693 HIS A CA 1
ATOM 5311 C C . HIS A 1 693 ? 24.352 -8.045 -39.678 1.00 77.88 693 HIS A C 1
ATOM 5313 O O . HIS A 1 693 ? 24.201 -8.074 -40.898 1.00 77.88 693 HIS A O 1
ATOM 5319 N N . ALA A 1 694 ? 25.421 -8.580 -39.081 1.00 77.19 694 ALA A N 1
ATOM 5320 C CA . ALA A 1 694 ? 26.466 -9.296 -39.813 1.00 77.19 694 ALA A CA 1
ATOM 5321 C C . ALA A 1 694 ? 25.905 -10.435 -40.690 1.00 77.19 694 ALA A C 1
ATOM 5323 O O . ALA A 1 694 ? 26.413 -10.692 -41.775 1.00 77.19 694 ALA A O 1
ATOM 5324 N N . PHE A 1 695 ? 24.809 -11.075 -40.267 1.00 82.81 695 PHE A N 1
ATOM 5325 C CA . PHE A 1 695 ? 24.146 -12.150 -41.017 1.00 82.81 695 PHE A CA 1
ATOM 5326 C C . PHE A 1 695 ? 23.123 -11.650 -42.049 1.00 82.81 695 PHE A C 1
ATOM 5328 O O . PHE A 1 695 ? 22.456 -12.457 -42.699 1.00 82.81 695 PHE A O 1
ATOM 5335 N N . ARG A 1 696 ? 22.941 -10.328 -42.162 1.00 81.62 696 ARG A N 1
ATOM 5336 C CA . ARG A 1 696 ? 21.809 -9.694 -42.858 1.00 81.62 696 ARG A CA 1
ATOM 5337 C C . ARG A 1 696 ? 22.229 -8.535 -43.765 1.00 81.62 696 ARG A C 1
ATOM 5339 O O . ARG A 1 696 ? 21.368 -7.802 -44.235 1.00 81.62 696 ARG A O 1
ATOM 5346 N N . ILE A 1 697 ? 23.523 -8.381 -44.048 1.00 78.06 697 ILE A N 1
ATOM 5347 C CA . ILE A 1 697 ? 24.071 -7.267 -44.842 1.00 78.06 697 ILE A CA 1
ATOM 5348 C C . ILE A 1 697 ? 23.358 -7.114 -46.195 1.00 78.06 697 ILE A C 1
ATOM 5350 O O . ILE A 1 697 ? 22.931 -6.018 -46.540 1.00 78.06 697 ILE A O 1
ATOM 5354 N N . GLY A 1 698 ? 23.128 -8.214 -46.920 1.00 77.25 698 GLY A N 1
ATOM 5355 C CA . GLY A 1 698 ? 22.419 -8.165 -48.206 1.00 77.25 698 GLY A CA 1
ATOM 5356 C C . GLY A 1 698 ? 20.944 -7.747 -48.102 1.00 77.25 698 GLY A C 1
ATOM 5357 O O . GLY A 1 698 ? 20.425 -7.122 -49.019 1.00 77.25 698 GLY A O 1
ATOM 5358 N N . LEU A 1 699 ? 20.265 -8.057 -46.990 1.00 78.69 699 LEU A N 1
ATOM 5359 C CA . LEU A 1 699 ? 18.906 -7.570 -46.728 1.00 78.69 699 LEU A CA 1
ATOM 5360 C C . LEU A 1 699 ? 18.919 -6.057 -46.462 1.00 78.69 699 LEU A C 1
ATOM 5362 O O . LEU A 1 699 ? 18.072 -5.336 -46.978 1.00 78.69 699 LEU A O 1
ATOM 5366 N N . LEU A 1 700 ? 19.877 -5.585 -45.660 1.00 77.31 700 LEU A N 1
ATOM 5367 C CA . LEU A 1 700 ? 20.018 -4.174 -45.289 1.00 77.31 700 LEU A CA 1
ATOM 5368 C C . LEU A 1 700 ? 20.343 -3.287 -46.496 1.00 77.31 700 LEU A C 1
ATOM 5370 O O . LEU A 1 700 ? 19.829 -2.174 -46.589 1.00 77.31 700 LEU A O 1
ATOM 5374 N N . GLU A 1 701 ? 21.140 -3.794 -47.436 1.00 74.44 701 GLU A N 1
ATOM 5375 C CA . GLU A 1 701 ? 21.420 -3.094 -48.690 1.00 74.44 701 GLU A CA 1
ATOM 5376 C C . GLU A 1 701 ? 20.167 -2.948 -49.558 1.00 74.44 701 GLU A C 1
ATOM 5378 O O . GLU A 1 701 ? 19.871 -1.856 -50.032 1.00 74.44 701 GLU A O 1
ATOM 5383 N N . GLU A 1 702 ? 19.381 -4.016 -49.715 1.00 75.81 702 GLU A N 1
ATOM 5384 C CA . GLU A 1 702 ? 18.143 -3.977 -50.504 1.00 75.81 702 GLU A CA 1
ATOM 5385 C C . GLU A 1 702 ? 17.104 -3.027 -49.882 1.00 75.81 702 GLU A C 1
ATOM 5387 O O . GLU A 1 702 ? 16.444 -2.256 -50.579 1.00 75.81 702 GLU A O 1
ATOM 5392 N N . ILE A 1 703 ? 16.999 -3.035 -48.547 1.00 72.25 703 ILE A N 1
ATOM 5393 C CA . ILE A 1 703 ? 16.173 -2.090 -47.788 1.00 72.25 703 ILE A CA 1
ATOM 5394 C C . ILE A 1 703 ? 16.604 -0.649 -48.097 1.00 72.25 703 ILE A C 1
ATOM 5396 O O . ILE A 1 703 ? 15.752 0.200 -48.345 1.00 72.25 703 ILE A O 1
ATOM 5400 N N . SER A 1 704 ? 17.906 -0.378 -48.157 1.00 65.69 704 SER A N 1
ATOM 5401 C CA . SER A 1 704 ? 18.434 0.946 -48.502 1.00 65.69 704 SER A CA 1
ATOM 5402 C C . SER A 1 704 ? 18.135 1.354 -49.944 1.00 65.69 704 SER A C 1
ATOM 5404 O O . SER A 1 704 ? 17.581 2.429 -50.188 1.00 65.69 704 SER A O 1
ATOM 5406 N N . ALA A 1 705 ? 18.408 0.456 -50.896 1.00 65.81 705 ALA A N 1
ATOM 5407 C CA . ALA A 1 705 ? 18.220 0.677 -52.328 1.00 65.81 705 ALA A CA 1
ATOM 5408 C C . ALA A 1 705 ? 16.756 0.965 -52.714 1.00 65.81 705 ALA A C 1
ATOM 5410 O O . ALA A 1 705 ? 16.493 1.612 -53.727 1.00 65.81 705 ALA A O 1
ATOM 5411 N N . SER A 1 706 ? 15.798 0.537 -51.889 1.00 62.28 706 SER A N 1
ATOM 5412 C CA . SER A 1 706 ? 14.359 0.725 -52.104 1.00 62.28 706 SER A CA 1
ATOM 5413 C C . SER A 1 706 ? 13.826 2.159 -51.890 1.00 62.28 706 SER A C 1
ATOM 5415 O O . SER A 1 706 ? 12.616 2.385 -51.950 1.00 62.28 706 SER A O 1
ATOM 5417 N N . GLY A 1 707 ? 14.707 3.147 -51.678 1.00 53.19 707 GLY A N 1
ATOM 5418 C CA . GLY A 1 707 ? 14.350 4.572 -51.569 1.00 53.19 707 GLY A CA 1
ATOM 5419 C C . GLY A 1 707 ? 14.148 5.078 -50.136 1.00 53.19 707 GLY A C 1
ATOM 5420 O O . GLY A 1 707 ? 13.684 6.197 -49.928 1.00 53.19 707 GLY A O 1
ATOM 5421 N N . LEU A 1 708 ? 14.514 4.255 -49.156 1.00 52.72 708 LEU A N 1
ATOM 5422 C CA . LEU A 1 708 ? 14.481 4.529 -47.719 1.00 52.72 708 LEU A CA 1
ATOM 5423 C C . LEU A 1 708 ? 15.549 5.543 -47.300 1.00 52.72 708 LEU A C 1
ATOM 5425 O O . LEU A 1 708 ? 15.290 6.438 -46.501 1.00 52.72 708 LEU A O 1
ATOM 5429 N N . CYS A 1 709 ? 16.723 5.416 -47.917 1.00 50.75 709 CYS A N 1
ATOM 5430 C CA . CYS A 1 709 ? 17.855 6.320 -47.824 1.00 50.75 709 CYS A CA 1
ATOM 5431 C C . CYS A 1 709 ? 18.225 6.728 -49.262 1.00 50.75 709 CYS A C 1
ATOM 5433 O O . CYS A 1 709 ? 18.646 5.879 -50.040 1.00 50.75 709 CYS A O 1
ATOM 5435 N N . PRO A 1 710 ? 18.070 7.997 -49.674 1.00 45.41 710 PRO A N 1
ATOM 5436 C CA . PRO A 1 710 ? 18.542 8.465 -50.979 1.00 45.41 710 PRO A CA 1
ATOM 5437 C C . PRO A 1 710 ? 20.058 8.311 -51.196 1.00 45.41 710 PRO A C 1
ATOM 5439 O O . PRO A 1 710 ? 20.519 8.465 -52.325 1.00 45.41 710 PRO A O 1
ATOM 5442 N N . GLY A 1 711 ? 20.825 8.039 -50.133 1.00 52.53 711 GLY A N 1
ATOM 5443 C CA . GLY A 1 711 ? 22.228 7.635 -50.188 1.00 52.53 711 GLY A CA 1
ATOM 5444 C C . GLY A 1 711 ? 22.400 6.124 -50.021 1.00 52.53 711 GLY A C 1
ATOM 5445 O O . GLY A 1 711 ? 21.706 5.489 -49.233 1.00 52.53 711 GLY A O 1
ATOM 5446 N N . GLN A 1 712 ? 23.366 5.568 -50.748 1.00 59.00 712 GLN A N 1
ATOM 5447 C CA . GLN A 1 712 ? 23.842 4.191 -50.609 1.00 59.00 712 GLN A CA 1
ATOM 5448 C C . GLN A 1 712 ? 24.216 3.903 -49.143 1.00 59.00 712 GLN A C 1
ATOM 5450 O O . GLN A 1 712 ? 24.839 4.744 -48.488 1.00 59.00 712 GLN A O 1
ATOM 5455 N N . CYS A 1 713 ? 23.841 2.734 -48.610 1.00 67.56 713 CYS A N 1
ATOM 5456 C CA . CYS A 1 713 ? 24.301 2.339 -47.281 1.00 67.56 713 CYS A CA 1
ATOM 5457 C C . CYS A 1 713 ? 25.827 2.256 -47.263 1.00 67.56 713 CYS A C 1
ATOM 5459 O O . CYS A 1 713 ? 26.471 1.893 -48.249 1.00 67.56 713 CYS A O 1
ATOM 5461 N N . THR A 1 714 ? 26.395 2.578 -46.111 1.00 71.38 714 THR A N 1
ATOM 5462 C CA . THR A 1 714 ? 27.812 2.400 -45.856 1.00 71.38 714 THR A CA 1
ATOM 5463 C C . THR A 1 714 ? 27.969 1.381 -44.723 1.00 71.38 714 THR A C 1
ATOM 5465 O O . THR A 1 714 ? 27.032 1.096 -43.972 1.00 71.38 714 THR A O 1
ATOM 5468 N N . PHE A 1 715 ? 29.109 0.707 -44.636 1.00 75.62 715 PHE A N 1
ATOM 5469 C CA . PHE A 1 715 ? 29.318 -0.312 -43.608 1.00 75.62 715 PHE A CA 1
ATOM 5470 C C . PHE A 1 715 ? 30.685 -0.143 -42.951 1.00 75.62 715 PHE A C 1
ATOM 5472 O O . PHE A 1 715 ? 31.686 0.086 -43.626 1.00 75.62 715 PHE A O 1
ATOM 5479 N N . ILE A 1 716 ? 30.727 -0.271 -41.623 1.00 75.94 716 ILE A N 1
ATOM 5480 C CA . ILE A 1 716 ? 31.968 -0.235 -40.844 1.00 75.94 716 ILE A CA 1
ATOM 5481 C C . ILE A 1 716 ? 32.122 -1.573 -40.142 1.00 75.94 716 ILE A C 1
ATOM 5483 O O . ILE A 1 716 ? 31.603 -1.788 -39.049 1.00 75.94 716 ILE A O 1
ATOM 5487 N N . HIS A 1 717 ? 32.855 -2.488 -40.757 1.00 78.50 717 HIS A N 1
ATOM 5488 C CA . HIS A 1 717 ? 33.081 -3.798 -40.176 1.00 78.50 717 HIS A CA 1
ATOM 5489 C C . HIS A 1 717 ? 34.201 -3.741 -39.135 1.00 78.50 717 HIS A C 1
ATOM 5491 O O . HIS A 1 717 ? 35.376 -3.895 -39.457 1.00 78.50 717 HIS A O 1
ATOM 5497 N N . LEU A 1 718 ? 33.822 -3.509 -37.877 1.00 74.88 718 LEU A N 1
ATOM 5498 C CA . LEU A 1 718 ? 34.736 -3.591 -36.738 1.00 74.88 718 LEU A CA 1
ATOM 5499 C C . LEU A 1 718 ? 34.855 -5.036 -36.239 1.00 74.88 718 LEU A C 1
ATOM 5501 O O . LEU A 1 718 ? 33.850 -5.643 -35.851 1.00 74.88 718 LEU A O 1
ATOM 5505 N N . TRP A 1 719 ? 36.082 -5.547 -36.170 1.00 72.38 719 TRP A N 1
ATOM 5506 C CA . TRP A 1 719 ? 36.388 -6.867 -35.619 1.00 72.38 719 TRP A CA 1
ATOM 5507 C C . TRP A 1 719 ? 37.649 -6.832 -34.740 1.00 72.38 719 TRP A C 1
ATOM 5509 O O . TRP A 1 719 ? 38.459 -5.911 -34.821 1.00 72.38 719 TRP A O 1
ATOM 5519 N N . ARG A 1 720 ? 37.761 -7.805 -33.834 1.00 76.25 720 ARG A N 1
ATOM 5520 C CA . ARG A 1 720 ? 38.775 -7.902 -32.769 1.00 76.25 720 ARG A CA 1
ATOM 5521 C C . ARG A 1 720 ? 39.244 -9.351 -32.647 1.00 76.25 720 ARG A C 1
ATOM 5523 O O . ARG A 1 720 ? 38.522 -10.250 -33.095 1.00 76.25 720 ARG A O 1
ATOM 5530 N N . ASN A 1 721 ? 40.376 -9.565 -31.981 1.00 82.31 721 ASN A N 1
ATOM 5531 C CA . ASN A 1 721 ? 40.839 -10.859 -31.485 1.00 82.31 721 ASN A CA 1
ATOM 5532 C C . ASN A 1 721 ? 39.698 -11.782 -30.994 1.00 82.31 721 ASN A C 1
ATOM 5534 O O . ASN A 1 721 ? 38.948 -11.450 -30.068 1.00 82.31 721 ASN A O 1
ATOM 5538 N N . GLY A 1 722 ? 39.575 -12.961 -31.610 1.00 83.44 722 GLY A N 1
ATOM 5539 C CA . GLY A 1 722 ? 38.460 -13.879 -31.370 1.00 83.44 722 GLY A CA 1
ATOM 5540 C C . GLY A 1 722 ? 38.451 -14.530 -29.988 1.00 83.44 722 GLY A C 1
ATOM 5541 O O . GLY A 1 722 ? 37.373 -14.772 -29.441 1.00 83.44 722 GLY A O 1
ATOM 5542 N N . VAL A 1 723 ? 39.621 -14.744 -29.378 1.00 87.38 723 VAL A N 1
ATOM 5543 C CA . VAL A 1 723 ? 39.733 -15.301 -28.019 1.00 87.38 723 VAL A CA 1
ATOM 5544 C C . VAL A 1 723 ? 39.176 -14.316 -26.994 1.00 87.38 723 VAL A C 1
ATOM 5546 O O . VAL A 1 723 ? 38.391 -14.688 -26.121 1.00 87.38 723 VAL A O 1
ATOM 5549 N N . GLU A 1 724 ? 39.503 -13.032 -27.126 1.00 82.94 724 GLU A N 1
ATOM 5550 C CA . GLU A 1 724 ? 38.986 -11.997 -26.228 1.00 82.94 724 GLU A CA 1
ATOM 5551 C C . GLU A 1 724 ? 37.467 -11.822 -26.358 1.00 82.94 724 GLU A C 1
ATOM 5553 O O . GLU A 1 724 ? 36.771 -11.615 -25.357 1.00 82.94 724 GLU A O 1
ATOM 5558 N N . VAL A 1 725 ? 36.934 -11.952 -27.579 1.00 81.62 725 VAL A N 1
ATOM 5559 C CA . VAL A 1 725 ? 35.484 -11.957 -27.816 1.00 81.62 725 VAL A CA 1
ATOM 5560 C C . VAL A 1 725 ? 34.828 -13.163 -27.148 1.00 81.62 725 VAL A C 1
ATOM 5562 O O . VAL A 1 725 ? 33.840 -12.987 -26.436 1.00 81.62 725 VAL A O 1
ATOM 5565 N N . ALA A 1 726 ? 35.393 -14.362 -27.302 1.00 87.94 726 ALA A N 1
ATOM 5566 C CA . ALA A 1 726 ? 34.877 -15.571 -26.668 1.00 87.94 726 ALA A CA 1
ATOM 5567 C C . ALA A 1 726 ? 34.872 -15.471 -25.131 1.00 87.94 726 ALA A C 1
ATOM 5569 O O . ALA A 1 726 ? 33.877 -15.829 -24.499 1.00 87.94 726 ALA A O 1
ATOM 5570 N N . ARG A 1 727 ? 35.914 -14.887 -24.520 1.00 86.25 727 ARG A N 1
ATOM 5571 C CA . ARG A 1 727 ? 35.943 -14.599 -23.069 1.00 86.25 727 ARG A CA 1
ATOM 5572 C C . ARG A 1 727 ? 34.866 -13.610 -22.640 1.00 86.25 727 ARG A C 1
ATOM 5574 O O . ARG A 1 727 ? 34.336 -13.718 -21.537 1.00 86.25 727 ARG A O 1
ATOM 5581 N N . SER A 1 728 ? 34.578 -12.607 -23.467 1.00 80.88 728 SER A N 1
ATOM 5582 C CA . SER A 1 728 ? 33.497 -11.653 -23.200 1.00 80.88 728 SER A CA 1
ATOM 5583 C C . SER A 1 728 ? 32.140 -12.362 -23.225 1.00 80.88 728 SER A C 1
ATOM 5585 O O . SER A 1 728 ? 31.359 -12.245 -22.283 1.00 80.88 728 SER A O 1
ATOM 5587 N N . ILE A 1 729 ? 31.901 -13.189 -24.248 1.00 82.31 729 ILE A N 1
ATOM 5588 C CA . ILE A 1 729 ? 30.674 -13.984 -24.387 1.00 82.31 729 ILE A CA 1
ATOM 5589 C C . ILE A 1 729 ? 30.499 -14.944 -23.205 1.00 82.31 729 ILE A C 1
ATOM 5591 O O . ILE A 1 729 ? 29.407 -15.015 -22.651 1.00 82.31 729 ILE A O 1
ATOM 5595 N N . ALA A 1 730 ? 31.556 -15.635 -22.772 1.00 85.31 730 ALA A N 1
ATOM 5596 C CA . ALA A 1 730 ? 31.498 -16.530 -21.616 1.00 85.31 730 ALA A CA 1
ATOM 5597 C C . ALA A 1 730 ? 31.121 -15.792 -20.320 1.00 85.31 730 ALA A C 1
ATOM 5599 O O . ALA A 1 730 ? 30.265 -16.262 -19.571 1.00 85.31 730 ALA A O 1
ATOM 5600 N N . ARG A 1 731 ? 31.691 -14.598 -20.098 1.00 83.00 731 ARG A N 1
ATOM 5601 C CA . ARG A 1 731 ? 31.390 -13.747 -18.934 1.00 83.00 731 ARG A CA 1
ATOM 5602 C C . ARG A 1 731 ? 29.951 -13.233 -18.915 1.00 83.00 731 ARG A C 1
ATOM 5604 O O . ARG A 1 731 ? 29.317 -13.244 -17.867 1.00 83.00 731 ARG A O 1
ATOM 5611 N N . PHE A 1 732 ? 29.428 -12.770 -20.050 1.00 73.62 732 PHE A N 1
ATOM 5612 C CA . PHE A 1 732 ? 28.047 -12.276 -20.119 1.00 73.62 732 PHE A CA 1
ATOM 5613 C C . PHE A 1 732 ? 27.020 -13.413 -20.191 1.00 73.62 732 PHE A C 1
ATOM 5615 O O . PHE A 1 732 ? 25.924 -13.298 -19.647 1.00 73.62 732 PHE A O 1
ATOM 5622 N N . GLY A 1 733 ? 27.364 -14.531 -20.829 1.00 69.31 733 GLY A N 1
ATOM 5623 C CA . GLY A 1 733 ? 26.476 -15.679 -20.999 1.00 69.31 733 GLY A CA 1
ATOM 5624 C C . GLY A 1 733 ? 26.216 -16.476 -19.721 1.00 69.31 733 GLY A C 1
ATOM 5625 O O . GLY A 1 733 ? 25.219 -17.187 -19.661 1.00 69.31 733 GLY A O 1
ATOM 5626 N N . SER A 1 734 ? 27.059 -16.352 -18.691 1.00 70.06 734 SER A N 1
ATOM 5627 C CA . SER A 1 734 ? 26.839 -17.013 -17.396 1.00 70.06 734 SER A CA 1
ATOM 5628 C C . SER A 1 734 ? 25.736 -16.353 -16.556 1.00 70.06 734 SER A C 1
ATOM 5630 O O . SER A 1 734 ? 25.153 -17.005 -15.694 1.00 70.06 734 SER A O 1
ATOM 5632 N N . SER A 1 735 ? 25.414 -15.082 -16.826 1.00 59.06 735 SER A N 1
ATOM 5633 C CA . SER A 1 735 ? 24.420 -14.285 -16.086 1.00 59.06 735 SER A CA 1
ATOM 5634 C C . SER A 1 735 ? 23.184 -13.902 -16.912 1.00 59.06 735 SER A C 1
ATOM 5636 O O . SER A 1 735 ? 22.210 -13.394 -16.357 1.00 59.06 735 SER A O 1
ATOM 5638 N N . ALA A 1 736 ? 23.187 -14.165 -18.223 1.00 61.12 736 ALA A N 1
ATOM 5639 C CA . ALA A 1 736 ? 22.123 -13.780 -19.148 1.00 61.12 736 ALA A CA 1
ATOM 5640 C C . ALA A 1 736 ? 21.801 -14.883 -20.171 1.00 61.12 736 ALA A C 1
ATOM 5642 O O . ALA A 1 736 ? 22.625 -15.737 -20.485 1.00 61.12 736 ALA A O 1
ATOM 5643 N N . SER A 1 737 ? 20.611 -14.828 -20.776 1.00 72.38 737 SER A N 1
ATOM 5644 C CA . SER A 1 737 ? 20.186 -15.734 -21.854 1.00 72.38 737 SER A CA 1
ATOM 5645 C C . SER A 1 737 ? 20.823 -15.367 -23.207 1.00 72.38 737 SER A C 1
ATOM 5647 O O . SER A 1 737 ? 20.116 -15.047 -24.165 1.00 72.38 737 SER A O 1
ATOM 5649 N N . TRP A 1 738 ? 22.159 -15.373 -23.287 1.00 81.19 738 TRP A N 1
ATOM 5650 C CA . TRP A 1 738 ? 22.932 -14.906 -24.453 1.00 81.19 738 TRP A CA 1
ATOM 5651 C C . TRP A 1 738 ? 22.539 -15.601 -25.765 1.00 81.19 738 TRP A C 1
ATOM 5653 O O . TRP A 1 738 ? 22.432 -14.962 -26.813 1.00 81.19 738 TRP A O 1
ATOM 5663 N N . TYR A 1 739 ? 22.264 -16.905 -25.693 1.00 85.44 739 TYR A N 1
ATOM 5664 C CA . TYR A 1 739 ? 21.844 -17.731 -26.827 1.00 85.44 739 TYR A CA 1
ATOM 5665 C C . TYR A 1 739 ? 20.312 -17.913 -26.939 1.00 85.44 739 TYR A C 1
ATOM 5667 O O . TYR A 1 739 ? 19.841 -18.737 -27.725 1.00 85.44 739 TYR A O 1
ATOM 5675 N N . GLY A 1 740 ? 19.529 -17.116 -26.201 1.00 74.12 740 GLY A N 1
ATOM 5676 C CA . GLY A 1 740 ? 18.059 -17.109 -26.201 1.00 74.12 740 GLY A CA 1
ATOM 5677 C C . GLY A 1 740 ? 17.416 -17.810 -24.996 1.00 74.12 740 GLY A C 1
ATOM 5678 O O . GLY A 1 740 ? 18.054 -18.602 -24.305 1.00 74.12 740 GLY A O 1
ATOM 5679 N N . VAL A 1 741 ? 16.140 -17.501 -24.722 1.00 67.56 741 VAL A N 1
ATOM 5680 C CA . VAL A 1 741 ? 15.366 -18.078 -23.602 1.00 67.56 741 VAL A CA 1
ATOM 5681 C C . VAL A 1 741 ? 14.607 -19.332 -24.057 1.00 67.56 741 VAL A C 1
ATOM 5683 O O . VAL A 1 741 ? 13.854 -19.252 -25.018 1.00 67.56 741 VAL A O 1
ATOM 5686 N N . LYS A 1 742 ? 14.746 -20.459 -23.334 1.00 57.06 742 LYS A N 1
ATOM 5687 C CA . LYS A 1 742 ? 14.112 -21.774 -23.612 1.00 57.06 742 LYS A CA 1
ATOM 5688 C C . LYS A 1 742 ? 14.392 -22.323 -25.029 1.00 57.06 742 LYS A C 1
ATOM 5690 O O . LYS A 1 742 ? 13.766 -21.933 -26.009 1.00 57.06 742 LYS A O 1
ATOM 5695 N N . GLY A 1 743 ? 15.288 -23.310 -25.123 1.00 61.03 743 GLY A N 1
ATOM 5696 C CA . GLY A 1 743 ? 15.612 -23.999 -26.384 1.00 61.03 743 GLY A CA 1
ATOM 5697 C C . GLY A 1 743 ? 16.695 -23.324 -27.233 1.00 61.03 743 GLY A C 1
ATOM 5698 O O . GLY A 1 743 ? 16.867 -23.709 -28.380 1.00 61.03 743 GLY A O 1
ATOM 5699 N N . GLU A 1 744 ? 17.399 -22.327 -26.679 1.00 80.19 744 GLU A N 1
ATOM 5700 C CA . GLU A 1 744 ? 18.617 -21.714 -27.239 1.00 80.19 744 GLU A CA 1
ATOM 5701 C C . GLU A 1 744 ? 18.538 -21.382 -28.744 1.00 80.19 744 GLU A C 1
ATOM 5703 O O . GLU A 1 744 ? 19.446 -21.698 -29.514 1.00 80.19 744 GLU A O 1
ATOM 5708 N N . ARG A 1 745 ? 17.443 -20.742 -29.187 1.00 88.00 745 ARG A N 1
ATOM 5709 C CA . ARG A 1 745 ? 17.144 -20.547 -30.618 1.00 88.00 745 ARG A CA 1
ATOM 5710 C C . ARG A 1 745 ? 18.309 -19.942 -31.406 1.00 88.00 745 ARG A C 1
ATOM 5712 O O . ARG A 1 745 ? 18.590 -20.395 -32.516 1.00 88.00 745 ARG A O 1
ATOM 5719 N N . LYS A 1 746 ? 19.006 -18.953 -30.839 1.00 89.06 746 LYS A N 1
ATOM 5720 C CA . LYS A 1 746 ? 20.192 -18.347 -31.457 1.00 89.06 746 LYS A CA 1
ATOM 5721 C C . LYS A 1 746 ? 21.326 -19.364 -31.618 1.00 89.06 746 LYS A C 1
ATOM 5723 O O . LYS A 1 746 ? 21.935 -19.405 -32.684 1.00 89.06 746 LYS A O 1
ATOM 5728 N N . TRP A 1 747 ? 21.589 -20.197 -30.607 1.00 90.19 747 TRP A N 1
ATOM 5729 C CA . TRP A 1 747 ? 22.598 -21.256 -30.704 1.00 90.19 747 TRP A CA 1
ATOM 5730 C C . TRP A 1 747 ? 22.220 -22.309 -31.744 1.00 90.19 747 TRP A C 1
ATOM 5732 O O . TRP A 1 747 ? 23.057 -22.646 -32.572 1.00 90.19 747 TRP A O 1
ATOM 5742 N N . CYS A 1 748 ? 20.965 -22.765 -31.785 1.00 89.69 748 CYS A N 1
ATOM 5743 C CA . CYS A 1 748 ? 20.520 -23.724 -32.800 1.00 89.69 748 CYS A CA 1
ATOM 5744 C C . CYS A 1 748 ? 20.773 -23.210 -34.225 1.00 89.69 748 CYS A C 1
ATOM 5746 O O . CYS A 1 748 ? 21.281 -23.942 -35.069 1.00 89.69 748 CYS A O 1
ATOM 5748 N N . GLN A 1 749 ? 20.486 -21.930 -34.482 1.00 90.56 749 GLN A N 1
ATOM 5749 C CA . GLN A 1 749 ? 20.759 -21.304 -35.779 1.00 90.56 749 GLN A CA 1
ATOM 5750 C C . GLN A 1 749 ? 22.264 -21.211 -36.079 1.00 90.56 749 GLN A C 1
ATOM 5752 O O . GLN A 1 749 ? 22.680 -21.482 -37.202 1.00 90.56 749 GLN A O 1
ATOM 5757 N N . LEU A 1 750 ? 23.099 -20.877 -35.090 1.00 91.19 750 LEU A N 1
ATOM 5758 C CA . LEU A 1 750 ? 24.559 -20.880 -35.255 1.00 91.19 750 LEU A CA 1
ATOM 5759 C C . LEU A 1 750 ? 25.111 -22.294 -35.492 1.00 91.19 750 LEU A C 1
ATOM 5761 O O . LEU A 1 750 ? 25.992 -22.464 -36.328 1.00 91.19 750 LEU A O 1
ATOM 5765 N N . ALA A 1 751 ? 24.576 -23.310 -34.816 1.00 90.38 751 ALA A N 1
ATOM 5766 C CA . ALA A 1 751 ? 24.975 -24.703 -34.982 1.00 90.38 751 ALA A CA 1
ATOM 5767 C C . ALA A 1 751 ? 24.626 -25.237 -36.383 1.00 90.38 751 ALA A C 1
ATOM 5769 O O . ALA A 1 751 ? 25.444 -25.915 -37.005 1.00 90.38 751 ALA A O 1
ATOM 5770 N N . GLU A 1 752 ? 23.457 -24.880 -36.924 1.00 90.19 752 GLU A N 1
ATOM 5771 C CA . GLU A 1 752 ? 23.089 -25.181 -38.316 1.00 90.19 752 GLU A CA 1
ATOM 5772 C C . GLU A 1 752 ? 24.060 -24.533 -39.316 1.00 90.19 752 GLU A C 1
ATOM 5774 O O . GLU A 1 752 ? 24.469 -25.169 -40.290 1.00 90.19 752 GLU A O 1
ATOM 5779 N N . LEU A 1 753 ? 24.467 -23.281 -39.076 1.00 89.25 753 LEU A N 1
ATOM 5780 C CA . LEU A 1 753 ? 25.454 -22.591 -39.913 1.00 89.25 753 LEU A CA 1
ATOM 5781 C C . LEU A 1 753 ? 26.840 -23.225 -39.805 1.00 89.25 753 LEU A C 1
ATOM 5783 O O . LEU A 1 753 ? 27.476 -23.482 -40.823 1.00 89.25 753 LEU A O 1
ATOM 5787 N N . MET A 1 754 ? 27.271 -23.555 -38.588 1.00 91.19 754 MET A N 1
ATOM 5788 C CA . MET A 1 754 ? 28.528 -24.250 -38.318 1.00 91.19 754 MET A CA 1
ATOM 5789 C C . MET A 1 754 ? 28.638 -25.552 -39.125 1.00 91.19 754 MET A C 1
ATOM 5791 O O . MET A 1 754 ? 29.694 -25.836 -39.693 1.00 91.19 754 MET A O 1
ATOM 5795 N N . GLN A 1 755 ? 27.551 -26.329 -39.210 1.00 86.12 755 GLN A N 1
ATOM 5796 C CA . GLN A 1 755 ? 27.515 -27.568 -39.994 1.00 86.12 755 GLN A CA 1
ATOM 5797 C C . GLN A 1 755 ? 27.699 -27.319 -41.497 1.00 86.12 755 GLN A C 1
ATOM 5799 O O . GLN A 1 755 ? 28.363 -28.108 -42.164 1.00 86.12 755 GLN A O 1
ATOM 5804 N N . ARG A 1 756 ? 27.154 -26.217 -42.027 1.00 85.06 756 ARG A N 1
ATOM 5805 C CA . ARG A 1 756 ? 27.257 -25.849 -43.450 1.00 85.06 756 ARG A CA 1
ATOM 5806 C C . ARG A 1 756 ? 28.608 -25.238 -43.825 1.00 85.06 756 ARG A C 1
ATOM 5808 O O . ARG A 1 756 ? 29.030 -25.390 -44.964 1.00 85.06 756 ARG A O 1
ATOM 5815 N N . SER A 1 757 ? 29.285 -24.563 -42.896 1.00 79.75 757 SER A N 1
ATOM 5816 C CA . SER A 1 757 ? 30.556 -23.868 -43.164 1.00 79.75 757 SER A CA 1
ATOM 5817 C C . SER A 1 757 ? 31.777 -24.793 -43.286 1.00 79.75 757 SER A C 1
ATOM 5819 O O . SER A 1 757 ? 32.870 -24.319 -43.611 1.00 79.75 757 SER A O 1
ATOM 5821 N N . GLU A 1 758 ? 31.625 -26.099 -43.024 1.00 81.00 758 GLU A N 1
ATOM 5822 C CA . GLU A 1 758 ? 32.704 -27.099 -43.086 1.00 81.00 758 GLU A CA 1
ATOM 5823 C C . GLU A 1 758 ? 33.988 -26.606 -42.394 1.00 81.00 758 GLU A C 1
ATOM 5825 O O . GLU A 1 758 ? 35.064 -26.529 -42.992 1.00 81.00 758 GLU A O 1
ATOM 5830 N N . LEU A 1 759 ? 33.862 -26.193 -41.131 1.00 83.00 759 LEU A N 1
ATOM 5831 C CA . LEU A 1 759 ? 34.952 -25.586 -40.359 1.00 83.00 759 LEU A CA 1
ATOM 5832 C C . LEU A 1 759 ? 36.161 -26.511 -40.135 1.00 83.00 759 LEU A C 1
ATOM 5834 O O . LEU A 1 759 ? 37.233 -26.023 -39.790 1.00 83.00 759 LEU A O 1
ATOM 5838 N N . GLY A 1 760 ? 35.997 -27.827 -40.296 1.00 83.50 760 GLY A N 1
ATOM 5839 C CA . GLY A 1 760 ? 37.047 -28.806 -39.995 1.00 83.50 760 GLY A CA 1
ATOM 5840 C C . GLY A 1 760 ? 37.296 -29.003 -38.495 1.00 83.50 760 GLY A C 1
ATOM 5841 O O . GLY A 1 760 ? 38.394 -29.378 -38.110 1.00 83.50 760 GLY A O 1
ATOM 5842 N N . LEU A 1 761 ? 36.301 -28.728 -37.639 1.00 88.81 761 LEU A N 1
ATOM 5843 C CA . LEU A 1 761 ? 36.426 -28.882 -36.182 1.00 88.81 761 LEU A CA 1
ATOM 5844 C C . LEU A 1 761 ? 36.592 -30.355 -35.789 1.00 88.81 761 LEU A C 1
ATOM 5846 O O . LEU A 1 761 ? 35.807 -31.201 -36.236 1.00 88.81 761 LEU A O 1
ATOM 5850 N N . SER A 1 762 ? 37.566 -30.623 -34.916 1.00 88.62 762 SER A N 1
ATOM 5851 C CA . SER A 1 762 ? 37.838 -31.942 -34.341 1.00 88.62 762 SER A CA 1
ATOM 5852 C C . SER A 1 762 ? 36.637 -32.479 -33.546 1.00 88.62 762 SER A C 1
ATOM 5854 O O . SER A 1 762 ? 35.768 -31.726 -33.096 1.00 88.62 762 SER A O 1
ATOM 5856 N N . ALA A 1 763 ? 36.575 -33.802 -33.362 1.00 87.81 763 ALA A N 1
ATOM 5857 C CA . ALA A 1 763 ? 35.562 -34.416 -32.499 1.00 87.81 763 ALA A CA 1
ATOM 5858 C C . ALA A 1 763 ? 35.676 -33.911 -31.048 1.00 87.81 763 ALA A C 1
ATOM 5860 O O . ALA A 1 763 ? 34.662 -33.724 -30.381 1.00 87.81 763 ALA A O 1
ATOM 5861 N N . GLU A 1 764 ? 36.902 -33.627 -30.606 1.00 89.19 764 GLU A N 1
ATOM 5862 C CA . GLU A 1 764 ? 37.216 -33.074 -29.288 1.00 89.19 764 GLU A CA 1
ATOM 5863 C C . GLU A 1 764 ? 36.661 -31.653 -29.128 1.00 89.19 764 GLU A C 1
ATOM 5865 O O . GLU A 1 764 ? 35.957 -31.384 -28.160 1.00 89.19 764 GLU A O 1
ATOM 5870 N N . PHE A 1 765 ? 36.856 -30.766 -30.114 1.00 92.31 765 PHE A N 1
ATOM 5871 C CA . PHE A 1 765 ? 36.269 -29.422 -30.072 1.00 92.31 765 PHE A CA 1
ATOM 5872 C C . PHE A 1 765 ? 34.735 -29.463 -30.043 1.00 92.31 765 PHE A C 1
ATOM 5874 O O . PHE A 1 765 ? 34.096 -28.699 -29.324 1.00 92.31 765 PHE A O 1
ATOM 5881 N N . ARG A 1 766 ? 34.118 -30.379 -30.800 1.00 90.94 766 ARG A N 1
ATOM 5882 C CA . ARG A 1 766 ? 32.654 -30.538 -30.796 1.00 90.94 766 ARG A CA 1
ATOM 5883 C C . ARG A 1 766 ? 32.121 -30.993 -29.439 1.00 90.94 766 ARG A C 1
ATOM 5885 O O . ARG A 1 766 ? 31.027 -30.574 -29.076 1.00 90.94 766 ARG A O 1
ATOM 5892 N N . ALA A 1 767 ? 32.880 -31.792 -28.688 1.00 90.94 767 ALA A N 1
ATOM 5893 C CA . ALA A 1 767 ? 32.493 -32.193 -27.337 1.00 90.94 767 ALA A CA 1
ATOM 5894 C C . ALA A 1 767 ? 32.375 -30.980 -26.394 1.00 90.94 767 ALA A C 1
ATOM 5896 O O . ALA A 1 767 ? 31.426 -30.910 -25.616 1.00 90.94 767 ALA A O 1
ATOM 5897 N N . TRP A 1 768 ? 33.251 -29.976 -26.539 1.00 93.06 768 TRP A N 1
ATOM 5898 C CA . TRP A 1 768 ? 33.198 -28.735 -25.754 1.00 93.06 768 TRP A CA 1
ATOM 5899 C C . TRP A 1 768 ? 31.939 -27.882 -26.004 1.00 93.06 768 TRP A C 1
ATOM 5901 O O . TRP A 1 768 ? 31.604 -27.029 -25.185 1.00 93.06 768 TRP A O 1
ATOM 5911 N N . LEU A 1 769 ? 31.213 -28.095 -27.108 1.00 91.12 769 LEU A N 1
ATOM 5912 C CA . LEU A 1 769 ? 29.996 -27.338 -27.442 1.00 91.12 769 LEU A CA 1
ATOM 5913 C C . LEU A 1 769 ? 28.724 -27.883 -26.764 1.00 91.12 769 LEU A C 1
ATOM 5915 O O . LEU A 1 769 ? 27.714 -27.168 -26.692 1.00 91.12 769 LEU A O 1
ATOM 5919 N N . GLU A 1 770 ? 28.782 -29.121 -26.270 1.00 86.00 770 GLU A N 1
ATOM 5920 C CA . GLU A 1 770 ? 27.639 -29.921 -25.821 1.00 86.00 770 GLU A CA 1
ATOM 5921 C C . GLU A 1 770 ? 27.686 -30.233 -24.314 1.00 86.00 770 GLU A C 1
ATOM 5923 O O . GLU A 1 770 ? 28.690 -30.023 -23.629 1.00 86.00 770 GLU A O 1
ATOM 5928 N N . GLU A 1 771 ? 26.573 -30.729 -23.767 1.00 76.38 771 GLU A N 1
ATOM 5929 C CA . GLU A 1 771 ? 26.509 -31.222 -22.381 1.00 76.38 771 GLU A CA 1
ATOM 5930 C C . GLU A 1 771 ? 27.171 -32.604 -22.251 1.00 76.38 771 GLU A C 1
ATOM 5932 O O . GLU A 1 771 ? 27.024 -33.425 -23.160 1.00 76.38 771 GLU A O 1
ATOM 5937 N N . PRO A 1 772 ? 27.881 -32.901 -21.138 1.00 75.44 772 PRO A N 1
ATOM 5938 C CA . PRO A 1 772 ? 27.861 -32.214 -19.836 1.00 75.44 772 PRO A CA 1
ATOM 5939 C C . PRO A 1 772 ? 29.039 -31.247 -19.568 1.00 75.44 772 PRO A C 1
ATOM 5941 O O . PRO A 1 772 ? 29.464 -31.103 -18.422 1.00 75.44 772 PRO A O 1
ATOM 5944 N N . THR A 1 773 ? 29.583 -30.576 -20.586 1.00 84.50 773 THR A N 1
ATOM 5945 C CA . THR A 1 773 ? 30.690 -29.615 -20.413 1.00 84.50 773 THR A CA 1
ATOM 5946 C C . THR A 1 773 ? 30.341 -28.492 -19.414 1.00 84.50 773 THR A C 1
ATOM 5948 O O . THR A 1 773 ? 29.222 -27.968 -19.469 1.00 84.50 773 THR A O 1
ATOM 5951 N N . PRO A 1 774 ? 31.273 -28.065 -18.528 1.00 87.94 774 PRO A N 1
ATOM 5952 C CA . PRO A 1 774 ? 31.065 -26.921 -17.640 1.00 87.94 774 PRO A CA 1
ATOM 5953 C C . PRO A 1 774 ? 30.571 -25.681 -18.392 1.00 87.94 774 PRO A C 1
ATOM 5955 O O . PRO A 1 774 ? 31.054 -25.373 -19.481 1.00 87.94 774 PRO A O 1
ATOM 5958 N N . LEU A 1 775 ? 29.617 -24.951 -17.802 1.00 86.25 775 LEU A N 1
ATOM 5959 C CA . LEU A 1 775 ? 28.908 -23.864 -18.483 1.00 86.25 775 LEU A CA 1
ATOM 5960 C C . LEU A 1 775 ? 29.857 -22.812 -19.077 1.00 86.25 775 LEU A C 1
ATOM 5962 O O . LEU A 1 775 ? 29.695 -22.456 -20.238 1.00 86.25 775 LEU A O 1
ATOM 5966 N N . GLU A 1 776 ? 30.849 -22.345 -18.321 1.00 87.12 776 GLU A N 1
ATOM 5967 C CA . GLU A 1 776 ? 31.800 -21.326 -18.788 1.00 87.12 776 GLU A CA 1
ATOM 5968 C C . GLU A 1 776 ? 32.659 -21.819 -19.960 1.00 87.12 776 GLU A C 1
ATOM 5970 O O . GLU A 1 776 ? 32.778 -21.121 -20.966 1.00 87.12 776 GLU A O 1
ATOM 5975 N N . ALA A 1 777 ? 33.180 -23.047 -19.874 1.00 89.31 777 ALA A N 1
ATOM 5976 C CA . ALA A 1 777 ? 33.953 -23.688 -20.938 1.00 89.31 777 ALA A CA 1
ATOM 5977 C C . ALA A 1 777 ? 33.117 -23.859 -22.216 1.00 89.31 777 ALA A C 1
ATOM 5979 O O . ALA A 1 777 ? 33.560 -23.525 -23.317 1.00 89.31 777 ALA A O 1
ATOM 5980 N N . ARG A 1 778 ? 31.859 -24.289 -22.059 1.00 91.56 778 ARG A N 1
ATOM 5981 C CA . ARG A 1 778 ? 30.900 -24.401 -23.160 1.00 91.56 778 ARG A CA 1
ATOM 5982 C C . ARG A 1 778 ? 30.615 -23.042 -23.789 1.00 91.56 778 ARG A C 1
ATOM 5984 O O . ARG A 1 778 ? 30.680 -22.907 -25.005 1.00 91.56 778 ARG A O 1
ATOM 5991 N N . LEU A 1 779 ? 30.318 -22.016 -22.992 1.00 91.06 779 LEU A N 1
ATOM 5992 C CA . LEU A 1 779 ? 30.042 -20.671 -23.505 1.00 91.06 779 LEU A CA 1
ATOM 5993 C C . LEU A 1 779 ? 31.258 -20.061 -24.212 1.00 91.06 779 LEU A C 1
ATOM 5995 O O . LEU A 1 779 ? 31.076 -19.385 -25.224 1.00 91.06 779 LEU A O 1
ATOM 5999 N N . PHE A 1 780 ? 32.473 -20.331 -23.729 1.00 92.25 780 PHE A N 1
ATOM 6000 C CA . PHE A 1 780 ? 33.717 -19.926 -24.381 1.00 92.25 780 PHE A CA 1
ATOM 6001 C C . PHE A 1 780 ? 33.884 -20.603 -25.751 1.00 92.25 780 PHE A C 1
ATOM 6003 O O . PHE A 1 780 ? 34.030 -19.911 -26.759 1.00 92.25 780 PHE A O 1
ATOM 6010 N N . ALA A 1 781 ? 33.761 -21.933 -25.825 1.00 93.06 781 ALA A N 1
ATOM 6011 C CA . ALA A 1 781 ? 33.840 -22.675 -27.087 1.00 93.06 781 ALA A CA 1
ATOM 6012 C C . ALA A 1 781 ? 32.755 -22.236 -28.090 1.00 93.06 781 ALA A C 1
ATOM 6014 O O . ALA A 1 781 ? 33.039 -21.990 -29.265 1.00 93.06 781 ALA A O 1
ATOM 6015 N N . ARG A 1 782 ? 31.516 -22.044 -27.617 1.00 92.88 782 ARG A N 1
ATOM 6016 C CA . ARG A 1 782 ? 30.414 -21.490 -28.418 1.00 92.88 782 ARG A CA 1
ATOM 6017 C C . ARG A 1 782 ? 30.706 -20.060 -28.886 1.00 92.88 782 ARG A C 1
ATOM 6019 O O . ARG A 1 782 ? 30.400 -19.723 -30.027 1.00 92.88 782 ARG A O 1
ATOM 6026 N N . GLY A 1 783 ? 31.350 -19.250 -28.044 1.00 91.19 783 GLY A N 1
ATOM 6027 C CA . GLY A 1 783 ? 31.772 -17.887 -28.361 1.00 91.19 783 GLY A CA 1
ATOM 6028 C C . GLY A 1 783 ? 32.810 -17.818 -29.486 1.00 91.19 783 GLY A C 1
ATOM 6029 O O . GLY A 1 783 ? 32.709 -16.937 -30.337 1.00 91.19 783 GLY A O 1
ATOM 6030 N N . LEU A 1 784 ? 33.751 -18.770 -29.550 1.00 91.69 784 LEU A N 1
ATOM 6031 C CA . LEU A 1 784 ? 34.716 -18.881 -30.656 1.00 91.69 784 LEU A CA 1
ATOM 6032 C C . LEU A 1 784 ? 34.014 -19.170 -31.992 1.00 91.69 784 LEU A C 1
ATOM 6034 O O . LEU A 1 784 ? 34.298 -18.525 -33.004 1.00 91.69 784 LEU A O 1
ATOM 6038 N N . VAL A 1 785 ? 33.059 -20.106 -31.988 1.00 92.56 785 VAL A N 1
ATOM 6039 C CA . VAL A 1 785 ? 32.250 -20.441 -33.173 1.00 92.56 785 VAL A CA 1
ATOM 6040 C C . VAL A 1 785 ? 31.386 -19.254 -33.594 1.00 92.56 785 VAL A C 1
ATOM 6042 O O . VAL A 1 785 ? 31.346 -18.900 -34.773 1.00 92.56 785 VAL A O 1
ATOM 6045 N N . GLU A 1 786 ? 30.709 -18.614 -32.638 1.00 90.69 786 GLU A N 1
ATOM 6046 C CA . GLU A 1 786 ? 29.876 -17.441 -32.889 1.00 90.69 786 GLU A CA 1
ATOM 6047 C C . GLU A 1 786 ? 30.698 -16.297 -33.502 1.00 90.69 786 GLU A C 1
ATOM 6049 O O . GLU A 1 786 ? 30.264 -15.702 -34.492 1.00 90.69 786 GLU A O 1
ATOM 6054 N N . TRP A 1 787 ? 31.885 -16.007 -32.960 1.00 88.94 787 TRP A N 1
ATOM 6055 C CA . TRP A 1 787 ? 32.794 -14.993 -33.496 1.00 88.94 787 TRP A CA 1
ATOM 6056 C C . TRP A 1 787 ? 33.160 -15.284 -34.954 1.00 88.94 787 TRP A C 1
ATOM 6058 O O . TRP A 1 787 ? 32.907 -14.441 -35.816 1.00 88.94 787 TRP A O 1
ATOM 6068 N N . TYR A 1 788 ? 33.647 -16.493 -35.249 1.00 89.88 788 TYR A N 1
ATOM 6069 C CA . TYR A 1 788 ? 34.031 -16.887 -36.606 1.00 89.88 788 TYR A CA 1
ATOM 6070 C C . TYR A 1 788 ? 32.881 -16.720 -37.600 1.00 89.88 788 TYR A C 1
ATOM 6072 O O . TYR A 1 788 ? 33.028 -16.047 -38.619 1.00 89.88 788 TYR A O 1
ATOM 6080 N N . LEU A 1 789 ? 31.709 -17.281 -37.279 1.00 89.44 789 LEU A N 1
ATOM 6081 C CA . LEU A 1 789 ? 30.546 -17.234 -38.167 1.00 89.44 789 LEU A CA 1
ATOM 6082 C C . LEU A 1 789 ? 30.074 -15.799 -38.414 1.00 89.44 789 LEU A C 1
ATOM 6084 O O . LEU A 1 789 ? 29.622 -15.486 -39.512 1.00 89.44 789 LEU A O 1
ATOM 6088 N N . THR A 1 790 ? 30.194 -14.921 -37.416 1.00 85.25 790 THR A N 1
ATOM 6089 C CA . THR A 1 790 ? 29.814 -13.508 -37.547 1.00 85.25 790 THR A CA 1
ATOM 6090 C C . THR A 1 790 ? 30.762 -12.763 -38.476 1.00 85.25 790 THR A C 1
ATOM 6092 O O . THR A 1 790 ? 30.306 -12.082 -39.392 1.00 85.25 790 THR A O 1
ATOM 6095 N N . VAL A 1 791 ? 32.074 -12.890 -38.253 1.00 82.50 791 VAL A N 1
ATOM 6096 C CA . VAL A 1 791 ? 33.083 -12.180 -39.052 1.00 82.50 791 VAL A CA 1
ATOM 6097 C C . VAL A 1 791 ? 33.080 -12.707 -40.488 1.00 82.50 791 VAL A C 1
ATOM 6099 O O . VAL A 1 791 ? 33.159 -11.923 -41.433 1.00 82.50 791 VAL A O 1
ATOM 6102 N N . GLN A 1 792 ? 32.906 -14.019 -40.675 1.00 85.56 792 GLN A N 1
ATOM 6103 C CA . GLN A 1 792 ? 32.758 -14.617 -42.000 1.00 85.56 792 GLN A CA 1
ATOM 6104 C C . GLN A 1 792 ? 31.494 -14.119 -42.711 1.00 85.56 792 GLN A C 1
ATOM 6106 O O . GLN A 1 792 ? 31.587 -13.658 -43.845 1.00 85.56 792 GLN A O 1
ATOM 6111 N N . ALA A 1 793 ? 30.331 -14.144 -42.049 1.00 83.94 793 ALA A N 1
ATOM 6112 C CA . ALA A 1 793 ? 29.082 -13.668 -42.643 1.00 83.94 793 ALA A CA 1
ATOM 6113 C C . ALA A 1 793 ? 29.162 -12.189 -43.051 1.00 83.94 793 ALA A C 1
ATOM 6115 O O . ALA A 1 793 ? 28.700 -11.826 -44.135 1.00 83.94 793 ALA A O 1
ATOM 6116 N N . ALA A 1 794 ? 29.802 -11.354 -42.226 1.00 81.25 794 ALA A N 1
ATOM 6117 C CA . ALA A 1 794 ? 30.031 -9.956 -42.553 1.00 81.25 794 ALA A CA 1
ATOM 6118 C C . ALA A 1 794 ? 30.954 -9.797 -43.771 1.00 81.25 794 ALA A C 1
ATOM 6120 O O . ALA A 1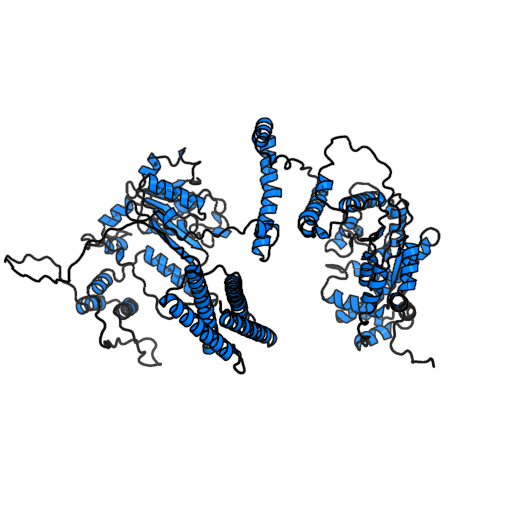 794 ? 30.606 -9.091 -44.715 1.00 81.25 794 ALA A O 1
ATOM 6121 N N . ARG A 1 795 ? 32.099 -10.493 -43.799 1.00 83.50 795 ARG A N 1
ATOM 6122 C CA . ARG A 1 795 ? 33.040 -10.453 -44.932 1.00 83.50 795 ARG A CA 1
ATOM 6123 C C . ARG A 1 795 ? 32.403 -10.938 -46.231 1.00 83.50 795 ARG A C 1
ATOM 6125 O O . ARG A 1 795 ? 32.585 -10.299 -47.262 1.00 83.50 795 ARG A O 1
ATOM 6132 N N . ASP A 1 796 ? 31.653 -12.034 -46.194 1.00 84.56 796 ASP A N 1
ATOM 6133 C CA . ASP A 1 796 ? 30.982 -12.584 -47.374 1.00 84.56 796 ASP A CA 1
ATOM 6134 C C . ASP A 1 796 ? 29.883 -11.638 -47.877 1.00 84.56 796 ASP A C 1
ATOM 6136 O O . ASP A 1 796 ? 29.796 -11.373 -49.078 1.00 84.56 796 ASP A O 1
ATOM 6140 N N . GLY A 1 797 ? 29.101 -11.061 -46.959 1.00 80.12 797 GLY A N 1
ATOM 6141 C CA . GLY A 1 797 ? 28.098 -10.047 -47.274 1.00 80.12 797 GLY A CA 1
ATOM 6142 C C . GLY A 1 797 ? 28.706 -8.799 -47.915 1.00 80.12 797 GLY A C 1
ATOM 6143 O O . GLY A 1 797 ? 28.235 -8.359 -48.957 1.00 80.12 797 GLY A O 1
ATOM 6144 N N . LEU A 1 798 ? 29.787 -8.260 -47.348 1.00 78.56 798 LEU A N 1
ATOM 6145 C CA . LEU A 1 798 ? 30.460 -7.066 -47.874 1.00 78.56 798 LEU A CA 1
ATOM 6146 C C . LEU A 1 798 ? 31.156 -7.327 -49.212 1.00 78.56 798 LEU A C 1
ATOM 6148 O O . LEU A 1 798 ? 31.079 -6.495 -50.114 1.00 78.56 798 LEU A O 1
ATOM 6152 N N . LYS A 1 799 ? 31.785 -8.497 -49.388 1.00 83.19 799 LYS A N 1
ATOM 6153 C CA . LYS A 1 799 ? 32.370 -8.907 -50.677 1.00 83.19 799 LYS A CA 1
ATOM 6154 C C . LYS A 1 799 ? 31.317 -8.988 -51.776 1.00 83.19 799 LYS A C 1
ATOM 6156 O O . LYS A 1 799 ? 31.569 -8.521 -52.882 1.00 83.19 799 LYS A O 1
ATOM 6161 N N . ALA A 1 800 ? 30.137 -9.533 -51.474 1.00 79.62 800 ALA A N 1
ATOM 6162 C CA . ALA A 1 800 ? 29.032 -9.599 -52.428 1.00 79.62 800 ALA A CA 1
ATOM 6163 C C . ALA A 1 800 ? 28.531 -8.207 -52.867 1.00 79.62 800 ALA A C 1
ATOM 6165 O O . ALA A 1 800 ? 27.946 -8.087 -53.941 1.00 79.62 800 ALA A O 1
ATOM 6166 N N . LEU A 1 801 ? 28.794 -7.169 -52.066 1.00 70.81 801 LEU A N 1
ATOM 6167 C CA . LEU A 1 801 ? 28.361 -5.788 -52.283 1.00 70.81 801 LEU A CA 1
ATOM 6168 C C . LEU A 1 801 ? 29.465 -4.841 -52.793 1.00 70.81 801 LEU A C 1
ATOM 6170 O O . LEU A 1 801 ? 29.203 -3.662 -53.026 1.00 70.81 801 LEU A O 1
ATOM 6174 N N . GLN A 1 802 ? 30.693 -5.329 -53.024 1.00 66.69 802 GLN A N 1
ATOM 6175 C CA . GLN A 1 802 ? 31.853 -4.502 -53.412 1.00 66.69 802 GLN A CA 1
ATOM 6176 C C . GLN A 1 802 ? 31.639 -3.631 -54.664 1.00 66.69 802 GLN A C 1
ATOM 6178 O O . GLN A 1 802 ? 32.321 -2.623 -54.827 1.00 66.69 802 GLN A O 1
ATOM 6183 N N . ALA A 1 803 ? 30.711 -4.001 -55.551 1.00 64.88 803 ALA A N 1
ATOM 6184 C CA . ALA A 1 803 ? 30.410 -3.242 -56.765 1.00 64.88 803 ALA A CA 1
ATOM 6185 C C . ALA A 1 803 ? 29.440 -2.064 -56.543 1.00 64.88 803 ALA A C 1
ATOM 6187 O O . ALA A 1 803 ? 29.352 -1.185 -57.399 1.00 64.88 803 ALA A O 1
ATOM 6188 N N . THR A 1 804 ? 28.698 -2.052 -55.434 1.00 64.50 804 THR A N 1
ATOM 6189 C CA . THR A 1 804 ? 27.523 -1.187 -55.244 1.00 64.50 804 THR A CA 1
ATOM 6190 C C . THR A 1 804 ? 27.457 -0.520 -53.880 1.00 64.50 804 THR A C 1
ATOM 6192 O O . THR A 1 804 ? 26.494 0.193 -53.651 1.00 64.50 804 THR A O 1
ATOM 6195 N N . THR A 1 805 ? 28.421 -0.735 -52.976 1.00 67.69 805 THR A N 1
ATOM 6196 C CA . THR A 1 805 ? 28.328 -0.320 -51.563 1.00 67.69 805 THR A CA 1
ATOM 6197 C C . THR A 1 805 ? 29.703 0.086 -51.024 1.00 67.69 805 THR A C 1
ATOM 6199 O O . THR A 1 805 ? 30.696 -0.595 -51.279 1.00 67.69 805 THR A O 1
ATOM 6202 N N . LYS A 1 806 ? 29.794 1.198 -50.277 1.00 73.44 806 LYS A N 1
ATOM 6203 C CA . LYS A 1 806 ? 31.055 1.624 -49.647 1.00 73.44 806 LYS A CA 1
ATOM 6204 C C . LYS A 1 806 ? 31.193 0.958 -48.280 1.00 73.44 806 LYS A C 1
ATOM 6206 O O . LYS A 1 806 ? 30.235 0.915 -47.514 1.00 73.44 806 LYS A O 1
ATOM 6211 N N . PHE A 1 807 ? 32.380 0.468 -47.942 1.00 76.94 807 PHE A N 1
ATOM 6212 C CA . PHE A 1 807 ? 32.644 -0.043 -46.600 1.00 76.94 807 PHE A CA 1
ATOM 6213 C C . PHE A 1 807 ? 34.112 0.100 -46.210 1.00 76.94 807 PHE A C 1
ATOM 6215 O O . PHE A 1 807 ? 34.984 0.210 -47.070 1.00 76.94 807 PHE A O 1
ATOM 6222 N N . ILE A 1 808 ? 34.366 0.049 -44.905 1.00 75.00 808 ILE A N 1
ATOM 6223 C CA . ILE A 1 808 ? 35.702 -0.089 -44.323 1.00 75.00 808 ILE A CA 1
ATOM 6224 C C . ILE A 1 808 ? 35.712 -1.273 -43.363 1.00 75.00 808 ILE A C 1
ATOM 6226 O O . ILE A 1 808 ? 34.748 -1.507 -42.630 1.00 75.00 808 ILE A O 1
ATOM 6230 N N . GLU A 1 809 ? 36.802 -2.031 -43.374 1.00 76.19 809 GLU A N 1
ATOM 6231 C CA . GLU A 1 809 ? 37.085 -3.035 -42.355 1.00 76.19 809 GLU A CA 1
ATOM 6232 C C . GLU A 1 809 ? 38.094 -2.437 -41.374 1.00 76.19 809 GLU A C 1
ATOM 6234 O O . GLU A 1 809 ? 39.148 -1.956 -41.782 1.00 76.19 809 GLU A O 1
ATOM 6239 N N . VAL A 1 810 ? 37.742 -2.423 -40.089 1.00 75.62 810 VAL A N 1
ATOM 6240 C CA . VAL A 1 810 ? 38.561 -1.848 -39.020 1.00 75.62 810 VAL A CA 1
ATOM 6241 C C . VAL A 1 810 ? 38.901 -2.956 -38.043 1.00 75.62 810 VAL A C 1
ATOM 6243 O O . VAL A 1 810 ? 38.014 -3.561 -37.437 1.00 75.62 810 VAL A O 1
ATOM 6246 N N . ARG A 1 811 ? 40.194 -3.209 -37.862 1.00 77.44 811 ARG A N 1
ATOM 6247 C CA . ARG A 1 811 ? 40.672 -4.075 -36.790 1.00 77.44 811 ARG A CA 1
ATOM 6248 C C . ARG A 1 811 ? 40.808 -3.252 -35.511 1.00 77.44 811 ARG A C 1
ATOM 6250 O O . ARG A 1 811 ? 41.392 -2.169 -35.523 1.00 77.44 811 ARG A O 1
ATOM 6257 N N . TYR A 1 812 ? 40.252 -3.737 -34.407 1.00 76.75 812 TYR A N 1
ATOM 6258 C CA . TYR A 1 812 ? 40.258 -3.016 -33.131 1.00 76.75 812 TYR A CA 1
ATOM 6259 C C . TYR A 1 812 ? 41.683 -2.702 -32.650 1.00 76.75 812 TYR A C 1
ATOM 6261 O O . TYR A 1 812 ? 41.947 -1.624 -32.127 1.00 76.75 812 TYR A O 1
ATOM 6269 N N . GLU A 1 813 ? 42.621 -3.610 -32.892 1.00 77.75 813 GLU A N 1
ATOM 6270 C CA . GLU A 1 813 ? 44.037 -3.448 -32.579 1.00 77.75 813 GLU A CA 1
ATOM 6271 C C . GLU A 1 813 ? 44.675 -2.315 -33.411 1.00 77.75 813 GLU A C 1
ATOM 6273 O O . GLU A 1 813 ? 45.423 -1.502 -32.874 1.00 77.75 813 GLU A O 1
ATOM 6278 N N . GLU A 1 814 ? 44.288 -2.151 -34.681 1.00 79.75 814 GLU A N 1
ATOM 6279 C CA . GLU A 1 814 ? 44.742 -1.027 -35.521 1.00 79.75 814 GLU A CA 1
ATOM 6280 C C . GLU A 1 814 ? 44.152 0.314 -35.076 1.00 79.75 814 GLU A C 1
ATOM 6282 O O . GLU A 1 814 ? 44.816 1.349 -35.168 1.00 79.75 814 GLU A O 1
ATOM 6287 N N . LEU A 1 815 ? 42.920 0.304 -34.557 1.00 79.25 815 LEU A N 1
ATOM 6288 C CA . LEU A 1 815 ? 42.313 1.481 -33.937 1.00 79.25 815 LEU A CA 1
ATOM 6289 C C . LEU A 1 815 ? 43.095 1.921 -32.688 1.00 79.25 815 LEU A C 1
ATOM 6291 O O . LEU A 1 815 ? 43.212 3.121 -32.448 1.00 79.25 815 LEU A O 1
ATOM 6295 N N . LEU A 1 816 ? 43.653 0.982 -31.915 1.00 79.38 816 LEU A N 1
ATOM 6296 C CA . LEU A 1 816 ? 44.508 1.292 -30.764 1.00 79.38 816 LEU A CA 1
ATOM 6297 C C . LEU A 1 816 ? 45.890 1.807 -31.188 1.00 79.38 816 LEU A C 1
ATOM 6299 O O . LEU A 1 816 ? 46.385 2.776 -30.611 1.00 79.38 816 LEU A O 1
ATOM 6303 N N . GLU A 1 817 ? 46.506 1.182 -32.193 1.00 82.44 817 GLU A N 1
ATOM 6304 C CA . GLU A 1 817 ? 47.845 1.538 -32.679 1.00 82.44 817 GLU A CA 1
ATOM 6305 C C . GLU A 1 817 ? 47.869 2.878 -33.428 1.00 82.44 817 GLU A C 1
ATOM 6307 O O . GLU A 1 817 ? 48.811 3.659 -33.291 1.00 82.44 817 GLU A O 1
ATOM 6312 N N . SER A 1 818 ? 46.849 3.151 -34.246 1.00 83.69 818 SER A N 1
ATOM 6313 C CA . SER A 1 818 ? 46.801 4.301 -35.158 1.00 83.69 818 SER A CA 1
ATOM 6314 C C . SER A 1 818 ? 45.416 4.974 -35.206 1.00 83.69 818 SER A C 1
ATOM 6316 O O . SER A 1 818 ? 44.835 5.120 -36.288 1.00 83.69 818 SER A O 1
ATOM 6318 N N . PRO A 1 819 ? 44.888 5.482 -34.072 1.00 83.62 819 PRO A N 1
ATOM 6319 C CA . PRO A 1 819 ? 43.524 6.014 -33.991 1.00 83.62 819 PRO A CA 1
ATOM 6320 C C . PRO A 1 819 ? 43.261 7.184 -34.941 1.00 83.62 819 PRO A C 1
ATOM 6322 O O . PRO A 1 819 ? 42.188 7.283 -35.525 1.00 83.62 819 PRO A O 1
ATOM 6325 N N . GLY A 1 820 ? 44.246 8.066 -35.144 1.00 84.38 820 GLY A N 1
ATOM 6326 C CA . GLY A 1 820 ? 44.089 9.233 -36.018 1.00 84.38 820 GLY A CA 1
ATOM 6327 C C . GLY A 1 820 ? 43.910 8.878 -37.498 1.00 84.38 820 GLY A C 1
ATOM 6328 O O . GLY A 1 820 ? 43.178 9.574 -38.202 1.00 84.38 820 GLY A O 1
ATOM 6329 N N . LYS A 1 821 ? 44.546 7.793 -37.962 1.00 86.88 821 LYS A N 1
ATOM 6330 C CA . LYS A 1 821 ? 44.397 7.299 -39.336 1.00 86.88 821 LYS A CA 1
ATOM 6331 C C . LYS A 1 821 ? 43.006 6.698 -39.526 1.00 86.88 821 LYS A C 1
ATOM 6333 O O . LYS A 1 821 ? 42.269 7.162 -40.383 1.00 86.88 821 LYS A O 1
ATOM 6338 N N . ILE A 1 822 ? 42.622 5.763 -38.652 1.00 83.69 822 ILE A N 1
ATOM 6339 C CA . ILE A 1 822 ? 41.317 5.090 -38.714 1.00 83.69 822 ILE A CA 1
ATOM 6340 C C . ILE A 1 822 ? 40.161 6.093 -38.624 1.00 83.69 822 ILE A C 1
ATOM 6342 O O . ILE A 1 822 ? 39.202 5.987 -39.380 1.00 83.69 822 ILE A O 1
ATOM 6346 N N . LEU A 1 823 ? 40.255 7.102 -37.751 1.00 84.56 823 LEU A N 1
ATOM 6347 C CA . LEU A 1 823 ? 39.234 8.150 -37.676 1.00 84.56 823 LEU A CA 1
ATOM 6348 C C . LEU A 1 823 ? 39.172 9.006 -38.939 1.00 84.56 823 LEU A C 1
ATOM 6350 O O . LEU A 1 823 ? 38.081 9.391 -39.332 1.00 84.56 823 LEU A O 1
ATOM 6354 N N . SER A 1 824 ? 40.305 9.275 -39.592 1.00 88.31 824 SER A N 1
ATOM 6355 C CA . SER A 1 824 ? 40.302 10.009 -40.864 1.00 88.31 824 SER A CA 1
ATOM 6356 C C . SER A 1 824 ? 39.620 9.194 -41.969 1.00 88.31 824 SER A C 1
ATOM 6358 O O . SER A 1 824 ? 38.792 9.736 -42.694 1.00 88.31 824 SER A O 1
ATOM 6360 N N . ASP A 1 825 ? 39.894 7.889 -42.035 1.00 84.19 825 ASP A N 1
ATOM 6361 C CA . ASP A 1 825 ? 39.273 6.985 -43.009 1.00 84.19 82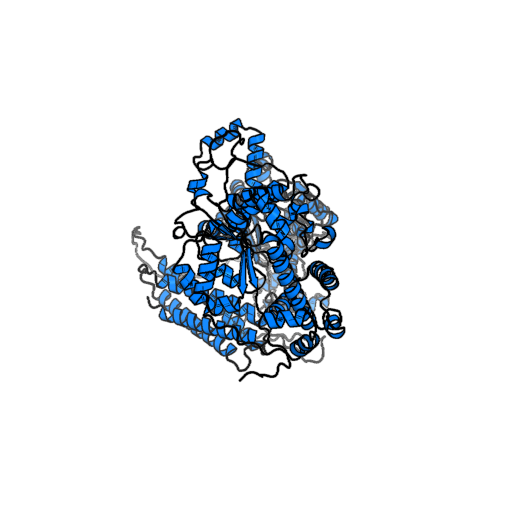5 ASP A CA 1
ATOM 6362 C C . ASP A 1 825 ? 37.752 6.852 -42.765 1.00 84.19 825 ASP A C 1
ATOM 6364 O O . ASP A 1 825 ? 36.959 6.809 -43.704 1.00 84.19 825 ASP A O 1
ATOM 6368 N N . VAL A 1 826 ? 37.317 6.836 -41.497 1.00 80.81 826 VAL A N 1
ATOM 6369 C CA . VAL A 1 826 ? 35.893 6.805 -41.109 1.00 80.81 826 VAL A CA 1
ATOM 6370 C C . VAL A 1 826 ? 35.200 8.143 -41.381 1.00 80.81 826 VAL A C 1
ATOM 6372 O O . VAL A 1 826 ? 34.070 8.151 -41.869 1.00 80.81 826 VAL A O 1
ATOM 6375 N N . GLU A 1 827 ? 35.867 9.267 -41.105 1.00 85.31 827 GLU A N 1
ATOM 6376 C CA . GLU A 1 827 ? 35.374 10.610 -41.430 1.00 85.31 827 GLU A CA 1
ATOM 6377 C C . GLU A 1 827 ? 35.138 10.756 -42.940 1.00 85.31 827 GLU A C 1
ATOM 6379 O O . GLU A 1 827 ? 34.066 11.206 -43.350 1.00 85.31 827 GLU A O 1
ATOM 6384 N N . GLU A 1 828 ? 36.090 10.308 -43.765 1.00 84.94 828 GLU A N 1
ATOM 6385 C CA . GLU A 1 828 ? 35.975 10.302 -45.227 1.00 84.94 828 GLU A CA 1
ATOM 6386 C C . GLU A 1 828 ? 34.842 9.388 -45.707 1.00 84.94 828 GLU A C 1
ATOM 6388 O O . GLU A 1 828 ? 34.023 9.784 -46.541 1.00 84.94 828 GLU A O 1
ATOM 6393 N N . LEU A 1 829 ? 34.771 8.174 -45.158 1.00 78.19 829 LEU A N 1
ATOM 6394 C CA . LEU A 1 829 ? 33.768 7.187 -45.530 1.00 78.19 829 LEU A CA 1
ATOM 6395 C C . LEU A 1 829 ? 32.340 7.672 -45.226 1.00 78.19 829 LEU A C 1
ATOM 6397 O O . LEU A 1 829 ? 31.444 7.501 -46.054 1.00 78.19 829 LEU A O 1
ATOM 6401 N N . MET A 1 830 ? 32.127 8.258 -44.045 1.00 74.12 830 MET A N 1
ATOM 6402 C CA . MET A 1 830 ? 30.807 8.687 -43.575 1.00 74.12 830 MET A CA 1
ATOM 6403 C C . MET A 1 830 ? 30.442 10.115 -44.001 1.00 74.12 830 MET A C 1
ATOM 6405 O O . MET A 1 830 ? 29.264 10.463 -43.950 1.00 74.12 830 MET A O 1
ATOM 6409 N N . GLY A 1 831 ? 31.404 10.929 -44.444 1.00 76.69 831 GLY A N 1
ATOM 6410 C CA . GLY A 1 831 ? 31.186 12.352 -44.727 1.00 76.69 831 GLY A CA 1
ATOM 6411 C C . GLY A 1 831 ? 31.062 13.204 -43.458 1.00 76.69 831 GLY A C 1
ATOM 6412 O O . GLY A 1 831 ? 30.319 14.187 -43.434 1.00 76.69 831 GLY A O 1
ATOM 6413 N N . LEU A 1 832 ? 31.758 12.813 -42.386 1.00 76.94 832 LEU A N 1
ATOM 6414 C CA . LEU A 1 832 ? 31.761 13.542 -41.118 1.00 76.94 832 LEU A CA 1
ATOM 6415 C C . LEU A 1 832 ? 32.685 14.759 -41.194 1.00 76.94 832 LEU A C 1
ATOM 6417 O O . LEU A 1 832 ? 33.775 14.704 -41.762 1.00 76.94 832 LEU A O 1
ATOM 6421 N N . GLN A 1 833 ? 32.273 15.858 -40.569 1.00 81.75 833 GLN A N 1
ATOM 6422 C CA . GLN A 1 833 ? 33.151 16.994 -40.334 1.00 81.75 833 GLN A CA 1
ATOM 6423 C C . GLN A 1 833 ? 34.214 16.609 -39.305 1.00 81.75 833 GLN A C 1
ATOM 6425 O O . GLN A 1 833 ? 33.901 16.134 -38.213 1.00 81.75 833 GLN A O 1
ATOM 6430 N N . THR A 1 834 ? 35.480 16.838 -39.650 1.00 80.56 834 THR A N 1
ATOM 6431 C CA . THR A 1 834 ? 36.602 16.605 -38.741 1.00 80.56 834 THR A CA 1
ATOM 6432 C C . THR A 1 834 ? 36.433 17.420 -37.455 1.00 80.56 834 THR A C 1
ATOM 6434 O O . THR A 1 834 ? 36.346 18.647 -37.503 1.00 80.56 834 THR A O 1
ATOM 6437 N N . SER A 1 835 ? 36.439 16.743 -36.303 1.00 78.25 835 SER A N 1
ATOM 6438 C CA . SER A 1 835 ? 36.345 17.361 -34.973 1.00 78.25 835 SER A CA 1
ATOM 6439 C C . SER A 1 835 ? 37.631 17.130 -34.177 1.00 78.25 835 SER A C 1
ATOM 6441 O O . SER A 1 835 ? 38.105 16.000 -34.020 1.00 78.25 835 SER A O 1
ATOM 6443 N N . ALA A 1 836 ? 38.206 18.217 -33.658 1.00 79.88 836 ALA A N 1
ATOM 6444 C CA . ALA A 1 836 ? 39.381 18.153 -32.792 1.00 79.88 836 ALA A CA 1
ATOM 6445 C C . ALA A 1 836 ? 39.031 17.522 -31.434 1.00 79.88 836 ALA A C 1
ATOM 6447 O O . ALA A 1 836 ? 39.824 16.764 -30.875 1.00 79.88 836 ALA A O 1
ATOM 6448 N N . GLU A 1 837 ? 37.818 17.782 -30.954 1.00 78.06 837 GLU A N 1
ATOM 6449 C CA . GLU A 1 837 ? 37.241 17.265 -29.719 1.00 78.06 837 GLU A CA 1
ATOM 6450 C C . GLU A 1 837 ? 37.061 15.745 -29.796 1.00 78.06 837 GLU A C 1
ATOM 6452 O O . GLU A 1 837 ? 37.532 15.031 -28.911 1.00 78.06 837 GLU A O 1
ATOM 6457 N N . ALA A 1 838 ? 36.483 15.231 -30.889 1.00 73.56 838 ALA A N 1
ATOM 6458 C CA . ALA A 1 838 ? 36.324 13.793 -31.117 1.00 73.56 838 ALA A CA 1
ATOM 6459 C C . ALA A 1 838 ? 37.679 13.067 -31.169 1.00 73.56 838 ALA A C 1
ATOM 6461 O O . ALA A 1 838 ? 37.861 12.015 -30.553 1.00 73.56 838 ALA A O 1
ATOM 6462 N N . ARG A 1 839 ? 38.674 13.663 -31.842 1.00 84.88 839 ARG A N 1
ATOM 6463 C CA . ARG A 1 839 ? 40.038 13.115 -31.925 1.00 84.88 839 ARG A CA 1
ATOM 6464 C C . ARG A 1 839 ? 40.758 13.141 -30.573 1.00 84.88 839 ARG A C 1
ATOM 6466 O O . ARG A 1 839 ? 41.456 12.183 -30.239 1.00 84.88 839 ARG A O 1
ATOM 6473 N N . GLN A 1 840 ? 40.582 14.196 -29.778 1.00 82.88 840 GLN A N 1
ATOM 6474 C CA . GLN A 1 840 ? 41.135 14.282 -28.424 1.00 82.88 840 GLN A CA 1
ATOM 6475 C C . GLN A 1 840 ? 40.473 13.270 -27.483 1.00 82.88 840 GLN A C 1
ATOM 6477 O O . GLN A 1 840 ? 41.164 12.596 -26.717 1.00 82.88 840 GLN A O 1
ATOM 6482 N N . TYR A 1 841 ? 39.152 13.125 -27.564 1.00 81.94 841 TYR A N 1
ATOM 6483 C CA . TYR A 1 841 ? 38.396 12.148 -26.789 1.00 81.94 841 TYR A CA 1
ATOM 6484 C C . TYR A 1 841 ? 38.812 10.714 -27.134 1.00 81.94 841 TYR A C 1
ATOM 6486 O O . TYR A 1 841 ? 39.112 9.928 -26.236 1.00 81.94 841 TYR A O 1
ATOM 6494 N N . ALA A 1 842 ? 38.960 10.394 -28.423 1.00 79.69 842 ALA A N 1
ATOM 6495 C CA . ALA A 1 842 ? 39.477 9.102 -28.867 1.00 79.69 842 ALA A CA 1
ATOM 6496 C C . ALA A 1 842 ? 40.856 8.795 -28.269 1.00 79.69 842 ALA A C 1
ATOM 6498 O O . ALA A 1 842 ? 41.075 7.702 -27.751 1.00 79.69 842 ALA A O 1
ATOM 6499 N N . GLN A 1 843 ? 41.770 9.770 -28.254 1.00 80.31 843 GLN A N 1
ATOM 6500 C CA . GLN A 1 843 ? 43.078 9.604 -27.613 1.00 80.31 843 GLN A CA 1
ATOM 6501 C C . GLN A 1 843 ? 42.981 9.360 -26.103 1.00 80.31 843 GLN A C 1
ATOM 6503 O O . GLN A 1 843 ? 43.832 8.669 -25.553 1.00 80.31 843 GLN A O 1
ATOM 6508 N N . GLN A 1 844 ? 41.981 9.912 -25.414 1.00 81.25 844 GLN A N 1
ATOM 6509 C CA . GLN A 1 844 ? 41.787 9.697 -23.977 1.00 81.25 844 GLN A CA 1
ATOM 6510 C C . GLN A 1 844 ? 41.186 8.323 -23.675 1.00 81.25 844 GLN A C 1
ATOM 6512 O O . GLN A 1 844 ? 41.687 7.616 -22.798 1.00 81.25 844 GLN A O 1
ATOM 6517 N N . VAL A 1 845 ? 40.135 7.933 -24.400 1.00 76.50 845 VAL A N 1
ATOM 6518 C CA . VAL A 1 845 ? 39.424 6.668 -24.170 1.00 76.50 845 VAL A CA 1
ATOM 6519 C C . VAL A 1 845 ? 40.286 5.474 -24.572 1.00 76.50 845 VAL A C 1
ATOM 6521 O O . VAL A 1 845 ? 40.365 4.507 -23.817 1.00 76.50 845 VAL A O 1
ATOM 6524 N N . LEU A 1 846 ? 41.013 5.567 -25.691 1.00 73.81 846 LEU A N 1
ATOM 6525 C CA . LEU A 1 846 ? 41.893 4.495 -26.173 1.00 73.81 846 LEU A CA 1
ATOM 6526 C C . LEU A 1 846 ? 43.216 4.390 -25.384 1.00 73.81 846 LEU A C 1
ATOM 6528 O O . LEU A 1 846 ? 43.896 3.375 -25.482 1.00 73.81 846 LEU A O 1
ATOM 6532 N N . ARG A 1 847 ? 43.582 5.404 -24.575 1.00 62.62 847 ARG A N 1
ATOM 6533 C CA . ARG A 1 847 ? 44.754 5.371 -23.668 1.00 62.62 847 ARG A CA 1
ATOM 6534 C C . ARG A 1 847 ? 44.484 4.733 -22.307 1.00 62.62 847 ARG A C 1
ATOM 6536 O O . ARG A 1 847 ? 45.445 4.468 -21.584 1.00 62.62 847 ARG A O 1
ATOM 6543 N N . ARG A 1 848 ? 43.224 4.512 -21.914 1.00 54.25 848 ARG A N 1
ATOM 6544 C CA . ARG A 1 848 ? 42.931 3.727 -20.704 1.00 54.25 848 ARG A CA 1
ATOM 6545 C C . ARG A 1 848 ? 43.504 2.328 -20.927 1.00 54.25 848 ARG A C 1
ATOM 6547 O O . ARG A 1 848 ? 43.121 1.682 -21.896 1.00 54.25 848 ARG A O 1
ATOM 6554 N N . SER A 1 849 ? 44.463 1.926 -20.085 1.00 41.12 849 SER A N 1
ATOM 6555 C CA . SER A 1 849 ? 45.279 0.723 -20.282 1.00 41.12 849 SER A CA 1
ATOM 6556 C C . SER A 1 849 ? 44.436 -0.462 -20.755 1.00 41.12 849 SER A C 1
ATOM 6558 O O . SER A 1 849 ? 43.392 -0.720 -20.141 1.00 41.12 849 SER A O 1
ATOM 6560 N N . PRO A 1 850 ? 44.873 -1.208 -21.788 1.00 47.72 850 PRO A N 1
ATOM 6561 C CA . PRO A 1 850 ? 44.249 -2.484 -22.088 1.00 47.72 850 PRO A CA 1
ATOM 6562 C C . PRO A 1 850 ? 44.256 -3.316 -20.797 1.00 47.72 850 PRO A C 1
ATOM 6564 O O . PRO A 1 850 ? 45.233 -3.246 -20.039 1.00 47.72 850 PRO A O 1
ATOM 6567 N N . PRO A 1 851 ? 43.182 -4.069 -20.493 1.00 45.94 851 PRO A N 1
ATOM 6568 C CA . PRO A 1 851 ? 43.262 -5.050 -19.425 1.00 45.94 851 PRO A CA 1
ATOM 6569 C C . PRO A 1 851 ? 44.508 -5.890 -19.699 1.00 45.94 851 PRO A C 1
ATOM 6571 O O . PRO A 1 851 ? 44.682 -6.340 -20.833 1.00 45.94 851 PRO A O 1
ATOM 6574 N N . ALA A 1 852 ? 45.397 -6.023 -18.707 1.00 44.62 852 ALA A N 1
ATOM 6575 C CA . ALA A 1 852 ? 46.593 -6.851 -18.835 1.00 44.62 852 ALA A CA 1
ATOM 6576 C C . ALA A 1 852 ? 46.185 -8.166 -19.502 1.00 44.62 852 ALA A C 1
ATOM 6578 O O . ALA A 1 852 ? 45.192 -8.752 -19.060 1.00 44.62 852 ALA A O 1
ATOM 6579 N N . ALA A 1 853 ? 46.872 -8.555 -20.584 1.00 50.72 853 ALA A N 1
ATOM 6580 C CA . ALA A 1 853 ? 46.554 -9.758 -21.342 1.00 50.72 853 ALA A CA 1
ATOM 6581 C C . ALA A 1 853 ? 46.371 -10.907 -20.347 1.00 50.72 853 ALA A C 1
ATOM 6583 O O . ALA A 1 853 ? 47.327 -11.354 -19.713 1.00 50.72 853 ALA A O 1
ATOM 6584 N N . GLN A 1 854 ? 45.117 -11.291 -20.108 1.00 55.81 854 GLN A N 1
ATOM 6585 C CA . GLN A 1 854 ? 44.822 -12.337 -19.145 1.00 55.81 854 GLN A CA 1
ATOM 6586 C C . GLN A 1 854 ? 45.358 -13.622 -19.759 1.00 55.81 854 GLN A C 1
ATOM 6588 O O . GLN A 1 854 ? 44.931 -13.999 -20.859 1.00 55.81 854 GLN A O 1
ATOM 6593 N N . ALA A 1 855 ? 46.319 -14.241 -19.070 1.00 57.91 855 ALA A N 1
ATOM 6594 C CA . ALA A 1 855 ? 46.796 -15.568 -19.420 1.00 57.91 855 ALA A CA 1
ATOM 6595 C C . ALA A 1 855 ? 45.581 -16.493 -19.547 1.00 57.91 855 ALA A C 1
ATOM 6597 O O . ALA A 1 855 ? 44.637 -16.392 -18.755 1.00 57.91 855 ALA A O 1
ATOM 6598 N N . ALA A 1 856 ? 45.577 -17.326 -20.586 1.00 61.56 856 ALA A N 1
ATOM 6599 C CA . ALA A 1 856 ? 44.511 -18.292 -20.771 1.00 61.56 856 ALA A CA 1
ATOM 6600 C C . ALA A 1 856 ? 44.416 -19.192 -19.535 1.00 61.56 856 ALA A C 1
ATOM 6602 O O . ALA A 1 856 ? 45.423 -19.550 -18.925 1.00 61.56 856 ALA A O 1
ATOM 6603 N N . THR A 1 857 ? 43.193 -19.508 -19.114 1.00 75.12 857 THR A N 1
ATOM 6604 C CA . THR A 1 857 ? 43.018 -20.534 -18.081 1.00 75.12 857 THR A CA 1
ATOM 6605 C C . THR A 1 857 ? 43.422 -21.890 -18.661 1.00 75.12 857 THR A C 1
ATOM 6607 O O . THR A 1 857 ? 43.346 -22.085 -19.873 1.00 75.12 857 THR A O 1
ATOM 6610 N N . SER A 1 858 ? 43.794 -22.856 -17.816 1.00 77.44 858 SER A N 1
ATOM 6611 C CA . SER A 1 858 ? 44.182 -24.197 -18.288 1.00 77.44 858 SER A CA 1
ATOM 6612 C C . SER A 1 858 ? 43.117 -24.844 -19.188 1.00 77.44 858 SER A C 1
ATOM 6614 O O . SER A 1 858 ? 43.443 -25.534 -20.144 1.00 77.44 858 SER A O 1
ATOM 6616 N N . VAL A 1 859 ? 41.834 -24.563 -18.932 1.00 85.62 859 VAL A N 1
ATOM 6617 C CA . VAL A 1 859 ? 40.703 -25.056 -19.735 1.00 85.62 859 VAL A CA 1
ATOM 6618 C C . VAL A 1 859 ? 40.579 -24.320 -21.076 1.00 85.62 859 VAL A C 1
ATOM 6620 O O . VAL A 1 859 ? 40.256 -24.936 -22.088 1.00 85.62 859 VAL A O 1
ATOM 6623 N N . GLU A 1 860 ? 40.844 -23.011 -21.123 1.00 89.25 860 GLU A N 1
ATOM 6624 C CA . GLU A 1 860 ? 40.878 -22.267 -22.390 1.00 89.25 860 GLU A CA 1
ATOM 6625 C C . GLU A 1 860 ? 42.006 -22.769 -23.298 1.00 89.25 860 GLU A C 1
ATOM 6627 O O . GLU A 1 860 ? 41.794 -22.921 -24.499 1.00 89.25 860 GLU A O 1
ATOM 6632 N N . GLU A 1 861 ? 43.181 -23.064 -22.735 1.00 86.94 861 GLU A N 1
ATOM 6633 C CA . GLU A 1 861 ? 44.314 -23.628 -23.478 1.00 86.94 861 GLU A CA 1
ATOM 6634 C C . GLU A 1 861 ? 43.984 -25.009 -24.055 1.00 86.94 861 GLU A C 1
ATOM 6636 O O . GLU A 1 861 ? 44.259 -25.263 -25.228 1.00 86.94 861 GLU A O 1
ATOM 6641 N N . GLU A 1 862 ? 43.328 -25.875 -23.277 1.00 88.94 862 GLU A N 1
ATOM 6642 C CA . GLU A 1 862 ? 42.835 -27.170 -23.758 1.00 88.94 862 GLU A CA 1
ATOM 6643 C C . GLU A 1 862 ? 41.863 -26.998 -24.933 1.00 88.94 862 GLU A C 1
ATOM 6645 O O . GLU A 1 862 ? 42.041 -27.626 -25.977 1.00 88.94 862 GLU A O 1
ATOM 6650 N N . ILE A 1 863 ? 40.875 -26.103 -24.819 1.00 91.56 863 ILE A N 1
ATOM 6651 C CA . ILE A 1 863 ? 39.908 -25.834 -25.895 1.00 91.56 863 ILE A CA 1
ATOM 6652 C C . ILE A 1 863 ? 40.619 -25.302 -27.147 1.00 91.56 863 ILE A C 1
ATOM 6654 O O . ILE A 1 863 ? 40.361 -25.787 -28.252 1.00 91.56 863 ILE A O 1
ATOM 6658 N N . LEU A 1 864 ? 41.533 -24.340 -26.996 1.00 91.06 864 LEU A N 1
ATOM 6659 C CA . LEU A 1 864 ? 42.282 -23.749 -28.108 1.00 91.06 864 LEU A CA 1
ATOM 6660 C C . LEU A 1 864 ? 43.227 -24.758 -28.779 1.00 91.06 864 LEU A C 1
ATOM 6662 O O . LEU A 1 864 ? 43.408 -24.710 -29.993 1.00 91.06 864 LEU A O 1
ATOM 6666 N N . ALA A 1 865 ? 43.776 -25.727 -28.047 1.00 88.69 865 ALA A N 1
ATOM 6667 C CA . ALA A 1 865 ? 44.568 -26.799 -28.648 1.00 88.69 865 ALA A CA 1
ATOM 6668 C C . ALA A 1 865 ? 43.731 -27.691 -29.589 1.00 88.69 865 ALA A C 1
ATOM 6670 O O . ALA A 1 865 ? 44.252 -28.208 -30.579 1.00 88.69 865 ALA A O 1
ATOM 6671 N N . THR A 1 866 ? 42.425 -27.832 -29.330 1.00 91.38 866 THR A N 1
ATOM 6672 C CA . THR A 1 866 ? 41.533 -28.683 -30.140 1.00 91.38 866 THR A CA 1
ATOM 6673 C C . THR A 1 866 ? 41.042 -28.045 -31.446 1.00 91.38 866 THR A C 1
ATOM 6675 O O . THR A 1 866 ? 40.449 -28.751 -32.270 1.00 91.38 866 THR A O 1
ATOM 6678 N N . VAL A 1 867 ? 41.299 -26.746 -31.681 1.00 89.88 867 VAL A N 1
ATOM 6679 C CA . VAL A 1 867 ? 40.942 -26.068 -32.948 1.00 89.88 867 VAL A CA 1
ATOM 6680 C C . VAL A 1 867 ? 41.989 -26.235 -34.053 1.00 89.88 867 VAL A C 1
ATOM 6682 O O . VAL A 1 867 ? 41.770 -25.757 -35.166 1.00 89.88 867 VAL A O 1
ATOM 6685 N N . ARG A 1 868 ? 43.103 -26.925 -33.791 1.00 85.69 868 ARG A N 1
ATOM 6686 C CA . ARG A 1 868 ? 44.196 -27.114 -34.757 1.00 85.69 868 ARG A CA 1
ATOM 6687 C C . ARG A 1 868 ? 43.745 -27.761 -36.070 1.00 85.69 868 ARG A C 1
ATOM 6689 O O . ARG A 1 868 ? 42.945 -28.694 -36.084 1.00 85.69 868 ARG A O 1
ATOM 6696 N N . GLY A 1 869 ? 44.290 -27.276 -37.181 1.00 82.38 869 GLY A N 1
ATOM 6697 C CA . GLY A 1 869 ? 43.971 -27.692 -38.545 1.00 82.38 869 GLY A CA 1
ATOM 6698 C C . GLY A 1 869 ? 42.598 -27.233 -39.046 1.00 82.38 869 GLY A C 1
ATOM 6699 O O . GLY A 1 869 ? 42.202 -27.610 -40.150 1.00 82.38 869 GLY A O 1
ATOM 6700 N N . SER A 1 870 ? 41.858 -26.444 -38.261 1.00 90.69 870 SER A N 1
ATOM 6701 C CA . SER A 1 870 ? 40.526 -25.962 -38.630 1.00 90.69 870 SER A CA 1
ATOM 6702 C C . SER A 1 870 ? 40.573 -24.580 -39.287 1.00 90.69 870 SER A C 1
ATOM 6704 O O . SER A 1 870 ? 41.509 -23.799 -39.114 1.00 90.69 870 SER A O 1
ATOM 6706 N N . LYS A 1 871 ? 39.502 -24.220 -40.000 1.00 90.75 871 LYS A N 1
ATOM 6707 C CA . LYS A 1 871 ? 39.328 -22.852 -40.517 1.00 90.75 871 LYS A CA 1
ATOM 6708 C C . LYS A 1 871 ? 39.188 -21.819 -39.389 1.00 90.75 871 LYS A C 1
ATOM 6710 O O . LYS A 1 871 ? 39.481 -20.647 -39.609 1.00 90.75 871 LYS A O 1
ATOM 6715 N N . LEU A 1 872 ? 38.744 -22.252 -38.203 1.00 90.94 872 LEU A N 1
ATOM 6716 C CA . LEU A 1 872 ? 38.645 -21.408 -37.013 1.00 90.94 872 LEU A CA 1
ATOM 6717 C C . LEU A 1 872 ? 40.038 -21.005 -36.510 1.00 90.94 872 LEU A C 1
ATOM 6719 O O . LEU A 1 872 ? 40.248 -19.828 -36.245 1.00 90.94 872 LEU A O 1
ATOM 6723 N N . GLU A 1 873 ? 40.996 -21.935 -36.457 1.00 91.81 873 GLU A N 1
ATOM 6724 C CA . GLU A 1 873 ? 42.394 -21.631 -36.107 1.00 91.81 873 GLU A CA 1
ATOM 6725 C C . GLU A 1 873 ? 43.003 -20.610 -37.071 1.00 91.81 873 GLU A C 1
ATOM 6727 O O . GLU A 1 873 ? 43.507 -19.581 -36.630 1.00 91.81 873 GLU A O 1
ATOM 6732 N N . ALA A 1 874 ? 42.901 -20.855 -38.381 1.00 88.94 874 ALA A N 1
ATOM 6733 C CA . ALA A 1 874 ? 43.477 -19.963 -39.388 1.00 88.94 874 ALA A CA 1
ATOM 6734 C C . ALA A 1 874 ? 42.979 -18.514 -39.234 1.00 88.94 874 ALA A C 1
ATOM 6736 O O . ALA A 1 874 ? 43.754 -17.567 -39.349 1.00 88.94 874 ALA A O 1
ATOM 6737 N N . MET A 1 875 ? 41.690 -18.344 -38.924 1.00 88.25 875 MET A N 1
ATOM 6738 C CA . MET A 1 875 ? 41.087 -17.028 -38.734 1.00 88.25 875 MET A CA 1
ATOM 6739 C C . MET A 1 875 ? 41.435 -16.403 -37.376 1.00 88.25 875 MET A C 1
ATOM 6741 O O . MET A 1 875 ? 41.613 -15.190 -37.296 1.00 88.25 875 MET A O 1
ATOM 6745 N N . LEU A 1 876 ? 41.562 -17.204 -36.313 1.00 87.50 876 LEU A N 1
ATOM 6746 C CA . LEU A 1 876 ? 42.038 -16.731 -35.009 1.00 87.50 876 LEU A CA 1
ATOM 6747 C C . LEU A 1 876 ? 43.468 -16.181 -35.108 1.00 87.50 876 LEU A C 1
ATOM 6749 O O . LEU A 1 876 ? 43.731 -15.110 -34.560 1.00 87.50 876 LEU A O 1
ATOM 6753 N N . LEU A 1 877 ? 44.349 -16.864 -35.847 1.00 86.50 877 LEU A N 1
ATOM 6754 C CA . LEU A 1 877 ? 45.718 -16.415 -36.121 1.00 86.50 877 LEU A CA 1
ATOM 6755 C C . LEU A 1 877 ? 45.741 -15.140 -36.977 1.00 86.50 877 LEU A C 1
ATOM 6757 O O . LEU A 1 877 ? 46.450 -14.193 -36.647 1.00 86.50 877 LEU A O 1
ATOM 6761 N N . GLU A 1 878 ? 44.912 -15.062 -38.027 1.00 84.31 878 GLU A N 1
ATOM 6762 C CA . GLU A 1 878 ? 44.736 -13.836 -38.828 1.00 84.31 878 GLU A CA 1
ATOM 6763 C C . GLU A 1 878 ? 44.308 -12.640 -37.954 1.00 84.31 878 GLU A C 1
ATOM 6765 O O . GLU A 1 878 ? 44.769 -11.514 -38.148 1.00 84.31 878 GLU A O 1
ATOM 6770 N N . ALA A 1 879 ? 43.463 -12.893 -36.950 1.00 75.94 879 ALA A N 1
ATOM 6771 C CA . ALA A 1 879 ? 43.000 -11.900 -35.983 1.00 75.94 879 ALA A CA 1
ATOM 6772 C C . ALA A 1 879 ? 44.039 -11.526 -34.907 1.00 75.94 879 ALA A C 1
ATOM 6774 O O . ALA A 1 879 ? 43.724 -10.730 -34.025 1.00 75.94 879 ALA A O 1
ATOM 6775 N N . GLY A 1 880 ? 45.242 -12.111 -34.933 1.00 77.38 880 GLY A N 1
ATOM 6776 C CA . GLY A 1 880 ? 46.286 -11.878 -33.931 1.00 77.38 880 GLY A CA 1
ATOM 6777 C C . GLY A 1 880 ? 46.056 -12.599 -32.597 1.00 77.38 880 GLY A C 1
ATOM 6778 O O . GLY A 1 880 ? 46.504 -12.118 -31.557 1.00 77.38 880 GLY A O 1
ATOM 6779 N N . SER A 1 881 ? 45.331 -13.723 -32.590 1.00 82.25 881 SER A N 1
ATOM 6780 C CA . SER A 1 881 ? 45.158 -14.554 -31.388 1.00 82.25 881 SER A CA 1
ATOM 6781 C C . SER A 1 881 ? 46.383 -15.427 -31.146 1.00 82.25 881 SER A C 1
ATOM 6783 O O . SER A 1 881 ? 46.814 -16.127 -32.053 1.00 82.25 881 SER A O 1
ATOM 6785 N N . GLN A 1 882 ? 46.901 -15.430 -29.917 1.00 77.75 882 GLN A N 1
ATOM 6786 C CA . GLN A 1 882 ? 47.960 -16.353 -29.501 1.00 77.75 882 GLN A CA 1
ATOM 6787 C C . GLN A 1 882 ? 47.353 -17.721 -29.175 1.00 77.75 882 GLN A C 1
ATOM 6789 O O . GLN A 1 882 ? 46.409 -17.799 -28.382 1.00 77.75 882 GLN A O 1
ATOM 6794 N N . LEU A 1 883 ? 47.877 -18.787 -29.784 1.00 78.88 883 LEU A N 1
ATOM 6795 C CA . LEU A 1 883 ? 47.409 -20.159 -29.577 1.00 78.88 883 LEU A CA 1
ATOM 6796 C C . LEU A 1 883 ? 48.486 -21.024 -28.893 1.00 78.88 883 LEU A C 1
ATOM 6798 O O . LEU A 1 883 ? 49.678 -20.798 -29.102 1.00 78.88 883 LEU A O 1
ATOM 6802 N N . P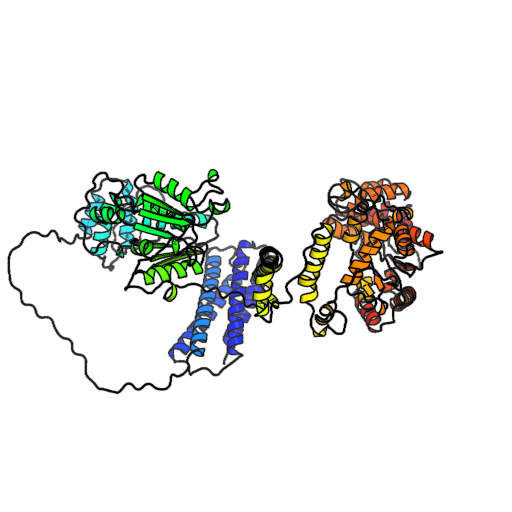RO A 1 884 ? 48.106 -22.035 -28.087 1.00 72.06 884 PRO A N 1
ATOM 6803 C CA . PRO A 1 884 ? 49.072 -22.874 -27.379 1.00 72.06 884 PRO A CA 1
ATOM 6804 C C . PRO A 1 884 ? 49.979 -23.649 -28.347 1.00 72.06 884 PRO A C 1
ATOM 6806 O O . PRO A 1 884 ? 49.490 -24.410 -29.190 1.00 72.06 884 PRO A O 1
ATOM 6809 N N . GLY A 1 885 ? 51.300 -23.521 -28.183 1.00 60.53 885 GLY A N 1
ATOM 6810 C CA . GLY A 1 885 ? 52.310 -24.287 -28.925 1.00 60.53 885 GLY A CA 1
ATOM 6811 C C . GLY A 1 885 ? 52.824 -23.656 -30.225 1.00 60.53 885 GLY A C 1
ATOM 6812 O O . GLY A 1 885 ? 53.439 -24.373 -31.014 1.00 60.53 885 GLY A O 1
ATOM 6813 N N . GLU A 1 886 ? 52.602 -22.359 -30.453 1.00 53.31 886 GLU A N 1
ATOM 6814 C CA . GLU A 1 886 ? 53.493 -21.589 -31.326 1.00 53.31 886 GLU A CA 1
ATOM 6815 C C . GLU A 1 886 ? 54.836 -21.423 -30.602 1.00 53.31 886 GLU A C 1
ATOM 6817 O O . GLU A 1 886 ? 54.923 -20.741 -29.585 1.00 53.31 886 GLU A O 1
ATOM 6822 N N . ASP A 1 887 ? 55.878 -22.106 -31.086 1.00 42.44 887 ASP A N 1
ATOM 6823 C CA . ASP A 1 887 ? 57.258 -21.730 -30.771 1.00 42.44 887 ASP A CA 1
ATOM 6824 C C . ASP A 1 887 ? 57.415 -20.242 -31.119 1.00 42.44 887 ASP A C 1
ATOM 6826 O O . ASP A 1 887 ? 57.049 -19.840 -32.229 1.00 42.44 887 ASP A O 1
ATOM 6830 N N . ASP A 1 888 ? 57.995 -19.455 -30.206 1.00 40.19 888 ASP A N 1
ATOM 6831 C CA . ASP A 1 888 ? 58.415 -18.050 -30.371 1.00 40.19 888 ASP A CA 1
ATOM 6832 C C . ASP A 1 888 ? 59.547 -17.913 -31.420 1.00 40.19 888 ASP A C 1
ATOM 6834 O O . ASP A 1 888 ? 60.607 -17.321 -31.209 1.00 40.19 888 ASP A O 1
ATOM 6838 N N . GLY A 1 889 ? 59.360 -18.524 -32.584 1.00 45.19 889 GLY A N 1
ATOM 6839 C CA . GLY A 1 889 ? 60.299 -18.585 -33.679 1.00 45.19 889 GLY A CA 1
ATOM 6840 C C . GLY A 1 889 ? 60.112 -17.423 -34.638 1.00 45.19 889 GLY A C 1
ATOM 6841 O O . GLY A 1 889 ? 59.674 -17.639 -35.767 1.00 45.19 889 GLY A O 1
ATOM 6842 N N . LYS A 1 890 ? 60.523 -16.217 -34.230 1.00 26.16 890 LYS A N 1
ATOM 6843 C CA . LYS A 1 890 ? 61.235 -15.265 -35.104 1.00 26.16 890 LYS A CA 1
ATOM 6844 C C . LYS A 1 890 ? 62.138 -14.328 -34.268 1.00 26.16 890 LYS A C 1
ATOM 6846 O O . LYS A 1 890 ? 61.800 -14.051 -33.125 1.00 26.16 890 LYS A O 1
ATOM 6851 N N . PRO A 1 891 ? 63.298 -13.929 -34.831 1.00 35.34 891 PRO A N 1
ATOM 6852 C CA . PRO A 1 891 ? 64.469 -13.383 -34.131 1.00 35.34 891 PRO A CA 1
ATOM 6853 C C . PRO A 1 891 ? 64.303 -11.975 -33.558 1.00 35.34 891 PRO A C 1
ATOM 6855 O O . PRO A 1 891 ? 63.456 -11.216 -34.084 1.00 35.34 891 PRO A O 1
#

Secondary structure (DSSP, 8-state):
---HHHHHHHHHHHHHHHHHHHHHHTT--HHHHHHHHHHHHHHHHHHHHHHHHHHT-PPPP---HHHHHHHHHHHHHHHHHHHHHHHHHHSTT-GGG-HHHHHHHHHHHHHHHHHHHHHHHHHHHHHH----------------------------------------HHHHHHHHHHS--GGGGGHHHHHHHHTT------S-TT-TT---------S-----HHHHHHHHHHTT---HHHHHHHHHHHHHHHHHTTSSSPPP-S------GGGS-SS--S--S--S-TTHHHHHHH-HHHHHHHHT-EEEEE--SHHHHHHHHHHHHHTTT-STT-EEEEE--PBP-GGGTTT-TT--GGGTTSBHHHHHHHHHHHH-TT--EEEE----SGGGTTTS-HHHHHT-SEEEE--SSHHHHHHHHHHHHHTT-EEEEEEEETTEEEEEEE-TTTS--HHHH-------PPPHHHHHH---SHHHHHHHHHHHHIIIIIIHHHHHHHHHH-HHHHHHHHTT-TT-TT--------HHHHHHHHHHHHHHHHTGGGS-GGG-SSS--TTGGGG----------------S------SSSHHHHHHHHTTSTTEEE----HHHHHHH-GGG-SSSTTTTTTT--S---HHHHT-STTSTTSS-HHHHHHHHHHHHHHHTT--GGGTPEEE---GGGGG-HHHHHHHIIIIISSSPPEEEEEE--HHHHHHHHHHHHTTS-TT-SSS-HHHHHHHHHHHHTT----HHHHHHTSTTS-HHHHHHHHHHHHHHHHHHHHHHHHHHTTTT-EEEEEEHHHHHH-HHHHHHHHHHHHTPPP-HHHHHHHHHHTTS-----PPPPHHHHHHHHTTTTSHHHHHHHHTT---TT------